Protein AF-0000000083441856 (afdb_homodimer)

Sequence (880 aa):
MVSPTSVTPGITALEYHHRRCALAKEIPPNSAAIFAANDLKYASGAVFYKFHQDPDFLYLTGFKEQDALAIIEKHEGEDFTFHLYVRPKDARVEAWEGPRSGVDAATDVFNADVSGSIDDLPRLLPDIVNRVQAIYTDLPQSRVSKNLLSRYLSGAEPSRTGGIYTVFRDAPASIRPLRPLVNELRLIKSEAEIKNMRHAGQHSGRAITDAMRQSFTREKDLDSFLDYWFKQDDCDGPAYVPVVAGGINANTIHYVSNDMRLNPNELVLVDAGAQYGGYVTDITRTWPVSGKFSPAQRDLYSLLLAVQRSCISLCRTDSHFTLDKLHHTASNSLASGLKDLGFDMTSTTDAIQTLFPHHVGHYVGLDVHDSPGLSRSRKFEKGMCVTVEPGIYVPDDERWPKWARGMGMRIEDSVCVDEESPFVLTTEAVKEVVDIEALKMVSPTSVTPGITALEYHHRRCALAKEIPPNSAAIFAANDLKYASGAVFYKFHQDPDFLYLTGFKEQDALAIIEKHEGEDFTFHLYVRPKDARVEAWEGPRSGVDAATDVFNADVSGSIDDLPRLLPDIVNRVQAIYTDLPQSRVSKNLLSRYLSGAEPSRTGGIYTVFRDAPASIRPLRPLVNELRLIKSEAEIKNMRHAGQHSGRAITDAMRQSFTREKDLDSFLDYWFKQDDCDGPAYVPVVAGGINANTIHYVSNDMRLNPNELVLVDAGAQYGGYVTDITRTWPVSGKFSPAQRDLYSLLLAVQRSCISLCRTDSHFTLDKLHHTASNSLASGLKDLGFDMTSTTDAIQTLFPHHVGHYVGLDVHDSPGLSRSRKFEKGMCVTVEPGIYVPDDERWPKWARGMGMRIEDSVCVDEESPFVLTTEAVKEVVDIEALK

pLDDT: mean 94.96, std 6.79, range [33.97, 98.94]

InterPro domains:
  IPR000994 Peptidase M24 [PF00557] (196-419)
  IPR007865 Aminopeptidase P, N-terminal [PF05195] (16-136)
  IPR007865 Aminopeptidase P, N-terminal [SM01011] (11-146)
  IPR029149 Creatinase/Aminopeptidase P/Spt16, N-terminal [G3DSA:3.40.350.10] (10-186)
  IPR029149 Creatinase/Aminopeptidase P/Spt16, N-terminal [SSF53092] (9-189)
  IPR036005 Creatinase/aminopeptidase-like [G3DSA:3.90.230.10] (188-440)
  IPR036005 Creatinase/aminopeptidase-like [SSF55920] (190-438)
  IPR052433 Xaa-Pro dipeptidase-like [PTHR43226] (10-439)

Secondary structure (DSSP, 8-state):
---TTEEETTEEHHHHHHHHHHHHHHS-SSEEEEEEPPPPPEEETTEEPPP---HHHHHHH----SS-EEEEEE-STT-EEEEEEEPPP-HHHHHHH----HHHHHHHTT--SEEEEGGGHHHHHHHHHTT-SEEEE-TTGGGS-S-HHHHHHHT----SSSTHHHHHHHSSSEEE-SHHHHHHHHHB--HHHHHHHHHHHHHHHHHHHHHHHS--SBHHHHHHHHHHHTTSTT--EESSPPEEEEGGGGGSTT-----SB--TTSEEEEEE-EEETTEE--EEEEEETTSS--HHHHHHHHHHHHHHHHHHHT-BGGGT-BHHHHHHHHHHHHHHHHHHTT---TTHHHHHHHHS-S-S--B-SSSSS-STT--TTSBP-TTBEEEE--EEE--S-TTS-GGGTT-EEE-BEEEE-BSSS-EETTTTS---HHHHHH--/---TTEEETTEEHHHHHHHHHHHHHHS-SSEEEEEEPPPPPEEETTEEPPP---HHHHHHH----SS-EEEEEE-STT-EEEEEEEPPP-HHHHHHH----HHHHHHHTT--SEEEEGGGHHHHHHHHHTT-SEEEE-TTGGGS-S-HHHHHHHT----SSSTHHHHHHHSSSEEE-SHHHHHHHHHB--HHHHHHHHHHHHHHHHHHHHHHHS--SBHHHHHHHHHHHTTSTT--EESS--EEEEGGGGGSTT-----SB--TTSEEEEEE-EEETTEE--EEEEEETTSS--HHHHHHHHHHHHHHHHHHHT-BGGGT-BHHHHHHHHHHHHHHHHHHTT---TTHHHHHHHHS-S-S--B-SSSSS-STT--TTSBP-TTBEEEE--EEE--S-TTS-GGGTT-EEE-BEEEE-BSSS-EETTTTS---HHHHHH--

Foldseek 3Di:
DAPPQCLFRLHGLVNLVVLLLLLLVVDDAQEKEKDFWAAWAAPDDPHTDDDDTDLLCCSNFVDRDHLKMWMWGHHPDSDTAIEIAEAAFDPVVCVPVNTDCHFVCSCVPRVGPHYYHSVCCVVVVLVSLQRGAAYAAPPPVVVDDPDPVVCVVVVDDVPCPDDVNVSNVPHNHYYHYSLLSSLVSQQFADPSQLVQLLQQQAQLQQQQLVLLLDADFFQVVSQVSSQVSLPPPVWPGKQDQKDWAAFLRLLPVPHRPRGGTHDQLIKIKIWITTGGRLFTWTWIAIARSVLADDPLRCLLLVLQVVLLVVLQFCLAQVSQDFLVNSQVSSLVSNLVSQVVVPAPCVVVVVVSCSFWVDRQKAWGTSHRRGSPPDDRRDTRDARGKMKGKTKTRADQDPNGDPVCHSHIGIGMFIWGYYHNGIRTSNPSNDRDNVSSSVSD/DAPPACLFRLHGLVNLVVLLLLLLVVDDAQEKEKEFWAAWAAPDDPHTDDDDTDLLVCSNFVDRDHLKMWMWGHHPDSDTAIEIAEAAFDPVVCVPVNTDCHFVCSCVPRVGPHYYHSVCCVVPVLVSLQRGAAYAAPPPVVVDDPDPVVCVVVVDDVDCPDDVNVSNVPHNHYYHYSLLSSLVSQQFADPSQLVQLLQQQAQLQQQQLVLLLDADFFQVVSQVSSQVSLPPPVWPGKQDQKDWAAFLRLLPVPHRPRGGTHDQLTKIKIWITTGGRLFTWTWIAIARSVLADDPLRCLLLVLQVVLLVVLQFCLAQVSQDFLVNSQVSSLVSNLVSQVVVPAPCVVVVVVSCSFWVDRQKAWGTSHRRGSPPDDRRDTRDARGKMKGKTKTRADQDPRGDPVCHSHIGIGMFIWGYYHNGIRTSNPSNDHDNVSSSVSD

Organism: NCBI:txid156630

Nearest PDB structures (foldseek):
  6a9t-assembly1_A  TM=9.506E-01  e=8.152E-51  Saccharomyces cerevisiae S288C
  6a9v-assembly1_A  TM=9.515E-01  e=4.794E-48  Saccharomyces cerevisiae S288C
  6a9u-assembly1_A  TM=9.262E-01  e=1.056E-47  Saccharomyces cerevisiae S288C
  5x49-assembly1_B  TM=8.982E-01  e=3.911E-46  Homo sapiens
  5wze-assembly1_A  TM=8.871E-01  e=1.876E-41  Pseudomonas aeruginosa PAO1

Structure (mmCIF, N/CA/C/O backbone):
data_AF-0000000083441856-model_v1
#
loop_
_entity.id
_entity.type
_entity.pdbx_description
1 polymer 'Xaa-Pro aminopeptidase'
#
loop_
_atom_site.group_PDB
_atom_site.id
_atom_site.type_symbol
_atom_site.label_atom_id
_atom_site.label_alt_id
_atom_site.label_comp_id
_atom_site.label_asym_id
_atom_site.label_entity_id
_atom_site.label_seq_id
_atom_site.pdbx_PDB_ins_code
_atom_site.Cartn_x
_atom_site.Cartn_y
_atom_site.Cartn_z
_atom_site.occupancy
_atom_site.B_iso_or_equiv
_atom_site.auth_seq_id
_atom_site.auth_comp_id
_atom_site.auth_asym_id
_atom_site.auth_atom_id
_atom_site.pdbx_PDB_model_num
ATOM 1 N N . MET A 1 1 ? 20.422 10.93 -9.18 1 33.97 1 MET A N 1
ATOM 2 C CA . MET A 1 1 ? 21.688 10.422 -8.656 1 33.97 1 MET A CA 1
ATOM 3 C C . MET A 1 1 ? 22.125 11.211 -7.43 1 33.97 1 MET A C 1
ATOM 5 O O . MET A 1 1 ? 22.141 12.445 -7.457 1 33.97 1 MET A O 1
ATOM 9 N N . VAL A 1 2 ? 21.984 10.586 -6.281 1 48.16 2 VAL A N 1
ATOM 10 C CA . VAL A 1 2 ? 22.375 11.211 -5.027 1 48.16 2 VAL A CA 1
ATOM 11 C C . VAL A 1 2 ? 23.844 11.617 -5.098 1 48.16 2 VAL A C 1
ATOM 13 O O . VAL A 1 2 ? 24.656 10.93 -5.719 1 48.16 2 VAL A O 1
ATOM 16 N N . SER A 1 3 ? 24.188 12.891 -5.004 1 56.53 3 SER A N 1
ATOM 17 C CA . SER A 1 3 ? 25.562 13.344 -4.871 1 56.53 3 SER A CA 1
ATOM 18 C C . SER A 1 3 ? 26.406 12.344 -4.082 1 56.53 3 SER A C 1
ATOM 20 O O . SER A 1 3 ? 25.875 11.602 -3.252 1 56.53 3 SER A O 1
ATOM 22 N N . PRO A 1 4 ? 27.641 12.07 -4.48 1 60.69 4 PRO A N 1
ATOM 23 C CA . PRO A 1 4 ? 28.547 11.078 -3.889 1 60.69 4 PRO A CA 1
ATOM 24 C C . PRO A 1 4 ? 28.531 11.102 -2.363 1 60.69 4 PRO A C 1
ATOM 26 O O . PRO A 1 4 ? 28.812 10.086 -1.723 1 60.69 4 PRO A O 1
ATOM 29 N N . THR A 1 5 ? 27.938 12.234 -1.854 1 73.88 5 THR A N 1
ATOM 30 C CA . THR A 1 5 ? 28.031 12.273 -0.397 1 73.88 5 THR A CA 1
ATOM 31 C C . THR A 1 5 ? 26.641 12.164 0.225 1 73.88 5 THR A C 1
ATOM 33 O O . THR A 1 5 ? 26.5 12.039 1.444 1 73.88 5 THR A O 1
ATOM 36 N N . SER A 1 6 ? 25.609 12.055 -0.64 1 85.25 6 SER A N 1
ATOM 37 C CA . SER A 1 6 ? 24.266 12.016 -0.07 1 85.25 6 SER A CA 1
ATOM 38 C C . SER A 1 6 ? 23.844 10.586 0.222 1 85.25 6 SER A C 1
ATOM 40 O O . SER A 1 6 ? 24.125 9.672 -0.559 1 85.25 6 SER A O 1
ATOM 42 N N . VAL A 1 7 ? 23.234 10.375 1.39 1 91 7 VAL A N 1
ATOM 43 C CA . VAL A 1 7 ? 22.688 9.086 1.793 1 91 7 VAL A CA 1
ATOM 44 C C . VAL A 1 7 ? 21.297 8.898 1.187 1 91 7 VAL A C 1
ATOM 46 O O . VAL A 1 7 ? 20.953 7.809 0.729 1 91 7 VAL A O 1
ATOM 49 N N . THR A 1 8 ? 20.5 9.992 1.138 1 94.06 8 THR A N 1
ATOM 50 C CA . THR A 1 8 ? 19.219 10.133 0.442 1 94.06 8 THR A CA 1
ATOM 51 C C . THR A 1 8 ? 19.203 11.398 -0.416 1 94.06 8 THR A C 1
ATOM 53 O O . THR A 1 8 ? 20.094 12.242 -0.303 1 94.06 8 THR A O 1
ATOM 56 N N . PRO A 1 9 ? 18.234 11.508 -1.274 1 93.06 9 PRO A N 1
ATOM 57 C CA . PRO A 1 9 ? 18.25 12.695 -2.143 1 93.06 9 PRO A CA 1
ATOM 58 C C . PRO A 1 9 ? 18.359 14 -1.359 1 93.06 9 PRO A C 1
ATOM 60 O O . PRO A 1 9 ? 17.453 14.336 -0.597 1 93.06 9 PRO A O 1
ATOM 63 N N . GLY A 1 10 ? 19.453 14.648 -1.511 1 94.19 10 GLY A N 1
ATOM 64 C CA . GLY A 1 10 ? 19.641 15.992 -0.986 1 94.19 10 GLY A CA 1
ATOM 65 C C . GLY A 1 10 ? 20.156 16.016 0.441 1 94.19 10 GLY A C 1
ATOM 66 O O . GLY A 1 10 ? 20.531 17.062 0.955 1 94.19 10 GLY A O 1
ATOM 67 N N . ILE A 1 11 ? 20.203 14.898 1.152 1 97.25 11 ILE A N 1
ATOM 68 C CA . ILE A 1 11 ? 20.594 14.883 2.559 1 97.25 11 ILE A CA 1
ATOM 69 C C . ILE A 1 11 ? 21.891 14.109 2.725 1 97.25 11 ILE A C 1
ATOM 71 O O . ILE A 1 11 ? 21.969 12.93 2.387 1 97.25 11 ILE A O 1
ATOM 75 N N . THR A 1 12 ? 22.891 14.711 3.287 1 96.06 12 THR A N 1
ATOM 76 C CA . THR A 1 12 ? 24.234 14.133 3.377 1 96.06 12 THR A CA 1
ATOM 77 C C . THR A 1 12 ? 24.375 13.281 4.637 1 96.06 12 THR A C 1
ATOM 79 O O . THR A 1 12 ? 23.578 13.414 5.57 1 96.06 12 THR A O 1
ATOM 82 N N . ALA A 1 13 ? 25.391 12.445 4.652 1 95.19 13 ALA A N 1
ATOM 83 C CA . ALA A 1 13 ? 25.734 11.68 5.848 1 95.19 13 ALA A CA 1
ATOM 84 C C . ALA A 1 13 ? 26.016 12.594 7.031 1 95.19 13 ALA A C 1
ATOM 86 O O . ALA A 1 13 ? 25.656 12.289 8.164 1 95.19 13 ALA A O 1
ATOM 87 N N . LEU A 1 14 ? 26.641 13.68 6.742 1 95.56 14 LEU A N 1
ATOM 88 C CA . LEU A 1 14 ? 26.984 14.648 7.777 1 95.56 14 LEU A CA 1
ATOM 89 C C . LEU A 1 14 ? 25.719 15.211 8.422 1 95.56 14 LEU A C 1
ATOM 91 O O . LEU A 1 14 ? 25.656 15.367 9.641 1 95.56 14 LEU A O 1
ATOM 95 N N . GLU A 1 15 ? 24.75 15.555 7.637 1 97.25 15 GLU A N 1
ATOM 96 C CA . GLU A 1 15 ? 23.5 16.078 8.188 1 97.25 15 GLU A CA 1
ATOM 97 C C . GLU A 1 15 ? 22.828 15.047 9.078 1 97.25 15 GLU A C 1
ATOM 99 O O . GLU A 1 15 ? 22.281 15.391 10.141 1 97.25 15 GLU A O 1
ATOM 104 N N . TYR A 1 16 ? 22.828 13.781 8.641 1 97.88 16 TYR A N 1
ATOM 105 C CA . TYR A 1 16 ? 22.25 12.75 9.492 1 97.88 16 TYR A CA 1
ATOM 106 C C . TYR A 1 16 ? 23 12.656 10.812 1 97.88 16 TYR A C 1
ATOM 108 O O . TYR A 1 16 ? 22.406 12.461 11.867 1 97.88 16 TYR A O 1
ATOM 116 N N . HIS A 1 17 ? 24.312 12.781 10.781 1 96.62 17 HIS A N 1
ATOM 117 C CA . HIS A 1 17 ? 25.109 12.797 12 1 96.62 17 HIS A CA 1
ATOM 118 C C . HIS A 1 17 ? 24.719 13.969 12.891 1 96.62 17 HIS A C 1
ATOM 120 O O . HIS A 1 17 ? 24.531 13.797 14.102 1 96.62 17 HIS A O 1
ATOM 126 N N . HIS A 1 18 ? 24.531 15.133 12.289 1 97.56 18 HIS A N 1
ATOM 127 C CA . HIS A 1 18 ? 24.141 16.312 13.047 1 97.56 18 HIS A CA 1
ATOM 128 C C . HIS A 1 18 ? 22.781 16.125 13.711 1 97.56 18 HIS A C 1
ATOM 130 O O . HIS A 1 18 ? 22.547 16.594 14.82 1 97.56 18 HIS A O 1
ATOM 136 N N . ARG A 1 19 ? 21.875 15.453 13.023 1 98.5 19 ARG A N 1
ATOM 137 C CA . ARG A 1 19 ? 20.562 15.164 13.586 1 98.5 19 ARG A CA 1
ATOM 138 C C . ARG A 1 19 ? 20.672 14.273 14.82 1 98.5 19 ARG A C 1
ATOM 140 O O . ARG A 1 19 ? 20.016 14.516 15.836 1 98.5 19 ARG A O 1
ATOM 147 N N . ARG A 1 20 ? 21.531 13.273 14.742 1 98.44 20 ARG A N 1
ATOM 148 C CA . ARG A 1 20 ? 21.75 12.391 15.883 1 98.44 20 ARG A CA 1
ATOM 149 C C . ARG A 1 20 ? 22.422 13.133 17.031 1 98.44 20 ARG A C 1
ATOM 151 O O . ARG A 1 20 ? 22.094 12.914 18.203 1 98.44 20 ARG A O 1
ATOM 158 N N . CYS A 1 21 ? 23.344 14.047 16.703 1 97.81 21 CYS A N 1
ATOM 159 C CA . CYS A 1 21 ? 23.969 14.883 17.719 1 97.81 21 CYS A CA 1
ATOM 160 C C . CYS A 1 21 ? 22.938 15.75 18.422 1 97.81 21 CYS A C 1
ATOM 162 O O . CYS A 1 21 ? 22.953 15.859 19.656 1 97.81 21 CYS A O 1
ATOM 164 N N . ALA A 1 22 ? 22.094 16.281 17.672 1 98.25 22 ALA A N 1
ATOM 165 C CA . ALA A 1 22 ? 21.062 17.156 18.234 1 98.25 22 ALA A CA 1
ATOM 166 C C . ALA A 1 22 ? 20.156 16.375 19.188 1 98.25 22 ALA A C 1
ATOM 168 O O . ALA A 1 22 ? 19.797 16.875 20.25 1 98.25 22 ALA A O 1
ATOM 169 N N . LEU A 1 23 ? 19.781 15.133 18.781 1 98.44 23 LEU A N 1
ATOM 170 C CA . LEU A 1 23 ? 18.969 14.305 19.672 1 98.44 23 LEU A CA 1
ATOM 171 C C . LEU A 1 23 ? 19.734 13.953 20.938 1 98.44 23 LEU A C 1
ATOM 173 O O . LEU A 1 23 ? 19.172 14.031 22.047 1 98.44 23 LEU A O 1
ATOM 177 N N . ALA A 1 24 ? 20.953 13.609 20.781 1 98.12 24 ALA A N 1
ATOM 178 C CA . ALA A 1 24 ? 21.797 13.242 21.922 1 98.12 24 ALA A CA 1
ATOM 179 C C . ALA A 1 24 ? 21.875 14.391 22.922 1 98.12 24 ALA A C 1
ATOM 181 O O . ALA A 1 24 ? 21.938 14.156 24.141 1 98.12 24 ALA A O 1
ATOM 182 N N . LYS A 1 25 ? 21.859 15.578 22.422 1 97.25 25 LYS A N 1
ATOM 183 C CA . LYS A 1 25 ? 21.953 16.75 23.297 1 97.25 25 LYS A CA 1
ATOM 184 C C . LYS A 1 25 ? 20.672 16.922 24.125 1 97.25 25 LYS A C 1
ATOM 186 O O . LYS A 1 25 ? 20.703 17.531 25.188 1 97.25 25 LYS A O 1
ATOM 191 N N . GLU A 1 26 ? 19.578 16.375 23.656 1 96.75 26 GLU A N 1
ATOM 192 C CA . GLU A 1 26 ? 18.281 16.562 24.297 1 96.75 26 GLU A CA 1
ATOM 193 C C . GLU A 1 26 ? 18.047 15.531 25.391 1 96.75 26 GLU A C 1
ATOM 195 O O . GLU A 1 26 ? 17.125 15.656 26.188 1 96.75 26 GLU A O 1
ATOM 200 N N . ILE A 1 27 ? 18.859 14.453 25.422 1 97.38 27 ILE A N 1
ATOM 201 C CA . ILE A 1 27 ? 18.656 13.438 26.453 1 97.38 27 ILE A CA 1
ATOM 202 C C . ILE A 1 27 ? 19.797 13.484 27.469 1 97.38 27 ILE A C 1
ATOM 204 O O . ILE A 1 27 ? 20.922 13.867 27.125 1 97.38 27 ILE A O 1
ATOM 208 N N . PRO A 1 28 ? 19.562 13.125 28.688 1 96.38 28 PRO A N 1
ATOM 209 C CA . PRO A 1 28 ? 20.594 13.219 29.719 1 96.38 28 PRO A CA 1
ATOM 210 C C . PRO A 1 28 ? 21.703 12.188 29.547 1 96.38 28 PRO A C 1
ATOM 212 O O . PRO A 1 28 ? 21.516 11.211 28.812 1 96.38 28 PRO A O 1
ATOM 215 N N . PRO A 1 29 ? 22.812 12.414 30.219 1 96.44 29 PRO A N 1
ATOM 216 C CA . PRO A 1 29 ? 23.859 11.398 30.188 1 96.44 29 PRO A CA 1
ATOM 217 C C . PRO A 1 29 ? 23.391 10.039 30.688 1 96.44 29 PRO A C 1
ATOM 219 O O . PRO A 1 29 ? 22.5 9.969 31.547 1 96.44 29 PRO A O 1
ATOM 222 N N . ASN A 1 30 ? 23.984 9 30.156 1 96.19 30 ASN A N 1
ATOM 223 C CA . ASN A 1 30 ? 23.688 7.613 30.5 1 96.19 30 ASN A CA 1
ATOM 224 C C . ASN A 1 30 ? 22.25 7.238 30.156 1 96.19 30 ASN A C 1
ATOM 226 O O . ASN A 1 30 ? 21.531 6.688 31 1 96.19 30 ASN A O 1
ATOM 230 N N . SER A 1 31 ? 21.859 7.688 29.016 1 97.56 31 SER A N 1
ATOM 231 C CA . SER A 1 31 ? 20.547 7.359 28.469 1 97.56 31 SER A CA 1
ATOM 232 C C . SER A 1 31 ? 20.672 6.734 27.078 1 97.56 31 SER A C 1
ATOM 234 O O . SER A 1 31 ? 21.734 6.762 26.484 1 97.56 31 SER A O 1
ATOM 236 N N . ALA A 1 32 ? 19.562 6.141 26.625 1 98 32 ALA A N 1
ATOM 237 C CA . ALA A 1 32 ? 19.516 5.574 25.281 1 98 32 ALA A CA 1
ATOM 238 C C . ALA A 1 32 ? 18.219 5.934 24.578 1 98 32 ALA A C 1
ATOM 240 O O . ALA A 1 32 ? 17.141 5.906 25.188 1 98 32 ALA A O 1
ATOM 241 N N . ALA A 1 33 ? 18.312 6.414 23.391 1 98.69 33 ALA A N 1
ATOM 242 C CA . ALA A 1 33 ? 17.156 6.512 22.484 1 98.69 33 ALA A CA 1
ATOM 243 C C . ALA A 1 33 ? 17.094 5.301 21.562 1 98.69 33 ALA A C 1
ATOM 245 O O . ALA A 1 33 ? 18.047 4.988 20.859 1 98.69 33 ALA A O 1
ATOM 246 N N . ILE A 1 34 ? 15.938 4.598 21.562 1 98.56 34 ILE A N 1
ATOM 247 C CA . ILE A 1 34 ? 15.773 3.371 20.781 1 98.56 34 ILE A CA 1
ATOM 248 C C . ILE A 1 34 ? 14.609 3.533 19.812 1 98.56 34 ILE A C 1
ATOM 250 O O . ILE A 1 34 ? 13.5 3.883 20.203 1 98.56 34 ILE A O 1
ATOM 254 N N . PHE A 1 35 ? 14.828 3.363 18.578 1 98.06 35 PHE A N 1
ATOM 255 C CA . PHE A 1 35 ? 13.805 3.514 17.547 1 98.06 35 PHE A CA 1
ATOM 256 C C . PHE A 1 35 ? 14.016 2.51 16.422 1 98.06 35 PHE A C 1
ATOM 258 O O . PHE A 1 35 ? 15.148 2.119 16.125 1 98.06 35 PHE A O 1
ATOM 265 N N . ALA A 1 36 ? 12.93 2.07 15.773 1 98 36 ALA A N 1
ATOM 266 C CA . ALA A 1 36 ? 12.977 0.932 14.859 1 98 36 ALA A CA 1
ATOM 267 C C . ALA A 1 36 ? 12.484 1.328 13.469 1 98 36 ALA A C 1
ATOM 269 O O . ALA A 1 36 ? 11.656 2.229 13.328 1 98 36 ALA A O 1
ATOM 270 N N . ALA A 1 37 ? 13.023 0.603 12.461 1 98 37 ALA A N 1
ATOM 271 C CA . ALA A 1 37 ? 12.516 0.674 11.094 1 98 37 ALA A CA 1
ATOM 272 C C . ALA A 1 37 ? 11.141 0.016 10.992 1 98 37 ALA A C 1
ATOM 274 O O . ALA A 1 37 ? 10.773 -0.799 11.836 1 98 37 ALA A O 1
ATOM 275 N N . ASN A 1 38 ? 10.461 0.409 9.961 1 96.62 38 ASN A N 1
ATOM 276 C CA . ASN A 1 38 ? 9.195 -0.262 9.672 1 96.62 38 ASN A CA 1
ATOM 277 C C . ASN A 1 38 ? 9.422 -1.677 9.148 1 96.62 38 ASN A C 1
ATOM 279 O O . ASN A 1 38 ? 10.5 -1.995 8.656 1 96.62 38 ASN A O 1
ATOM 283 N N . ASP A 1 39 ? 8.406 -2.461 9.336 1 94.69 39 ASP A N 1
ATOM 284 C CA . ASP A 1 39 ? 8.367 -3.754 8.664 1 94.69 39 ASP A CA 1
ATOM 285 C C . ASP A 1 39 ? 7.621 -3.662 7.336 1 94.69 39 ASP A C 1
ATOM 287 O O . ASP A 1 39 ? 6.977 -2.652 7.051 1 94.69 39 ASP A O 1
ATOM 291 N N . LEU A 1 40 ? 7.848 -4.625 6.52 1 93.81 40 LEU A N 1
ATOM 292 C CA . LEU A 1 40 ? 7.105 -4.734 5.27 1 93.81 40 LEU A CA 1
ATOM 293 C C . LEU A 1 40 ? 5.645 -5.09 5.535 1 93.81 40 LEU A C 1
ATOM 295 O O . LEU A 1 40 ? 5.352 -5.969 6.348 1 93.81 40 LEU A O 1
ATOM 299 N N . LYS A 1 41 ? 4.711 -4.305 4.867 1 94.38 41 LYS A N 1
ATOM 300 C CA . LYS A 1 41 ? 3.285 -4.566 5.035 1 94.38 41 LYS A CA 1
ATOM 301 C C . LYS A 1 41 ? 2.746 -5.422 3.895 1 94.38 41 LYS A C 1
ATOM 303 O O . LYS A 1 41 ? 3.121 -5.23 2.736 1 94.38 41 LYS A O 1
ATOM 308 N N . TYR A 1 42 ? 1.828 -6.297 4.23 1 93.25 42 TYR A N 1
ATOM 309 C CA . TYR A 1 42 ? 1.304 -7.238 3.246 1 93.25 42 TYR A CA 1
ATOM 310 C C . TYR A 1 42 ? -0.188 -7.02 3.025 1 93.25 42 TYR A C 1
ATOM 312 O O . TYR A 1 42 ? -0.936 -6.785 3.979 1 93.25 42 TYR A O 1
ATOM 320 N N . ALA A 1 43 ? -0.553 -7.09 1.776 1 92 43 ALA A N 1
ATOM 321 C CA . ALA A 1 43 ? -1.962 -7.008 1.397 1 92 43 ALA A CA 1
ATOM 322 C C . ALA A 1 43 ? -2.643 -8.367 1.521 1 92 43 ALA A C 1
ATOM 324 O O . ALA A 1 43 ? -3.766 -8.461 2.021 1 92 43 ALA A O 1
ATOM 325 N N . SER A 1 44 ? -1.999 -9.375 1.014 1 88.69 44 SER A N 1
ATOM 326 C CA . SER A 1 44 ? -2.469 -10.758 1.08 1 88.69 44 SER A CA 1
ATOM 327 C C . SER A 1 44 ? -1.338 -11.742 0.803 1 88.69 44 SER A C 1
ATOM 329 O O . SER A 1 44 ? -0.588 -11.578 -0.162 1 88.69 44 SER A O 1
ATOM 331 N N . GLY A 1 45 ? -1.273 -12.688 1.687 1 82.12 45 GLY A N 1
ATOM 332 C CA . GLY A 1 45 ? -0.267 -13.711 1.455 1 82.12 45 GLY A CA 1
ATOM 333 C C . GLY A 1 45 ? 1.114 -13.141 1.193 1 82.12 45 GLY A C 1
ATOM 334 O O . GLY A 1 45 ? 1.662 -12.414 2.029 1 82.12 45 GLY A O 1
ATOM 335 N N . ALA A 1 46 ? 1.509 -13.359 -0.109 1 81.88 46 ALA A N 1
ATOM 336 C CA . ALA A 1 46 ? 2.857 -12.953 -0.497 1 81.88 46 ALA A CA 1
ATOM 337 C C . ALA A 1 46 ? 2.844 -11.594 -1.197 1 81.88 46 ALA A C 1
ATOM 339 O O . ALA A 1 46 ? 3.896 -11.062 -1.556 1 81.88 46 ALA A O 1
ATOM 340 N N . VAL A 1 47 ? 1.687 -11.023 -1.293 1 89 47 VAL A N 1
ATOM 341 C CA . VAL A 1 47 ? 1.578 -9.719 -1.951 1 89 47 VAL A CA 1
ATOM 342 C C . VAL A 1 47 ? 1.809 -8.609 -0.934 1 89 47 VAL A C 1
ATOM 344 O O . VAL A 1 47 ? 1.03 -8.445 0.01 1 89 47 VAL A O 1
ATOM 347 N N . PHE A 1 48 ? 2.875 -7.891 -1.099 1 92.88 48 PHE A N 1
ATOM 348 C CA . PHE A 1 48 ? 3.215 -6.816 -0.173 1 92.88 48 PHE A CA 1
ATOM 349 C C . PHE A 1 48 ? 2.98 -5.453 -0.814 1 92.88 48 PHE A C 1
ATOM 351 O O . PHE A 1 48 ? 2.898 -5.348 -2.039 1 92.88 48 PHE A O 1
ATOM 358 N N . TYR A 1 49 ? 2.785 -4.414 0.017 1 94.12 49 TYR A N 1
ATOM 359 C CA . TYR A 1 49 ? 2.742 -3.02 -0.401 1 94.12 49 TYR A CA 1
ATOM 360 C C . TYR A 1 49 ? 4.148 -2.473 -0.622 1 94.12 49 TYR A C 1
ATOM 362 O O . TYR A 1 49 ? 5.125 -3.031 -0.114 1 94.12 49 TYR A O 1
ATOM 370 N N . LYS A 1 50 ? 4.191 -1.408 -1.435 1 92.62 50 LYS A N 1
ATOM 371 C CA . LYS A 1 50 ? 5.469 -0.71 -1.526 1 92.62 50 LYS A CA 1
ATOM 372 C C . LYS A 1 50 ? 5.969 -0.294 -0.146 1 92.62 50 LYS A C 1
ATOM 374 O O . LYS A 1 50 ? 5.207 0.248 0.658 1 92.62 50 LYS A O 1
ATOM 379 N N . PHE A 1 51 ? 7.23 -0.596 0.169 1 93.81 51 PHE A N 1
ATOM 380 C CA . PHE A 1 51 ? 7.801 -0.339 1.486 1 93.81 51 PHE A CA 1
ATOM 381 C C . PHE A 1 51 ? 7.805 1.154 1.793 1 93.81 51 PHE A C 1
ATOM 383 O O . PHE A 1 51 ? 8.133 1.97 0.928 1 93.81 51 PHE A O 1
ATOM 390 N N . HIS A 1 52 ? 7.395 1.482 2.986 1 95.5 52 HIS A N 1
ATOM 391 C CA . HIS A 1 52 ? 7.445 2.84 3.514 1 95.5 52 HIS A CA 1
ATOM 392 C C . HIS A 1 52 ? 8.172 2.883 4.855 1 95.5 52 HIS A C 1
ATOM 394 O O . HIS A 1 52 ? 7.742 2.238 5.816 1 95.5 52 HIS A O 1
ATOM 400 N N . GLN A 1 53 ? 9.227 3.555 4.961 1 96.56 53 GLN A N 1
ATOM 401 C CA . GLN A 1 53 ? 10.039 3.592 6.168 1 96.56 53 GLN A CA 1
ATOM 402 C C . GLN A 1 53 ? 9.383 4.445 7.25 1 96.56 53 GLN A C 1
ATOM 404 O O . GLN A 1 53 ? 8.562 5.316 6.949 1 96.56 53 GLN A O 1
ATOM 409 N N . ASP A 1 54 ? 9.695 4.145 8.492 1 96.88 54 ASP A N 1
ATOM 410 C CA . ASP A 1 54 ? 9.305 4.992 9.609 1 96.88 54 ASP A CA 1
ATOM 411 C C . ASP A 1 54 ? 9.945 6.375 9.5 1 96.88 54 ASP A C 1
ATOM 413 O O . ASP A 1 54 ? 11.164 6.5 9.391 1 96.88 54 ASP A O 1
ATOM 417 N N . PRO A 1 55 ? 9.125 7.395 9.562 1 96.5 55 PRO A N 1
ATOM 418 C CA . PRO A 1 55 ? 9.672 8.727 9.32 1 96.5 55 PRO A CA 1
ATOM 419 C C . PRO A 1 55 ? 10.734 9.125 10.336 1 96.5 55 PRO A C 1
ATOM 421 O O . PRO A 1 55 ? 11.719 9.789 9.984 1 96.5 55 PRO A O 1
ATOM 424 N N . ASP A 1 56 ? 10.57 8.766 11.609 1 97.5 56 ASP A N 1
ATOM 425 C CA . ASP A 1 56 ? 11.57 9.086 12.617 1 97.5 56 ASP A CA 1
ATOM 426 C C . ASP A 1 56 ? 12.867 8.32 12.367 1 97.5 56 ASP A C 1
ATOM 428 O O . ASP A 1 56 ? 13.961 8.891 12.469 1 97.5 56 ASP A O 1
ATOM 432 N N . PHE A 1 57 ? 12.711 7.066 12.07 1 98.25 57 PHE A N 1
ATOM 433 C CA . PHE A 1 57 ? 13.867 6.242 11.758 1 98.25 57 PHE A CA 1
ATOM 434 C C . PHE A 1 57 ? 14.617 6.789 10.547 1 98.25 57 PHE A C 1
ATOM 436 O O . PHE A 1 57 ? 15.844 6.922 10.57 1 98.25 57 PHE A O 1
ATOM 443 N N . LEU A 1 58 ? 13.883 7.145 9.516 1 98 58 LEU A N 1
ATOM 444 C CA . LEU A 1 58 ? 14.469 7.707 8.305 1 98 58 LEU A CA 1
ATOM 445 C C . LEU A 1 58 ? 15.172 9.031 8.609 1 98 58 LEU A C 1
ATOM 447 O O . LEU A 1 58 ? 16.281 9.273 8.125 1 98 58 LEU A O 1
ATOM 451 N N . TYR A 1 59 ? 14.578 9.852 9.391 1 98.31 59 TYR A N 1
ATOM 452 C CA . TYR A 1 59 ? 15.102 11.164 9.734 1 98.31 59 TYR A CA 1
ATOM 453 C C . TYR A 1 59 ? 16.469 11.047 10.406 1 98.31 59 TYR A C 1
ATOM 455 O O . TYR A 1 59 ? 17.375 11.836 10.133 1 98.31 59 TYR A O 1
ATOM 463 N N . LEU A 1 60 ? 16.625 10.055 11.211 1 98.5 60 LEU A N 1
ATOM 464 C CA . LEU A 1 60 ? 17.812 10 12.062 1 98.5 60 LEU A CA 1
ATOM 465 C C . LEU A 1 60 ? 18.906 9.156 11.406 1 98.5 60 LEU A C 1
ATOM 467 O O . LEU A 1 60 ? 20.078 9.273 11.773 1 98.5 60 LEU A O 1
ATOM 471 N N . THR A 1 61 ? 18.5 8.289 10.398 1 98.19 61 THR A N 1
ATOM 472 C CA . THR A 1 61 ? 19.5 7.324 9.961 1 98.19 61 THR A CA 1
ATOM 473 C C . THR A 1 61 ? 19.719 7.414 8.453 1 98.19 61 THR A C 1
ATOM 475 O O . THR A 1 61 ? 20.781 7.051 7.945 1 98.19 61 THR A O 1
ATOM 478 N N . GLY A 1 62 ? 18.672 7.777 7.688 1 97.5 62 GLY A N 1
ATOM 479 C CA . GLY A 1 62 ? 18.719 7.734 6.234 1 97.5 62 GLY A CA 1
ATOM 480 C C . GLY A 1 62 ? 18.641 6.324 5.68 1 97.5 62 GLY A C 1
ATOM 481 O O . GLY A 1 62 ? 18.703 6.125 4.465 1 97.5 62 GLY A O 1
ATOM 482 N N . PHE A 1 63 ? 18.547 5.32 6.586 1 97.62 63 PHE A N 1
ATOM 483 C CA . PHE A 1 63 ? 18.5 3.914 6.195 1 97.62 63 PHE A CA 1
ATOM 484 C C . PHE A 1 63 ? 17.109 3.547 5.688 1 97.62 63 PHE A C 1
ATOM 486 O O . PHE A 1 63 ? 16.109 3.744 6.391 1 97.62 63 PHE A O 1
ATOM 493 N N . LYS A 1 64 ? 17 2.922 4.496 1 95.25 64 LYS A N 1
ATOM 494 C CA . LYS A 1 64 ? 15.711 2.779 3.828 1 95.25 64 LYS A CA 1
ATOM 495 C C . LYS A 1 64 ? 15.273 1.319 3.791 1 95.25 64 LYS A C 1
ATOM 497 O O . LYS A 1 64 ? 14.258 0.988 3.172 1 95.25 64 LYS A O 1
ATOM 502 N N . GLU A 1 65 ? 15.969 0.441 4.445 1 96.44 65 GLU A N 1
ATOM 503 C CA . GLU A 1 65 ? 15.578 -0.965 4.445 1 96.44 65 GLU A CA 1
ATOM 504 C C . GLU A 1 65 ? 14.727 -1.304 5.668 1 96.44 65 GLU A C 1
ATOM 506 O O . GLU A 1 65 ? 14.805 -0.617 6.688 1 96.44 65 GLU A O 1
ATOM 511 N N . GLN A 1 66 ? 13.953 -2.355 5.59 1 96.56 66 GLN A N 1
ATOM 512 C CA . GLN A 1 66 ? 13.055 -2.816 6.648 1 96.56 66 GLN A CA 1
ATOM 513 C C . GLN A 1 66 ? 13.836 -3.52 7.758 1 96.56 66 GLN A C 1
ATOM 515 O O . GLN A 1 66 ? 15.016 -3.836 7.59 1 96.56 66 GLN A O 1
ATOM 520 N N . ASP A 1 67 ? 13.172 -3.76 8.883 1 97.25 67 ASP A N 1
ATOM 521 C CA . ASP A 1 67 ? 13.617 -4.656 9.945 1 97.25 67 ASP A CA 1
ATOM 522 C C . ASP A 1 67 ? 15.008 -4.273 10.438 1 97.25 67 ASP A C 1
ATOM 524 O O . ASP A 1 67 ? 15.93 -5.098 10.43 1 97.25 67 ASP A O 1
ATOM 528 N N . ALA A 1 68 ? 15.133 -3.117 10.898 1 98.38 68 ALA A N 1
ATOM 529 C CA . ALA A 1 68 ? 16.344 -2.582 11.5 1 98.38 68 ALA A CA 1
ATOM 530 C C . ALA A 1 68 ? 16.047 -1.869 12.82 1 98.38 68 ALA A C 1
ATOM 532 O O . ALA A 1 68 ? 14.891 -1.521 13.086 1 98.38 68 ALA A O 1
ATOM 533 N N . LEU A 1 69 ? 17 -1.73 13.664 1 98.56 69 LEU A N 1
ATOM 534 C CA . LEU A 1 69 ? 16.891 -1.009 14.93 1 98.56 69 LEU A CA 1
ATOM 535 C C . LEU A 1 69 ? 18.094 -0.104 15.141 1 98.56 69 LEU A C 1
ATOM 537 O O . LEU A 1 69 ? 19.234 -0.51 14.898 1 98.56 69 LEU A O 1
ATOM 541 N N . ALA A 1 70 ? 17.844 1.088 15.531 1 98.75 70 ALA A N 1
ATOM 542 C CA . ALA A 1 70 ? 18.891 2.049 15.836 1 98.75 70 ALA A CA 1
ATOM 543 C C . ALA A 1 70 ? 18.859 2.469 17.297 1 98.75 70 ALA A C 1
ATOM 545 O O . ALA A 1 70 ? 17.781 2.539 17.906 1 98.75 70 AL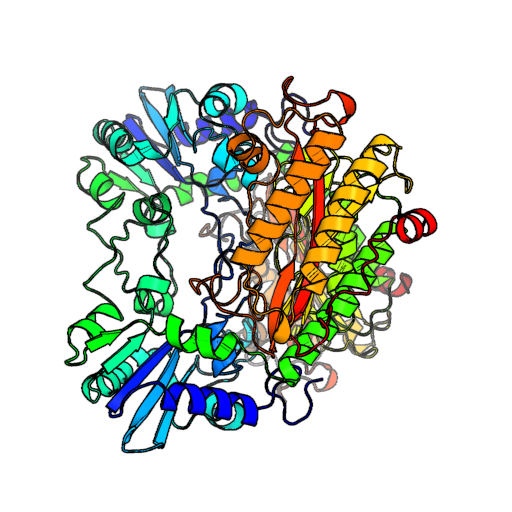A A O 1
ATOM 546 N N . ILE A 1 71 ? 20 2.705 17.891 1 98.62 71 ILE A N 1
ATOM 547 C CA . ILE A 1 71 ? 20.141 3.172 19.266 1 98.62 71 ILE A CA 1
ATOM 548 C C . ILE A 1 71 ? 21.156 4.32 19.312 1 98.62 71 ILE A C 1
ATOM 550 O O . ILE A 1 71 ? 22.25 4.219 18.766 1 98.62 71 ILE A O 1
ATOM 554 N N . ILE A 1 72 ? 20.766 5.395 19.859 1 98.56 72 ILE A N 1
ATOM 555 C CA . ILE A 1 72 ? 21.703 6.445 20.266 1 98.56 72 ILE A CA 1
ATOM 556 C C . ILE A 1 72 ? 21.969 6.344 21.766 1 98.56 72 ILE A C 1
ATOM 558 O O . ILE A 1 72 ? 21.094 6.645 22.578 1 98.56 72 ILE A O 1
ATOM 562 N N . GLU A 1 73 ? 23.125 5.887 22.109 1 98.19 73 GLU A N 1
ATOM 563 C CA . GLU A 1 73 ? 23.531 5.738 23.5 1 98.19 73 GLU A CA 1
ATOM 564 C C . GLU A 1 73 ? 24.359 6.938 23.969 1 98.19 73 GLU A C 1
ATOM 566 O O . GLU A 1 73 ? 25.5 7.105 23.562 1 98.19 73 GLU A O 1
ATOM 571 N N . LYS A 1 74 ? 23.75 7.672 24.797 1 97.88 74 LYS A N 1
ATOM 572 C CA . LYS A 1 74 ? 24.391 8.891 25.297 1 97.88 74 LYS A CA 1
ATOM 573 C C . LYS A 1 74 ? 25.297 8.594 26.5 1 97.88 74 LYS A C 1
ATOM 575 O O . LYS A 1 74 ? 24.844 7.98 27.469 1 97.88 74 LYS A O 1
ATOM 580 N N . HIS A 1 75 ? 26.531 8.977 26.359 1 95.56 75 HIS A N 1
ATOM 581 C CA . HIS A 1 75 ? 27.5 8.836 27.453 1 95.56 75 HIS A CA 1
ATOM 582 C C . HIS A 1 75 ? 27.641 10.148 28.219 1 95.56 75 HIS A C 1
ATOM 584 O O . HIS A 1 75 ? 26.719 10.961 28.25 1 95.56 75 HIS A O 1
ATOM 590 N N . GLU A 1 76 ? 28.766 10.234 28.953 1 92.06 76 GLU A N 1
ATOM 591 C CA . GLU A 1 76 ? 29.031 11.484 29.656 1 92.06 76 GLU A CA 1
ATOM 592 C C . GLU A 1 76 ? 29.453 12.586 28.688 1 92.06 76 GLU A C 1
ATOM 594 O O . GLU A 1 76 ? 30.062 12.305 27.656 1 92.06 76 GLU A O 1
ATOM 599 N N . GLY A 1 77 ? 29.078 13.828 28.922 1 87.94 77 GLY A N 1
ATOM 600 C CA . GLY A 1 77 ? 29.422 14.93 28.047 1 87.94 77 GLY A CA 1
ATOM 601 C C . GLY A 1 77 ? 28.609 14.945 26.766 1 87.94 77 GLY A C 1
ATOM 602 O O . GLY A 1 77 ? 27.391 14.812 26.797 1 87.94 77 GLY A O 1
ATOM 603 N N . GLU A 1 78 ? 29.281 15.148 25.641 1 86.75 78 GLU A N 1
ATOM 604 C CA . GLU A 1 78 ? 28.625 15.242 24.344 1 86.75 78 GLU A CA 1
ATOM 605 C C . GLU A 1 78 ? 28.812 13.961 23.531 1 86.75 78 GLU A C 1
ATOM 607 O O . GLU A 1 78 ? 28.281 13.844 22.422 1 86.75 78 GLU A O 1
ATOM 612 N N . ASP A 1 79 ? 29.359 13.008 24.172 1 93.69 79 ASP A N 1
ATOM 613 C CA . ASP A 1 79 ? 29.703 11.789 23.438 1 93.69 79 ASP A CA 1
ATOM 614 C C . ASP A 1 79 ? 28.531 10.812 23.422 1 93.69 79 ASP A C 1
ATOM 616 O O . ASP A 1 79 ? 27.812 10.672 24.406 1 93.69 79 ASP A O 1
ATOM 620 N N . PHE A 1 80 ? 28.344 10.258 22.266 1 97.5 80 PHE A N 1
ATOM 621 C CA . PHE A 1 80 ? 27.359 9.203 22.156 1 97.5 80 PHE A CA 1
ATOM 622 C C . PHE A 1 80 ? 27.812 8.133 21.172 1 97.5 80 PHE A C 1
ATOM 624 O O . PHE A 1 80 ? 28.719 8.359 20.359 1 97.5 80 PHE A O 1
ATOM 631 N N . THR A 1 81 ? 27.312 6.895 21.328 1 98.12 81 THR A N 1
ATOM 632 C CA . THR A 1 81 ? 27.516 5.785 20.391 1 98.12 81 THR A CA 1
ATOM 633 C C . THR A 1 81 ? 26.266 5.52 19.562 1 98.12 81 THR A C 1
ATOM 635 O O . THR A 1 81 ? 25.172 5.383 20.125 1 98.12 81 THR A O 1
ATOM 638 N N . PHE A 1 82 ? 26.438 5.57 18.297 1 98.56 82 PHE A N 1
ATOM 639 C CA . PHE A 1 82 ? 25.344 5.254 17.375 1 98.56 82 PHE A CA 1
ATOM 640 C C . PHE A 1 82 ? 25.391 3.785 16.969 1 98.56 82 PHE A C 1
ATOM 642 O O . PHE A 1 82 ? 26.312 3.354 16.281 1 98.56 82 PHE A O 1
ATOM 649 N N . HIS A 1 83 ? 24.359 2.998 17.453 1 98.56 83 HIS A N 1
ATOM 650 C CA . HIS A 1 83 ? 24.188 1.603 17.062 1 98.56 83 HIS A CA 1
ATOM 651 C C . HIS A 1 83 ? 23.188 1.465 15.922 1 98.56 83 HIS A C 1
ATOM 653 O O . HIS A 1 83 ? 22.141 2.109 15.922 1 98.56 83 HIS A O 1
ATOM 659 N N . LEU A 1 84 ? 23.484 0.665 14.914 1 98.69 84 LEU A N 1
ATOM 660 C CA . LEU A 1 84 ? 22.562 0.316 13.844 1 98.69 84 LEU A CA 1
ATOM 661 C C . LEU A 1 84 ? 22.594 -1.181 13.555 1 98.69 84 LEU A C 1
ATOM 663 O O . LEU A 1 84 ? 23.594 -1.689 13.039 1 98.69 84 LEU A O 1
ATOM 667 N N . TYR A 1 85 ? 21.562 -1.866 13.953 1 98.62 85 TYR A N 1
ATOM 668 C CA . TYR A 1 85 ? 21.422 -3.295 13.703 1 98.62 85 TYR A CA 1
ATOM 669 C C . TYR A 1 85 ? 20.516 -3.553 12.5 1 98.62 85 TYR A C 1
ATOM 671 O O . TYR A 1 85 ? 19.391 -3.068 12.453 1 98.62 85 TYR A O 1
ATOM 679 N N . VAL A 1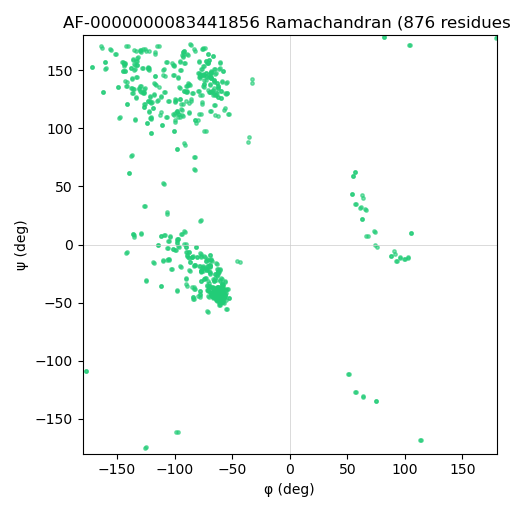 86 ? 21 -4.277 11.508 1 98.38 86 VAL A N 1
ATOM 680 C CA . VAL A 1 86 ? 20.328 -4.426 10.227 1 98.38 86 VAL A CA 1
ATOM 681 C C . VAL A 1 86 ? 20.312 -5.895 9.812 1 98.38 86 VAL A C 1
ATOM 683 O O . VAL A 1 86 ? 20.969 -6.727 10.445 1 98.38 86 VAL A O 1
ATOM 686 N N . ARG A 1 87 ? 19.5 -6.246 8.805 1 97.12 87 ARG A N 1
ATOM 687 C CA . ARG A 1 87 ? 19.531 -7.59 8.242 1 97.12 87 ARG A CA 1
ATOM 688 C C . ARG A 1 87 ? 20.859 -7.883 7.582 1 97.12 87 ARG A C 1
ATOM 690 O O . ARG A 1 87 ? 21.344 -7.102 6.754 1 97.12 87 ARG A O 1
ATOM 697 N N . PRO A 1 88 ? 21.5 -8.984 7.918 1 97.31 88 PRO A N 1
ATOM 698 C CA . PRO A 1 88 ? 22.766 -9.312 7.266 1 97.31 88 PRO A CA 1
ATOM 699 C C . PRO A 1 88 ? 22.594 -9.742 5.809 1 97.31 88 PRO A C 1
ATOM 701 O O . PRO A 1 88 ? 21.484 -10.125 5.406 1 97.31 88 PRO A O 1
ATOM 704 N N . LYS A 1 89 ? 23.625 -9.594 5.051 1 95.38 89 LYS A N 1
ATOM 705 C CA . LYS A 1 89 ? 23.594 -10.102 3.68 1 95.38 89 LYS A CA 1
ATOM 706 C C . LYS A 1 89 ? 23.328 -11.602 3.65 1 95.38 89 LYS A C 1
ATOM 708 O O . LYS A 1 89 ? 23.75 -12.328 4.551 1 95.38 89 LYS A O 1
ATOM 713 N N . ASP A 1 90 ? 22.547 -11.977 2.717 1 93.88 90 ASP A N 1
ATOM 714 C CA . ASP A 1 90 ? 22.188 -13.367 2.463 1 93.88 90 ASP A CA 1
ATOM 715 C C . ASP A 1 90 ? 21.953 -13.609 0.973 1 93.88 90 ASP A C 1
ATOM 717 O O . ASP A 1 90 ? 20.938 -13.203 0.42 1 93.88 90 ASP A O 1
ATOM 721 N N . ALA A 1 91 ? 22.859 -14.344 0.342 1 88.88 91 ALA A N 1
ATOM 722 C CA . ALA A 1 91 ? 22.859 -14.492 -1.111 1 88.88 91 ALA A CA 1
ATOM 723 C C . ALA A 1 91 ? 21.562 -15.141 -1.587 1 88.88 91 ALA A C 1
ATOM 725 O O . ALA A 1 91 ? 21.016 -14.766 -2.623 1 88.88 91 ALA A O 1
ATOM 726 N N . ARG A 1 92 ? 21.109 -16.094 -0.907 1 88.81 92 ARG A N 1
ATOM 727 C CA . ARG A 1 92 ? 19.906 -16.812 -1.299 1 88.81 92 ARG A CA 1
ATOM 728 C C . ARG A 1 92 ? 18.688 -15.883 -1.254 1 88.81 92 ARG A C 1
ATOM 730 O O . ARG A 1 92 ? 17.891 -15.859 -2.193 1 88.81 92 ARG A O 1
ATOM 737 N N . VAL A 1 93 ? 18.578 -15.125 -0.208 1 91.25 93 VAL A N 1
ATOM 738 C CA . VAL A 1 93 ? 17.453 -14.219 -0.048 1 91.25 93 VAL A CA 1
ATOM 739 C C . VAL A 1 93 ? 17.562 -13.07 -1.044 1 91.25 93 VAL A C 1
ATOM 741 O O . VAL A 1 93 ? 16.562 -12.625 -1.608 1 91.25 93 VAL A O 1
ATOM 744 N N . GLU A 1 94 ? 18.781 -12.664 -1.26 1 91.06 94 GLU A N 1
ATOM 745 C CA . GLU A 1 94 ? 19.016 -11.516 -2.125 1 91.06 94 GLU A CA 1
ATOM 746 C C . GLU A 1 94 ? 18.703 -11.844 -3.582 1 91.06 94 GLU A C 1
ATOM 748 O O . GLU A 1 94 ? 18.391 -10.953 -4.371 1 91.06 94 GLU A O 1
ATOM 753 N N . ALA A 1 95 ? 18.766 -13.102 -3.934 1 88.69 95 ALA A N 1
ATOM 754 C CA . ALA A 1 95 ? 18.391 -13.523 -5.277 1 88.69 95 ALA A CA 1
ATOM 755 C C . ALA A 1 95 ? 16.891 -13.281 -5.52 1 88.69 95 ALA A C 1
ATOM 757 O O . ALA A 1 95 ? 16.484 -13.016 -6.648 1 88.69 95 ALA A O 1
ATOM 758 N N . TRP A 1 96 ? 16.156 -13.266 -4.457 1 88.69 96 TRP A N 1
ATOM 759 C CA . TRP A 1 96 ? 14.703 -13.102 -4.566 1 88.69 96 TRP A CA 1
ATOM 760 C C . TRP A 1 96 ? 14.305 -11.656 -4.316 1 88.69 96 TRP A C 1
ATOM 762 O O . TRP A 1 96 ? 13.5 -11.086 -5.066 1 88.69 96 TRP A O 1
ATOM 772 N N . GLU A 1 97 ? 14.953 -11.039 -3.354 1 89.94 97 GLU A N 1
ATOM 773 C CA . GLU A 1 97 ? 14.43 -9.766 -2.873 1 89.94 97 GLU A CA 1
ATOM 774 C C . GLU A 1 97 ? 15.344 -8.609 -3.275 1 89.94 97 GLU A C 1
ATOM 776 O O . GLU A 1 97 ? 14.969 -7.441 -3.145 1 89.94 97 GLU A O 1
ATOM 781 N N . GLY A 1 98 ? 16.547 -8.914 -3.715 1 89.69 98 GLY A N 1
ATOM 782 C CA . GLY A 1 98 ? 17.516 -7.875 -4.051 1 89.69 98 GLY A CA 1
ATOM 783 C C . GLY A 1 98 ? 18.594 -7.691 -2.996 1 89.69 98 GLY A C 1
ATOM 784 O O . GLY A 1 98 ? 18.5 -8.25 -1.902 1 89.69 98 GLY A O 1
ATOM 785 N N . PRO A 1 99 ? 19.531 -6.93 -3.318 1 89.44 99 PRO A N 1
ATOM 786 C CA . PRO A 1 99 ? 20.688 -6.77 -2.426 1 89.44 99 PRO A CA 1
ATOM 787 C C . PRO A 1 99 ? 20.328 -6.043 -1.13 1 89.44 99 PRO A C 1
ATOM 789 O O . PRO A 1 99 ? 19.484 -5.141 -1.136 1 89.44 99 PRO A O 1
ATOM 792 N N . ARG A 1 100 ? 20.969 -6.48 -0.043 1 93.75 100 ARG A N 1
ATOM 793 C CA . ARG A 1 100 ? 20.906 -5.828 1.261 1 93.75 100 ARG A CA 1
ATOM 794 C C . ARG A 1 100 ? 22.141 -4.992 1.521 1 93.75 100 ARG A C 1
ATOM 796 O O . ARG A 1 100 ? 23.234 -5.332 1.059 1 93.75 100 ARG A O 1
ATOM 803 N N . SER A 1 101 ? 21.938 -3.865 2.227 1 94 101 SER A N 1
ATOM 804 C CA . SER A 1 101 ? 23.094 -3.08 2.621 1 94 101 SER A CA 1
ATOM 805 C C . SER A 1 101 ? 24.031 -3.895 3.5 1 94 101 SER A C 1
ATOM 807 O O . SER A 1 101 ? 25.25 -3.92 3.264 1 94 101 SER A O 1
ATOM 809 N N . GLY A 1 102 ? 23.469 -4.621 4.484 1 95.69 102 GLY A N 1
ATOM 810 C CA . GLY A 1 102 ? 24.25 -5.492 5.348 1 95.69 102 GLY A CA 1
ATOM 811 C C . GLY A 1 102 ? 24.922 -4.75 6.488 1 95.69 102 GLY A C 1
ATOM 812 O O . GLY A 1 102 ? 24.875 -3.52 6.547 1 95.69 102 GLY A O 1
ATOM 813 N N . VAL A 1 103 ? 25.594 -5.469 7.285 1 96.75 103 VAL A N 1
ATOM 814 C CA . VAL A 1 103 ? 26.156 -4.988 8.539 1 96.75 103 VAL A CA 1
ATOM 815 C C . VAL A 1 103 ? 27.344 -4.062 8.242 1 96.75 103 VAL A C 1
ATOM 817 O O . VAL A 1 103 ? 27.5 -3.029 8.898 1 96.75 103 VAL A O 1
ATOM 820 N N . ASP A 1 104 ? 28.109 -4.309 7.25 1 95.62 104 ASP A N 1
ATOM 821 C CA . ASP A 1 104 ? 29.281 -3.506 6.926 1 95.62 104 ASP A CA 1
ATOM 822 C C . ASP A 1 104 ? 28.891 -2.117 6.434 1 95.62 104 ASP A C 1
ATOM 824 O O . ASP A 1 104 ? 29.484 -1.116 6.82 1 95.62 104 ASP A O 1
ATOM 828 N N . ALA A 1 105 ? 27.891 -2.082 5.648 1 94 105 ALA A N 1
ATOM 829 C CA . ALA A 1 105 ? 27.438 -0.8 5.117 1 94 105 ALA A CA 1
ATOM 830 C C . ALA A 1 105 ? 26.891 0.086 6.227 1 94 105 ALA A C 1
ATOM 832 O O . ALA A 1 105 ? 26.938 1.314 6.137 1 94 105 ALA A O 1
ATOM 833 N N . ALA A 1 106 ? 26.328 -0.525 7.246 1 95.88 106 ALA A N 1
ATOM 834 C CA . ALA A 1 106 ? 25.828 0.251 8.375 1 95.88 106 ALA A CA 1
ATOM 835 C C . ALA A 1 106 ? 26.906 1.166 8.945 1 95.88 106 ALA A C 1
ATOM 837 O O . ALA A 1 106 ? 26.641 2.314 9.305 1 95.88 106 ALA A O 1
ATOM 838 N N . THR A 1 107 ? 28.125 0.681 8.984 1 94.81 107 THR A N 1
ATOM 839 C CA . THR A 1 107 ? 29.25 1.469 9.484 1 94.81 107 THR A CA 1
ATOM 840 C C . THR A 1 107 ? 29.797 2.365 8.383 1 94.81 107 THR A C 1
ATOM 842 O O . THR A 1 107 ? 29.922 3.578 8.57 1 94.81 107 THR A O 1
ATOM 845 N N . ASP A 1 108 ? 29.984 1.832 7.184 1 93.31 108 ASP A N 1
ATOM 846 C CA . ASP A 1 108 ? 30.75 2.49 6.129 1 93.31 108 ASP A CA 1
ATOM 847 C C . ASP A 1 108 ? 29.938 3.596 5.465 1 93.31 108 ASP A C 1
ATOM 849 O O . ASP A 1 108 ? 30.484 4.598 5.012 1 93.31 108 ASP A O 1
ATOM 853 N N . VAL A 1 109 ? 28.656 3.383 5.426 1 91.62 109 VAL A N 1
ATOM 854 C CA . VAL A 1 109 ? 27.812 4.285 4.652 1 91.62 109 VAL A CA 1
ATOM 855 C C . VAL A 1 109 ? 26.922 5.098 5.598 1 91.62 109 VAL A C 1
ATOM 857 O O . VAL A 1 109 ? 26.766 6.305 5.414 1 91.62 109 VAL A O 1
ATOM 860 N N . PHE A 1 110 ? 26.469 4.473 6.688 1 95.5 110 PHE A N 1
ATOM 861 C CA . PHE A 1 110 ? 25.469 5.121 7.512 1 95.5 110 PHE A CA 1
ATOM 862 C C . PHE A 1 110 ? 26.062 5.586 8.836 1 95.5 110 PHE A C 1
ATOM 864 O O . PHE A 1 110 ? 25.328 5.941 9.766 1 95.5 110 PHE A O 1
ATOM 871 N N . ASN A 1 111 ? 27.328 5.512 8.992 1 94.88 111 ASN A N 1
ATOM 872 C CA . ASN A 1 111 ? 28.125 6.109 10.062 1 94.88 111 ASN A CA 1
ATOM 873 C C . ASN A 1 111 ? 27.797 5.492 11.414 1 94.88 111 ASN A C 1
ATOM 875 O O . ASN A 1 111 ? 27.812 6.18 12.438 1 94.88 111 ASN A O 1
ATOM 879 N N . ALA A 1 112 ? 27.406 4.234 11.453 1 97.88 112 ALA A N 1
ATOM 880 C CA . ALA A 1 112 ? 27.234 3.557 12.734 1 97.88 112 ALA A CA 1
ATOM 881 C C . ALA A 1 112 ? 28.562 3.334 13.422 1 97.88 112 ALA A C 1
ATOM 883 O O . ALA A 1 112 ? 29.562 2.977 12.773 1 97.88 112 ALA A O 1
ATOM 884 N N . ASP A 1 113 ? 28.594 3.566 14.688 1 98 113 ASP A N 1
ATOM 885 C CA . ASP A 1 113 ? 29.781 3.234 15.477 1 98 113 ASP A CA 1
ATOM 886 C C . ASP A 1 113 ? 29.844 1.738 15.773 1 98 113 ASP A C 1
ATOM 888 O O . ASP A 1 113 ? 30.922 1.148 15.805 1 98 113 ASP A O 1
ATOM 892 N N . VAL A 1 114 ? 28.703 1.202 16.062 1 97.88 114 VAL A N 1
ATOM 893 C CA . VAL A 1 114 ? 28.547 -0.226 16.312 1 97.88 114 VAL A CA 1
ATOM 894 C C . VAL A 1 114 ? 27.453 -0.789 15.422 1 97.88 114 VAL A C 1
ATOM 896 O O . VAL A 1 114 ? 26.359 -0.206 15.32 1 97.88 114 VAL A O 1
ATOM 899 N N . SER A 1 115 ? 27.719 -1.847 14.75 1 97.88 115 SER A N 1
ATOM 900 C CA . SER A 1 115 ? 26.734 -2.502 13.906 1 97.88 115 SER A CA 1
ATOM 901 C C . SER A 1 115 ? 26.656 -3.994 14.203 1 97.88 115 SER A C 1
ATOM 903 O O . SER A 1 115 ? 27.484 -4.535 14.93 1 97.88 115 SER A O 1
ATOM 905 N N . GLY A 1 116 ? 25.641 -4.625 13.742 1 97.62 116 GLY A N 1
ATOM 906 C CA . GLY A 1 116 ? 25.422 -6.055 13.891 1 97.62 116 GLY A CA 1
ATOM 907 C C . GLY A 1 116 ? 24.141 -6.531 13.25 1 97.62 116 GLY A C 1
ATOM 908 O O . GLY A 1 116 ? 23.391 -5.734 12.68 1 97.62 116 GLY A O 1
ATOM 909 N N . SER A 1 117 ? 23.984 -7.848 13.367 1 97.94 117 SER A N 1
ATOM 910 C CA . SER A 1 117 ? 22.781 -8.453 12.812 1 97.94 117 SER A CA 1
ATOM 911 C C . SER A 1 117 ? 21.562 -8.164 13.68 1 97.94 117 SER A C 1
ATOM 913 O O . SER A 1 117 ? 21.609 -8.312 14.898 1 97.94 117 SER A O 1
ATOM 915 N N . ILE A 1 118 ? 20.453 -7.805 13.016 1 97.81 118 ILE A N 1
ATOM 916 C CA . ILE A 1 118 ? 19.188 -7.562 13.703 1 97.81 118 ILE A CA 1
ATOM 917 C C . ILE A 1 118 ? 18.719 -8.836 14.398 1 97.81 118 ILE A C 1
ATOM 919 O O . ILE A 1 118 ? 18.016 -8.781 15.406 1 97.81 118 ILE A O 1
ATOM 923 N N . ASP A 1 119 ? 19.156 -9.984 13.977 1 95.75 119 ASP A N 1
ATOM 924 C CA . ASP A 1 119 ? 18.75 -11.281 14.531 1 95.75 119 ASP A CA 1
ATOM 925 C C . ASP A 1 119 ? 19.312 -11.469 15.938 1 95.75 119 ASP A C 1
ATOM 927 O O . ASP A 1 119 ? 18.812 -12.289 16.703 1 95.75 119 ASP A O 1
ATOM 931 N N . ASP A 1 120 ? 20.297 -10.703 16.281 1 96.19 120 ASP A N 1
ATOM 932 C CA . ASP A 1 120 ? 20.969 -10.836 17.578 1 96.19 120 ASP A CA 1
ATOM 933 C C . ASP A 1 120 ? 20.422 -9.828 18.578 1 96.19 120 ASP A C 1
ATOM 935 O O . ASP A 1 120 ? 20.891 -9.75 19.719 1 96.19 120 ASP A O 1
ATOM 939 N N . LEU A 1 121 ? 19.453 -9.102 18.219 1 95.25 121 LEU A N 1
ATOM 940 C CA . LEU A 1 121 ? 18.922 -7.988 19 1 95.25 121 LEU A CA 1
ATOM 941 C C . LEU A 1 121 ? 18.5 -8.461 20.391 1 95.25 121 LEU A C 1
ATOM 943 O O . LEU A 1 121 ? 18.797 -7.809 21.391 1 95.25 121 LEU A O 1
ATOM 947 N N . PRO A 1 122 ? 17.844 -9.625 20.547 1 93.06 122 PRO A N 1
ATOM 948 C CA . PRO A 1 122 ? 17.406 -10.055 21.875 1 93.06 122 PRO A CA 1
ATOM 949 C C . PRO A 1 122 ? 18.578 -10.258 22.828 1 93.06 122 PRO A C 1
ATOM 951 O O . PRO A 1 122 ? 18.422 -10.133 24.047 1 93.06 122 PRO A O 1
ATOM 954 N N . ARG A 1 123 ? 19.719 -10.5 22.297 1 93.69 123 ARG A N 1
ATOM 955 C CA . ARG A 1 123 ? 20.906 -10.672 23.125 1 93.69 123 ARG A CA 1
ATOM 956 C C . ARG A 1 123 ? 21.609 -9.344 23.344 1 93.69 123 ARG A C 1
ATOM 958 O O . ARG A 1 123 ? 22.125 -9.078 24.438 1 93.69 123 ARG A O 1
ATOM 965 N N . LEU A 1 124 ? 21.578 -8.492 22.375 1 95.31 124 LEU A N 1
ATOM 966 C CA . LEU A 1 124 ? 22.391 -7.273 22.375 1 95.31 124 LEU A CA 1
ATOM 967 C C . LEU A 1 124 ? 21.672 -6.164 23.141 1 95.31 124 LEU A C 1
ATOM 969 O O . LEU A 1 124 ? 22.312 -5.395 23.859 1 95.31 124 LEU A O 1
ATOM 973 N N . LEU A 1 125 ? 20.406 -6.078 23.047 1 96.19 125 LEU A N 1
ATOM 974 C CA . LEU A 1 125 ? 19.641 -4.961 23.578 1 96.19 125 LEU A CA 1
ATOM 975 C C . LEU A 1 125 ? 19.719 -4.918 25.094 1 96.19 125 LEU A C 1
ATOM 977 O O . LEU A 1 125 ? 19.922 -3.854 25.688 1 96.19 125 LEU A O 1
ATOM 981 N N . PRO A 1 126 ? 19.594 -6.074 25.797 1 95.19 126 PRO A N 1
ATOM 982 C CA . PRO A 1 126 ? 19.688 -6.055 27.25 1 95.19 126 PRO A CA 1
ATOM 983 C C . PRO A 1 126 ? 21.016 -5.484 27.75 1 95.19 126 PRO A C 1
ATOM 985 O O . PRO A 1 126 ? 21.047 -4.77 28.75 1 95.19 126 PRO A O 1
ATOM 988 N N . ASP A 1 127 ? 22.016 -5.746 27.047 1 95.25 127 ASP A N 1
ATOM 989 C CA . ASP A 1 127 ? 23.328 -5.238 27.438 1 95.25 127 ASP A CA 1
ATOM 990 C C . ASP A 1 127 ? 23.359 -3.713 27.422 1 95.25 127 ASP A C 1
ATOM 992 O O . ASP A 1 127 ? 23.953 -3.09 28.297 1 95.25 127 ASP A O 1
ATOM 996 N N . ILE A 1 128 ? 22.719 -3.154 26.516 1 94.81 128 ILE A N 1
ATOM 997 C CA . ILE A 1 128 ? 22.734 -1.705 26.344 1 94.81 128 ILE A CA 1
ATOM 998 C C . ILE A 1 128 ? 21.781 -1.067 27.359 1 94.81 128 ILE A C 1
ATOM 1000 O O . ILE A 1 128 ? 22.141 -0.107 28.047 1 94.81 128 ILE A O 1
ATOM 1004 N N . VAL A 1 129 ? 20.594 -1.624 27.531 1 95.25 129 VAL A N 1
ATOM 1005 C CA . VAL A 1 129 ? 19.562 -0.998 28.344 1 95.25 129 VAL A CA 1
ATOM 1006 C C . VAL A 1 129 ? 19.938 -1.117 29.828 1 95.25 129 VAL A C 1
ATOM 1008 O O . VAL A 1 129 ? 19.516 -0.297 30.641 1 95.25 129 VAL A O 1
ATOM 1011 N N . ASN A 1 130 ? 20.781 -2.084 30.141 1 94.62 130 ASN A N 1
ATOM 1012 C CA . ASN A 1 130 ? 21.172 -2.287 31.531 1 94.62 130 ASN A CA 1
ATOM 1013 C C . ASN A 1 130 ? 22.266 -1.308 31.969 1 94.62 130 ASN A C 1
ATOM 1015 O O . ASN A 1 130 ? 22.531 -1.157 33.156 1 94.62 130 ASN A O 1
ATOM 1019 N N . ARG A 1 131 ? 22.812 -0.634 31.047 1 92.25 131 ARG A N 1
ATOM 1020 C CA . ARG A 1 131 ? 23.922 0.254 31.406 1 92.25 131 ARG A CA 1
ATOM 1021 C C . ARG A 1 131 ? 23.469 1.712 31.406 1 92.25 131 ARG A C 1
ATOM 1023 O O . ARG A 1 131 ? 24.266 2.613 31.672 1 92.25 131 ARG A O 1
ATOM 1030 N N . VAL A 1 132 ? 22.188 1.94 31.156 1 96.19 132 VAL A N 1
ATOM 1031 C CA . VAL A 1 132 ? 21.719 3.322 31.094 1 96.19 132 VAL A CA 1
ATOM 1032 C C . VAL A 1 132 ? 20.703 3.58 32.188 1 96.19 132 VAL A C 1
ATOM 1034 O O . VAL A 1 132 ? 20.172 2.641 32.812 1 96.19 132 VAL A O 1
ATOM 1037 N N . GLN A 1 133 ? 20.453 4.855 32.438 1 95.94 133 GLN A N 1
ATOM 1038 C CA . GLN A 1 133 ? 19.547 5.266 33.5 1 95.94 133 GLN A CA 1
ATOM 1039 C C . GLN A 1 133 ? 18.188 5.672 32.938 1 95.94 133 GLN A C 1
ATOM 1041 O O . GLN A 1 133 ? 17.203 5.73 33.688 1 95.94 133 GLN A O 1
ATOM 1046 N N . ALA A 1 134 ? 18.141 5.996 31.688 1 97.44 134 ALA A N 1
ATOM 1047 C CA . ALA A 1 134 ? 16.891 6.371 31.047 1 97.44 134 ALA A CA 1
ATOM 1048 C C . ALA A 1 134 ? 16.844 5.836 29.609 1 97.44 134 ALA A C 1
ATOM 1050 O O . ALA A 1 134 ? 17.859 5.809 28.922 1 97.44 134 ALA A O 1
ATOM 1051 N N . ILE A 1 135 ? 15.656 5.391 29.25 1 98.06 135 ILE A N 1
ATOM 1052 C CA . ILE A 1 135 ? 15.414 4.902 27.906 1 98.06 135 ILE A CA 1
ATOM 1053 C C . ILE A 1 135 ? 14.312 5.73 27.25 1 98.06 135 ILE A C 1
ATOM 1055 O O . ILE A 1 135 ? 13.219 5.871 27.797 1 98.06 135 ILE A O 1
ATOM 1059 N N . TYR A 1 136 ? 14.602 6.332 26.141 1 98.44 136 TYR A N 1
ATOM 1060 C CA . TYR A 1 136 ? 13.625 7.043 25.328 1 98.44 136 TYR A CA 1
ATOM 1061 C C . TYR A 1 136 ? 13.195 6.195 24.141 1 98.44 136 TYR A C 1
ATOM 1063 O O . TYR A 1 136 ? 13.992 5.898 23.25 1 98.44 136 TYR A O 1
ATOM 1071 N N . THR A 1 137 ? 11.922 5.746 24.125 1 98.12 137 THR A N 1
ATOM 1072 C CA . THR A 1 137 ? 11.438 4.879 23.062 1 98.12 137 THR A CA 1
ATOM 1073 C C . THR A 1 137 ? 9.914 4.902 23 1 98.12 137 THR A C 1
ATOM 1075 O O . THR A 1 137 ? 9.25 5.219 23.984 1 98.12 137 THR A O 1
ATOM 1078 N N . ASP A 1 138 ? 9.422 4.684 21.828 1 96.62 138 ASP A N 1
ATOM 1079 C CA . ASP A 1 138 ? 7.977 4.547 21.672 1 96.62 138 ASP A CA 1
ATOM 1080 C C . ASP A 1 138 ? 7.57 3.08 21.547 1 96.62 138 ASP A C 1
ATOM 1082 O O . ASP A 1 138 ? 6.387 2.768 21.422 1 96.62 138 ASP A O 1
ATOM 1086 N N . LEU A 1 139 ? 8.562 2.184 21.516 1 94.44 139 LEU A N 1
ATOM 1087 C CA . LEU A 1 139 ? 8.312 0.746 21.516 1 94.44 139 LEU A CA 1
ATOM 1088 C C . LEU A 1 139 ? 7.961 0.251 22.906 1 94.44 139 LEU A C 1
ATOM 1090 O O . LEU A 1 139 ? 8.422 0.813 23.906 1 94.44 139 LEU A O 1
ATOM 1094 N N . PRO A 1 140 ? 7.145 -0.655 22.969 1 92.25 140 PRO A N 1
ATOM 1095 C CA . PRO A 1 140 ? 6.48 -1.404 21.906 1 92.25 140 PRO A CA 1
ATOM 1096 C C . PRO A 1 140 ? 5.168 -0.762 21.469 1 92.25 140 PRO A C 1
ATOM 1098 O O . PRO A 1 140 ? 4.562 -1.195 20.484 1 92.25 140 PRO A O 1
ATOM 1101 N N . GLN A 1 141 ? 4.691 0.274 22.125 1 88.62 141 GLN A N 1
ATOM 1102 C CA . GLN A 1 141 ? 3.346 0.807 21.938 1 88.62 141 GLN A CA 1
ATOM 1103 C C . GLN A 1 141 ? 3.139 1.283 20.5 1 88.62 141 GLN A C 1
ATOM 1105 O O . GLN A 1 141 ? 2.033 1.193 19.969 1 88.62 141 GLN A O 1
ATOM 1110 N N . SER A 1 142 ? 4.172 1.729 19.891 1 90.31 142 SER A N 1
ATOM 1111 C CA . SER A 1 142 ? 4.09 2.254 18.531 1 90.31 142 SER A CA 1
ATOM 1112 C C . SER A 1 142 ? 3.797 1.146 17.531 1 90.31 142 SER A C 1
ATOM 1114 O O . SER A 1 142 ? 3.42 1.419 16.391 1 90.31 142 SER A O 1
ATOM 1116 N N . ARG A 1 143 ? 3.928 -0.116 17.953 1 89.44 143 ARG A N 1
ATOM 1117 C CA . ARG A 1 143 ? 3.736 -1.25 17.062 1 89.44 143 ARG A CA 1
ATOM 1118 C C . ARG A 1 143 ? 2.416 -1.956 17.344 1 89.44 143 ARG A C 1
ATOM 1120 O O . ARG A 1 143 ? 2.053 -2.908 16.641 1 89.44 143 ARG A O 1
ATOM 1127 N N . VAL A 1 144 ? 1.771 -1.507 18.297 1 84.44 144 VAL A N 1
ATOM 1128 C CA . VAL A 1 144 ? 0.499 -2.117 18.672 1 84.44 144 VAL A CA 1
ATOM 1129 C C . VAL A 1 144 ? -0.641 -1.441 17.906 1 84.44 144 VAL A C 1
ATOM 1131 O O . VAL A 1 144 ? -0.73 -0.212 17.875 1 84.44 144 VAL A O 1
ATOM 1134 N N . SER A 1 145 ? -1.487 -2.25 17.344 1 86.06 145 SER A N 1
ATOM 1135 C CA . SER A 1 145 ? -2.609 -1.715 16.578 1 86.06 145 SER A CA 1
ATOM 1136 C C . SER A 1 145 ? -3.551 -0.911 17.469 1 86.06 145 SER A C 1
ATOM 1138 O O . SER A 1 145 ? -3.881 -1.337 18.578 1 86.06 145 SER A O 1
ATOM 1140 N N . LYS A 1 146 ? -4.02 0.188 16.969 1 84.69 146 LYS A N 1
ATOM 1141 C CA . LYS A 1 146 ? -5 0.995 17.688 1 84.69 146 LYS A CA 1
ATOM 1142 C C . LYS A 1 146 ? -6.422 0.533 17.391 1 84.69 146 LYS A C 1
ATOM 1144 O O . LYS A 1 146 ? -7.371 0.958 18.062 1 84.69 146 LYS A O 1
ATOM 1149 N N . ASN A 1 147 ? -6.508 -0.33 16.375 1 89.38 147 ASN A N 1
ATOM 1150 C CA . ASN A 1 147 ? -7.797 -0.911 16.016 1 89.38 147 ASN A CA 1
ATOM 1151 C C . ASN A 1 147 ? -8.195 -2.029 16.984 1 89.38 147 ASN A C 1
ATOM 1153 O O . ASN A 1 147 ? -7.586 -3.1 16.984 1 89.38 147 ASN A O 1
ATOM 1157 N N . LEU A 1 148 ? -9.25 -1.784 17.766 1 87.19 148 LEU A N 1
ATOM 1158 C CA . LEU A 1 148 ? -9.68 -2.711 18.812 1 87.19 148 LEU A CA 1
ATOM 1159 C C . LEU A 1 148 ? -10.086 -4.051 18.219 1 87.19 148 LEU A C 1
ATOM 1161 O O . LEU A 1 148 ? -9.805 -5.105 18.797 1 87.19 148 LEU A O 1
ATOM 1165 N N . LEU A 1 149 ? -10.734 -3.982 17.094 1 92 149 LEU A N 1
ATOM 1166 C CA . LEU A 1 149 ? -11.156 -5.227 16.453 1 92 149 LEU A CA 1
ATOM 1167 C C . LEU A 1 149 ? -9.953 -6.043 16 1 92 149 LEU A C 1
ATOM 1169 O O . LEU A 1 149 ? -9.922 -7.262 16.172 1 92 149 LEU A O 1
ATOM 1173 N N . SER A 1 150 ? -9 -5.355 15.406 1 90.69 150 SER A N 1
ATOM 1174 C CA . SER A 1 150 ? -7.785 -6.043 14.969 1 90.69 150 SER A CA 1
ATOM 1175 C C . SER A 1 150 ? -7.086 -6.73 16.141 1 90.69 150 SER A C 1
ATOM 1177 O O . SER A 1 150 ? -6.648 -7.879 16.016 1 90.69 150 SER A O 1
ATOM 1179 N N . ARG A 1 151 ? -7.027 -6.117 17.266 1 88.56 151 ARG A N 1
ATOM 1180 C CA . ARG A 1 151 ? -6.422 -6.707 18.453 1 88.56 151 ARG A CA 1
ATOM 1181 C C . ARG A 1 151 ? -7.23 -7.906 18.938 1 88.56 151 ARG A C 1
ATOM 1183 O O . ARG A 1 151 ? -6.664 -8.938 19.297 1 88.56 151 ARG A O 1
ATOM 1190 N N . TYR A 1 152 ? -8.516 -7.723 18.891 1 90.75 152 TYR A N 1
ATOM 1191 C CA . TYR A 1 152 ? -9.406 -8.797 19.328 1 90.75 152 TYR A CA 1
ATOM 1192 C C . TYR A 1 152 ? -9.234 -10.031 18.438 1 90.75 152 TYR A C 1
ATOM 1194 O O . TYR A 1 152 ? -9.102 -11.148 18.938 1 90.75 152 TYR A O 1
ATOM 1202 N N . LEU A 1 153 ? -9.133 -9.828 17.141 1 92.5 153 LEU A N 1
ATOM 1203 C CA . LEU A 1 153 ? -9.102 -10.93 16.172 1 92.5 153 LEU A CA 1
ATOM 1204 C C . LEU A 1 153 ? -7.727 -11.586 16.156 1 92.5 153 LEU A C 1
ATOM 1206 O O . LEU A 1 153 ? -7.586 -12.727 15.711 1 92.5 153 LEU A O 1
ATOM 1210 N N . SER A 1 154 ? -6.73 -10.805 16.578 1 87.5 154 SER A N 1
ATOM 1211 C CA . SER A 1 154 ? -5.383 -11.367 16.625 1 87.5 154 SER A CA 1
ATOM 1212 C C . SER A 1 154 ? -5.133 -12.07 17.953 1 87.5 154 SER A C 1
ATOM 1214 O O . SER A 1 154 ? -4.125 -12.766 18.109 1 87.5 154 SER A O 1
ATOM 1216 N N . GLY A 1 155 ? -6.043 -11.938 18.797 1 79.44 155 GLY A N 1
ATOM 1217 C CA . GLY A 1 155 ? -5.859 -12.516 20.109 1 79.44 155 GLY A CA 1
ATOM 1218 C C . GLY A 1 155 ? -4.742 -11.852 20.906 1 79.44 155 GLY A C 1
ATOM 1219 O O . GLY A 1 155 ? -4.184 -12.453 21.828 1 79.44 155 GLY A O 1
ATOM 1220 N N . ALA A 1 156 ? -4.258 -10.766 20.297 1 68.88 156 ALA A N 1
ATOM 1221 C CA . ALA A 1 156 ? -3.084 -10.109 20.859 1 68.88 156 ALA A CA 1
ATOM 1222 C C . ALA A 1 156 ? -3.477 -9.195 22.016 1 68.88 156 ALA A C 1
ATOM 1224 O O . ALA A 1 156 ? -4.441 -8.43 21.906 1 68.88 156 ALA A O 1
ATOM 1225 N N . GLU A 1 157 ? -3.221 -9.625 23.172 1 66 157 GLU A N 1
ATOM 1226 C CA . GLU A 1 157 ? -3.211 -8.602 24.219 1 66 157 GLU A CA 1
ATOM 1227 C C . GLU A 1 157 ? -1.832 -7.961 24.344 1 66 157 GLU A C 1
ATOM 1229 O O . GLU A 1 157 ? -0.812 -8.625 24.156 1 66 157 GLU A O 1
ATOM 1234 N N . PRO A 1 158 ? -1.877 -6.688 24.156 1 60.5 158 PRO A N 1
ATOM 1235 C CA . PRO A 1 158 ? -0.539 -6.145 24.391 1 60.5 158 PRO A CA 1
ATOM 1236 C C . PRO A 1 158 ? 0.2 -6.863 25.516 1 60.5 158 PRO A C 1
ATOM 1238 O O . PRO A 1 158 ? -0.334 -7.004 26.625 1 60.5 158 PRO A O 1
ATOM 1241 N N . SER A 1 159 ? 0.941 -7.871 24.969 1 60.16 159 SER A N 1
ATOM 1242 C CA . SER A 1 159 ? 1.604 -8.633 26.016 1 60.16 159 SER A CA 1
ATOM 1243 C C . SER A 1 159 ? 2.572 -7.762 26.797 1 60.16 159 SER A C 1
ATOM 1245 O O . SER A 1 159 ? 3.361 -7.012 26.219 1 60.16 159 SER A O 1
ATOM 1247 N N . ARG A 1 160 ? 2.271 -7.531 27.891 1 65.06 160 ARG A N 1
ATOM 1248 C CA . ARG A 1 160 ? 3.184 -6.891 28.844 1 65.06 160 ARG A CA 1
ATOM 1249 C C . ARG A 1 160 ? 4.207 -7.891 29.375 1 65.06 160 ARG A C 1
ATOM 1251 O O . ARG A 1 160 ? 4.801 -7.668 30.422 1 65.06 160 ARG A O 1
ATOM 1258 N N . THR A 1 161 ? 4.301 -8.984 28.5 1 66.69 161 THR A N 1
ATOM 1259 C CA . THR A 1 161 ? 5.164 -9.969 29.141 1 66.69 161 THR A CA 1
ATOM 1260 C C . THR A 1 161 ? 6.168 -10.539 28.156 1 66.69 161 THR A C 1
ATOM 1262 O O . THR A 1 161 ? 6.914 -11.461 28.469 1 66.69 161 THR A O 1
ATOM 1265 N N . GLY A 1 162 ? 6.168 -9.93 26.891 1 77.81 162 GLY A N 1
ATOM 1266 C CA . GLY A 1 162 ? 7.102 -10.586 25.984 1 77.81 162 GLY A CA 1
ATOM 1267 C C . GLY A 1 162 ? 7.859 -9.617 25.094 1 77.81 162 GLY A C 1
ATOM 1268 O O . GLY A 1 162 ? 7.66 -8.398 25.188 1 77.81 162 GLY A O 1
ATOM 1269 N N . GLY A 1 163 ? 8.828 -10.195 24.422 1 86.12 163 GLY A N 1
ATOM 1270 C CA . GLY A 1 163 ? 9.602 -9.438 23.453 1 86.12 163 GLY A CA 1
ATOM 1271 C C . GLY A 1 163 ? 10.391 -8.297 24.062 1 86.12 163 GLY A C 1
ATOM 1272 O O . GLY A 1 163 ? 11.086 -8.492 25.078 1 86.12 163 GLY A O 1
ATOM 1273 N N . ILE A 1 164 ? 10.266 -7.164 23.453 1 90.88 164 ILE A N 1
ATOM 1274 C CA . ILE A 1 164 ? 11.078 -6.02 23.859 1 90.88 164 ILE A CA 1
ATOM 1275 C C . ILE A 1 164 ? 10.555 -5.438 25.156 1 90.88 164 ILE A C 1
ATOM 1277 O O . ILE A 1 164 ? 11.281 -4.754 25.891 1 90.88 164 ILE A O 1
ATOM 1281 N N . TYR A 1 165 ? 9.344 -5.742 25.5 1 88.19 165 TYR A N 1
ATOM 1282 C CA . TYR A 1 165 ? 8.75 -5.258 26.734 1 88.19 165 TYR A CA 1
ATOM 1283 C C . TYR A 1 165 ? 9.484 -5.828 27.953 1 88.19 165 TYR A C 1
ATOM 1285 O O . TYR A 1 165 ? 9.719 -5.121 28.922 1 88.19 165 TYR A O 1
ATOM 1293 N N . THR A 1 166 ? 9.797 -7.098 27.875 1 89.06 166 THR A N 1
ATOM 1294 C CA . THR A 1 166 ? 10.492 -7.746 28.984 1 89.06 166 THR A CA 1
ATOM 1295 C C . THR A 1 166 ? 11.859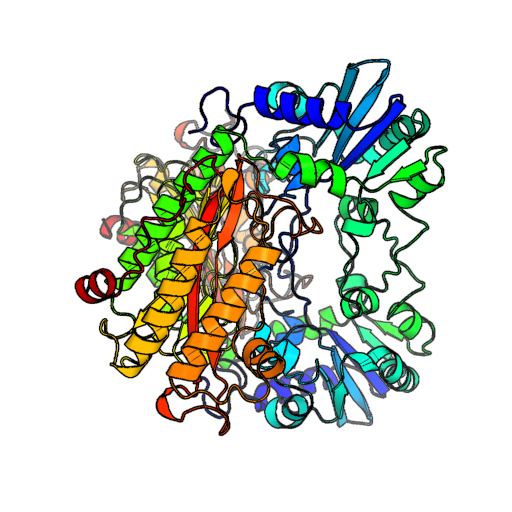 -7.102 29.203 1 89.06 166 THR A C 1
ATOM 1297 O O . THR A 1 166 ? 12.289 -6.93 30.344 1 89.06 166 THR A O 1
ATOM 1300 N N . VAL A 1 167 ? 12.438 -6.746 28.141 1 91.94 167 VAL A N 1
ATOM 1301 C CA . VAL A 1 167 ? 13.758 -6.125 28.219 1 91.94 167 VAL A CA 1
ATOM 1302 C C . VAL A 1 167 ? 13.656 -4.781 28.938 1 91.94 167 VAL A C 1
ATOM 1304 O O . VAL A 1 167 ? 14.453 -4.484 29.828 1 91.94 167 VAL A O 1
ATOM 1307 N N . PHE A 1 168 ? 12.672 -3.994 28.594 1 92.31 168 PHE A N 1
ATOM 1308 C CA . PHE A 1 168 ? 12.492 -2.674 29.188 1 92.31 168 PHE A CA 1
ATOM 1309 C C . PHE A 1 168 ? 12.031 -2.789 30.625 1 92.31 168 PHE A C 1
ATOM 1311 O O . PHE A 1 168 ? 12.469 -2.023 31.484 1 92.31 168 PHE A O 1
ATOM 1318 N N . ARG A 1 169 ? 11.164 -3.742 30.875 1 88.38 169 ARG A N 1
ATOM 1319 C CA . ARG A 1 169 ? 10.641 -3.947 32.219 1 88.38 169 ARG A CA 1
ATOM 1320 C C . ARG A 1 169 ? 11.75 -4.32 33.188 1 88.38 169 ARG A C 1
ATOM 1322 O O . ARG A 1 169 ? 11.773 -3.846 34.344 1 88.38 169 ARG A O 1
ATOM 1329 N N . ASP A 1 170 ? 12.617 -5.086 32.781 1 90.5 170 ASP A N 1
ATOM 1330 C CA . ASP A 1 170 ? 13.664 -5.625 33.656 1 90.5 170 ASP A CA 1
ATOM 1331 C C . ASP A 1 170 ? 14.828 -4.645 33.781 1 90.5 170 ASP A C 1
ATOM 1333 O O . ASP A 1 170 ? 15.711 -4.828 34.625 1 90.5 170 ASP A O 1
ATOM 1337 N N . ALA A 1 171 ? 14.797 -3.67 33 1 92.12 171 ALA A N 1
ATOM 1338 C CA . ALA A 1 171 ? 15.867 -2.67 33.031 1 92.12 171 ALA A CA 1
ATOM 1339 C C . ALA A 1 171 ? 15.656 -1.716 34.219 1 92.12 171 ALA A C 1
ATOM 1341 O O . ALA A 1 171 ? 14.523 -1.408 34.594 1 92.12 171 ALA A O 1
ATOM 1342 N N . PRO A 1 172 ? 16.797 -1.279 34.781 1 92.5 172 PRO A N 1
ATOM 1343 C CA . PRO A 1 172 ? 16.688 -0.306 35.875 1 92.5 172 PRO A CA 1
ATOM 1344 C C . PRO A 1 172 ? 16.312 1.09 35.375 1 92.5 172 PRO A C 1
ATOM 1346 O O . PRO A 1 172 ? 15.914 1.942 36.188 1 92.5 172 PRO A O 1
ATOM 1349 N N . ALA A 1 173 ? 16.328 1.291 34.188 1 94.19 173 ALA A N 1
ATOM 1350 C CA . ALA A 1 173 ? 16.172 2.615 33.594 1 94.19 173 ALA A CA 1
ATOM 1351 C C . ALA A 1 173 ? 14.711 3.031 33.562 1 94.19 173 ALA A C 1
ATOM 1353 O O . ALA A 1 173 ? 13.82 2.184 33.438 1 94.19 173 ALA A O 1
ATOM 1354 N N . SER A 1 174 ? 14.453 4.301 33.688 1 95.81 174 SER A N 1
ATOM 1355 C CA . SER A 1 174 ? 13.133 4.855 33.406 1 95.81 174 SER A CA 1
ATOM 1356 C C . SER A 1 174 ? 12.859 4.934 31.906 1 95.81 174 SER A C 1
ATOM 1358 O O . SER A 1 174 ? 13.766 5.203 31.125 1 95.81 174 SER A O 1
ATOM 1360 N N . ILE A 1 175 ? 11.602 4.727 31.562 1 96.25 175 ILE A N 1
ATOM 1361 C CA . ILE A 1 175 ? 11.234 4.746 30.156 1 96.25 175 ILE A CA 1
ATOM 1362 C C . ILE A 1 175 ? 10.422 6 29.844 1 96.25 175 ILE A C 1
ATOM 1364 O O . ILE A 1 175 ? 9.484 6.328 30.562 1 96.25 175 ILE A O 1
ATOM 1368 N N . ARG A 1 176 ? 10.758 6.707 28.828 1 97.06 176 ARG A N 1
ATOM 1369 C CA . ARG A 1 176 ? 10.078 7.922 28.375 1 97.06 176 ARG A CA 1
ATOM 1370 C C . ARG A 1 176 ? 9.836 7.883 26.875 1 97.06 176 ARG A C 1
ATOM 1372 O O . ARG A 1 176 ? 10.562 7.219 26.141 1 97.06 176 ARG A O 1
ATOM 1379 N N . PRO A 1 177 ? 8.828 8.594 26.391 1 97.44 177 PRO A N 1
ATOM 1380 C CA . PRO A 1 177 ? 8.578 8.617 24.953 1 97.44 177 PRO A CA 1
ATOM 1381 C C . PRO A 1 177 ? 9.672 9.352 24.172 1 97.44 177 PRO A C 1
ATOM 1383 O O . PRO A 1 177 ? 10.211 10.352 24.656 1 97.44 177 PRO A O 1
ATOM 1386 N N . LEU A 1 178 ? 9.969 8.883 23.078 1 98.31 178 LEU A N 1
ATOM 1387 C CA . LEU A 1 178 ? 10.984 9.477 22.203 1 98.31 178 LEU A CA 1
ATOM 1388 C C . LEU A 1 178 ? 10.359 10.5 21.266 1 98.31 178 LEU A C 1
ATOM 1390 O O . LEU A 1 178 ? 11 11.5 20.922 1 98.31 178 LEU A O 1
ATOM 1394 N N . ARG A 1 179 ? 9.133 10.383 20.891 1 96.38 179 ARG A N 1
ATOM 1395 C CA . ARG A 1 179 ? 8.477 11.086 19.797 1 96.38 179 ARG A CA 1
ATOM 1396 C C . ARG A 1 179 ? 8.477 12.594 20.031 1 96.38 179 ARG A C 1
ATOM 1398 O O . ARG A 1 179 ? 8.781 13.375 19.125 1 96.38 179 ARG A O 1
ATOM 1405 N N . PRO A 1 180 ? 8.164 13.039 21.25 1 97.44 180 PRO A N 1
ATOM 1406 C CA . PRO A 1 180 ? 8.156 14.484 21.453 1 97.44 180 PRO A CA 1
ATOM 1407 C C . PRO A 1 180 ? 9.508 15.133 21.156 1 97.44 180 PRO A C 1
ATOM 1409 O O . PRO A 1 180 ? 9.562 16.25 20.625 1 97.44 180 PRO A O 1
ATOM 1412 N N . LEU A 1 181 ? 10.594 14.438 21.438 1 98.19 181 LEU A N 1
ATOM 1413 C CA . LEU A 1 181 ? 11.93 14.969 21.172 1 98.19 181 LEU A CA 1
ATOM 1414 C C . LEU A 1 181 ? 12.211 15.031 19.688 1 98.19 181 LEU A C 1
ATOM 1416 O O . LEU A 1 181 ? 12.68 16.047 19.172 1 98.19 181 LEU A O 1
ATOM 1420 N N . VAL A 1 182 ? 11.875 13.961 19 1 98.25 182 VAL A N 1
ATOM 1421 C CA . VAL A 1 182 ? 12.141 13.906 17.562 1 98.25 182 VAL A CA 1
ATOM 1422 C C . VAL A 1 182 ? 11.234 14.883 16.828 1 98.25 182 VAL A C 1
ATOM 1424 O O . VAL A 1 182 ? 11.648 15.492 15.836 1 98.25 182 VAL A O 1
ATOM 1427 N N . ASN A 1 183 ? 9.992 15.047 17.297 1 97.81 183 ASN A N 1
ATOM 1428 C CA . ASN A 1 183 ? 9.078 16.031 16.703 1 97.81 183 ASN A CA 1
ATOM 1429 C C . ASN A 1 183 ? 9.68 17.422 16.703 1 97.81 183 ASN A C 1
ATOM 1431 O O . ASN A 1 183 ? 9.602 18.141 15.711 1 97.81 183 ASN A O 1
ATOM 1435 N N . GLU A 1 184 ? 10.289 17.766 17.812 1 97.56 184 GLU A N 1
ATOM 1436 C CA . GLU A 1 184 ? 10.883 19.094 17.922 1 97.56 184 GLU A CA 1
ATOM 1437 C C . GLU A 1 184 ? 12.016 19.281 16.906 1 97.56 184 GLU A C 1
ATOM 1439 O O . GLU A 1 184 ? 12.172 20.359 16.344 1 97.56 184 GLU A O 1
ATOM 1444 N N . LEU A 1 185 ? 12.75 18.234 16.719 1 98 185 LEU A N 1
ATOM 1445 C CA . LEU A 1 185 ? 13.867 18.297 15.781 1 98 185 LEU A CA 1
ATOM 1446 C C . LEU A 1 185 ? 13.375 18.359 14.344 1 98 185 LEU A C 1
ATOM 1448 O O . LEU A 1 185 ? 13.898 19.125 13.531 1 98 185 LEU A O 1
ATOM 1452 N N . ARG A 1 186 ? 12.305 17.594 14.039 1 97.75 186 ARG A N 1
ATOM 1453 C CA . ARG A 1 186 ? 11.789 17.5 12.68 1 97.75 186 ARG A CA 1
ATOM 1454 C C . ARG A 1 186 ? 10.953 18.719 12.32 1 97.75 186 ARG A C 1
ATOM 1456 O O . ARG A 1 186 ? 10.695 18.984 11.141 1 97.75 186 ARG A O 1
ATOM 1463 N N . LEU A 1 187 ? 10.516 19.438 13.32 1 98 187 LEU A N 1
ATOM 1464 C CA . LEU A 1 187 ? 9.602 20.562 13.117 1 98 187 LEU A CA 1
ATOM 1465 C C . LEU A 1 187 ? 10.266 21.656 12.297 1 98 187 LEU A C 1
ATOM 1467 O O . LEU A 1 187 ? 9.617 22.281 11.453 1 98 187 LEU A O 1
ATOM 1471 N N . ILE A 1 188 ? 11.547 21.906 12.594 1 98.25 188 ILE A N 1
ATOM 1472 C CA . ILE A 1 188 ? 12.297 22.922 11.867 1 98.25 188 ILE A CA 1
ATOM 1473 C C . ILE A 1 188 ? 13.109 22.266 10.758 1 98.25 188 ILE A C 1
ATOM 1475 O O . ILE A 1 188 ? 14.102 21.578 11.023 1 98.25 188 ILE A O 1
ATOM 1479 N N . LYS A 1 189 ? 12.734 22.547 9.562 1 98.5 189 LYS A N 1
ATOM 1480 C CA . LYS A 1 189 ? 13.375 21.922 8.414 1 98.5 189 LYS A CA 1
ATOM 1481 C C . LYS A 1 189 ? 14.719 22.578 8.109 1 98.5 189 LYS A C 1
ATOM 1483 O O . LYS A 1 189 ? 14.859 23.797 8.234 1 98.5 189 LYS A O 1
ATOM 1488 N N . SER A 1 190 ? 15.688 21.766 7.691 1 98.19 190 SER A N 1
ATOM 1489 C CA . SER A 1 190 ? 16.938 22.281 7.148 1 98.19 190 SER A CA 1
ATOM 1490 C C . SER A 1 190 ? 16.75 22.844 5.742 1 98.19 190 SER A C 1
ATOM 1492 O O . SER A 1 190 ? 15.703 22.625 5.125 1 98.19 190 SER A O 1
ATOM 1494 N N . GLU A 1 191 ? 17.766 23.531 5.262 1 97.94 191 GLU A N 1
ATOM 1495 C CA . GLU A 1 191 ? 17.734 24.047 3.895 1 97.94 191 GLU A CA 1
ATOM 1496 C C . GLU A 1 191 ? 17.594 22.922 2.883 1 97.94 191 GLU A C 1
ATOM 1498 O O . GLU A 1 191 ? 16.891 23.047 1.882 1 97.94 191 GLU A O 1
ATOM 1503 N N . ALA A 1 192 ? 18.297 21.844 3.182 1 97.75 192 ALA A N 1
ATOM 1504 C CA . ALA A 1 192 ? 18.234 20.688 2.283 1 97.75 192 ALA A CA 1
ATOM 1505 C C . ALA A 1 192 ? 16.828 20.094 2.248 1 97.75 192 ALA A C 1
ATOM 1507 O O . ALA A 1 192 ? 16.344 19.703 1.185 1 97.75 192 ALA A O 1
ATOM 1508 N N . GLU A 1 193 ? 16.203 20.016 3.385 1 98.25 193 GLU A N 1
ATOM 1509 C CA . GLU A 1 193 ? 14.828 19.516 3.443 1 98.25 193 GLU A CA 1
ATOM 1510 C C . GLU A 1 193 ? 13.883 20.406 2.66 1 98.25 193 GLU A C 1
ATOM 1512 O O . GLU A 1 193 ? 13.031 19.922 1.909 1 98.25 193 GLU A O 1
ATOM 1517 N N . ILE A 1 194 ? 14.031 21.672 2.834 1 98.44 194 ILE A N 1
ATOM 1518 C CA . ILE A 1 194 ? 13.172 22.641 2.156 1 98.44 194 ILE A CA 1
ATOM 1519 C C . ILE A 1 194 ? 13.352 22.516 0.645 1 98.44 194 ILE A C 1
ATOM 1521 O O . ILE A 1 194 ? 12.375 22.594 -0.109 1 98.44 194 ILE A O 1
ATOM 1525 N N . LYS A 1 195 ? 14.562 22.344 0.247 1 98.19 195 LYS A N 1
ATOM 1526 C CA . LYS A 1 195 ? 14.836 22.156 -1.177 1 98.19 195 LYS A CA 1
ATOM 1527 C C . LYS A 1 195 ? 14.117 20.938 -1.723 1 98.19 195 LYS A C 1
ATOM 1529 O O . LYS A 1 195 ? 13.547 20.969 -2.812 1 98.19 195 LYS A O 1
ATOM 1534 N N . ASN A 1 196 ? 14.195 19.812 -0.985 1 98 196 ASN A N 1
ATOM 1535 C CA . ASN A 1 196 ? 13.469 18.609 -1.386 1 98 196 ASN A CA 1
ATOM 1536 C C . ASN A 1 196 ? 11.969 18.859 -1.46 1 98 196 ASN A C 1
ATOM 1538 O O . ASN A 1 196 ? 11.312 18.438 -2.416 1 98 196 ASN A O 1
ATOM 1542 N N . MET A 1 197 ? 11.43 19.547 -0.462 1 98.5 197 MET A N 1
ATOM 1543 C CA . MET A 1 197 ? 10 19.812 -0.406 1 98.5 197 MET A CA 1
ATOM 1544 C C . MET A 1 197 ? 9.578 20.75 -1.541 1 98.5 197 MET A C 1
ATOM 1546 O O . MET A 1 197 ? 8.508 20.562 -2.127 1 98.5 197 MET A O 1
ATOM 1550 N N . ARG A 1 198 ? 10.445 21.703 -1.849 1 98.62 198 ARG A N 1
ATOM 1551 C CA . ARG A 1 198 ? 10.156 22.594 -2.957 1 98.62 198 ARG A CA 1
ATOM 1552 C C . ARG A 1 198 ? 10.156 21.859 -4.289 1 98.62 198 ARG A C 1
ATOM 1554 O O . ARG A 1 198 ? 9.297 22.078 -5.137 1 98.62 198 ARG A O 1
ATOM 1561 N N . HIS A 1 199 ? 11.094 20.984 -4.434 1 98.19 199 HIS A N 1
ATOM 1562 C CA . HIS A 1 199 ? 11.148 20.172 -5.645 1 98.19 199 HIS A CA 1
ATOM 1563 C C . HIS A 1 199 ? 9.875 19.359 -5.82 1 98.19 199 HIS A C 1
ATOM 1565 O O . HIS A 1 199 ? 9.266 19.375 -6.891 1 98.19 199 HIS A O 1
ATOM 1571 N N . ALA A 1 200 ? 9.453 18.672 -4.777 1 97.88 200 ALA A N 1
ATOM 1572 C CA . ALA A 1 200 ? 8.227 17.859 -4.809 1 97.88 200 ALA A CA 1
ATOM 1573 C C . ALA A 1 200 ? 7.004 18.75 -5.055 1 97.88 200 ALA A C 1
ATOM 1575 O O . ALA A 1 200 ? 6.121 18.391 -5.836 1 97.88 200 ALA A O 1
ATOM 1576 N N . GLY A 1 201 ? 6.984 19.891 -4.383 1 98.56 201 GLY A N 1
ATOM 1577 C CA . GLY A 1 201 ? 5.871 20.812 -4.531 1 98.56 201 GLY A CA 1
ATOM 1578 C C . GLY A 1 201 ? 5.754 21.375 -5.93 1 98.56 201 GLY A C 1
ATOM 1579 O O . GLY A 1 201 ? 4.656 21.469 -6.477 1 98.56 201 GLY A O 1
ATOM 1580 N N . GLN A 1 202 ? 6.887 21.781 -6.465 1 98.31 202 GLN A N 1
ATOM 1581 C CA . GLN A 1 202 ? 6.922 22.328 -7.816 1 98.31 202 GLN A CA 1
ATOM 1582 C C . GLN A 1 202 ? 6.41 21.312 -8.836 1 98.31 202 GLN A C 1
ATOM 1584 O O . GLN A 1 202 ? 5.555 21.625 -9.664 1 98.31 202 GLN A O 1
ATOM 1589 N N . HIS A 1 203 ? 6.91 20.172 -8.719 1 97.38 203 HIS A N 1
ATOM 1590 C CA . HIS A 1 203 ? 6.527 19.125 -9.656 1 97.38 203 HIS A CA 1
ATOM 1591 C C . HIS A 1 203 ? 5.055 18.75 -9.5 1 97.38 203 HIS A C 1
ATOM 1593 O O . HIS A 1 203 ? 4.328 18.641 -10.484 1 97.38 203 HIS A O 1
ATOM 1599 N N . SER A 1 204 ? 4.609 18.578 -8.297 1 98.44 204 SER A N 1
ATOM 1600 C CA . SER A 1 204 ? 3.213 18.25 -8.023 1 98.44 204 SER A CA 1
ATOM 1601 C C . SER A 1 204 ? 2.279 19.344 -8.555 1 98.44 204 SER A C 1
ATOM 1603 O O . SER A 1 204 ? 1.24 19.031 -9.141 1 98.44 204 SER A O 1
ATOM 1605 N N . GLY A 1 205 ? 2.676 20.547 -8.273 1 98.75 205 GLY A N 1
ATOM 1606 C CA . GLY A 1 205 ? 1.871 21.672 -8.75 1 98.75 205 GLY A CA 1
ATOM 1607 C C . GLY A 1 205 ? 1.706 21.672 -10.258 1 98.75 205 GLY A C 1
ATOM 1608 O O . GLY A 1 205 ? 0.6 21.875 -10.766 1 98.75 205 GLY A O 1
ATOM 1609 N N . ARG A 1 206 ? 2.764 21.453 -10.953 1 98.38 206 ARG A N 1
ATOM 1610 C CA . ARG A 1 206 ? 2.711 21.406 -12.414 1 98.38 206 ARG A CA 1
ATOM 1611 C C . ARG A 1 206 ? 1.801 20.281 -12.891 1 98.38 206 ARG A C 1
ATOM 1613 O O . ARG A 1 206 ? 1.034 20.453 -13.844 1 98.38 206 ARG A O 1
ATOM 1620 N N . ALA A 1 207 ? 1.906 19.141 -12.242 1 97.88 207 ALA A N 1
ATOM 1621 C CA . ALA A 1 207 ? 1.081 18 -12.617 1 97.88 207 ALA A CA 1
ATOM 1622 C C . ALA A 1 207 ? -0.402 18.312 -12.445 1 97.88 207 ALA A C 1
ATOM 1624 O O . ALA A 1 207 ? -1.218 17.984 -13.305 1 97.88 207 ALA A O 1
ATOM 1625 N N . ILE A 1 208 ? -0.756 18.922 -11.367 1 98.69 208 ILE A N 1
ATOM 1626 C CA . ILE A 1 208 ? -2.148 19.266 -11.094 1 98.69 208 ILE A CA 1
ATOM 1627 C C . ILE A 1 208 ? -2.637 20.297 -12.094 1 98.69 208 ILE A C 1
ATOM 1629 O O . ILE A 1 208 ? -3.744 20.188 -12.625 1 98.69 208 ILE A O 1
ATOM 1633 N N . THR A 1 209 ? -1.824 21.281 -12.328 1 98.81 209 THR A N 1
ATOM 1634 C CA . THR A 1 209 ? -2.176 22.297 -13.328 1 98.81 209 THR A CA 1
ATOM 1635 C C . THR A 1 209 ? -2.363 21.656 -14.695 1 98.81 209 THR A C 1
ATOM 1637 O O . THR A 1 209 ? -3.312 21.984 -15.414 1 98.81 209 THR A O 1
ATOM 1640 N N . ASP A 1 210 ? -1.498 20.766 -15.07 1 98.06 210 ASP A N 1
ATOM 1641 C CA . ASP A 1 210 ? -1.627 20.062 -16.344 1 98.06 210 ASP A CA 1
ATOM 1642 C C . ASP A 1 210 ? -2.91 19.234 -16.391 1 98.06 210 ASP A C 1
ATOM 1644 O O . ASP A 1 210 ? -3.521 19.094 -17.453 1 98.06 210 ASP A O 1
ATOM 1648 N N . ALA A 1 211 ? -3.25 18.656 -15.266 1 97.94 211 ALA A N 1
ATOM 1649 C CA . ALA A 1 211 ? -4.508 17.922 -15.195 1 97.94 211 ALA A CA 1
ATOM 1650 C C . ALA A 1 211 ? -5.695 18.828 -15.508 1 97.94 211 ALA A C 1
ATOM 1652 O O . ALA A 1 211 ? -6.645 18.406 -16.172 1 97.94 211 ALA A O 1
ATOM 1653 N N . MET A 1 212 ? -5.664 20.047 -15.062 1 98.25 212 MET A N 1
ATOM 1654 C CA . MET A 1 212 ? -6.746 20.984 -15.305 1 98.25 212 MET A CA 1
ATOM 1655 C C . MET A 1 212 ? -6.918 21.25 -16.797 1 98.25 212 MET A C 1
ATOM 1657 O O . MET A 1 212 ? -8.008 21.609 -17.25 1 98.25 212 MET A O 1
ATOM 1661 N N . ARG A 1 213 ? -5.836 21.062 -17.547 1 97.12 213 ARG A N 1
ATOM 1662 C CA . ARG A 1 213 ? -5.852 21.312 -18.984 1 97.12 213 ARG A CA 1
ATOM 1663 C C . ARG A 1 213 ? -6.578 20.203 -19.719 1 97.12 213 ARG A C 1
ATOM 1665 O O . ARG A 1 213 ? -7.023 20.391 -20.859 1 97.12 213 ARG A O 1
ATOM 1672 N N . GLN A 1 214 ? -6.664 19.125 -19.047 1 95.5 214 GLN A N 1
ATOM 1673 C CA . GLN A 1 214 ? -7.219 17.953 -19.703 1 95.5 214 GLN A CA 1
ATOM 1674 C C . GLN A 1 214 ? -8.719 17.844 -19.453 1 95.5 214 GLN A C 1
ATOM 1676 O O . GLN A 1 214 ? -9.273 18.562 -18.625 1 95.5 214 GLN A O 1
ATOM 1681 N N . SER A 1 215 ? -9.367 16.969 -20.266 1 94.69 215 SER A N 1
ATOM 1682 C CA . SER A 1 215 ? -10.766 16.609 -20.062 1 94.69 215 SER A CA 1
ATOM 1683 C C . SER A 1 215 ? -10.898 15.148 -19.625 1 94.69 215 SER A C 1
ATOM 1685 O O . SER A 1 215 ? -10.492 14.242 -20.359 1 94.69 215 SER A O 1
ATOM 1687 N N . PHE A 1 216 ? -11.336 15.031 -18.438 1 95.12 216 PHE A N 1
ATOM 1688 C CA . PHE A 1 216 ? -11.562 13.688 -17.938 1 95.12 216 PHE A CA 1
ATOM 1689 C C . PHE A 1 216 ? -13.047 13.398 -17.781 1 95.12 216 PHE A C 1
ATOM 1691 O O . PHE A 1 216 ? -13.82 14.289 -17.406 1 95.12 216 PHE A O 1
ATOM 1698 N N . THR A 1 217 ? -13.477 12.172 -18.016 1 94.62 217 THR A N 1
ATOM 1699 C CA . THR A 1 217 ? -14.883 11.812 -17.859 1 94.62 217 THR A CA 1
ATOM 1700 C C . THR A 1 217 ? -15.102 11 -16.594 1 94.62 217 THR A C 1
ATOM 1702 O O . THR A 1 217 ? -16.25 10.812 -16.156 1 94.62 217 THR A O 1
ATOM 1705 N N . ARG A 1 218 ? -13.992 10.531 -16 1 94.25 218 ARG A N 1
ATOM 1706 C CA . ARG A 1 218 ? -14.094 9.758 -14.773 1 94.25 218 ARG A CA 1
ATOM 1707 C C . ARG A 1 218 ? -13.016 10.164 -13.773 1 94.25 218 ARG A C 1
ATOM 1709 O O . ARG A 1 218 ? -11.93 10.594 -14.172 1 94.25 218 ARG A O 1
ATOM 1716 N N . GLU A 1 219 ? -13.336 9.992 -12.492 1 96.25 219 GLU A N 1
ATOM 1717 C CA . GLU A 1 219 ? -12.375 10.242 -11.43 1 96.25 219 GLU A CA 1
ATOM 1718 C C . GLU A 1 219 ? -11.125 9.375 -11.594 1 96.25 219 GLU A C 1
ATOM 1720 O O . GLU A 1 219 ? -10.008 9.844 -11.391 1 96.25 219 GLU A O 1
ATOM 1725 N N . LYS A 1 220 ? -11.328 8.195 -12.008 1 91.62 220 LYS A N 1
ATOM 1726 C CA . LYS A 1 220 ? -10.25 7.211 -12.133 1 91.62 220 LYS A CA 1
ATOM 1727 C C . LYS A 1 220 ? -9.219 7.656 -13.164 1 91.62 220 LYS A C 1
ATOM 1729 O O . LYS A 1 220 ? -8.016 7.441 -12.977 1 91.62 220 LYS A O 1
ATOM 1734 N N . ASP A 1 221 ? -9.688 8.203 -14.234 1 91.12 221 ASP A N 1
ATOM 1735 C CA . ASP A 1 221 ? -8.781 8.672 -15.281 1 91.12 221 ASP A CA 1
ATOM 1736 C C . ASP A 1 221 ? -7.918 9.828 -14.781 1 91.12 221 ASP A C 1
ATOM 1738 O O . ASP A 1 221 ? -6.723 9.891 -15.086 1 91.12 221 ASP A O 1
ATOM 1742 N N . LEU A 1 222 ? -8.539 10.68 -14.086 1 95.81 222 LEU A N 1
ATOM 1743 C CA . LEU A 1 222 ? -7.805 11.789 -13.492 1 95.81 222 LEU A CA 1
ATOM 1744 C C . LEU A 1 222 ? -6.789 11.289 -12.469 1 95.81 222 LEU A C 1
ATOM 1746 O O . LEU A 1 222 ? -5.645 11.742 -12.445 1 95.81 222 LEU A O 1
ATOM 1750 N N . ASP A 1 223 ? -7.184 10.359 -11.68 1 94.81 223 ASP A N 1
ATOM 1751 C CA . ASP A 1 223 ? -6.297 9.727 -10.711 1 94.81 223 ASP A CA 1
ATOM 1752 C C . ASP A 1 223 ? -5.09 9.102 -11.406 1 94.81 223 ASP A C 1
ATOM 1754 O O . ASP A 1 223 ? -3.951 9.281 -10.969 1 94.81 223 ASP A O 1
ATOM 1758 N N . SER A 1 224 ? -5.324 8.391 -12.469 1 90 224 SER A N 1
ATOM 1759 C CA . SER A 1 224 ? -4.27 7.723 -13.227 1 90 224 SER A CA 1
ATOM 1760 C C . SER A 1 224 ? -3.297 8.734 -13.828 1 90 224 SER A C 1
ATOM 1762 O O . SER A 1 224 ? -2.086 8.5 -13.844 1 90 224 SER A O 1
ATOM 1764 N N . PHE A 1 225 ? -3.844 9.758 -14.305 1 91.81 225 PHE A N 1
ATOM 1765 C CA . PHE A 1 225 ? -3.02 10.82 -14.867 1 91.81 225 PHE A CA 1
ATOM 1766 C C . PHE A 1 225 ? -2.049 11.359 -13.828 1 91.81 225 PHE A C 1
ATOM 1768 O O . PHE A 1 225 ? -0.85 11.477 -14.086 1 91.81 225 PHE A O 1
ATOM 1775 N N . LEU A 1 226 ? -2.527 11.664 -12.719 1 95.38 226 LEU A N 1
ATOM 1776 C CA . LEU A 1 226 ? -1.702 12.234 -11.656 1 95.38 226 LEU A CA 1
ATOM 1777 C C . LEU A 1 226 ? -0.675 11.219 -11.172 1 95.38 226 LEU A C 1
ATOM 1779 O O . LEU A 1 226 ? 0.471 11.57 -10.891 1 95.38 226 LEU A O 1
ATOM 1783 N N . ASP A 1 227 ? -1.099 10.016 -11.008 1 92.06 227 ASP A N 1
ATOM 1784 C CA . ASP A 1 227 ? -0.182 8.953 -10.602 1 92.06 227 ASP A CA 1
ATOM 1785 C C . ASP A 1 227 ? 1.034 8.898 -11.516 1 92.06 227 ASP A C 1
ATOM 1787 O O . ASP A 1 227 ? 2.168 8.781 -11.047 1 92.06 227 ASP A O 1
ATOM 1791 N N . TYR A 1 228 ? 0.809 8.953 -12.766 1 86.19 228 TYR A N 1
ATOM 1792 C CA . TYR A 1 228 ? 1.883 8.922 -13.75 1 86.19 228 TYR A CA 1
ATOM 1793 C C . TYR A 1 228 ? 2.828 10.102 -13.562 1 86.19 228 TYR A C 1
ATOM 1795 O O . TYR A 1 228 ? 4.043 9.922 -13.461 1 86.19 228 TYR A O 1
ATOM 1803 N N . TRP A 1 229 ? 2.297 11.227 -13.469 1 91.12 229 TRP A N 1
ATOM 1804 C CA . TRP A 1 229 ? 3.115 12.438 -13.461 1 91.12 229 TRP A CA 1
ATOM 1805 C C . TRP A 1 229 ? 3.828 12.602 -12.117 1 91.12 229 TRP A C 1
ATOM 1807 O O . TRP A 1 229 ? 4.941 13.125 -12.062 1 91.12 229 TRP A O 1
ATOM 1817 N N . PHE A 1 230 ? 3.275 12.133 -11.055 1 94.62 230 PHE A N 1
ATOM 1818 C CA . PHE A 1 230 ? 3.879 12.25 -9.734 1 94.62 230 PHE A CA 1
ATOM 1819 C C . PHE A 1 230 ? 5.125 11.383 -9.625 1 94.62 230 PHE A C 1
ATOM 1821 O O . PHE A 1 230 ? 5.906 11.516 -8.68 1 94.62 230 PHE A O 1
ATOM 1828 N N . LYS A 1 231 ? 5.402 10.523 -10.594 1 89.88 231 LYS A N 1
ATOM 1829 C CA . LYS A 1 231 ? 6.582 9.664 -10.594 1 89.88 231 LYS A CA 1
ATOM 1830 C C . LYS A 1 231 ? 7.684 10.25 -11.477 1 89.88 231 LYS A C 1
ATOM 1832 O O . LYS A 1 231 ? 8.797 9.711 -11.523 1 89.88 231 LYS A O 1
ATOM 1837 N N . GLN A 1 232 ? 7.324 11.32 -12.125 1 87.19 232 GLN A N 1
ATOM 1838 C CA . GLN A 1 232 ? 8.305 11.945 -13 1 87.19 232 GLN A CA 1
ATOM 1839 C C . GLN A 1 232 ? 9.242 12.859 -12.211 1 87.19 232 GLN A C 1
ATOM 1841 O O . GLN A 1 232 ? 9.023 13.094 -11.016 1 87.19 232 GLN A O 1
ATOM 1846 N N . ASP A 1 233 ? 10.344 13.297 -12.852 1 89.31 233 ASP A N 1
ATOM 1847 C CA . ASP A 1 233 ? 11.336 14.195 -12.273 1 89.31 233 ASP A CA 1
ATOM 1848 C C . ASP A 1 233 ? 11.914 13.617 -10.977 1 89.31 233 ASP A C 1
ATOM 1850 O O . ASP A 1 233 ? 12.07 14.336 -9.992 1 89.31 233 ASP A O 1
ATOM 1854 N N . ASP A 1 234 ? 12.062 12.383 -10.891 1 87.25 234 ASP A N 1
ATOM 1855 C CA . ASP A 1 234 ? 12.727 11.617 -9.844 1 87.25 234 ASP A CA 1
ATOM 1856 C C . ASP A 1 234 ? 11.875 11.562 -8.57 1 87.25 234 ASP A C 1
ATOM 1858 O O . ASP A 1 234 ? 12.375 11.211 -7.5 1 87.25 234 ASP A O 1
ATOM 1862 N N . CYS A 1 235 ? 10.625 12.016 -8.719 1 92.75 235 CYS A N 1
ATOM 1863 C CA . CYS A 1 235 ? 9.727 11.852 -7.586 1 92.75 235 CYS A CA 1
ATOM 1864 C C . CYS A 1 235 ? 9.32 10.391 -7.418 1 92.75 235 CYS A C 1
ATOM 1866 O O . CYS A 1 235 ? 9.398 9.609 -8.367 1 92.75 235 CYS A O 1
ATOM 1868 N N . ASP A 1 236 ? 8.906 10.047 -6.23 1 89.5 236 ASP A N 1
ATOM 1869 C CA . ASP A 1 236 ? 8.68 8.656 -5.871 1 89.5 236 ASP A CA 1
ATOM 1870 C C . ASP A 1 236 ? 7.25 8.227 -6.199 1 89.5 236 ASP A C 1
ATOM 1872 O O . ASP A 1 236 ? 6.93 7.039 -6.168 1 89.5 236 ASP A O 1
ATOM 1876 N N . GLY A 1 237 ? 6.398 9.164 -6.566 1 91.88 237 GLY A N 1
ATOM 1877 C CA . GLY A 1 237 ? 4.98 8.906 -6.754 1 91.88 237 GLY A CA 1
ATOM 1878 C C . GLY A 1 237 ? 4.105 9.617 -5.742 1 91.88 237 GLY A C 1
ATOM 1879 O O . GLY A 1 237 ? 4.57 10.508 -5.027 1 91.88 237 GLY A O 1
ATOM 1880 N N . PRO A 1 238 ? 2.82 9.242 -5.684 1 94.62 238 PRO A N 1
ATOM 1881 C CA . PRO A 1 238 ? 1.932 9.883 -4.711 1 94.62 238 PRO A CA 1
ATOM 1882 C C . PRO A 1 238 ? 2.363 9.633 -3.266 1 94.62 238 PRO A C 1
ATOM 1884 O O . PRO A 1 238 ? 2.705 8.5 -2.906 1 94.62 238 PRO A O 1
ATOM 1887 N N . ALA A 1 239 ? 2.311 10.664 -2.5 1 95.75 239 ALA A N 1
ATOM 1888 C CA . ALA A 1 239 ? 2.723 10.586 -1.102 1 95.75 239 ALA A CA 1
ATOM 1889 C C . ALA A 1 239 ? 1.653 9.906 -0.251 1 95.75 239 ALA A C 1
ATOM 1891 O O . ALA A 1 239 ? 1.934 9.445 0.857 1 95.75 239 ALA A O 1
ATOM 1892 N N . TYR A 1 240 ? 0.48 9.891 -0.649 1 95.62 240 TYR A N 1
ATOM 1893 C CA . TYR A 1 240 ? -0.702 9.32 -0.015 1 95.62 240 TYR A CA 1
ATOM 1894 C C . TYR A 1 240 ? -1.773 9 -1.049 1 95.62 240 TYR A C 1
ATOM 1896 O O . TYR A 1 240 ? -1.661 9.391 -2.213 1 95.62 240 TYR A O 1
ATOM 1904 N N . VAL A 1 241 ? -2.785 8.258 -0.643 1 94 241 VAL A N 1
ATOM 1905 C CA . VAL A 1 241 ? -3.873 7.953 -1.568 1 94 241 VAL A CA 1
ATOM 1906 C C . VAL A 1 241 ? -4.613 9.242 -1.931 1 94 241 VAL A C 1
ATOM 1908 O O . VAL A 1 241 ? -5.156 9.922 -1.056 1 94 241 VAL A O 1
ATOM 1911 N N . PRO A 1 242 ? -4.645 9.586 -3.209 1 96.5 242 PRO A N 1
ATOM 1912 C CA . PRO A 1 242 ? -5.258 10.852 -3.607 1 96.5 242 PRO A CA 1
ATOM 1913 C C . PRO A 1 242 ? -6.77 10.867 -3.395 1 96.5 242 PRO A C 1
ATOM 1915 O O . PRO A 1 242 ? -7.41 9.805 -3.408 1 96.5 242 PRO A O 1
ATOM 1918 N N . VAL A 1 243 ? -7.266 11.984 -3.125 1 97.81 243 VAL A N 1
ATOM 1919 C CA . VAL A 1 243 ? -8.695 12.258 -3.232 1 97.81 243 VAL A CA 1
ATOM 1920 C C . VAL A 1 243 ? -9 12.859 -4.602 1 97.81 243 VAL A C 1
ATOM 1922 O O . VAL A 1 243 ? -8.453 13.906 -4.961 1 97.81 243 VAL A O 1
ATOM 1925 N N . VAL A 1 244 ? -9.742 12.211 -5.387 1 98.25 244 VAL A N 1
ATOM 1926 C CA . VAL A 1 244 ? -10.297 12.727 -6.633 1 98.25 244 VAL A CA 1
ATOM 1927 C C . VAL A 1 244 ? -11.82 12.664 -6.586 1 98.25 244 VAL A C 1
ATOM 1929 O O . VAL A 1 244 ? -12.422 11.656 -6.965 1 98.25 244 VAL A O 1
ATOM 1932 N N . ALA A 1 245 ? -12.422 13.773 -6.219 1 98.5 245 ALA A N 1
ATOM 1933 C CA . ALA A 1 245 ? -13.836 13.758 -5.824 1 98.5 245 ALA A CA 1
ATOM 1934 C C . ALA A 1 245 ? -14.664 14.672 -6.719 1 98.5 245 ALA A C 1
ATOM 1936 O O . ALA A 1 245 ? -14.617 15.898 -6.582 1 98.5 245 ALA A O 1
ATOM 1937 N N . GLY A 1 246 ? -15.477 14.094 -7.551 1 98.38 246 GLY A N 1
ATOM 1938 C CA . GLY A 1 246 ? -16.391 14.852 -8.383 1 98.38 246 GLY A CA 1
ATOM 1939 C C . GLY A 1 246 ? -17.719 15.125 -7.703 1 98.38 246 GLY A C 1
ATOM 1940 O O . GLY A 1 246 ? -18.297 14.242 -7.051 1 98.38 246 GLY A O 1
ATOM 1941 N N . GLY A 1 247 ? -18.188 16.297 -7.879 1 97.5 247 GLY A N 1
ATOM 1942 C CA . GLY A 1 247 ? -19.516 16.656 -7.398 1 97.5 247 GLY A CA 1
ATOM 1943 C C . GLY A 1 247 ? -19.688 16.438 -5.906 1 97.5 247 GLY A C 1
ATOM 1944 O O . GLY A 1 247 ? -18.875 16.906 -5.109 1 97.5 247 GLY A O 1
ATOM 1945 N N . ILE A 1 248 ? -20.688 15.727 -5.539 1 96.69 248 ILE A N 1
ATOM 1946 C CA . ILE A 1 248 ? -21.094 15.586 -4.145 1 96.69 248 ILE A CA 1
ATOM 1947 C C . ILE A 1 248 ? -20.047 14.773 -3.377 1 96.69 248 ILE A C 1
ATOM 1949 O O . ILE A 1 248 ? -20 14.82 -2.146 1 96.69 248 ILE A O 1
ATOM 1953 N N . ASN A 1 249 ? -19.219 14.023 -4.113 1 97 249 ASN A N 1
ATOM 1954 C CA . ASN A 1 249 ? -18.188 13.227 -3.459 1 97 249 ASN A CA 1
ATOM 1955 C C . ASN A 1 249 ? -17.188 14.109 -2.709 1 97 249 ASN A C 1
ATOM 1957 O O . ASN A 1 249 ? -16.516 13.641 -1.792 1 97 249 ASN A O 1
ATOM 1961 N N . ALA A 1 250 ? -17.141 15.359 -3.107 1 98.06 250 ALA A N 1
ATOM 1962 C CA . ALA A 1 250 ? -16.219 16.297 -2.477 1 98.06 250 ALA A CA 1
ATOM 1963 C C . ALA A 1 250 ? -16.625 16.578 -1.032 1 98.06 250 ALA A C 1
ATOM 1965 O O . ALA A 1 250 ? -15.836 17.141 -0.259 1 98.06 250 ALA A O 1
ATOM 1966 N N . ASN A 1 251 ? -17.812 16.188 -0.678 1 97.12 251 ASN A N 1
ATOM 1967 C CA . ASN A 1 251 ? -18.266 16.375 0.697 1 97.12 251 ASN A CA 1
ATOM 1968 C C . ASN A 1 251 ? -17.75 15.273 1.615 1 97.12 251 ASN A C 1
ATOM 1970 O O . ASN A 1 251 ? -17.969 15.312 2.826 1 97.12 251 ASN A O 1
ATOM 1974 N N . THR A 1 252 ? -17.047 14.352 1.072 1 96.31 252 THR A N 1
ATOM 1975 C CA . THR A 1 252 ? -16.281 13.375 1.834 1 96.31 252 THR A CA 1
ATOM 1976 C C . THR A 1 252 ? -14.805 13.781 1.893 1 96.31 252 THR A C 1
ATOM 1978 O O . THR A 1 252 ? -14.102 13.742 0.879 1 96.31 252 THR A O 1
ATOM 1981 N N . ILE A 1 253 ? -14.344 14.102 3.008 1 94.69 253 ILE A N 1
ATOM 1982 C CA . ILE A 1 253 ? -13.047 14.758 3.176 1 94.69 253 ILE A CA 1
ATOM 1983 C C . ILE A 1 253 ? -11.938 13.844 2.662 1 94.69 253 ILE A C 1
ATOM 1985 O O . ILE A 1 253 ? -11.047 14.289 1.93 1 94.69 253 ILE A O 1
ATOM 1989 N N . HIS A 1 254 ? -11.984 12.539 3.018 1 94.25 254 HIS A N 1
ATOM 1990 C CA . HIS A 1 254 ? -11.016 11.547 2.555 1 94.25 254 HIS A CA 1
ATOM 1991 C C . HIS A 1 254 ? -11.648 10.578 1.566 1 94.25 254 HIS A C 1
ATOM 1993 O O . HIS A 1 254 ? -11.531 9.359 1.725 1 94.25 254 HIS A O 1
ATOM 1999 N N . TYR A 1 255 ? -12.273 11.141 0.57 1 95.69 255 TYR A N 1
ATOM 2000 C CA . TYR A 1 255 ? -12.844 10.344 -0.507 1 95.69 255 TYR A CA 1
ATOM 2001 C C . TYR A 1 255 ? -11.742 9.695 -1.345 1 95.69 255 TYR A C 1
ATOM 2003 O O . TYR A 1 255 ? -11.023 10.391 -2.07 1 95.69 255 TYR A O 1
ATOM 2011 N N . VAL A 1 256 ? -11.68 8.242 -1.312 1 91.44 256 VAL A N 1
ATOM 2012 C CA . VAL A 1 256 ? -10.539 7.645 -1.999 1 91.44 256 VAL A CA 1
ATOM 2013 C C . VAL A 1 256 ? -11.023 6.559 -2.957 1 91.44 256 VAL A C 1
ATOM 2015 O O . VAL A 1 256 ? -10.211 5.793 -3.494 1 91.44 256 VAL A O 1
ATOM 2018 N N . SER A 1 257 ? -12.359 6.438 -3.182 1 89.06 257 SER A N 1
ATOM 2019 C CA . SER A 1 257 ? -12.844 5.488 -4.18 1 89.06 257 SER A CA 1
ATOM 2020 C C . SER A 1 257 ? -12.406 5.891 -5.582 1 89.06 257 SER A C 1
ATOM 2022 O O . SER A 1 257 ? -11.953 5.051 -6.363 1 89.06 257 SER A O 1
ATOM 2024 N N . ASN A 1 258 ? -12.547 7.172 -5.891 1 93.56 258 ASN A N 1
ATOM 2025 C CA . ASN A 1 258 ? -12.031 7.773 -7.113 1 93.56 258 ASN A CA 1
ATOM 2026 C C . ASN A 1 258 ? -12.516 7.031 -8.352 1 93.56 258 ASN A C 1
ATOM 2028 O O . ASN A 1 258 ? -11.75 6.797 -9.289 1 93.56 258 ASN A O 1
ATOM 2032 N N . ASP A 1 259 ? -13.758 6.672 -8.414 1 89.06 259 ASP A N 1
ATOM 2033 C CA . ASP A 1 259 ? -14.148 5.816 -9.531 1 89.06 259 ASP A CA 1
ATOM 2034 C C . ASP A 1 259 ? -15.469 6.281 -10.148 1 89.06 259 ASP A C 1
ATOM 2036 O O . ASP A 1 259 ? -16 5.625 -11.039 1 89.06 259 ASP A O 1
ATOM 2040 N N . MET A 1 260 ? -15.953 7.418 -9.758 1 93.31 260 MET A N 1
ATOM 2041 C CA . MET A 1 260 ? -17.234 7.887 -10.266 1 93.31 260 MET A CA 1
ATOM 2042 C C . MET A 1 260 ? -17.047 8.75 -11.508 1 93.31 260 MET A C 1
ATOM 2044 O O . MET A 1 260 ? -15.93 9.172 -11.812 1 93.31 260 MET A O 1
ATOM 2048 N N . ARG A 1 261 ? -18.125 8.992 -12.18 1 95.31 261 ARG A N 1
ATOM 2049 C CA . ARG A 1 261 ? -18.094 9.859 -13.352 1 95.31 261 ARG A CA 1
ATOM 2050 C C . ARG A 1 261 ? -17.922 11.32 -12.945 1 95.31 261 ARG A C 1
ATOM 2052 O O . ARG A 1 261 ? -18.375 11.734 -11.883 1 95.31 261 ARG A O 1
ATOM 2059 N N . LEU A 1 262 ? -17.25 12 -13.805 1 97.81 262 LEU A N 1
ATOM 2060 C CA . LEU A 1 262 ? -17.125 13.445 -13.664 1 97.81 262 LEU A CA 1
ATOM 2061 C C . LEU A 1 262 ? -18.141 14.164 -14.539 1 97.81 262 LEU A C 1
ATOM 2063 O O . LEU A 1 262 ? -18.062 14.086 -15.766 1 97.81 262 LEU A O 1
ATOM 2067 N N . ASN A 1 263 ? -19.047 14.844 -13.891 1 97.5 263 ASN A N 1
ATOM 2068 C CA . ASN A 1 263 ? -20.078 15.602 -14.594 1 97.5 263 ASN A CA 1
ATOM 2069 C C . ASN A 1 263 ? -19.578 16.984 -15 1 97.5 263 ASN A C 1
ATOM 2071 O O . ASN A 1 263 ? -19.094 17.75 -14.156 1 97.5 263 ASN A O 1
ATOM 2075 N N . PRO A 1 264 ? -19.781 17.359 -16.281 1 96.44 264 PRO A N 1
ATOM 2076 C CA . PRO A 1 264 ? -19.266 18.641 -16.766 1 96.44 264 PRO A CA 1
ATOM 2077 C C . PRO A 1 264 ? -19.844 19.828 -16.016 1 96.44 264 PRO A C 1
ATOM 2079 O O . PRO A 1 264 ? -19.219 20.891 -15.969 1 96.44 264 PRO A O 1
ATOM 2082 N N . ASN A 1 265 ? -20.938 19.688 -15.383 1 95.94 265 ASN A N 1
ATOM 2083 C CA . ASN A 1 265 ? -21.578 20.812 -14.703 1 95.94 265 ASN A CA 1
ATOM 2084 C C . ASN A 1 265 ? -21.125 20.906 -13.25 1 95.94 265 ASN A C 1
ATOM 2086 O O . ASN A 1 265 ? -21.516 21.828 -12.531 1 95.94 265 ASN A O 1
ATOM 2090 N N . GLU A 1 266 ? -20.266 20 -12.875 1 97.94 266 GLU A N 1
ATOM 2091 C CA . GLU A 1 266 ? -19.859 19.938 -11.469 1 97.94 266 GLU A CA 1
ATOM 2092 C C . GLU A 1 266 ? -18.375 20.297 -11.305 1 97.94 266 GLU A C 1
ATOM 2094 O O . GLU A 1 266 ? -17.688 20.547 -12.289 1 97.94 266 GLU A O 1
ATOM 2099 N N . LEU A 1 267 ? -18 20.453 -10.016 1 98.56 267 LEU A N 1
ATOM 2100 C CA . LEU A 1 267 ? -16.594 20.641 -9.656 1 98.56 267 LEU A CA 1
ATOM 2101 C C . LEU A 1 267 ? -15.922 19.312 -9.367 1 98.56 267 LEU A C 1
ATOM 2103 O O . LEU A 1 267 ? -16.594 18.312 -9.094 1 98.56 267 LEU A O 1
ATOM 2107 N N . VAL A 1 268 ? -14.625 19.281 -9.508 1 98.81 268 VAL A N 1
ATOM 2108 C CA . VAL A 1 268 ? -13.812 18.172 -9.016 1 98.81 268 VAL A CA 1
ATOM 2109 C C . VAL A 1 268 ? -12.781 18.688 -8.016 1 98.81 268 VAL A C 1
ATOM 2111 O O . VAL A 1 268 ? -12.125 19.703 -8.258 1 98.81 268 VAL A O 1
ATOM 2114 N N . LEU A 1 269 ? -12.75 18.078 -6.852 1 98.88 269 LEU A N 1
ATOM 2115 C CA . LEU A 1 269 ? -11.766 18.359 -5.809 1 98.88 269 LEU A CA 1
ATOM 2116 C C . LEU A 1 269 ? -10.664 17.312 -5.816 1 98.88 269 LEU A C 1
ATOM 2118 O O . LEU A 1 269 ? -10.938 16.109 -5.75 1 98.88 269 LEU A O 1
ATOM 2122 N N . VAL A 1 270 ? -9.445 17.766 -5.961 1 98.81 270 VAL A N 1
ATOM 2123 C CA . VAL A 1 270 ? -8.289 16.875 -5.969 1 98.81 270 VAL A CA 1
ATOM 2124 C C . VAL A 1 270 ? -7.352 17.219 -4.816 1 98.81 270 VAL A C 1
ATOM 2126 O O . VAL A 1 270 ? -6.898 18.359 -4.703 1 98.81 270 VAL A O 1
ATOM 2129 N N . ASP A 1 271 ? -7.152 16.328 -3.91 1 98.62 271 ASP A N 1
ATOM 2130 C CA . ASP A 1 271 ? -6.145 16.375 -2.854 1 98.62 271 ASP A CA 1
ATOM 2131 C C . ASP A 1 271 ? -5.059 15.328 -3.078 1 98.62 271 ASP A C 1
ATOM 2133 O O . ASP A 1 271 ? -5.273 14.141 -2.83 1 98.62 271 ASP A O 1
ATOM 2137 N N . ALA A 1 272 ? -3.92 15.805 -3.553 1 98.38 272 ALA A N 1
ATOM 2138 C CA . ALA A 1 272 ? -2.865 14.891 -3.988 1 98.38 272 ALA A CA 1
ATOM 2139 C C . ALA A 1 272 ? -1.515 15.602 -4.039 1 98.38 272 ALA A C 1
ATOM 2141 O O . ALA A 1 272 ? -1.455 16.828 -4.164 1 98.38 272 ALA A O 1
ATOM 2142 N N . GLY A 1 273 ? -0.508 14.836 -3.955 1 98.06 273 GLY A N 1
ATOM 2143 C CA . GLY A 1 273 ? 0.852 15.344 -4.059 1 98.06 273 GLY A CA 1
ATOM 2144 C C . GLY A 1 273 ? 1.894 14.242 -4.137 1 98.06 273 GLY A C 1
ATOM 2145 O O . GLY A 1 273 ? 1.712 13.164 -3.561 1 98.06 273 GLY A O 1
ATOM 2146 N N . ALA A 1 274 ? 3.018 14.547 -4.773 1 97.12 274 ALA A N 1
ATOM 2147 C CA . ALA A 1 274 ? 4.137 13.617 -4.902 1 97.12 274 ALA A CA 1
ATOM 2148 C C . ALA A 1 274 ? 5.059 13.695 -3.688 1 97.12 274 ALA A C 1
ATOM 2150 O O . ALA A 1 274 ? 4.863 14.539 -2.805 1 97.12 274 ALA A O 1
ATOM 2151 N N . GLN A 1 275 ? 5.938 12.836 -3.652 1 96.25 275 GLN A N 1
ATOM 2152 C CA . GLN A 1 275 ? 7.016 12.875 -2.668 1 96.25 275 GLN A CA 1
ATOM 2153 C C . GLN A 1 275 ? 8.383 12.773 -3.346 1 96.25 275 GLN A C 1
ATOM 2155 O O . GLN A 1 275 ? 8.5 12.203 -4.43 1 96.25 275 GLN A O 1
ATOM 2160 N N . TYR A 1 276 ? 9.344 13.344 -2.701 1 96.44 276 TYR A N 1
ATOM 2161 C CA . TYR A 1 276 ? 10.719 13.305 -3.164 1 96.44 276 TYR A CA 1
ATOM 2162 C C . TYR A 1 276 ? 11.688 13.148 -1.995 1 96.44 276 TYR A C 1
ATOM 2164 O O . TYR A 1 276 ? 11.695 13.969 -1.072 1 96.44 276 TYR A O 1
ATOM 2172 N N . GLY A 1 277 ? 12.461 12.086 -2.045 1 93.56 277 GLY A N 1
ATOM 2173 C CA . GLY A 1 277 ? 13.391 11.82 -0.96 1 93.56 277 GLY A CA 1
ATOM 2174 C C . GLY A 1 277 ? 12.703 11.586 0.372 1 93.56 277 GLY A C 1
ATOM 2175 O O . GLY A 1 277 ? 13.242 11.938 1.424 1 93.56 277 GLY A O 1
ATOM 2176 N N . GLY A 1 278 ? 11.523 11.227 0.327 1 94.38 278 GLY A N 1
ATOM 2177 C CA . GLY A 1 278 ? 10.758 10.984 1.542 1 94.38 278 GLY A CA 1
ATOM 2178 C C . GLY A 1 278 ? 9.93 12.18 1.974 1 94.38 278 GLY A C 1
ATOM 2179 O O . GLY A 1 278 ? 9.062 12.062 2.838 1 94.38 278 GLY A O 1
ATOM 2180 N N . TYR A 1 279 ? 10.141 13.297 1.399 1 97.75 279 TYR A N 1
ATOM 2181 C CA . TYR A 1 279 ? 9.414 14.508 1.766 1 97.75 279 TYR A CA 1
ATOM 2182 C C . TYR A 1 279 ? 8.164 14.672 0.908 1 97.75 279 TYR A C 1
ATOM 2184 O O . TYR A 1 279 ? 8.234 14.602 -0.321 1 97.75 279 TYR A O 1
ATOM 2192 N N . VAL A 1 280 ? 7.039 14.961 1.585 1 96.38 280 VAL A N 1
ATOM 2193 C CA . VAL A 1 280 ? 5.727 14.906 0.948 1 96.38 280 VAL A CA 1
ATOM 2194 C C . VAL A 1 280 ? 5.266 16.312 0.578 1 96.38 280 VAL A C 1
ATOM 2196 O O . VAL A 1 280 ? 5.738 17.297 1.151 1 96.38 280 VAL A O 1
ATOM 2199 N N . THR A 1 281 ? 4.453 16.328 -0.402 1 96.44 281 THR A N 1
ATOM 2200 C CA . THR A 1 281 ? 3.711 17.531 -0.758 1 96.44 281 THR A CA 1
ATOM 2201 C C . THR A 1 281 ? 2.215 17.328 -0.529 1 96.44 281 THR A C 1
ATOM 2203 O O . THR A 1 281 ? 1.676 16.25 -0.815 1 96.44 281 THR A O 1
ATOM 2206 N N . ASP A 1 282 ? 1.579 18.281 0.041 1 98 282 ASP A N 1
ATOM 2207 C CA . ASP A 1 282 ? 0.136 18.266 0.258 1 98 282 ASP A CA 1
ATOM 2208 C C . ASP A 1 282 ? -0.532 19.453 -0.44 1 98 282 ASP A C 1
ATOM 2210 O O . ASP A 1 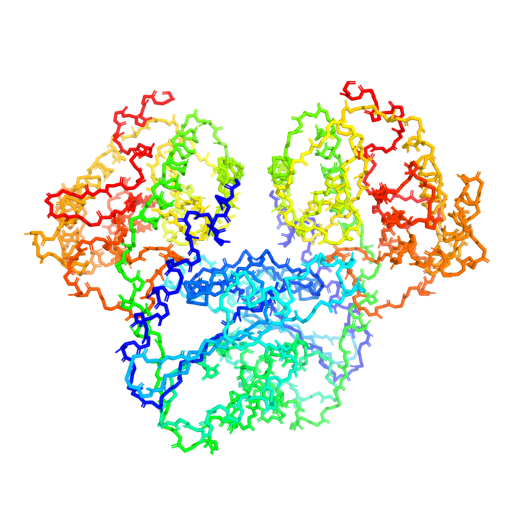282 ? -0.291 20.609 -0.083 1 98 282 ASP A O 1
ATOM 2214 N N . ILE A 1 283 ? -1.282 19.172 -1.5 1 98.69 283 ILE A N 1
ATOM 2215 C CA . ILE A 1 283 ? -1.97 20.172 -2.311 1 98.69 283 ILE A CA 1
ATOM 2216 C C . ILE A 1 283 ? -3.434 19.766 -2.484 1 98.69 283 ILE A C 1
ATOM 2218 O O . ILE A 1 283 ? -3.746 18.594 -2.682 1 98.69 283 ILE A O 1
ATOM 2222 N N . THR A 1 284 ? -4.301 20.719 -2.354 1 98.88 284 THR A N 1
ATOM 2223 C CA . THR A 1 284 ? -5.676 20.516 -2.795 1 98.88 284 THR A CA 1
ATOM 2224 C C . THR A 1 284 ? -6.105 21.625 -3.752 1 98.88 284 THR A C 1
ATOM 2226 O O . THR A 1 284 ? -5.812 22.797 -3.521 1 98.88 284 THR A O 1
ATOM 2229 N N . ARG A 1 285 ? -6.719 21.219 -4.824 1 98.94 285 ARG A N 1
ATOM 2230 C CA . ARG A 1 285 ? -7.355 22.156 -5.75 1 98.94 285 ARG A CA 1
ATOM 2231 C C . ARG A 1 285 ? -8.766 21.703 -6.113 1 98.94 285 ARG A C 1
ATOM 2233 O O . ARG A 1 285 ? -9.031 20.5 -6.168 1 98.94 285 ARG A O 1
ATOM 2240 N N . THR A 1 286 ? -9.602 22.609 -6.262 1 98.88 286 THR A N 1
ATOM 2241 C CA . THR A 1 286 ? -10.938 22.406 -6.805 1 98.88 286 THR A CA 1
ATOM 2242 C C . THR A 1 286 ? -11.133 23.203 -8.094 1 98.88 286 THR A C 1
ATOM 2244 O O . THR A 1 286 ? -10.797 24.391 -8.156 1 98.88 286 THR A O 1
ATOM 2247 N N . TRP A 1 287 ? -11.594 22.531 -9.164 1 98.88 287 TRP A N 1
ATOM 2248 C CA . TRP A 1 287 ? -11.836 23.25 -10.414 1 98.88 287 TRP A CA 1
ATOM 2249 C C . TRP A 1 287 ? -13.062 22.688 -11.133 1 98.88 287 TRP A C 1
ATOM 2251 O O . TRP A 1 287 ? -13.523 21.594 -10.828 1 98.88 287 TRP A O 1
ATOM 2261 N N . PRO A 1 288 ? -13.688 23.562 -12 1 98.62 288 PRO A N 1
ATOM 2262 C CA . PRO A 1 288 ? -14.836 23.062 -12.766 1 98.62 288 PRO A CA 1
ATOM 2263 C C . PRO A 1 288 ? -14.445 22 -13.797 1 98.62 288 PRO A C 1
ATOM 2265 O O . PRO A 1 288 ? -13.5 22.203 -14.57 1 98.62 288 PRO A O 1
ATOM 2268 N N . VAL A 1 289 ? -15.156 20.922 -13.82 1 97.94 289 VAL A N 1
ATOM 2269 C CA . VAL A 1 289 ? -14.875 19.828 -14.758 1 97.94 289 VAL A CA 1
ATOM 2270 C C . VAL A 1 289 ? -14.898 20.359 -16.188 1 97.94 289 VAL A C 1
ATOM 2272 O O . VAL A 1 289 ? -14.078 19.969 -17.016 1 97.94 289 VAL A O 1
ATOM 2275 N N . SER A 1 290 ? -15.719 21.375 -16.469 1 96.69 290 SER A N 1
ATOM 2276 C CA . SER A 1 290 ? -15.883 21.938 -17.797 1 96.69 290 SER A CA 1
ATOM 2277 C C . SER A 1 290 ? -14.789 22.969 -18.109 1 96.69 290 SER A C 1
ATOM 2279 O O . SER A 1 290 ? -14.609 23.375 -19.25 1 96.69 290 SER A O 1
ATOM 2281 N N . GLY A 1 291 ? -14.156 23.453 -17.094 1 97.31 291 GLY A N 1
ATOM 2282 C CA . GLY A 1 291 ? -13.141 24.469 -17.281 1 97.31 291 GLY A CA 1
ATOM 2283 C C . GLY A 1 291 ? -13.633 25.859 -16.922 1 97.31 291 GLY A C 1
ATOM 2284 O O . GLY A 1 291 ? -12.828 26.781 -16.781 1 97.31 291 GLY A O 1
ATOM 2285 N N . LYS A 1 292 ? -14.945 26 -16.703 1 97.81 292 LYS A N 1
ATOM 2286 C CA . LYS A 1 292 ? -15.492 27.297 -16.344 1 97.81 292 LYS A CA 1
ATOM 2287 C C . LYS A 1 292 ? -16.406 27.188 -15.133 1 97.81 292 LYS A C 1
ATOM 2289 O O . LYS A 1 292 ? -17.297 26.328 -15.094 1 97.81 292 LYS A O 1
ATOM 2294 N N . PHE A 1 293 ? -16.203 28.094 -14.242 1 98.44 293 PHE A N 1
ATOM 2295 C CA . PHE A 1 293 ? -17.062 28.141 -13.062 1 98.44 293 PHE A CA 1
ATOM 2296 C C . PHE A 1 293 ? -18.438 28.703 -13.406 1 98.44 293 PHE A C 1
ATOM 2298 O O . PHE A 1 293 ? -18.547 29.656 -14.188 1 98.44 293 PHE A O 1
ATOM 2305 N N . SER A 1 294 ? -19.516 28.109 -12.859 1 97.94 294 SER A N 1
ATOM 2306 C CA . SER A 1 294 ? -20.781 28.828 -12.828 1 97.94 294 SER A CA 1
ATOM 2307 C C . SER A 1 294 ? -20.703 30.047 -11.898 1 97.94 294 SER A C 1
ATOM 2309 O O . SER A 1 294 ? -19.797 30.125 -11.062 1 97.94 294 SER A O 1
ATOM 2311 N N . PRO A 1 295 ? -21.594 30.953 -12.039 1 97.81 295 PRO A N 1
ATOM 2312 C CA . PRO A 1 295 ? -21.547 32.125 -11.164 1 97.81 295 PRO A CA 1
ATOM 2313 C C . PRO A 1 295 ? -21.578 31.75 -9.68 1 97.81 295 PRO A C 1
ATOM 2315 O O . PRO A 1 295 ? -20.781 32.281 -8.891 1 97.81 295 PRO A O 1
ATOM 2318 N N . ALA A 1 296 ? -22.438 30.828 -9.297 1 97.62 296 ALA A N 1
ATOM 2319 C CA . ALA A 1 296 ? -22.547 30.406 -7.906 1 97.62 296 ALA A CA 1
ATOM 2320 C C . ALA A 1 296 ? -21.266 29.734 -7.438 1 97.62 296 ALA A C 1
ATOM 2322 O O . ALA A 1 296 ? -20.797 29.984 -6.324 1 97.62 296 ALA A O 1
ATOM 2323 N N . GLN A 1 297 ? -20.734 28.844 -8.258 1 98.38 297 GLN A N 1
ATOM 2324 C CA . GLN A 1 297 ? -19.469 28.203 -7.949 1 98.38 297 GLN A CA 1
ATOM 2325 C C . GLN A 1 297 ? -18.359 29.234 -7.754 1 98.38 297 GLN A C 1
ATOM 2327 O O . GLN A 1 297 ? -17.562 29.125 -6.812 1 98.38 297 GLN A O 1
ATOM 2332 N N . ARG A 1 298 ? -18.328 30.172 -8.641 1 98.56 298 ARG A N 1
ATOM 2333 C CA . ARG A 1 298 ? -17.297 31.203 -8.625 1 98.56 298 ARG A CA 1
ATOM 2334 C C . ARG A 1 298 ? -17.359 32.031 -7.34 1 98.56 298 ARG A C 1
ATOM 2336 O O . ARG A 1 298 ? -16.328 32.312 -6.746 1 98.56 298 ARG A O 1
ATOM 2343 N N . ASP A 1 299 ? -18.5 32.375 -6.961 1 98.25 299 ASP A N 1
ATOM 2344 C CA . ASP A 1 299 ? -18.672 33.156 -5.75 1 98.25 299 ASP A CA 1
ATOM 2345 C C . ASP A 1 299 ? -18.141 32.406 -4.527 1 98.25 299 ASP A C 1
ATOM 2347 O O . ASP A 1 299 ? -17.391 32.969 -3.732 1 98.25 299 ASP A O 1
ATOM 2351 N N . LEU A 1 300 ? -18.578 31.188 -4.395 1 98.69 300 LEU A N 1
ATOM 2352 C CA . LEU A 1 300 ? -18.141 30.375 -3.26 1 98.69 300 LEU A CA 1
ATOM 2353 C C . LEU A 1 300 ? -16.641 30.141 -3.311 1 98.69 300 LEU A C 1
ATOM 2355 O O . LEU A 1 300 ? -15.953 30.234 -2.287 1 98.69 300 LEU A O 1
ATOM 2359 N N . TYR A 1 301 ? -16.125 29.812 -4.488 1 98.88 301 TYR A N 1
ATOM 2360 C CA . TYR A 1 301 ? -14.703 29.578 -4.68 1 98.88 301 TYR A CA 1
ATOM 2361 C C . TYR A 1 301 ? -13.898 30.828 -4.348 1 98.88 301 TYR A C 1
ATOM 2363 O O . TYR A 1 301 ? -12.852 30.75 -3.695 1 98.88 301 TYR A O 1
ATOM 2371 N N . SER A 1 302 ? -14.359 31.938 -4.789 1 98.81 302 SER A N 1
ATOM 2372 C CA . SER A 1 302 ? -13.648 33.188 -4.555 1 98.81 302 SER A CA 1
ATOM 2373 C C . SER A 1 302 ? -13.578 33.531 -3.066 1 98.81 302 SER A C 1
ATOM 2375 O O . SER A 1 302 ? -12.57 34.031 -2.586 1 98.81 302 SER A O 1
ATOM 2377 N N . LEU A 1 303 ? -14.688 33.281 -2.381 1 98.81 303 LEU A N 1
ATOM 2378 C CA . LEU A 1 303 ? -14.664 33.438 -0.931 1 98.81 303 LEU A CA 1
ATOM 2379 C C . LEU A 1 303 ? -13.586 32.562 -0.305 1 98.81 303 LEU A C 1
ATOM 2381 O O . LEU A 1 303 ? -12.766 33.031 0.478 1 98.81 303 LEU A O 1
ATOM 2385 N N . LEU A 1 304 ? -13.586 31.281 -0.663 1 98.94 304 LEU A N 1
ATOM 2386 C CA . LEU A 1 304 ? -12.625 30.312 -0.122 1 98.94 304 LEU A CA 1
ATOM 2387 C C . LEU A 1 304 ? -11.195 30.719 -0.446 1 98.94 304 LEU A C 1
ATOM 2389 O O . LEU A 1 304 ? -10.32 30.656 0.416 1 98.94 304 LEU A O 1
ATOM 2393 N N . LEU A 1 305 ? -10.977 31.141 -1.697 1 98.94 305 LEU A N 1
ATOM 2394 C CA . LEU A 1 305 ? -9.656 31.547 -2.152 1 98.94 305 LEU A CA 1
ATOM 2395 C C . LEU A 1 305 ? -9.156 32.75 -1.359 1 98.94 305 LEU A C 1
ATOM 2397 O O . LEU A 1 305 ? -7.984 32.812 -0.98 1 98.94 305 LEU A O 1
ATOM 2401 N N . ALA A 1 306 ? -10.008 33.719 -1.141 1 98.88 306 ALA A N 1
ATOM 2402 C CA . ALA A 1 306 ? -9.633 34.875 -0.367 1 98.88 306 ALA A CA 1
ATOM 2403 C C . ALA A 1 306 ? -9.203 34.5 1.046 1 98.88 306 ALA A C 1
ATOM 2405 O O . ALA A 1 306 ? -8.219 35.031 1.565 1 98.88 306 ALA A O 1
ATOM 2406 N N . VAL A 1 307 ? -9.953 33.625 1.643 1 98.88 307 VAL A N 1
ATOM 2407 C CA . VAL A 1 307 ? -9.625 33.156 2.984 1 98.88 307 VAL A CA 1
ATOM 2408 C C . VAL A 1 307 ? -8.273 32.438 2.969 1 98.88 307 VAL A C 1
ATOM 2410 O O . VAL A 1 307 ? -7.434 32.656 3.84 1 98.88 307 VAL A O 1
ATOM 2413 N N . GLN A 1 308 ? -8.062 31.547 2.014 1 98.88 308 GLN A N 1
ATOM 2414 C CA . GLN A 1 308 ? -6.816 30.797 1.892 1 98.88 308 GLN A CA 1
ATOM 2415 C C . GLN A 1 308 ? -5.621 31.734 1.737 1 98.88 308 GLN A C 1
ATOM 2417 O O . GLN A 1 308 ? -4.598 31.562 2.404 1 98.88 308 GLN A O 1
ATOM 2422 N N . ARG A 1 309 ? -5.766 32.781 0.917 1 98.5 309 ARG A N 1
ATOM 2423 C CA . ARG A 1 309 ? -4.711 33.781 0.692 1 98.5 309 ARG A CA 1
ATOM 2424 C C . ARG A 1 309 ? -4.379 34.531 1.978 1 98.5 309 ARG A C 1
ATOM 2426 O O . ARG A 1 309 ? -3.209 34.75 2.281 1 98.5 309 ARG A O 1
ATOM 2433 N N . SER A 1 310 ? -5.395 34.875 2.619 1 98.5 310 SER A N 1
ATOM 2434 C CA . SER A 1 310 ? -5.199 35.594 3.879 1 98.5 310 SER A CA 1
ATOM 2435 C C . SER A 1 310 ? -4.43 34.719 4.879 1 98.5 310 SER A C 1
ATOM 2437 O O . SER A 1 310 ? -3.498 35.219 5.527 1 98.5 310 SER A O 1
ATOM 2439 N N . CYS A 1 311 ? -4.816 33.5 4.988 1 98.81 311 CYS A N 1
ATOM 2440 C CA . CYS A 1 311 ? -4.148 32.594 5.91 1 98.81 311 CYS A CA 1
ATOM 2441 C C . CYS A 1 311 ? -2.691 32.406 5.512 1 98.81 311 CYS A C 1
ATOM 2443 O O . CYS A 1 311 ? -1.804 32.406 6.367 1 98.81 311 CYS A O 1
ATOM 2445 N N . ILE A 1 312 ? -2.424 32.25 4.23 1 98.75 312 ILE A N 1
ATOM 2446 C CA . ILE A 1 312 ? -1.058 32.062 3.758 1 98.75 312 ILE A CA 1
ATOM 2447 C C . ILE A 1 312 ? -0.21 33.281 4.129 1 98.75 312 ILE A C 1
ATOM 2449 O O . ILE A 1 312 ? 0.922 33.125 4.594 1 98.75 312 ILE A O 1
ATOM 2453 N N . SER A 1 313 ? -0.778 34.438 3.98 1 98.5 313 SER A N 1
ATOM 2454 C CA . SER A 1 313 ? -0.035 35.656 4.211 1 98.5 313 SER A CA 1
ATOM 2455 C C . SER A 1 313 ? 0.401 35.781 5.668 1 98.5 313 SER A C 1
ATOM 2457 O O . SER A 1 313 ? 1.303 36.562 5.988 1 98.5 313 SER A O 1
ATOM 2459 N N . LEU A 1 314 ? -0.208 35 6.539 1 98.38 314 LEU A N 1
ATOM 2460 C CA . LEU A 1 314 ? 0.076 35.094 7.969 1 98.38 314 LEU A CA 1
ATOM 2461 C C . LEU A 1 314 ? 1.102 34.031 8.383 1 98.38 314 LEU A C 1
ATOM 2463 O O . LEU A 1 314 ? 1.535 34 9.531 1 98.38 314 LEU A O 1
ATOM 2467 N N . CYS A 1 315 ? 1.572 33.188 7.48 1 98.44 315 CYS A N 1
ATOM 2468 C CA . CYS A 1 315 ? 2.541 32.156 7.777 1 98.44 315 CYS A CA 1
ATOM 2469 C C . CYS A 1 315 ? 3.961 32.688 7.785 1 98.44 315 CYS A C 1
ATOM 2471 O O . CYS A 1 315 ? 4.793 32.281 6.973 1 98.44 315 CYS A O 1
ATOM 2473 N N . ARG A 1 316 ? 4.188 33.531 8.688 1 97.94 316 ARG A N 1
ATOM 2474 C CA . ARG A 1 316 ? 5.469 34.188 8.906 1 97.94 316 ARG A CA 1
ATOM 2475 C C . ARG A 1 316 ? 5.734 34.406 10.398 1 97.94 316 ARG A C 1
ATOM 2477 O O . ARG A 1 316 ? 4.797 34.531 11.188 1 97.94 316 ARG A O 1
ATOM 2484 N N . THR A 1 317 ? 6.992 34.469 10.695 1 97.62 317 THR A N 1
ATOM 2485 C CA . THR A 1 317 ? 7.367 34.531 12.102 1 97.62 317 THR A CA 1
ATOM 2486 C C . THR A 1 317 ? 6.867 35.844 12.727 1 97.62 317 THR A C 1
ATOM 2488 O O . THR A 1 317 ? 6.414 35.844 13.875 1 97.62 317 THR A O 1
ATOM 2491 N N . ASP A 1 318 ? 6.926 36.906 11.977 1 97.62 318 ASP A N 1
ATOM 2492 C CA . ASP A 1 318 ? 6.629 38.219 12.555 1 97.62 318 ASP A CA 1
ATOM 2493 C C . ASP A 1 318 ? 5.125 38.406 12.711 1 97.62 318 ASP A C 1
ATOM 2495 O O . ASP A 1 318 ? 4.684 39.375 13.344 1 97.62 318 ASP A O 1
ATOM 2499 N N . SER A 1 319 ? 4.324 37.531 12.211 1 97.25 319 SER A N 1
ATOM 2500 C CA . SER A 1 319 ? 2.885 37.625 12.43 1 97.25 319 SER A CA 1
ATOM 2501 C C . SER A 1 319 ? 2.518 37.156 13.844 1 97.25 319 SER A C 1
ATOM 2503 O O . SER A 1 319 ? 1.411 37.438 14.312 1 97.25 319 SER A O 1
ATOM 2505 N N . HIS A 1 320 ? 3.398 36.344 14.461 1 97.69 320 HIS A N 1
ATOM 2506 C CA . HIS A 1 320 ? 3.195 35.75 15.781 1 97.69 320 HIS A CA 1
ATOM 2507 C C . HIS A 1 320 ? 1.975 34.844 15.797 1 97.69 320 HIS A C 1
ATOM 2509 O O . HIS A 1 320 ? 1.288 34.719 16.812 1 97.69 320 HIS A O 1
ATOM 2515 N N . PHE A 1 321 ? 1.717 34.219 14.695 1 98.31 321 PHE A N 1
ATOM 2516 C CA . PHE A 1 321 ? 0.565 33.344 14.562 1 98.31 321 PHE A CA 1
ATOM 2517 C C . PHE A 1 321 ? 0.952 31.891 14.875 1 98.31 321 PHE A C 1
ATOM 2519 O O . PHE A 1 321 ? 2.137 31.578 14.984 1 98.31 321 PHE A O 1
ATOM 2526 N N . THR A 1 322 ? -0.103 31.141 15.117 1 98.62 322 THR A N 1
ATOM 2527 C CA . THR A 1 322 ? -0.07 29.688 15.242 1 98.62 322 THR A CA 1
ATOM 2528 C C . THR A 1 322 ? -1.064 29.047 14.289 1 98.62 322 THR A C 1
ATOM 2530 O O . THR A 1 322 ? -1.879 29.734 13.672 1 98.62 322 THR A O 1
ATOM 2533 N N . LEU A 1 323 ? -0.967 27.75 14.133 1 98.69 323 LEU A N 1
ATOM 2534 C CA . LEU A 1 323 ? -1.962 27.047 13.328 1 98.69 323 LEU A CA 1
ATOM 2535 C C . LEU A 1 323 ? -3.359 27.234 13.906 1 98.69 323 LEU A C 1
ATOM 2537 O O . LEU A 1 323 ? -4.328 27.391 13.164 1 98.69 323 LEU A O 1
ATOM 2541 N N . ASP A 1 324 ? -3.471 27.219 15.219 1 98.75 324 ASP A N 1
ATOM 2542 C CA . ASP A 1 324 ? -4.766 27.406 15.867 1 98.75 324 ASP A CA 1
ATOM 2543 C C . ASP A 1 324 ? -5.328 28.797 15.578 1 98.75 324 ASP A C 1
ATOM 2545 O O . ASP A 1 324 ? -6.52 28.953 15.305 1 98.75 324 ASP A O 1
ATOM 2549 N N . LYS A 1 325 ? -4.473 29.766 15.68 1 98.62 325 LYS A N 1
ATOM 2550 C CA . LYS A 1 325 ? -4.906 31.125 15.352 1 98.62 325 LYS A CA 1
ATOM 2551 C C . LYS A 1 325 ? -5.324 31.234 13.891 1 98.62 325 LYS A C 1
ATOM 2553 O O . LYS A 1 325 ? -6.289 31.922 13.562 1 98.62 325 LYS A O 1
ATOM 2558 N N . LEU A 1 326 ? -4.57 30.609 13.055 1 98.62 326 LEU A N 1
ATOM 2559 C CA . LEU A 1 326 ? -4.938 30.578 11.641 1 98.62 326 LEU A CA 1
ATOM 2560 C C . LEU A 1 326 ? -6.324 29.969 11.461 1 98.62 326 LEU A C 1
ATOM 2562 O O . LEU A 1 326 ? -7.125 30.469 10.664 1 98.62 326 LEU A O 1
ATOM 2566 N N . HIS A 1 327 ? -6.574 28.859 12.164 1 98.69 327 HIS A N 1
ATOM 2567 C CA . HIS A 1 327 ? -7.871 28.203 12.062 1 98.69 327 HIS A CA 1
ATOM 2568 C C . HIS A 1 327 ? -9 29.125 12.508 1 98.69 327 HIS A C 1
ATOM 2570 O O . HIS A 1 327 ? -10.055 29.156 11.867 1 98.69 327 HIS A O 1
ATOM 2576 N N . HIS A 1 328 ? -8.766 29.797 13.516 1 98.25 328 HIS A N 1
ATOM 2577 C CA . HIS A 1 328 ? -9.758 30.75 14 1 98.25 328 HIS A CA 1
ATOM 2578 C C . HIS A 1 328 ? -10.008 31.844 12.969 1 98.25 328 HIS A C 1
ATOM 2580 O O . HIS A 1 328 ? -11.156 32.219 12.711 1 98.25 328 HIS A O 1
ATOM 2586 N N . THR A 1 329 ? -8.961 32.344 12.43 1 98.38 329 THR A N 1
ATOM 2587 C CA . THR A 1 329 ? -9.07 33.375 11.398 1 98.38 329 THR A CA 1
ATOM 2588 C C . THR A 1 329 ? -9.852 32.844 10.195 1 98.38 329 THR A C 1
ATOM 2590 O O . THR A 1 329 ? -10.758 33.531 9.703 1 98.38 329 THR A O 1
ATOM 2593 N N . ALA A 1 330 ? -9.539 31.703 9.758 1 98.75 330 ALA A N 1
ATOM 2594 C CA . ALA A 1 330 ? -10.219 31.094 8.625 1 98.75 330 ALA A CA 1
ATOM 2595 C C . ALA A 1 330 ? -11.695 30.875 8.922 1 98.75 330 ALA A C 1
ATOM 2597 O O . ALA A 1 330 ? -12.555 31.219 8.102 1 98.75 330 ALA A O 1
ATOM 2598 N N . SER A 1 331 ? -11.961 30.328 10.086 1 98.56 331 SER A N 1
ATOM 2599 C CA . SER A 1 331 ? -13.328 30.031 10.484 1 98.56 331 SER A CA 1
ATOM 2600 C C . SER A 1 331 ? -14.18 31.281 10.539 1 98.56 331 SER A C 1
ATOM 2602 O O . SER A 1 331 ? -15.305 31.312 10.031 1 98.56 331 SER A O 1
ATOM 2604 N N . ASN A 1 332 ? -13.617 32.281 11.109 1 98.12 332 ASN A N 1
ATOM 2605 C CA . ASN A 1 332 ? -14.352 33.531 11.219 1 98.12 332 ASN A CA 1
ATOM 2606 C C . ASN A 1 332 ? -14.586 34.188 9.852 1 98.12 332 ASN A C 1
ATOM 2608 O O . ASN A 1 332 ? -15.672 34.688 9.57 1 98.12 332 ASN A O 1
ATOM 2612 N N . SER A 1 333 ? -13.578 34.219 9.047 1 98.44 333 SER A N 1
ATOM 2613 C CA . SER A 1 333 ? -13.695 34.781 7.719 1 98.44 333 SER A CA 1
ATOM 2614 C C . SER A 1 333 ? -14.695 34.031 6.859 1 98.44 333 SER A C 1
ATOM 2616 O O . SER A 1 333 ? -15.492 34.625 6.137 1 98.44 333 SER A O 1
ATOM 2618 N N . LEU A 1 334 ? -14.672 32.719 6.938 1 98.69 334 LEU A N 1
ATOM 2619 C CA . LEU A 1 334 ? -15.625 31.891 6.195 1 98.69 334 LEU A CA 1
ATOM 2620 C C . LEU A 1 334 ? -17.047 32.125 6.691 1 98.69 334 LEU A C 1
ATOM 2622 O O . LEU A 1 334 ? -17.984 32.25 5.891 1 98.69 334 LEU A O 1
ATOM 2626 N N . ALA A 1 335 ? -17.172 32.156 7.992 1 98.25 335 ALA A N 1
ATOM 2627 C CA . ALA A 1 335 ? -18.5 32.406 8.562 1 98.25 335 ALA A CA 1
ATOM 2628 C C . ALA A 1 335 ? -19.109 33.688 8.055 1 98.25 335 ALA A C 1
ATOM 2630 O O . ALA A 1 335 ? -20.266 33.719 7.641 1 98.25 335 ALA A O 1
ATOM 2631 N N . SER A 1 336 ? -18.328 34.719 8.094 1 98 336 SER A N 1
ATOM 2632 C CA . SER A 1 336 ? -18.797 36.031 7.629 1 98 336 SER A CA 1
ATOM 2633 C C . SER A 1 336 ? -19.141 36 6.145 1 98 336 SER A C 1
ATOM 2635 O O . SER A 1 336 ? -20.188 36.5 5.734 1 98 336 SER A O 1
ATOM 2637 N N . GLY A 1 337 ? -18.266 35.469 5.367 1 98.25 337 GLY A N 1
ATOM 2638 C CA . GLY A 1 337 ? -18.5 35.406 3.934 1 98.25 337 GLY A CA 1
ATOM 2639 C C . GLY A 1 337 ? -19.703 34.562 3.559 1 98.25 337 GLY A C 1
ATOM 2640 O O . GLY A 1 337 ? -20.453 34.906 2.641 1 98.25 337 GLY A O 1
ATOM 2641 N N . LEU A 1 338 ? -19.859 33.438 4.223 1 98.62 338 LEU A N 1
ATOM 2642 C CA . LEU A 1 338 ? -20.984 32.531 3.949 1 98.62 338 LEU A CA 1
ATOM 2643 C C . LEU A 1 338 ? -22.297 33.219 4.328 1 98.62 338 LEU A C 1
ATOM 2645 O O . LEU A 1 338 ? -23.312 33.031 3.637 1 98.62 338 LEU A O 1
ATOM 2649 N N . LYS A 1 339 ? -22.266 33.906 5.379 1 97.88 339 LYS A N 1
ATOM 2650 C CA . LYS A 1 339 ? -23.453 34.688 5.738 1 97.88 339 LYS A CA 1
ATOM 2651 C C . LYS A 1 339 ? -23.828 35.656 4.617 1 97.88 339 LYS A C 1
ATOM 2653 O O . LYS A 1 339 ? -25 35.75 4.246 1 97.88 339 LYS A O 1
ATOM 2658 N N . ASP A 1 340 ? -22.875 36.312 4.094 1 97.81 340 ASP A N 1
ATOM 2659 C CA . ASP A 1 340 ? -23.109 37.281 3.016 1 97.81 340 ASP A CA 1
ATOM 2660 C C . ASP A 1 340 ? -23.656 36.594 1.771 1 97.81 340 ASP A C 1
ATOM 2662 O O . ASP A 1 340 ? -24.391 37.188 0.993 1 97.81 340 ASP A O 1
ATOM 2666 N N . LEU A 1 341 ? -23.328 35.312 1.653 1 97.94 341 LEU A N 1
ATOM 2667 C CA . LEU A 1 341 ? -23.75 34.562 0.475 1 97.94 341 LEU A CA 1
ATOM 2668 C C . LEU A 1 341 ? -25.109 33.906 0.707 1 97.94 341 LEU A C 1
ATOM 2670 O O . LEU A 1 341 ? -25.594 33.156 -0.138 1 97.94 341 LEU A O 1
ATOM 2674 N N . GLY A 1 342 ? -25.672 34.062 1.88 1 97.31 342 GLY A N 1
ATOM 2675 C CA . GLY A 1 342 ? -27.047 33.656 2.098 1 97.31 342 GLY A CA 1
ATOM 2676 C C . GLY A 1 342 ? -27.156 32.375 2.906 1 97.31 342 GLY A C 1
ATOM 2677 O O . GLY A 1 342 ? -28.234 31.781 3.029 1 97.31 342 GLY A O 1
ATOM 2678 N N . PHE A 1 343 ? -26.062 31.906 3.48 1 98 343 PHE A N 1
ATOM 2679 C CA . PHE A 1 343 ? -26.109 30.703 4.32 1 98 343 PHE A CA 1
ATOM 2680 C C . PHE A 1 343 ? -26.734 31.016 5.676 1 98 343 PHE A C 1
ATOM 2682 O O . PHE A 1 343 ? -26.547 32.125 6.207 1 98 343 PHE A O 1
ATOM 2689 N N . ASP A 1 344 ? -27.453 30.094 6.262 1 96.62 344 ASP A N 1
ATOM 2690 C CA . ASP A 1 344 ? -27.984 30.203 7.613 1 96.62 344 ASP A CA 1
ATOM 2691 C C . ASP A 1 344 ? -26.891 30.047 8.664 1 96.62 344 ASP A C 1
ATOM 2693 O O . ASP A 1 344 ? -26.594 28.922 9.078 1 96.62 344 ASP A O 1
ATOM 2697 N N . MET A 1 345 ? -26.438 31.234 9.125 1 94.94 345 MET A N 1
ATOM 2698 C CA . MET A 1 345 ? -25.359 31.219 10.109 1 94.94 345 MET A CA 1
ATOM 2699 C C . MET A 1 345 ? -25.875 31.578 11.492 1 94.94 345 MET A C 1
ATOM 2701 O O . MET A 1 345 ? -25.141 32.156 12.305 1 94.94 345 MET A O 1
ATOM 2705 N N . THR A 1 346 ? -27.203 31.312 11.773 1 88.62 346 THR A N 1
ATOM 2706 C CA . THR A 1 346 ? -27.828 31.688 13.047 1 88.62 346 THR A CA 1
ATOM 2707 C C . THR A 1 346 ? -27.047 31.094 14.219 1 88.62 346 THR A C 1
ATOM 2709 O O . THR A 1 346 ? -26.688 31.797 15.156 1 88.62 346 THR A O 1
ATOM 2712 N N . SER A 1 347 ? -26.844 29.797 14.242 1 91.56 347 SER A N 1
ATOM 2713 C CA . SER A 1 347 ? -25.875 29.188 15.125 1 91.56 347 SER A CA 1
ATOM 2714 C C . SER A 1 347 ? -24.516 29.062 14.445 1 91.56 347 SER A C 1
ATOM 2716 O O . SER A 1 347 ? -24.172 28 13.898 1 91.56 347 SER A O 1
ATOM 2718 N N . THR A 1 348 ? -23.75 30.109 14.555 1 88.62 348 THR A N 1
ATOM 2719 C CA . THR A 1 348 ? -22.531 30.25 13.766 1 88.62 348 THR A CA 1
ATOM 2720 C C . THR A 1 348 ? -21.562 29.109 14.07 1 88.62 348 THR A C 1
ATOM 2722 O O . THR A 1 348 ? -20.984 28.531 13.156 1 88.62 348 THR A O 1
ATOM 2725 N N . THR A 1 349 ? -21.453 28.781 15.328 1 89.94 349 THR A N 1
ATOM 2726 C CA . THR A 1 349 ? -20.531 27.734 15.727 1 89.94 349 THR A CA 1
ATOM 2727 C C . THR A 1 349 ? -20.938 26.391 15.125 1 89.94 349 THR A C 1
ATOM 2729 O O . THR A 1 349 ? -20.109 25.688 14.539 1 89.94 349 THR A O 1
ATOM 2732 N N . ASP A 1 350 ? -22.125 26.172 15.227 1 92.31 350 ASP A N 1
ATOM 2733 C CA . ASP A 1 350 ? -22.641 24.922 14.68 1 92.31 350 ASP A CA 1
ATOM 2734 C C . ASP A 1 350 ? -22.547 24.891 13.156 1 92.31 350 ASP A C 1
ATOM 2736 O O . ASP A 1 350 ? -22.172 23.875 12.57 1 92.31 350 ASP A O 1
ATOM 2740 N N . ALA A 1 351 ? -22.875 26.047 12.555 1 96.12 351 ALA A N 1
ATOM 2741 C CA . ALA A 1 351 ? -22.859 26.141 11.102 1 96.12 351 ALA A CA 1
ATOM 2742 C C . ALA A 1 351 ? -21.438 25.953 10.555 1 96.12 351 ALA A C 1
ATOM 2744 O O . ALA A 1 351 ? -21.219 25.141 9.641 1 96.12 351 ALA A O 1
ATOM 2745 N N . ILE A 1 352 ? -20.516 26.641 11.148 1 97.06 352 ILE A N 1
ATOM 2746 C CA . ILE A 1 352 ? -19.141 26.594 10.633 1 97.06 352 ILE A CA 1
ATOM 2747 C C . ILE A 1 352 ? -18.531 25.219 10.922 1 97.06 352 ILE A C 1
ATOM 2749 O O . ILE A 1 352 ? -17.75 24.703 10.125 1 97.06 352 ILE A O 1
ATOM 2753 N N . GLN A 1 353 ? -18.906 24.578 12 1 94.94 353 GLN A N 1
ATOM 2754 C CA . GLN A 1 353 ? -18.422 23.234 12.305 1 94.94 353 GLN A CA 1
ATOM 2755 C C . GLN A 1 353 ? -18.938 22.219 11.273 1 94.94 353 GLN A C 1
ATOM 2757 O O . GLN A 1 353 ? -18.234 21.25 10.945 1 94.94 353 GLN A O 1
ATOM 2762 N N . THR A 1 354 ? -20.094 22.484 10.773 1 95.44 354 THR A N 1
ATOM 2763 C CA . THR A 1 354 ? -20.688 21.609 9.758 1 95.44 354 THR A CA 1
ATOM 2764 C C . THR A 1 354 ? -20.047 21.875 8.398 1 95.44 354 THR A C 1
ATOM 2766 O O . THR A 1 354 ? -19.688 20.922 7.688 1 95.44 354 THR A O 1
ATOM 2769 N N . LEU A 1 355 ? -19.844 23.141 8.055 1 97.81 355 LEU A N 1
ATOM 2770 C CA . LEU A 1 355 ? -19.453 23.531 6.703 1 97.81 355 LEU A CA 1
ATOM 2771 C C . LEU A 1 355 ? -17.938 23.484 6.547 1 97.81 355 LEU A C 1
ATOM 2773 O O . LEU A 1 355 ? -17.422 23.422 5.43 1 97.81 355 LEU A O 1
ATOM 2777 N N . PHE A 1 356 ? -17.203 23.562 7.629 1 98.06 356 PHE A N 1
ATOM 2778 C CA . PHE A 1 356 ? -15.75 23.516 7.68 1 98.06 356 PHE A CA 1
ATOM 2779 C C . PHE A 1 356 ? -15.273 22.656 8.844 1 98.06 356 PHE A C 1
ATOM 2781 O O . PHE A 1 356 ? -14.703 23.156 9.805 1 98.06 356 PHE A O 1
ATOM 2788 N N . PRO A 1 357 ? -15.359 21.297 8.672 1 96.25 357 PRO A N 1
ATOM 2789 C CA . PRO A 1 357 ? -15.266 20.375 9.805 1 96.25 357 PRO A CA 1
ATOM 2790 C C . PRO A 1 357 ? -13.836 19.906 10.07 1 96.25 357 PRO A C 1
ATOM 2792 O O . PRO A 1 357 ? -13.625 18.922 10.773 1 96.25 357 PRO A O 1
ATOM 2795 N N . HIS A 1 358 ? -12.859 20.453 9.523 1 96.62 358 HIS A N 1
ATOM 2796 C CA . HIS A 1 358 ? -11.484 20.047 9.781 1 96.62 358 HIS A CA 1
ATOM 2797 C C . HIS A 1 358 ? -10.586 21.25 10.055 1 96.62 358 HIS A C 1
ATOM 2799 O O . HIS A 1 358 ? -10.969 22.391 9.766 1 96.62 358 HIS A O 1
ATOM 2805 N N . HIS A 1 359 ? -9.469 21.031 10.664 1 97.94 359 HIS A N 1
ATOM 2806 C CA . HIS A 1 359 ? -8.508 22.109 10.938 1 97.94 359 HIS A CA 1
ATOM 2807 C C . HIS A 1 359 ? -7.945 22.672 9.641 1 97.94 359 HIS A C 1
ATOM 2809 O O . HIS A 1 359 ? -7.785 21.953 8.656 1 97.94 359 HIS A O 1
ATOM 2815 N N . VAL A 1 360 ? -7.578 23.922 9.633 1 98.56 360 VAL A N 1
ATOM 2816 C CA . VAL A 1 360 ? -7.156 24.641 8.438 1 98.56 360 VAL A CA 1
ATOM 2817 C C . VAL A 1 360 ? -5.773 24.156 8 1 98.56 360 VAL A C 1
ATOM 2819 O O . VAL A 1 360 ? -5.371 24.359 6.855 1 98.56 360 VAL A O 1
ATOM 2822 N N . GLY A 1 361 ? -5.082 23.562 9.016 1 98.19 361 GLY A N 1
ATOM 2823 C CA . GLY A 1 361 ? -3.736 23.172 8.625 1 98.19 361 GLY A CA 1
ATOM 2824 C C . GLY A 1 361 ? -3.107 22.172 9.578 1 98.19 361 GLY A C 1
ATOM 2825 O O . GLY A 1 361 ? -3.67 21.859 10.633 1 98.19 361 GLY A O 1
ATOM 2826 N N . HIS A 1 362 ? -1.992 21.609 9.188 1 98.12 362 HIS A N 1
ATOM 2827 C CA . HIS A 1 362 ? -1.149 20.688 9.945 1 98.12 362 HIS A CA 1
ATOM 2828 C C . HIS A 1 362 ? 0.31 20.797 9.516 1 98.12 362 HIS A C 1
ATOM 2830 O O . HIS A 1 362 ? 0.62 21.438 8.516 1 98.12 362 HIS A O 1
ATOM 2836 N N . TYR A 1 363 ? 1.192 20.281 10.328 1 98.38 363 TYR A N 1
ATOM 2837 C CA . TYR A 1 363 ? 2.602 20.219 9.961 1 98.38 363 TYR A CA 1
ATOM 2838 C C . TYR A 1 363 ? 2.826 19.203 8.844 1 98.38 363 TYR A C 1
ATOM 2840 O O . TYR A 1 363 ? 2.145 18.172 8.781 1 98.38 363 TYR A O 1
ATOM 2848 N N . VAL A 1 364 ? 3.762 19.516 7.949 1 98.19 364 VAL A N 1
ATOM 2849 C CA . VAL A 1 364 ? 4.043 18.641 6.812 1 98.19 364 VAL A CA 1
ATOM 2850 C C . VAL A 1 364 ? 5.551 18.516 6.617 1 98.19 364 VAL A C 1
ATOM 2852 O O . VAL A 1 364 ? 6.301 19.453 6.91 1 98.19 364 VAL A O 1
ATOM 2855 N N . GLY A 1 365 ? 6.062 17.391 6.258 1 97.88 365 GLY A N 1
ATOM 2856 C CA . GLY A 1 365 ? 7.461 17.078 6.027 1 97.88 365 GLY A CA 1
ATOM 2857 C C . GLY A 1 365 ? 7.68 15.656 5.539 1 97.88 365 GLY A C 1
ATOM 2858 O O . GLY A 1 365 ? 7.199 15.281 4.469 1 97.88 365 GLY A O 1
ATOM 2859 N N . LEU A 1 366 ? 8.234 14.797 6.383 1 97 366 LEU A N 1
ATOM 2860 C CA . LEU A 1 366 ? 8.484 13.398 6.031 1 97 366 LEU A CA 1
ATOM 2861 C C . LEU A 1 366 ? 7.195 12.586 6.09 1 97 366 LEU A C 1
ATOM 2863 O O . LEU A 1 366 ? 7.145 11.461 5.586 1 97 366 LEU A O 1
ATOM 2867 N N . ASP A 1 367 ? 6.207 13.25 6.637 1 95.06 367 ASP A N 1
ATOM 2868 C CA . ASP A 1 367 ? 4.855 12.703 6.676 1 95.06 367 ASP A CA 1
ATOM 2869 C C . ASP A 1 367 ? 3.822 13.758 6.277 1 95.06 367 ASP A C 1
ATOM 2871 O O . ASP A 1 367 ? 4.066 14.953 6.422 1 95.06 367 ASP A O 1
ATOM 2875 N N . VAL A 1 368 ? 2.705 13.25 5.797 1 95.44 368 VAL A N 1
ATOM 2876 C CA . VAL A 1 368 ? 1.632 14.18 5.453 1 95.44 368 VAL A CA 1
ATOM 2877 C C . VAL A 1 368 ? 1.186 14.945 6.699 1 95.44 368 VAL A C 1
ATOM 2879 O O . VAL A 1 368 ? 1.104 16.172 6.688 1 95.44 368 VAL A O 1
ATOM 2882 N N . HIS A 1 369 ? 0.891 14.211 7.711 1 95.31 369 HIS A N 1
ATOM 2883 C CA . HIS A 1 369 ? 0.713 14.789 9.039 1 95.31 369 HIS A CA 1
ATOM 2884 C C . HIS A 1 369 ? 1.977 14.641 9.875 1 95.31 369 HIS A C 1
ATOM 2886 O O . HIS A 1 369 ? 2.082 13.711 10.688 1 95.31 369 HIS A O 1
ATOM 2892 N N . ASP A 1 370 ? 2.828 15.5 9.656 1 96.5 370 ASP A N 1
ATOM 2893 C CA . ASP A 1 370 ? 4.164 15.43 10.234 1 96.5 370 ASP A CA 1
ATOM 2894 C C . ASP A 1 370 ? 4.148 15.836 11.703 1 96.5 370 ASP A C 1
ATOM 2896 O O . ASP A 1 370 ? 3.26 16.578 12.141 1 96.5 370 ASP A O 1
ATOM 2900 N N . SER A 1 371 ? 5.066 15.289 12.492 1 94.44 371 SER A N 1
ATOM 2901 C CA . SER A 1 371 ? 5.203 15.57 13.914 1 94.44 371 SER A CA 1
ATOM 2902 C C . SER A 1 371 ? 3.91 15.273 14.664 1 94.44 371 SER A C 1
ATOM 2904 O O . SER A 1 371 ? 3.352 16.156 15.328 1 94.44 371 SER A O 1
ATOM 2906 N N . PRO A 1 372 ? 3.594 14.016 14.594 1 92.31 372 PRO A N 1
ATOM 2907 C CA . PRO A 1 372 ? 2.316 13.656 15.211 1 92.31 372 PRO A CA 1
ATOM 2908 C C . PRO A 1 372 ? 2.266 13.984 16.703 1 92.31 372 PRO A C 1
ATOM 2910 O O . PRO A 1 372 ? 3.215 13.703 17.438 1 92.31 372 PRO A O 1
ATOM 2913 N N . GLY A 1 373 ? 1.195 14.609 17.094 1 91.38 373 GLY A N 1
ATOM 2914 C CA . GLY A 1 373 ? 0.98 14.922 18.5 1 91.38 373 GLY A CA 1
ATOM 2915 C C . GLY A 1 373 ? 1.486 16.297 18.891 1 91.38 373 GLY A C 1
ATOM 2916 O O . GLY A 1 373 ? 1.161 16.797 19.969 1 91.38 373 GLY A O 1
ATOM 2917 N N . LEU A 1 374 ? 2.271 16.859 18.047 1 95.31 374 LEU A N 1
ATOM 2918 C CA . LEU A 1 374 ? 2.748 18.203 18.344 1 95.31 374 LEU A CA 1
ATOM 2919 C C . LEU A 1 374 ? 1.598 19.203 18.344 1 95.31 374 LEU A C 1
ATOM 2921 O O . LEU A 1 374 ? 0.752 19.188 17.438 1 95.31 374 LEU A O 1
ATOM 2925 N N . SER A 1 375 ? 1.678 20.078 19.266 1 96.44 375 SER A N 1
ATOM 2926 C CA . SER A 1 375 ? 0.604 21.062 19.453 1 96.44 375 SER A CA 1
ATOM 2927 C C . SER A 1 375 ? 0.542 22.047 18.281 1 96.44 375 SER A C 1
ATOM 2929 O O . SER A 1 375 ? 1.577 22.469 17.781 1 96.44 375 SER A O 1
ATOM 2931 N N . ARG A 1 376 ? -0.637 22.516 17.953 1 97.62 376 ARG A N 1
ATOM 2932 C CA . ARG A 1 376 ? -0.857 23.516 16.906 1 97.62 376 ARG A CA 1
ATOM 2933 C C . ARG A 1 376 ? -0.877 24.922 17.5 1 97.62 376 ARG A C 1
ATOM 2935 O O . ARG A 1 376 ? -1.164 25.891 16.781 1 97.62 376 ARG A O 1
ATOM 2942 N N . SER A 1 377 ? -0.522 24.984 18.75 1 97.69 377 SER A N 1
ATOM 2943 C CA . SER A 1 377 ? -0.458 26.281 19.406 1 97.69 377 SER A CA 1
ATOM 2944 C C . SER A 1 377 ? 0.966 26.828 19.422 1 97.69 377 SER A C 1
ATOM 2946 O O . SER A 1 377 ? 1.218 27.922 19.953 1 97.69 377 SER A O 1
ATOM 2948 N N . ARG A 1 378 ? 1.816 26.094 18.766 1 96.62 378 ARG A N 1
ATOM 2949 C CA . ARG A 1 378 ? 3.193 26.562 18.641 1 96.62 378 ARG A CA 1
ATOM 2950 C C . ARG A 1 378 ? 3.277 27.766 17.703 1 96.62 378 ARG A C 1
ATOM 2952 O O . ARG A 1 378 ? 2.686 27.75 16.609 1 96.62 378 ARG A O 1
ATOM 2959 N N . LYS A 1 379 ? 3.994 28.797 18.156 1 97.94 379 LYS A N 1
ATOM 2960 C CA . LYS A 1 379 ? 4.195 29.953 17.281 1 97.94 379 LYS A CA 1
ATOM 2961 C C . LYS A 1 379 ? 5.016 29.562 16.047 1 97.94 379 LYS A C 1
ATOM 2963 O O . LYS A 1 379 ? 5.941 28.75 16.141 1 97.94 379 LYS A O 1
ATOM 2968 N N . PHE A 1 380 ? 4.68 30.234 14.977 1 98.38 380 PHE A N 1
ATOM 2969 C CA . PHE A 1 380 ? 5.414 29.969 13.742 1 98.38 380 PHE A CA 1
ATOM 2970 C C . PHE A 1 380 ? 6.879 30.359 13.898 1 98.38 380 PHE A C 1
ATOM 2972 O O . PHE A 1 380 ? 7.195 31.438 14.398 1 98.38 380 PHE A O 1
ATOM 2979 N N . GLU A 1 381 ? 7.715 29.469 13.523 1 98 381 GLU A N 1
ATOM 2980 C CA . GLU A 1 381 ? 9.156 29.688 13.469 1 98 381 GLU A CA 1
ATOM 2981 C C . GLU A 1 381 ? 9.703 29.422 12.062 1 98 381 GLU A C 1
ATOM 2983 O O . GLU A 1 381 ? 9.133 28.641 11.305 1 98 381 GLU A O 1
ATOM 2988 N N . LYS A 1 382 ? 10.797 30.172 11.797 1 98.19 382 LYS A N 1
ATOM 2989 C CA . LYS A 1 382 ? 11.414 29.969 10.484 1 98.19 382 LYS A CA 1
ATOM 2990 C C . LYS A 1 382 ? 11.789 28.516 10.266 1 98.19 382 LYS A C 1
ATOM 2992 O O . LYS A 1 382 ? 12.367 27.875 11.141 1 98.19 382 LYS A O 1
ATOM 2997 N N . GLY A 1 383 ? 11.375 27.969 9.102 1 98.25 383 GLY A N 1
ATOM 2998 C CA . GLY A 1 383 ? 11.711 26.609 8.75 1 98.25 383 GLY A CA 1
ATOM 2999 C C . GLY A 1 383 ? 10.586 25.625 9.016 1 98.25 383 GLY A C 1
ATOM 3000 O O . GLY A 1 383 ? 10.625 24.484 8.555 1 98.25 383 GLY A O 1
ATOM 3001 N N . MET A 1 384 ? 9.562 26.094 9.773 1 98.5 384 MET A N 1
ATOM 3002 C CA . MET A 1 384 ? 8.359 25.281 9.898 1 98.5 384 MET A CA 1
ATOM 3003 C C . MET A 1 384 ? 7.633 25.156 8.562 1 98.5 384 MET A C 1
ATOM 3005 O O . MET A 1 384 ? 7.543 26.141 7.816 1 98.5 384 MET A O 1
ATOM 3009 N N . CYS A 1 385 ? 7.234 23.984 8.227 1 98.75 385 CYS A N 1
ATOM 3010 C CA . CYS A 1 385 ? 6.395 23.781 7.051 1 98.75 385 CYS A CA 1
ATOM 3011 C C . CYS A 1 385 ? 4.992 23.344 7.449 1 98.75 385 CYS A C 1
ATOM 3013 O O . CYS A 1 385 ? 4.836 22.375 8.203 1 98.75 385 CYS A O 1
ATOM 3015 N N . VAL A 1 386 ? 3.977 24.031 6.961 1 98.75 386 VAL A N 1
ATOM 3016 C CA . VAL A 1 386 ? 2.588 23.766 7.332 1 98.75 386 VAL A CA 1
ATOM 3017 C C . VAL A 1 386 ? 1.71 23.781 6.082 1 98.75 386 VAL A C 1
ATOM 3019 O O . VAL A 1 386 ? 2.115 24.297 5.035 1 98.75 386 VAL A O 1
ATOM 3022 N N . THR A 1 387 ? 0.566 23.172 6.195 1 98.75 387 THR A N 1
ATOM 3023 C CA . THR A 1 387 ? -0.452 23.297 5.16 1 98.75 387 THR A CA 1
ATOM 3024 C C . THR A 1 387 ? -1.446 24.406 5.508 1 98.75 387 THR A C 1
ATOM 3026 O O . THR A 1 387 ? -1.645 24.719 6.684 1 98.75 387 THR A O 1
ATOM 3029 N N . VAL A 1 388 ? -1.979 25.016 4.535 1 98.88 388 VAL A N 1
ATOM 3030 C CA . VAL A 1 388 ? -3.113 25.922 4.641 1 98.88 388 VAL A CA 1
ATOM 3031 C C . VAL A 1 388 ? -4.242 25.453 3.73 1 98.88 388 VAL A C 1
ATOM 3033 O O . VAL A 1 388 ? -4.188 25.641 2.512 1 98.88 388 VAL A O 1
ATOM 3036 N N . GLU A 1 389 ? -5.285 24.859 4.363 1 98.81 389 GLU A N 1
ATOM 3037 C CA . GLU A 1 389 ? -6.238 24.125 3.545 1 98.81 389 GLU A CA 1
ATOM 3038 C C . GLU A 1 389 ? -7.672 24.359 4.012 1 98.81 389 GLU A C 1
ATOM 3040 O O . GLU A 1 389 ? -8.414 23.422 4.277 1 98.81 389 GLU A O 1
ATOM 3045 N N . PRO A 1 390 ? -8.109 25.625 3.953 1 98.88 390 PRO A N 1
ATOM 3046 C CA . PRO A 1 390 ? -9.539 25.812 4.23 1 98.88 390 PRO A CA 1
ATOM 3047 C C . PRO A 1 390 ? -10.43 25.078 3.23 1 98.88 390 PRO A C 1
ATOM 3049 O O . PRO A 1 390 ? -10.023 24.828 2.094 1 98.88 390 PRO A O 1
ATOM 3052 N N . GLY A 1 391 ? -11.609 24.688 3.701 1 98.75 391 GLY A N 1
ATOM 3053 C CA . GLY A 1 391 ? -12.602 24.016 2.875 1 98.75 391 GLY A CA 1
ATOM 3054 C C . GLY A 1 391 ? -14.023 24.391 3.221 1 98.75 391 GLY A C 1
ATOM 3055 O O . GLY A 1 391 ? -14.281 24.969 4.277 1 98.75 391 GLY A O 1
ATOM 3056 N N . ILE A 1 392 ? -14.898 24.219 2.283 1 98.75 392 ILE A N 1
ATOM 3057 C CA . ILE A 1 392 ? -16.344 24.359 2.449 1 98.75 392 ILE A CA 1
ATOM 3058 C C . ILE A 1 392 ? -17.047 23.094 1.965 1 98.75 392 ILE A C 1
ATOM 3060 O O . ILE A 1 392 ? -16.922 22.703 0.801 1 98.75 392 ILE A O 1
ATOM 3064 N N . TYR A 1 393 ? -17.75 22.5 2.848 1 98.12 393 TYR A N 1
ATOM 3065 C CA . TYR A 1 393 ? -18.516 21.281 2.545 1 98.12 393 TYR A CA 1
ATOM 3066 C C . TYR A 1 393 ? -19.984 21.484 2.857 1 98.12 393 TYR A C 1
ATOM 3068 O O . TYR A 1 393 ? -20.375 21.609 4.023 1 98.12 393 TYR A O 1
ATOM 3076 N N . VAL A 1 394 ? -20.812 21.453 1.822 1 98 394 VAL A N 1
ATOM 3077 C CA . VAL A 1 394 ? -22.219 21.797 2.016 1 98 394 VAL A CA 1
ATOM 3078 C C . VAL A 1 394 ? -23.062 20.531 1.921 1 98 394 VAL A C 1
ATOM 3080 O O . VAL A 1 394 ? -23.266 19.984 0.832 1 98 394 VAL A O 1
ATOM 3083 N N . PRO A 1 395 ? -23.594 20.125 3.037 1 94.94 395 PRO A N 1
ATOM 3084 C CA . PRO A 1 395 ? -24.5 18.969 2.961 1 94.94 395 PRO A CA 1
ATOM 3085 C C . PRO A 1 395 ? -25.719 19.234 2.074 1 94.94 395 PRO A C 1
ATOM 3087 O O . PRO A 1 395 ? -26.094 20.391 1.863 1 94.94 395 PRO A O 1
ATOM 3090 N N . ASP A 1 396 ? -26.25 18.156 1.613 1 94.38 396 ASP A N 1
ATOM 3091 C CA . ASP A 1 396 ? -27.516 18.266 0.883 1 94.38 396 ASP A CA 1
ATOM 3092 C C . ASP A 1 396 ? -28.703 18.312 1.841 1 94.38 396 ASP A C 1
ATOM 3094 O O . ASP A 1 396 ? -29.438 17.328 1.985 1 94.38 396 ASP A O 1
ATOM 3098 N N . ASP A 1 397 ? -28.812 19.422 2.395 1 93.38 397 ASP A N 1
ATOM 3099 C CA . ASP A 1 397 ? -29.812 19.688 3.432 1 93.38 397 ASP A CA 1
ATOM 3100 C C . ASP A 1 397 ? -30.516 21.016 3.193 1 93.38 397 ASP A C 1
ATOM 3102 O O . ASP A 1 397 ? -29.906 21.969 2.699 1 93.38 397 ASP A O 1
ATOM 3106 N N . GLU A 1 398 ? -31.797 21.125 3.637 1 95.19 398 GLU A N 1
ATOM 3107 C CA . GLU A 1 398 ? -32.625 22.281 3.357 1 95.19 398 GLU A CA 1
ATOM 3108 C C . GLU A 1 398 ? -32.188 23.5 4.148 1 95.19 398 GLU A C 1
ATOM 3110 O O . GLU A 1 398 ? -32.562 24.625 3.842 1 95.19 398 GLU A O 1
ATOM 3115 N N . ARG A 1 399 ? -31.391 23.281 5.047 1 95.25 399 ARG A N 1
ATOM 3116 C CA . ARG A 1 399 ? -30.859 24.391 5.824 1 95.25 399 ARG A CA 1
ATOM 3117 C C . ARG A 1 399 ? -30.031 25.328 4.949 1 95.25 399 ARG A C 1
ATOM 3119 O O . ARG A 1 399 ? -29.953 26.531 5.203 1 95.25 399 ARG A O 1
ATOM 3126 N N . TRP A 1 400 ? -29.422 24.797 3.959 1 97.56 400 TRP A N 1
ATOM 3127 C CA . TRP A 1 400 ? -28.469 25.531 3.152 1 97.56 400 TRP A CA 1
ATOM 3128 C C . TRP A 1 400 ? -29.094 26 1.846 1 97.56 400 TRP A C 1
ATOM 3130 O O . TRP A 1 400 ? -30.078 25.422 1.38 1 97.56 400 TRP A O 1
ATOM 3140 N N . PRO A 1 401 ? -28.578 27.078 1.255 1 97.62 401 PRO A N 1
ATOM 3141 C CA . PRO A 1 401 ? -29.141 27.547 -0.017 1 97.62 401 PRO A CA 1
ATOM 3142 C C . PRO A 1 401 ? -29.156 26.453 -1.087 1 97.62 401 PRO A C 1
ATOM 3144 O O . PRO A 1 401 ? -28.172 25.719 -1.241 1 97.62 401 PRO A O 1
ATOM 3147 N N . LYS A 1 402 ? -30.203 26.391 -1.831 1 97.06 402 LYS A N 1
ATOM 3148 C CA . LYS A 1 402 ? -30.406 25.344 -2.832 1 97.06 402 LYS A CA 1
ATOM 3149 C C . LYS A 1 402 ? -29.234 25.312 -3.82 1 97.06 402 LYS A C 1
ATOM 3151 O O . LYS A 1 402 ? -28.781 24.234 -4.195 1 97.06 402 LYS A O 1
ATOM 3156 N N . TRP A 1 403 ? -28.703 26.453 -4.207 1 96.5 403 TRP A N 1
ATOM 3157 C CA . TRP A 1 403 ? -27.672 26.547 -5.23 1 96.5 403 TRP A CA 1
ATOM 3158 C C . TRP A 1 403 ? -26.359 25.969 -4.73 1 96.5 403 TRP A C 1
ATOM 3160 O O . TRP A 1 403 ? -25.469 25.641 -5.523 1 96.5 403 TRP A O 1
ATOM 3170 N N . ALA A 1 404 ? -26.172 25.797 -3.4 1 97.81 404 ALA A N 1
ATOM 3171 C CA . ALA A 1 404 ? -24.875 25.406 -2.83 1 97.81 404 ALA A CA 1
ATOM 3172 C C . ALA A 1 404 ? -24.922 23.938 -2.379 1 97.81 404 ALA A C 1
ATOM 3174 O O . ALA A 1 404 ? -23.875 23.344 -2.1 1 97.81 404 ALA A O 1
ATOM 3175 N N . ARG A 1 405 ? -26.125 23.375 -2.307 1 97.5 405 ARG A N 1
ATOM 3176 C CA . ARG A 1 405 ? -26.297 22.047 -1.736 1 97.5 405 ARG A CA 1
ATOM 3177 C C . ARG A 1 405 ? -25.484 21.016 -2.512 1 97.5 405 ARG A C 1
ATOM 3179 O O . ARG A 1 405 ? -25.547 20.953 -3.742 1 97.5 405 ARG A O 1
ATOM 3186 N N . GLY A 1 406 ? -24.641 20.266 -1.747 1 96.5 406 GLY A N 1
ATOM 3187 C CA . GLY A 1 406 ? -23.844 19.203 -2.34 1 96.5 406 GLY A CA 1
ATOM 3188 C C . GLY A 1 406 ? -22.469 19.688 -2.793 1 96.5 406 GLY A C 1
ATOM 3189 O O . GLY A 1 406 ? -21.609 18.875 -3.146 1 96.5 406 GLY A O 1
ATOM 3190 N N . MET A 1 407 ? -22.234 20.969 -2.752 1 97.81 407 MET A N 1
ATOM 3191 C CA . MET A 1 407 ? -20.938 21.484 -3.203 1 97.81 407 MET A CA 1
ATOM 3192 C C . MET A 1 407 ? -19.859 21.281 -2.137 1 97.81 407 MET A C 1
ATOM 3194 O O . MET A 1 407 ? -20.125 21.438 -0.944 1 97.81 407 MET A O 1
ATOM 3198 N N . GLY A 1 408 ? -18.734 20.781 -2.512 1 98.19 408 GLY A N 1
ATOM 3199 C CA . GLY A 1 408 ? -17.531 20.672 -1.69 1 98.19 408 GLY A CA 1
ATOM 3200 C C . GLY A 1 408 ? -16.312 21.266 -2.357 1 98.19 408 GLY A C 1
ATOM 3201 O O . GLY A 1 408 ? -16.062 21.031 -3.543 1 98.19 408 GLY A O 1
ATOM 3202 N N . MET A 1 409 ? -15.57 22.109 -1.644 1 98.69 409 MET A N 1
ATOM 3203 C CA . MET A 1 409 ? -14.352 22.688 -2.18 1 98.69 409 MET A CA 1
ATOM 3204 C C . MET A 1 409 ? -13.281 22.812 -1.096 1 98.69 409 MET A C 1
ATOM 3206 O O . MET A 1 409 ? -13.609 22.969 0.083 1 98.69 409 MET A O 1
ATOM 3210 N N . ARG A 1 410 ? -12.102 22.719 -1.461 1 98.88 410 ARG A N 1
ATOM 3211 C CA . ARG A 1 410 ? -10.906 22.906 -0.645 1 98.88 410 ARG A CA 1
ATOM 3212 C C . ARG A 1 410 ? -9.75 23.453 -1.48 1 98.88 410 ARG A C 1
ATOM 3214 O O . ARG A 1 410 ? -9.609 23.109 -2.652 1 98.88 410 ARG A O 1
ATOM 3221 N N . ILE A 1 411 ? -9.047 24.391 -1.01 1 98.94 411 ILE A N 1
ATOM 3222 C CA . ILE A 1 411 ? -7.82 24.906 -1.609 1 98.94 411 ILE A CA 1
ATOM 3223 C C . ILE A 1 411 ? -6.672 24.812 -0.607 1 98.94 411 ILE A C 1
ATOM 3225 O O . ILE A 1 411 ? -6.773 25.312 0.513 1 98.94 411 ILE A O 1
ATOM 3229 N N . GLU A 1 412 ? -5.633 24.125 -1.016 1 98.88 412 GLU A N 1
ATOM 3230 C CA . GLU A 1 412 ? -4.566 23.844 -0.06 1 98.88 412 GLU A CA 1
ATOM 3231 C C . GLU A 1 412 ? -3.191 24.047 -0.691 1 98.88 412 GLU A C 1
ATOM 3233 O O . GLU A 1 412 ? -2.957 23.641 -1.827 1 98.88 412 GLU A O 1
ATOM 3238 N N . ASP A 1 413 ? -2.299 24.734 0.04 1 98.88 413 ASP A N 1
ATOM 3239 C CA . ASP A 1 413 ? -0.873 24.812 -0.265 1 98.88 413 ASP A CA 1
ATOM 3240 C C . ASP A 1 413 ? -0.035 24.328 0.916 1 98.88 413 ASP A C 1
ATOM 3242 O O . ASP A 1 413 ? -0.497 24.344 2.059 1 98.88 413 ASP A O 1
ATOM 3246 N N . SER A 1 414 ? 1.108 23.828 0.59 1 98.81 414 SER A N 1
ATOM 3247 C CA . SER A 1 414 ? 2.18 23.672 1.566 1 98.81 414 SER A CA 1
ATOM 3248 C C . SER A 1 414 ? 3.057 24.906 1.639 1 98.81 414 SER A C 1
ATOM 3250 O O . SER A 1 414 ? 3.486 25.438 0.609 1 98.81 414 SER A O 1
ATOM 3252 N N . VAL A 1 415 ? 3.312 25.391 2.887 1 98.81 415 VAL A N 1
ATOM 3253 C CA . VAL A 1 415 ? 3.99 26.672 3.082 1 98.81 415 VAL A CA 1
ATOM 3254 C C . VAL A 1 415 ? 5.148 26.484 4.059 1 98.81 415 VAL A C 1
ATOM 3256 O O . VAL A 1 415 ? 5 25.859 5.105 1 98.81 415 VAL A O 1
ATOM 3259 N N . CYS A 1 416 ? 6.285 26.984 3.682 1 98.75 416 CYS A N 1
ATOM 3260 C CA . CYS A 1 416 ? 7.402 27.109 4.613 1 98.75 416 CYS A CA 1
ATOM 3261 C C . CYS A 1 416 ? 7.414 28.484 5.273 1 98.75 416 CYS A C 1
ATOM 3263 O O . CYS A 1 416 ? 7.492 29.5 4.586 1 98.75 416 CYS A O 1
ATOM 3265 N N . VAL A 1 417 ? 7.324 28.469 6.539 1 98.56 417 VAL A N 1
ATOM 3266 C CA . VAL A 1 417 ? 7.324 29.719 7.301 1 98.56 417 VAL A CA 1
ATOM 3267 C C . VAL A 1 417 ? 8.688 30.406 7.168 1 98.56 417 VAL A C 1
ATOM 3269 O O . VAL A 1 417 ? 9.727 29.75 7.281 1 98.56 417 VAL A O 1
ATOM 3272 N N . ASP A 1 418 ? 8.664 31.578 6.84 1 96.06 418 ASP A N 1
ATOM 3273 C CA . ASP A 1 418 ? 9.859 32.406 6.812 1 96.06 418 ASP A CA 1
ATOM 3274 C C . ASP A 1 418 ? 9.656 33.688 7.656 1 96.06 418 ASP A C 1
ATOM 3276 O O . ASP A 1 418 ? 8.664 33.812 8.375 1 96.06 418 ASP A O 1
ATOM 3280 N N . GLU A 1 419 ? 10.617 34.562 7.625 1 94.19 419 GLU A N 1
ATOM 3281 C CA . GLU A 1 419 ? 10.625 35.688 8.555 1 94.19 419 GLU A CA 1
ATOM 3282 C C . GLU A 1 419 ? 9.539 36.688 8.219 1 94.19 419 GLU A C 1
ATOM 3284 O O . GLU A 1 419 ? 8.633 36.938 9.023 1 94.19 419 GLU A O 1
ATOM 3289 N N . GLU A 1 420 ? 9.586 37.219 6.949 1 93.06 420 GLU A N 1
ATOM 3290 C CA . GLU A 1 420 ? 8.703 38.344 6.637 1 93.06 420 GLU A CA 1
ATOM 3291 C C . GLU A 1 420 ? 7.73 37.969 5.52 1 93.06 420 GLU A C 1
ATOM 3293 O O . GLU A 1 420 ? 6.719 38.656 5.328 1 93.06 420 GLU A O 1
ATOM 3298 N N . SER A 1 421 ? 8 36.938 4.832 1 94.94 421 SER A N 1
ATOM 3299 C CA . SER A 1 421 ? 7.105 36.469 3.768 1 94.94 421 SER A CA 1
ATOM 3300 C C . SER A 1 421 ? 7.016 34.969 3.729 1 94.94 421 SER A C 1
ATOM 3302 O O . SER A 1 421 ? 8.023 34.281 3.883 1 94.94 421 SER A O 1
ATOM 3304 N N . PRO A 1 422 ? 5.777 34.5 3.564 1 97.38 422 PRO A N 1
ATOM 3305 C CA . PRO A 1 422 ? 5.648 33.031 3.441 1 97.38 422 PRO A CA 1
ATOM 3306 C C . PRO A 1 422 ? 6.301 32.5 2.172 1 97.38 422 PRO A C 1
ATOM 3308 O O . PRO A 1 422 ? 6.254 33.156 1.122 1 97.38 422 PRO A O 1
ATOM 3311 N N . PHE A 1 423 ? 6.922 31.375 2.266 1 98.25 423 PHE A N 1
ATOM 3312 C CA . PHE A 1 423 ? 7.469 30.672 1.112 1 98.25 423 PHE A CA 1
ATOM 3313 C C . PHE A 1 423 ? 6.547 29.531 0.687 1 98.25 423 PHE A C 1
ATOM 3315 O O . PHE A 1 423 ? 6.59 28.438 1.262 1 98.25 423 PHE A O 1
ATOM 3322 N N . VAL A 1 424 ? 5.715 29.797 -0.322 1 98.75 424 VAL A N 1
ATOM 3323 C CA . VAL A 1 424 ? 4.77 28.797 -0.798 1 98.75 424 VAL A CA 1
ATOM 3324 C C . VAL A 1 424 ? 5.504 27.75 -1.638 1 98.75 424 VAL A C 1
ATOM 3326 O O . VAL A 1 424 ? 6.078 28.078 -2.68 1 98.75 424 VAL A O 1
ATOM 3329 N N . LEU A 1 425 ? 5.453 26.484 -1.255 1 98.75 425 LEU A N 1
ATOM 3330 C CA . LEU A 1 425 ? 6.227 25.422 -1.868 1 98.75 425 LEU A CA 1
ATOM 3331 C C . LEU A 1 425 ? 5.516 24.875 -3.104 1 98.75 425 LEU A C 1
ATOM 3333 O O . LEU A 1 425 ? 6.109 24.141 -3.898 1 98.75 425 LEU A O 1
ATOM 3337 N N . THR A 1 426 ? 4.211 25.266 -3.328 1 98.69 426 THR A N 1
ATOM 3338 C CA . THR A 1 426 ? 3.379 24.609 -4.336 1 98.69 426 THR A CA 1
ATOM 3339 C C . THR A 1 426 ? 2.799 25.641 -5.301 1 98.69 426 THR A C 1
ATOM 3341 O O . THR A 1 426 ? 1.695 25.453 -5.82 1 98.69 426 THR A O 1
ATOM 3344 N N . THR A 1 427 ? 3.471 26.641 -5.578 1 98 427 THR A N 1
ATOM 3345 C CA . THR A 1 427 ? 3.023 27.797 -6.348 1 98 427 THR A CA 1
ATOM 3346 C C . THR A 1 427 ? 2.588 27.375 -7.75 1 98 427 THR A C 1
ATOM 3348 O O . THR A 1 427 ? 1.698 27.984 -8.344 1 98 427 THR A O 1
ATOM 3351 N N . GLU A 1 428 ? 3.123 26.375 -8.266 1 98.44 428 GLU A N 1
ATOM 3352 C CA . GLU A 1 428 ? 2.889 25.969 -9.648 1 98.44 428 GLU A CA 1
ATOM 3353 C C . GLU A 1 428 ? 1.492 25.375 -9.82 1 98.44 428 GLU A C 1
ATOM 3355 O O . GLU A 1 428 ? 1.018 25.203 -10.945 1 98.44 428 GLU A O 1
ATOM 3360 N N . ALA A 1 429 ? 0.809 25.031 -8.75 1 98.75 429 ALA A N 1
ATOM 3361 C CA . ALA A 1 429 ? -0.598 24.656 -8.828 1 98.75 429 ALA A CA 1
ATOM 3362 C C . ALA A 1 429 ? -1.5 25.875 -8.859 1 98.75 429 ALA A C 1
ATOM 3364 O O . ALA A 1 429 ? -1.729 26.516 -7.828 1 98.75 429 ALA A O 1
ATOM 3365 N N . VAL A 1 430 ? -2.035 26.141 -9.969 1 98.62 430 VAL A N 1
ATOM 3366 C CA . VAL A 1 430 ? -2.77 27.391 -10.125 1 98.62 430 VAL A CA 1
ATOM 3367 C C . VAL A 1 430 ? -4.051 27.344 -9.297 1 98.62 430 VAL A C 1
ATOM 3369 O O . VAL A 1 430 ? -4.656 26.281 -9.141 1 98.62 430 VAL A O 1
ATOM 3372 N N . LYS A 1 431 ? -4.461 28.484 -8.789 1 98.62 431 LYS A N 1
ATOM 3373 C CA . LYS A 1 431 ? -5.676 28.5 -7.977 1 98.62 431 LYS A CA 1
ATOM 3374 C C . LYS A 1 431 ? -6.5 29.75 -8.234 1 98.62 431 LYS A C 1
ATOM 3376 O O . LYS A 1 431 ? -7.625 29.875 -7.746 1 98.62 431 LYS A O 1
ATOM 3381 N N . GLU A 1 432 ? -5.969 30.703 -9 1 98.62 432 GLU A N 1
ATOM 3382 C CA . GLU A 1 432 ? -6.762 31.875 -9.375 1 98.62 432 GLU A CA 1
ATOM 3383 C C . GLU A 1 432 ? -7.82 31.516 -10.414 1 98.62 432 GLU A C 1
ATOM 3385 O O . GLU A 1 432 ? -7.547 30.766 -11.352 1 98.62 432 GLU A O 1
ATOM 3390 N N . VAL A 1 433 ? -8.992 32.125 -10.266 1 98.5 433 VAL A N 1
ATOM 3391 C CA . VAL A 1 433 ? -10.117 31.797 -11.141 1 98.5 433 VAL A CA 1
ATOM 3392 C C . VAL A 1 433 ? -9.727 32.031 -12.594 1 98.5 433 VAL A C 1
ATOM 3394 O O . VAL A 1 433 ? -9.922 31.172 -13.445 1 98.5 433 VAL A O 1
ATOM 3397 N N . VAL A 1 434 ? -9.094 33.156 -12.859 1 98.06 434 VAL A N 1
ATOM 3398 C CA . VAL A 1 434 ? -8.758 33.531 -14.219 1 98.06 434 VAL A CA 1
ATOM 3399 C C . VAL A 1 434 ? -7.742 32.531 -14.805 1 98.06 434 VAL A C 1
ATOM 3401 O O . VAL A 1 434 ? -7.801 32.219 -15.984 1 98.06 434 VAL A O 1
ATOM 3404 N N . ASP A 1 435 ? -6.832 32.125 -14.039 1 98.38 435 ASP A N 1
ATOM 3405 C CA . ASP A 1 435 ? -5.812 31.203 -14.492 1 98.38 435 ASP A CA 1
ATOM 3406 C C . ASP A 1 435 ? -6.418 29.828 -14.781 1 98.38 435 ASP A C 1
ATOM 3408 O O . ASP A 1 435 ? -6.078 29.188 -15.789 1 98.38 435 ASP A O 1
ATOM 3412 N N . ILE A 1 436 ? -7.297 29.359 -13.891 1 98.5 436 ILE A N 1
ATOM 3413 C CA . ILE A 1 436 ? -7.945 28.062 -14.07 1 98.5 436 ILE A CA 1
ATOM 3414 C C . ILE A 1 436 ? -8.773 28.078 -15.352 1 98.5 436 ILE A C 1
ATOM 3416 O O . ILE A 1 436 ? -8.672 27.172 -16.172 1 98.5 436 ILE A O 1
ATOM 3420 N N . GLU A 1 437 ? -9.547 29.141 -15.586 1 98.25 437 GLU A N 1
ATOM 3421 C CA . GLU A 1 437 ? -10.453 29.219 -16.734 1 98.25 437 GLU A CA 1
ATOM 3422 C C . GLU A 1 437 ? -9.68 29.391 -18.031 1 98.25 437 GLU A C 1
ATOM 3424 O O . GLU A 1 437 ? -10.203 29.094 -19.109 1 98.25 437 GLU A O 1
ATOM 3429 N N . ALA A 1 438 ? -8.438 29.812 -17.938 1 98 438 ALA A N 1
ATOM 3430 C CA . ALA A 1 438 ? -7.613 30.031 -19.125 1 98 438 ALA A CA 1
ATOM 3431 C C . ALA A 1 438 ? -7.004 28.719 -19.609 1 98 438 ALA A C 1
ATOM 3433 O O . ALA A 1 438 ? -6.488 28.641 -20.734 1 98 438 ALA A O 1
ATOM 3434 N N . LEU A 1 439 ? -6.969 27.75 -18.812 1 97.12 439 LEU A N 1
ATOM 3435 C CA . LEU A 1 439 ? -6.301 26.484 -19.141 1 97.12 439 LEU A CA 1
ATOM 3436 C C . LEU A 1 439 ? -7.109 25.688 -20.141 1 97.12 439 LEU A C 1
ATOM 3438 O O . LEU A 1 439 ? -6.559 24.844 -20.859 1 97.12 439 LEU A O 1
ATOM 3442 N N . LYS A 1 440 ? -8.367 25.812 -20.172 1 89 440 LYS A N 1
ATOM 3443 C CA . LYS A 1 440 ? -9.219 25.125 -21.141 1 89 440 LYS A CA 1
ATOM 3444 C C . LYS A 1 440 ? -9.977 26.125 -22.016 1 89 440 LYS A C 1
ATOM 3446 O O . LYS A 1 440 ? -10.461 27.141 -21.516 1 89 440 LYS A O 1
ATOM 3451 N N . MET B 1 1 ? -20.141 -0.684 -14.375 1 34.44 1 MET B N 1
ATOM 3452 C CA . MET B 1 1 ? -21.406 -0.738 -13.656 1 34.44 1 MET B CA 1
ATOM 3453 C C . MET B 1 1 ? -21.859 -2.182 -13.445 1 34.44 1 MET B C 1
ATOM 3455 O O . MET B 1 1 ? -21.844 -2.982 -14.375 1 34.44 1 MET B O 1
ATOM 3459 N N . VAL B 1 2 ? -21.734 -2.633 -12.211 1 48.16 2 VAL B N 1
ATOM 3460 C CA . VAL B 1 2 ? -22.141 -3.986 -11.852 1 48.16 2 VAL B CA 1
ATOM 3461 C C . VAL B 1 2 ? -23.625 -4.195 -12.203 1 48.16 2 VAL B C 1
ATOM 3463 O O . VAL B 1 2 ? -24.422 -3.273 -12.086 1 48.16 2 VAL B O 1
ATOM 3466 N N . SER B 1 3 ? -23.938 -5.094 -13.125 1 56.97 3 SER B N 1
ATOM 3467 C CA . SER B 1 3 ? -25.328 -5.48 -13.383 1 56.97 3 SER B CA 1
ATOM 3468 C C . SER B 1 3 ? -26.172 -5.422 -12.109 1 56.97 3 SER B C 1
ATOM 3470 O O . SER B 1 3 ? -25.641 -5.555 -11.008 1 56.97 3 SER B O 1
ATOM 3472 N N . PRO B 1 4 ? -27.422 -5 -12.164 1 60.97 4 PRO B N 1
ATOM 3473 C CA . PRO B 1 4 ? -28.328 -4.797 -11.031 1 60.97 4 PRO B CA 1
ATOM 3474 C C . PRO B 1 4 ? -28.312 -5.957 -10.039 1 60.97 4 PRO B C 1
ATOM 3476 O O . PRO B 1 4 ? -28.594 -5.766 -8.859 1 60.97 4 PRO B O 1
ATOM 3479 N N . THR B 1 5 ? -27.719 -7.051 -10.547 1 74.62 5 THR B N 1
ATOM 3480 C CA . THR B 1 5 ? -27.797 -8.164 -9.609 1 74.62 5 THR B CA 1
ATOM 3481 C C . THR B 1 5 ? -26.406 -8.562 -9.117 1 74.62 5 THR B C 1
ATOM 3483 O O . THR B 1 5 ? -26.281 -9.391 -8.211 1 74.62 5 THR B O 1
ATOM 3486 N N . SER B 1 6 ? -25.375 -7.859 -9.617 1 85.44 6 SER B N 1
ATOM 3487 C CA . SER B 1 6 ? -24.031 -8.25 -9.203 1 85.44 6 SER B CA 1
ATOM 3488 C C . SER B 1 6 ? -23.609 -7.516 -7.934 1 85.44 6 SER B C 1
ATOM 3490 O O . SER B 1 6 ? -23.891 -6.328 -7.773 1 85.44 6 SER B O 1
ATOM 3492 N N . VAL B 1 7 ? -23 -8.25 -7.008 1 91.19 7 VAL B N 1
ATOM 3493 C CA . VAL B 1 7 ? -22.469 -7.691 -5.777 1 91.19 7 VAL B CA 1
ATOM 3494 C C . VAL B 1 7 ? -21.078 -7.113 -6.039 1 91.19 7 VAL B C 1
ATOM 3496 O O . VAL B 1 7 ? -20.734 -6.051 -5.523 1 91.19 7 VAL B O 1
ATOM 3499 N N . THR B 1 8 ? -20.281 -7.805 -6.879 1 94.12 8 THR B N 1
ATOM 3500 C CA . THR B 1 8 ? -19 -7.375 -7.445 1 94.12 8 THR B CA 1
ATOM 3501 C C . THR B 1 8 ? -18.984 -7.566 -8.961 1 94.12 8 THR B C 1
ATOM 3503 O O . THR B 1 8 ? -19.875 -8.211 -9.516 1 94.12 8 THR B O 1
ATOM 3506 N N . PRO B 1 9 ? -18.016 -6.992 -9.617 1 93.19 9 PRO B N 1
ATOM 3507 C CA . PRO B 1 9 ? -18.031 -7.121 -11.078 1 93.19 9 PRO B CA 1
ATOM 3508 C C . PRO B 1 9 ? -18.125 -8.578 -11.539 1 93.19 9 PRO B C 1
ATOM 3510 O O . PRO B 1 9 ? -17.219 -9.367 -11.289 1 93.19 9 PRO B O 1
ATOM 3513 N N . GLY B 1 10 ? -19.219 -8.898 -12.125 1 94.25 10 GLY B N 1
ATOM 3514 C CA . GLY B 1 10 ? -19.406 -10.18 -12.781 1 94.25 10 GLY B CA 1
ATOM 3515 C C . GLY B 1 10 ? -19.922 -11.266 -11.852 1 94.25 10 GLY B C 1
ATOM 3516 O O . GLY B 1 10 ? -20.297 -12.344 -12.305 1 94.25 10 GLY B O 1
ATOM 3517 N N . ILE B 1 11 ? -19.969 -11.055 -10.547 1 97.25 11 ILE B N 1
ATOM 3518 C CA . ILE B 1 11 ? -20.359 -12.102 -9.602 1 97.25 11 ILE B CA 1
ATOM 3519 C C . ILE B 1 11 ? -21.672 -11.711 -8.914 1 97.25 11 ILE B C 1
ATOM 3521 O O . ILE B 1 11 ? -21.75 -10.672 -8.25 1 97.25 11 ILE B O 1
ATOM 3525 N N . THR B 1 12 ? -22.672 -12.523 -8.977 1 96.12 12 THR B N 1
ATOM 3526 C CA . THR B 1 12 ? -24 -12.211 -8.492 1 96.12 12 THR B CA 1
ATOM 3527 C C . THR B 1 12 ? -24.141 -12.594 -7.02 1 96.12 12 THR B C 1
ATOM 3529 O O . THR B 1 12 ? -23.344 -13.375 -6.492 1 96.12 12 THR B O 1
ATOM 3532 N N . ALA B 1 13 ? -25.172 -12.055 -6.391 1 95.19 13 ALA B N 1
ATOM 3533 C CA . ALA B 1 13 ? -25.516 -12.438 -5.02 1 95.19 13 ALA B CA 1
ATOM 3534 C C . ALA B 1 13 ? -25.797 -13.938 -4.922 1 95.19 13 ALA B C 1
ATOM 3536 O O . ALA B 1 13 ? -25.438 -14.578 -3.938 1 95.19 13 ALA B O 1
ATOM 3537 N N . LEU B 1 14 ? -26.422 -14.43 -5.914 1 95.62 14 LEU B N 1
ATOM 3538 C CA . LEU B 1 14 ? -26.766 -15.852 -5.945 1 95.62 14 LEU B CA 1
ATOM 3539 C C . LEU B 1 14 ? -25.5 -16.703 -5.945 1 95.62 14 LEU B C 1
ATOM 3541 O O . LEU B 1 14 ? -25.438 -17.719 -5.25 1 95.62 14 LEU B O 1
ATOM 3545 N N . GLU B 1 15 ? -24.531 -16.344 -6.719 1 97.31 15 GLU B N 1
ATOM 3546 C CA . GLU B 1 15 ? -23.281 -17.109 -6.742 1 97.31 15 GLU B CA 1
ATOM 3547 C C . GLU B 1 15 ? -22.609 -17.094 -5.379 1 97.31 15 GLU B C 1
ATOM 3549 O O . GLU B 1 15 ? -22.062 -18.109 -4.934 1 97.31 15 GLU B O 1
ATOM 3554 N N . TYR B 1 16 ? -22.609 -15.922 -4.727 1 97.88 16 TYR B N 1
ATOM 3555 C CA . TYR B 1 16 ? -22.031 -15.875 -3.387 1 97.88 16 TYR B CA 1
ATOM 3556 C C . TYR B 1 16 ? -22.797 -16.797 -2.438 1 97.88 16 TYR B C 1
ATOM 3558 O O . TYR B 1 16 ? -22.188 -17.469 -1.592 1 97.88 16 TYR B O 1
ATOM 3566 N N . HIS B 1 17 ? -24.094 -16.859 -2.557 1 96.69 17 HIS B N 1
ATOM 3567 C CA . HIS B 1 17 ? -24.891 -17.781 -1.764 1 96.69 17 HIS B CA 1
ATOM 3568 C C . HIS B 1 17 ? -24.5 -19.234 -2.047 1 96.69 17 HIS B C 1
ATOM 3570 O O . HIS B 1 17 ? -24.312 -20.016 -1.12 1 96.69 17 HIS B O 1
ATOM 3576 N N . HIS B 1 18 ? -24.312 -19.547 -3.314 1 97.62 18 HIS B N 1
ATOM 3577 C CA . HIS B 1 18 ? -23.922 -20.906 -3.695 1 97.62 18 HIS B CA 1
ATOM 3578 C C . HIS B 1 18 ? -22.547 -21.266 -3.113 1 97.62 18 HIS B C 1
ATOM 3580 O O . HIS B 1 18 ? -22.328 -22.422 -2.734 1 97.62 18 HIS B O 1
ATOM 3586 N N . ARG B 1 19 ? -21.656 -20.312 -3.074 1 98.5 19 ARG B N 1
ATOM 3587 C CA . ARG B 1 19 ? -20.344 -20.547 -2.482 1 98.5 19 ARG B CA 1
ATOM 3588 C C . ARG B 1 19 ? -20.453 -20.875 -1 1 98.5 19 ARG B C 1
ATOM 3590 O O . ARG B 1 19 ? -19.797 -21.781 -0.508 1 98.5 19 ARG B O 1
ATOM 3597 N N . ARG B 1 20 ? -21.312 -20.156 -0.295 1 98.5 20 ARG B N 1
ATOM 3598 C CA . ARG B 1 20 ? -21.531 -20.422 1.124 1 98.5 20 ARG B CA 1
ATOM 3599 C C . ARG B 1 20 ? -22.219 -21.781 1.332 1 98.5 20 ARG B C 1
ATOM 3601 O O . ARG B 1 20 ? -21.875 -22.5 2.27 1 98.5 20 ARG B O 1
ATOM 3608 N N . CYS B 1 21 ? -23.125 -22.125 0.428 1 97.88 21 CYS B N 1
ATOM 3609 C CA . CYS B 1 21 ? -23.75 -23.438 0.472 1 97.88 21 CYS B CA 1
ATOM 3610 C C . CYS B 1 21 ? -22.719 -24.547 0.302 1 97.88 21 CYS B C 1
ATOM 3612 O O . CYS B 1 21 ? -22.75 -25.531 1.031 1 97.88 21 CYS B O 1
ATOM 3614 N N . ALA B 1 22 ? -21.891 -24.328 -0.61 1 98.25 22 ALA B N 1
ATOM 3615 C CA . ALA B 1 22 ? -20.859 -25.328 -0.882 1 98.25 22 ALA B CA 1
ATOM 3616 C C . ALA B 1 22 ? -19.953 -25.531 0.332 1 98.25 22 ALA B C 1
ATOM 3618 O O . ALA B 1 22 ? -19.594 -26.656 0.669 1 98.25 22 ALA B O 1
ATOM 3619 N N . LEU B 1 23 ? -19.578 -24.406 0.992 1 98.5 23 LEU B N 1
ATOM 3620 C CA . LEU B 1 23 ? -18.75 -24.531 2.195 1 98.5 23 LEU B CA 1
ATOM 3621 C C . LEU B 1 23 ? -19.516 -25.234 3.303 1 98.5 23 LEU B C 1
ATOM 3623 O O . LEU B 1 23 ? -18.969 -26.109 3.979 1 98.5 23 LEU B O 1
ATOM 3627 N N . ALA B 1 24 ? -20.75 -24.891 3.451 1 98.19 24 ALA B N 1
ATOM 3628 C CA . ALA B 1 24 ? -21.594 -25.5 4.477 1 98.19 24 ALA B CA 1
ATOM 3629 C C . ALA B 1 24 ? -21.672 -27.016 4.285 1 98.19 24 ALA B C 1
ATOM 3631 O O . ALA B 1 24 ? -21.734 -27.766 5.262 1 98.19 24 ALA B O 1
ATOM 3632 N N . LYS B 1 25 ? -21.656 -27.438 3.066 1 97.31 25 LYS B N 1
ATOM 3633 C CA . LYS B 1 25 ? -21.734 -28.859 2.764 1 97.31 25 LYS B CA 1
ATOM 3634 C C . LYS B 1 25 ? -20.469 -29.578 3.191 1 97.31 25 LYS B C 1
ATOM 3636 O O . LYS B 1 25 ? -20.484 -30.797 3.439 1 97.31 25 LYS B O 1
ATOM 3641 N N . GLU B 1 26 ? -19.359 -28.875 3.301 1 96.75 26 GLU B N 1
ATOM 3642 C CA . GLU B 1 26 ? -18.062 -29.469 3.584 1 96.75 26 GLU B CA 1
ATOM 3643 C C . GLU B 1 26 ? -17.844 -29.609 5.086 1 96.75 26 GLU B C 1
ATOM 3645 O O . GLU B 1 26 ? -16.891 -30.281 5.52 1 96.75 26 GLU B O 1
ATOM 3650 N N . ILE B 1 27 ? -18.656 -28.922 5.918 1 97.44 27 ILE B N 1
ATOM 3651 C CA . ILE B 1 27 ? -18.453 -29.016 7.359 1 97.44 27 ILE B CA 1
ATOM 3652 C C . ILE B 1 27 ? -19.594 -29.797 8 1 97.44 27 ILE B C 1
ATOM 3654 O O . ILE B 1 27 ? -20.719 -29.797 7.488 1 97.44 27 ILE B O 1
ATOM 3658 N N . PRO B 1 28 ? -19.359 -30.484 9.07 1 96.38 28 PRO B N 1
ATOM 3659 C CA . PRO B 1 28 ? -20.406 -31.312 9.68 1 96.38 28 PRO B CA 1
ATOM 3660 C C . PRO B 1 28 ? -21.5 -30.484 10.336 1 96.38 28 PRO B C 1
ATOM 3662 O O . PRO B 1 28 ? -21.328 -29.297 10.586 1 96.38 28 PRO B O 1
ATOM 3665 N N . PRO B 1 29 ? -22.625 -31.141 10.617 1 96.44 29 PRO B N 1
ATOM 3666 C CA . PRO B 1 29 ? -23.672 -30.438 11.359 1 96.44 29 PRO B CA 1
ATOM 3667 C C . PRO B 1 29 ? -23.203 -29.922 12.711 1 96.44 29 PRO B C 1
ATOM 3669 O O . PRO B 1 29 ? -22.312 -30.516 13.328 1 96.44 29 PRO B O 1
ATOM 3672 N N . ASN B 1 30 ? -23.797 -28.828 13.125 1 96.25 30 ASN B N 1
ATOM 3673 C CA . ASN B 1 30 ? -23.516 -28.172 14.398 1 96.25 30 ASN B CA 1
ATOM 3674 C C . ASN B 1 30 ? -22.078 -27.656 14.453 1 96.25 30 ASN B C 1
ATOM 3676 O O . ASN B 1 30 ? -21.359 -27.922 15.422 1 96.25 30 ASN B O 1
ATOM 3680 N N . SER B 1 31 ? -21.656 -27.125 13.352 1 97.56 31 SER B N 1
ATOM 3681 C CA . SER B 1 31 ? -20.344 -26.484 13.234 1 97.56 31 SER B CA 1
ATOM 3682 C C . SER B 1 31 ? -20.469 -25.031 12.781 1 97.56 31 SER B C 1
ATOM 3684 O O . SER B 1 31 ? -21.547 -24.609 12.359 1 97.56 31 SER B O 1
ATOM 3686 N N . ALA B 1 32 ? -19.375 -24.312 12.914 1 98.06 32 ALA B N 1
ATOM 3687 C CA . ALA B 1 32 ? -19.328 -22.922 12.453 1 98.06 32 ALA B CA 1
ATOM 3688 C C . ALA B 1 32 ? -18.016 -22.641 11.719 1 98.06 32 ALA B C 1
ATOM 3690 O O . ALA B 1 32 ? -16.953 -23.078 12.148 1 98.06 32 ALA B O 1
ATOM 3691 N N . ALA B 1 33 ? -18.109 -22.062 10.562 1 98.69 33 ALA B N 1
ATOM 3692 C CA . ALA B 1 33 ? -16.969 -21.469 9.898 1 98.69 33 ALA B CA 1
ATOM 3693 C C . ALA B 1 33 ? -16.891 -19.969 10.18 1 98.69 33 ALA B C 1
ATOM 3695 O O . ALA B 1 33 ? -17.844 -19.234 9.945 1 98.69 33 ALA B O 1
ATOM 3696 N N . ILE B 1 34 ? -15.734 -19.5 10.703 1 98.56 34 ILE B N 1
ATOM 3697 C CA . ILE B 1 34 ? -15.562 -18.109 11.109 1 98.56 34 ILE B CA 1
ATOM 3698 C C . ILE B 1 34 ? -14.398 -17.484 10.336 1 98.56 34 ILE B C 1
ATOM 3700 O O . ILE B 1 34 ? -13.289 -18.016 10.336 1 98.56 34 ILE B O 1
ATOM 3704 N N . PHE B 1 35 ? -14.625 -16.438 9.641 1 98.12 35 PHE B N 1
ATOM 3705 C CA . PHE B 1 35 ? -13.594 -15.781 8.844 1 98.12 35 PHE B CA 1
ATOM 3706 C C . PHE B 1 35 ? -13.805 -14.266 8.844 1 98.12 35 PHE B C 1
ATOM 3708 O O . PHE B 1 35 ? -14.938 -13.797 8.938 1 98.12 35 PHE B O 1
ATOM 3715 N N . ALA B 1 36 ? -12.719 -13.492 8.75 1 98 36 ALA B N 1
ATOM 3716 C CA . ALA B 1 36 ? -12.766 -12.055 8.992 1 98 36 ALA B CA 1
ATOM 3717 C C . ALA B 1 36 ? -12.273 -11.281 7.777 1 98 36 ALA B C 1
ATOM 3719 O O . ALA B 1 36 ? -11.445 -11.773 7.008 1 98 36 ALA B O 1
ATOM 3720 N N . ALA B 1 37 ? -12.805 -10.047 7.652 1 98 37 ALA B N 1
ATOM 3721 C CA . ALA B 1 37 ? -12.297 -9.07 6.695 1 98 37 ALA B CA 1
ATOM 3722 C C . ALA B 1 37 ? -10.922 -8.555 7.117 1 98 37 ALA B C 1
ATOM 3724 O O . ALA B 1 37 ? -10.547 -8.656 8.289 1 98 37 ALA B O 1
ATOM 3725 N N . ASN B 1 38 ? -10.234 -8.047 6.145 1 96.62 38 ASN B N 1
ATOM 3726 C CA . ASN B 1 38 ? -8.977 -7.391 6.4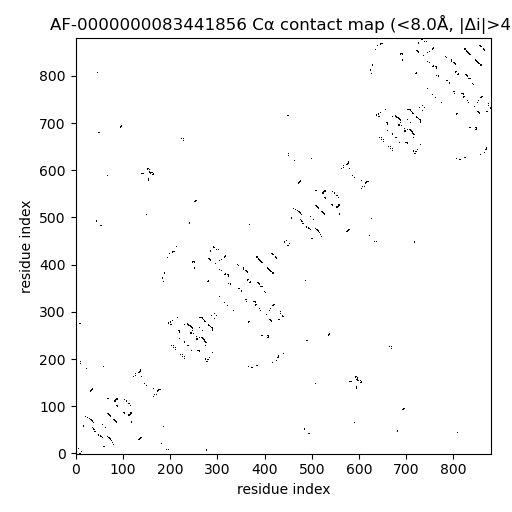57 1 96.62 38 ASN B CA 1
ATOM 3727 C C . ASN B 1 38 ? -9.195 -6.059 7.168 1 96.62 38 ASN B C 1
ATOM 3729 O O . ASN B 1 38 ? -10.273 -5.465 7.062 1 96.62 38 ASN B O 1
ATOM 3733 N N . ASP B 1 39 ? -8.18 -5.68 7.883 1 94.75 39 ASP B N 1
ATOM 3734 C CA . ASP B 1 39 ? -8.141 -4.316 8.398 1 94.75 39 ASP B CA 1
ATOM 3735 C C . ASP B 1 39 ? -7.395 -3.383 7.449 1 94.75 39 ASP B C 1
ATOM 3737 O O . ASP B 1 39 ? -6.75 -3.842 6.504 1 94.75 39 ASP B O 1
ATOM 3741 N N . LEU B 1 40 ? -7.617 -2.141 7.625 1 93.81 40 LEU B N 1
ATOM 3742 C CA . LEU B 1 40 ? -6.875 -1.132 6.879 1 93.81 40 LEU B CA 1
ATOM 3743 C C . LEU B 1 40 ? -5.414 -1.094 7.32 1 93.81 40 LEU B C 1
ATOM 3745 O O . LEU B 1 40 ? -5.125 -1.118 8.516 1 93.81 40 LEU B O 1
ATOM 3749 N N . LYS B 1 41 ? -4.484 -1.114 6.297 1 94.44 41 LYS B N 1
ATOM 3750 C CA . LYS B 1 41 ? -3.059 -1.067 6.605 1 94.44 41 LYS B CA 1
ATOM 3751 C C . LYS B 1 41 ? -2.518 0.355 6.492 1 94.44 41 LYS B C 1
ATOM 3753 O O . LYS B 1 41 ? -2.893 1.097 5.582 1 94.44 41 LYS B O 1
ATOM 3758 N N . TYR B 1 42 ? -1.593 0.688 7.363 1 93.25 42 TYR B N 1
ATOM 3759 C CA . TYR B 1 42 ? -1.069 2.049 7.41 1 93.25 42 TYR B CA 1
ATOM 3760 C C . TYR B 1 42 ? 0.422 2.07 7.098 1 93.25 42 TYR B C 1
ATOM 3762 O O . TYR B 1 42 ? 1.171 1.202 7.555 1 93.25 42 TYR B O 1
ATOM 3770 N N . ALA B 1 43 ? 0.788 3.053 6.328 1 92.06 43 ALA B N 1
ATOM 3771 C CA . ALA B 1 43 ? 2.195 3.283 6.016 1 92.06 43 ALA B CA 1
ATOM 3772 C C . ALA B 1 43 ? 2.877 4.094 7.117 1 92.06 43 ALA B C 1
ATOM 3774 O O . ALA B 1 43 ? 4.004 3.787 7.516 1 92.06 43 ALA B O 1
ATOM 3775 N N . SER B 1 44 ? 2.225 5.145 7.527 1 88.75 44 SER B N 1
ATOM 3776 C CA . SER B 1 44 ? 2.695 6.008 8.609 1 88.75 44 SER B CA 1
ATOM 3777 C C . SER B 1 44 ? 1.563 6.871 9.156 1 88.75 44 SER B C 1
ATOM 3779 O O . SER B 1 44 ? 0.812 7.48 8.398 1 88.75 44 SER B O 1
ATOM 3781 N N . GLY B 1 45 ? 1.493 6.832 10.461 1 82.19 45 GLY B N 1
ATOM 3782 C CA . GLY B 1 45 ? 0.483 7.68 11.07 1 82.19 45 GLY B CA 1
ATOM 3783 C C . GLY B 1 45 ? -0.896 7.5 10.461 1 82.19 45 GLY B C 1
ATOM 3784 O O . GLY B 1 45 ? -1.439 6.391 10.469 1 82.19 45 GLY B O 1
ATOM 3785 N N . ALA B 1 46 ? -1.291 8.617 9.766 1 81.75 46 ALA B N 1
ATOM 3786 C CA . ALA B 1 46 ? -2.637 8.641 9.195 1 81.75 46 ALA B CA 1
ATOM 3787 C C . ALA B 1 46 ? -2.617 8.258 7.719 1 81.75 46 ALA B C 1
ATOM 3789 O O . ALA B 1 46 ? -3.67 8.164 7.082 1 81.75 46 ALA B O 1
ATOM 3790 N N . VAL B 1 47 ? -1.459 7.953 7.223 1 89 47 VAL B N 1
ATOM 3791 C CA . VAL B 1 47 ? -1.349 7.582 5.816 1 89 47 VAL B CA 1
ATOM 3792 C C . VAL B 1 47 ? -1.576 6.082 5.656 1 89 47 VAL B C 1
ATOM 3794 O O . VAL B 1 47 ? -0.795 5.273 6.164 1 89 47 VAL B O 1
ATOM 3797 N N . PHE B 1 48 ? -2.639 5.738 5.016 1 92.94 48 PHE B N 1
ATOM 3798 C CA . PHE B 1 48 ? -2.977 4.332 4.824 1 92.94 48 PHE B CA 1
ATOM 3799 C C . PHE B 1 48 ? -2.738 3.91 3.381 1 92.94 48 PHE B C 1
ATOM 3801 O O . PHE B 1 48 ? -2.65 4.754 2.488 1 92.94 48 PHE B O 1
ATOM 3808 N N . TYR B 1 49 ? -2.545 2.584 3.164 1 94.06 49 TYR B N 1
ATOM 3809 C CA . TYR B 1 49 ? -2.5 1.972 1.841 1 94.06 49 TYR B CA 1
ATOM 3810 C C . TYR B 1 49 ? -3.906 1.773 1.284 1 94.06 49 TYR B C 1
ATOM 3812 O O . TYR B 1 49 ? -4.883 1.771 2.037 1 94.06 49 TYR B O 1
ATOM 3820 N N . LYS B 1 50 ? -3.943 1.679 -0.057 1 92.56 50 LYS B N 1
ATOM 3821 C CA . LYS B 1 50 ? -5.219 1.283 -0.645 1 92.56 50 LYS B CA 1
ATOM 3822 C C . LYS B 1 50 ? -5.723 -0.025 -0.041 1 92.56 50 LYS B C 1
ATOM 3824 O O . LYS B 1 50 ? -4.961 -0.986 0.091 1 92.56 50 LYS B O 1
ATOM 3829 N N . PHE B 1 51 ? -6.988 -0.06 0.396 1 93.81 51 PHE B N 1
ATOM 3830 C CA . PHE B 1 51 ? -7.559 -1.216 1.079 1 93.81 51 PHE B CA 1
ATOM 3831 C C . PHE B 1 51 ? -7.562 -2.436 0.167 1 93.81 51 PHE B C 1
ATOM 3833 O O . PHE B 1 51 ? -7.891 -2.332 -1.017 1 93.81 51 PHE B O 1
ATOM 3840 N N . HIS B 1 52 ? -7.156 -3.547 0.718 1 95.5 52 HIS B N 1
ATOM 3841 C CA . HIS B 1 52 ? -7.207 -4.844 0.056 1 95.5 52 HIS B CA 1
ATOM 3842 C C . HIS B 1 52 ? -7.934 -5.875 0.917 1 95.5 52 HIS B C 1
ATOM 3844 O O . HIS B 1 52 ? -7.512 -6.16 2.039 1 95.5 52 HIS B O 1
ATOM 3850 N N . GLN B 1 53 ? -8.984 -6.398 0.481 1 96.62 53 GLN B N 1
ATOM 3851 C CA . GLN B 1 53 ? -9.805 -7.328 1.253 1 96.62 53 GLN B CA 1
ATOM 3852 C C . GLN B 1 53 ? -9.148 -8.703 1.333 1 96.62 53 GLN B C 1
ATOM 3854 O O . GLN B 1 53 ? -8.336 -9.062 0.478 1 96.62 53 GLN B O 1
ATOM 3859 N N . ASP B 1 54 ? -9.469 -9.438 2.385 1 96.94 54 ASP B N 1
ATOM 3860 C CA . ASP B 1 54 ? -9.086 -10.836 2.494 1 96.94 54 ASP B CA 1
ATOM 3861 C C . ASP B 1 54 ? -9.719 -11.672 1.385 1 96.94 54 ASP B C 1
ATOM 3863 O O . ASP B 1 54 ? -10.938 -11.664 1.218 1 96.94 54 ASP B O 1
ATOM 3867 N N . PRO B 1 55 ? -8.891 -12.398 0.675 1 96.5 55 PRO B N 1
ATOM 3868 C CA . PRO B 1 55 ? -9.445 -13.094 -0.488 1 96.5 55 PRO B CA 1
ATOM 3869 C C . PRO B 1 55 ? -10.508 -14.125 -0.109 1 96.5 55 PRO B C 1
ATOM 3871 O O . PRO B 1 55 ? -11.484 -14.297 -0.837 1 96.5 55 PRO B O 1
ATOM 3874 N N . ASP B 1 56 ? -10.352 -14.828 1.002 1 97.56 56 ASP B N 1
ATOM 3875 C CA . ASP B 1 56 ? -11.359 -15.797 1.426 1 97.56 56 ASP B CA 1
ATOM 3876 C C . ASP B 1 56 ? -12.656 -15.102 1.834 1 97.56 56 ASP B C 1
ATOM 3878 O O . ASP B 1 56 ? -13.742 -15.555 1.475 1 97.56 56 ASP B O 1
ATOM 3882 N N . PHE B 1 57 ? -12.492 -14.047 2.582 1 98.25 57 PHE B N 1
ATOM 3883 C CA . PHE B 1 57 ? -13.656 -13.273 2.992 1 98.25 57 PHE B CA 1
ATOM 3884 C C . PHE B 1 57 ? -14.398 -12.727 1.776 1 98.25 57 PHE B C 1
ATOM 3886 O O . PHE B 1 57 ? -15.617 -12.836 1.691 1 98.25 57 PHE B O 1
ATOM 3893 N N . LEU B 1 58 ? -13.656 -12.188 0.824 1 98.06 58 LEU B N 1
ATOM 3894 C CA . LEU B 1 58 ? -14.25 -11.656 -0.399 1 98.06 58 LEU B CA 1
ATOM 3895 C C . LEU B 1 58 ? -14.945 -12.75 -1.193 1 98.06 58 LEU B C 1
ATOM 3897 O O . LEU B 1 58 ? -16.062 -12.547 -1.693 1 98.06 58 LEU B O 1
ATOM 3901 N N . TYR B 1 59 ? -14.359 -13.891 -1.281 1 98.31 59 TYR B N 1
ATOM 3902 C CA . TYR B 1 59 ? -14.891 -15.016 -2.043 1 98.31 59 TYR B CA 1
ATOM 3903 C C . TYR B 1 59 ? -16.25 -15.438 -1.508 1 98.31 59 TYR B C 1
ATOM 3905 O O . TYR B 1 59 ? -17.156 -15.742 -2.281 1 98.31 59 TYR B O 1
ATOM 3913 N N . LEU B 1 60 ? -16.406 -15.391 -0.245 1 98.56 60 LEU B N 1
ATOM 3914 C CA . LEU B 1 60 ? -17.594 -15.984 0.362 1 98.56 60 LEU B CA 1
ATOM 3915 C C . LEU B 1 60 ? -18.688 -14.938 0.553 1 98.56 60 LEU B C 1
ATOM 3917 O O . LEU B 1 60 ? -19.859 -15.281 0.709 1 98.56 60 LEU B O 1
ATOM 3921 N N . THR B 1 61 ? -18.281 -13.602 0.543 1 98.19 61 THR B N 1
ATOM 3922 C CA . THR B 1 61 ? -19.297 -12.633 0.97 1 98.19 61 THR B CA 1
ATOM 3923 C C . THR B 1 61 ? -19.5 -11.57 -0.1 1 98.19 61 THR B C 1
ATOM 3925 O O . THR B 1 61 ? -20.578 -10.953 -0.167 1 98.19 61 THR B O 1
ATOM 3928 N N . GLY B 1 62 ? -18.453 -11.234 -0.876 1 97.5 62 GLY B N 1
ATOM 3929 C CA . GLY B 1 62 ? -18.516 -10.117 -1.805 1 97.5 62 GLY B CA 1
ATOM 3930 C C . GLY B 1 62 ? -18.422 -8.766 -1.12 1 97.5 62 GLY B C 1
ATOM 3931 O O . GLY B 1 62 ? -18.484 -7.727 -1.778 1 97.5 62 GLY B O 1
ATOM 3932 N N . PHE B 1 63 ? -18.344 -8.773 0.232 1 97.62 63 PHE B N 1
ATOM 3933 C CA . PHE B 1 63 ? -18.281 -7.547 1.025 1 97.62 63 PHE B CA 1
ATOM 3934 C C . PHE B 1 63 ? -16.891 -6.926 0.965 1 97.62 63 PHE B C 1
ATOM 3936 O O . PHE B 1 63 ? -15.898 -7.586 1.278 1 97.62 63 PHE B O 1
ATOM 3943 N N . LYS B 1 64 ? -16.797 -5.617 0.645 1 95.31 64 LYS B N 1
ATOM 3944 C CA . LYS B 1 64 ? -15.5 -5.023 0.307 1 95.31 64 LYS B CA 1
ATOM 3945 C C . LYS B 1 64 ? -15.055 -4.027 1.375 1 95.31 64 LYS B C 1
ATOM 3947 O O . LYS B 1 64 ? -14.039 -3.346 1.212 1 95.31 64 LYS B O 1
ATOM 3952 N N . GLU B 1 65 ? -15.75 -3.934 2.469 1 96.44 65 GLU B N 1
ATOM 3953 C CA . GLU B 1 65 ? -15.359 -3 3.52 1 96.44 65 GLU B CA 1
ATOM 3954 C C . GLU B 1 65 ? -14.516 -3.693 4.586 1 96.44 65 GLU B C 1
ATOM 3956 O O . GLU B 1 65 ? -14.594 -4.914 4.75 1 96.44 65 GLU B O 1
ATOM 3961 N N . GLN B 1 66 ? -13.734 -2.936 5.312 1 96.5 66 GLN B N 1
ATOM 3962 C CA . GLN B 1 66 ? -12.844 -3.422 6.355 1 96.5 66 GLN B CA 1
ATOM 3963 C C . GLN B 1 66 ? -13.617 -3.791 7.617 1 96.5 66 GLN B C 1
ATOM 3965 O O . GLN B 1 66 ? -14.797 -3.459 7.746 1 96.5 66 GLN B O 1
ATOM 3970 N N . ASP B 1 67 ? -12.953 -4.469 8.547 1 97.19 67 ASP B N 1
ATOM 3971 C CA . ASP B 1 67 ? -13.391 -4.672 9.922 1 97.19 67 ASP B CA 1
ATOM 3972 C C . ASP B 1 67 ? -14.781 -5.301 9.969 1 97.19 67 ASP B C 1
ATOM 3974 O O . ASP B 1 67 ? -15.695 -4.75 10.586 1 97.19 67 ASP B O 1
ATOM 3978 N N . ALA B 1 68 ? -14.906 -6.406 9.414 1 98.38 68 ALA B N 1
ATOM 3979 C CA . ALA B 1 68 ? -16.125 -7.211 9.414 1 98.38 68 ALA B CA 1
ATOM 3980 C C . ALA B 1 68 ? -15.82 -8.672 9.75 1 98.38 68 ALA B C 1
ATOM 3982 O O . ALA B 1 68 ? -14.672 -9.102 9.664 1 98.38 68 ALA B O 1
ATOM 3983 N N . LEU B 1 69 ? -16.781 -9.398 10.203 1 98.56 69 LEU B N 1
ATOM 3984 C CA . LEU B 1 69 ? -16.672 -10.82 10.5 1 98.56 69 LEU B CA 1
ATOM 3985 C C . LEU B 1 69 ? -17.891 -11.578 9.969 1 98.56 69 LEU B C 1
ATOM 3987 O O . LEU B 1 69 ? -19.016 -11.125 10.109 1 98.56 69 LEU B O 1
ATOM 3991 N N . ALA B 1 70 ? -17.625 -12.664 9.336 1 98.75 70 ALA B N 1
ATOM 3992 C CA . ALA B 1 70 ? -18.672 -13.523 8.82 1 98.75 70 ALA B CA 1
ATOM 3993 C C . ALA B 1 70 ? -18.641 -14.898 9.477 1 98.75 70 ALA B C 1
ATOM 3995 O O . ALA B 1 70 ? -17.562 -15.398 9.828 1 98.75 70 ALA B O 1
ATOM 3996 N N . ILE B 1 71 ? -19.797 -15.492 9.688 1 98.62 71 ILE B N 1
ATOM 3997 C CA . ILE B 1 71 ? -19.938 -16.828 10.25 1 98.62 71 ILE B CA 1
ATOM 3998 C C . ILE B 1 71 ? -20.938 -17.625 9.422 1 98.62 71 ILE B C 1
ATOM 4000 O O . ILE B 1 71 ? -22.047 -17.156 9.133 1 98.62 71 ILE B O 1
ATOM 4004 N N . ILE B 1 72 ? -20.562 -18.75 8.984 1 98.56 72 ILE B N 1
ATOM 4005 C CA . ILE B 1 72 ? -21.484 -19.75 8.469 1 98.56 72 ILE B CA 1
ATOM 4006 C C . ILE B 1 72 ? -21.766 -20.812 9.539 1 98.56 72 ILE B C 1
ATOM 4008 O O . ILE B 1 72 ? -20.891 -21.609 9.859 1 98.56 72 ILE B O 1
ATOM 4012 N N . GLU B 1 73 ? -22.906 -20.75 10.109 1 98.19 73 GLU B N 1
ATOM 4013 C CA . GLU B 1 73 ? -23.328 -21.688 11.148 1 98.19 73 GLU B CA 1
ATOM 4014 C C . GLU B 1 73 ? -24.141 -22.828 10.555 1 98.19 73 GLU B C 1
ATOM 4016 O O . GLU B 1 73 ? -25.297 -22.641 10.164 1 98.19 73 GLU B O 1
ATOM 4021 N N . LYS B 1 74 ? -23.547 -23.938 10.562 1 97.88 74 LYS B N 1
ATOM 4022 C CA . LYS B 1 74 ? -24.188 -25.125 9.977 1 97.88 74 LYS B CA 1
ATOM 4023 C C . LYS B 1 74 ? -25.094 -25.812 10.992 1 97.88 74 LYS B C 1
ATOM 4025 O O . LYS B 1 74 ? -24.656 -26.141 12.102 1 97.88 74 LYS B O 1
ATOM 4030 N N . HIS B 1 75 ? -26.328 -25.984 10.602 1 95.56 75 HIS B N 1
ATOM 4031 C CA . HIS B 1 75 ? -27.297 -26.703 11.43 1 95.56 75 HIS B CA 1
ATOM 4032 C C . HIS B 1 75 ? -27.453 -28.156 10.961 1 95.56 75 HIS B C 1
ATOM 4034 O O . HIS B 1 75 ? -26.531 -28.719 10.359 1 95.56 75 HIS B O 1
ATOM 4040 N N . GLU B 1 76 ? -28.562 -28.766 11.383 1 92.12 76 GLU B N 1
ATOM 4041 C CA . GLU B 1 76 ? -28.844 -30.109 10.906 1 92.12 76 GLU B CA 1
ATOM 4042 C C . GLU B 1 76 ? -29.266 -30.109 9.438 1 92.12 76 GLU B C 1
ATOM 4044 O O . GLU B 1 76 ? -29.875 -29.156 8.969 1 92.12 76 GLU B O 1
ATOM 4049 N N . GLY B 1 77 ? -28.875 -31.109 8.68 1 87.88 77 GLY B N 1
ATOM 4050 C CA . GLY B 1 77 ? -29.219 -31.188 7.266 1 87.88 77 GLY B CA 1
ATOM 4051 C C . GLY B 1 77 ? -28.422 -30.234 6.406 1 87.88 77 GLY B C 1
ATOM 4052 O O . GLY B 1 77 ? -27.188 -30.156 6.531 1 87.88 77 GLY B O 1
ATOM 4053 N N . GLU B 1 78 ? -29.078 -29.531 5.508 1 86.81 78 GLU B N 1
ATOM 4054 C CA . GLU B 1 78 ? -28.422 -28.625 4.574 1 86.81 78 GLU B CA 1
ATOM 4055 C C . GLU B 1 78 ? -28.609 -27.172 5 1 86.81 78 GLU B C 1
ATOM 4057 O O . GLU B 1 78 ? -28.078 -26.25 4.352 1 86.81 78 GLU B O 1
ATOM 4062 N N . ASP B 1 79 ? -29.172 -27 6.141 1 93.75 79 ASP B N 1
ATOM 4063 C CA . ASP B 1 79 ? -29.5 -25.641 6.574 1 93.75 79 ASP B CA 1
ATOM 4064 C C . ASP B 1 79 ? -28.328 -24.984 7.285 1 93.75 79 ASP B C 1
ATOM 4066 O O . ASP B 1 79 ? -27.609 -25.641 8.055 1 93.75 79 ASP B O 1
ATOM 4070 N N . PHE B 1 80 ? -28.141 -23.766 6.934 1 97.56 80 PHE B N 1
ATOM 4071 C CA . PHE B 1 80 ? -27.141 -22.984 7.648 1 97.56 80 PHE B CA 1
ATOM 4072 C C . PHE B 1 80 ? -27.609 -21.531 7.805 1 97.56 80 PHE B C 1
ATOM 4074 O O . PHE B 1 80 ? -28.5 -21.078 7.098 1 97.56 80 PHE B O 1
ATOM 4081 N N . THR B 1 81 ? -27.094 -20.828 8.828 1 98.12 81 THR B N 1
ATOM 4082 C CA . THR B 1 81 ? -27.312 -19.406 9.047 1 98.12 81 THR B CA 1
ATOM 4083 C C . THR B 1 81 ? -26.062 -18.609 8.695 1 98.12 81 THR B C 1
ATOM 4085 O O . THR B 1 81 ? -24.969 -18.922 9.164 1 98.12 81 THR B O 1
ATOM 4088 N N . PHE B 1 82 ? -26.219 -17.688 7.812 1 98.56 82 PHE B N 1
ATOM 4089 C CA . PHE B 1 82 ? -25.141 -16.797 7.445 1 98.56 82 PHE B CA 1
ATOM 4090 C C . PHE B 1 82 ? -25.172 -15.516 8.273 1 98.56 82 PHE B C 1
ATOM 4092 O O . PHE B 1 82 ? -26.094 -14.711 8.141 1 98.56 82 PHE B O 1
ATOM 4099 N N . HIS B 1 83 ? -24.156 -15.352 9.188 1 98.56 83 HIS B N 1
ATOM 4100 C CA . HIS B 1 83 ? -23.984 -14.141 9.977 1 98.56 83 HIS B CA 1
ATOM 4101 C C . HIS B 1 83 ? -22.984 -13.195 9.328 1 98.56 83 HIS B C 1
ATOM 4103 O O . HIS B 1 83 ? -21.922 -13.633 8.852 1 98.56 83 HIS B O 1
ATOM 4109 N N . LEU B 1 84 ? -23.281 -11.914 9.242 1 98.69 84 LEU B N 1
ATOM 4110 C CA . LEU B 1 84 ? -22.344 -10.883 8.797 1 98.69 84 LEU B CA 1
ATOM 4111 C C . LEU B 1 84 ? -22.391 -9.672 9.719 1 98.69 84 LEU B C 1
ATOM 4113 O O . LEU B 1 84 ? -23.375 -8.945 9.758 1 98.69 84 LEU B O 1
ATOM 4117 N N . TYR B 1 85 ? -21.359 -9.516 10.492 1 98.62 85 TYR B N 1
ATOM 4118 C CA . TYR B 1 85 ? -21.219 -8.383 11.398 1 98.62 85 TYR B CA 1
ATOM 4119 C C . TYR B 1 85 ? -20.312 -7.312 10.789 1 98.62 85 TYR B C 1
ATOM 4121 O O . TYR B 1 85 ? -19.172 -7.602 10.391 1 98.62 85 TYR B O 1
ATOM 4129 N N . VAL B 1 86 ? -20.781 -6.086 10.688 1 98.44 86 VAL B N 1
ATOM 4130 C CA . VAL B 1 86 ? -20.094 -5.031 9.945 1 98.44 86 VAL B CA 1
ATOM 4131 C C . VAL B 1 86 ? -20.094 -3.746 10.773 1 98.44 86 VAL B C 1
ATOM 4133 O O . VAL B 1 86 ? -20.75 -3.662 11.812 1 98.44 86 VAL B O 1
ATOM 4136 N N . ARG B 1 87 ? -19.281 -2.762 10.359 1 97.12 87 ARG B N 1
ATOM 4137 C CA . ARG B 1 87 ? -19.297 -1.446 10.992 1 97.12 87 ARG B CA 1
ATOM 4138 C C . ARG B 1 87 ? -20.641 -0.755 10.766 1 97.12 87 ARG B C 1
ATOM 4140 O O . ARG B 1 87 ? -21.109 -0.654 9.633 1 97.12 87 ARG B O 1
ATOM 4147 N N . PRO B 1 88 ? -21.266 -0.275 11.812 1 97.31 88 PRO B N 1
ATOM 4148 C CA . PRO B 1 88 ? -22.531 0.435 11.625 1 97.31 88 PRO B CA 1
ATOM 4149 C C . PRO B 1 88 ? -22.359 1.807 10.977 1 97.31 88 PRO B C 1
ATOM 4151 O O . PRO B 1 88 ? -21.25 2.361 11 1 97.31 88 PRO B O 1
ATOM 4154 N N . LYS B 1 89 ? -23.391 2.277 10.367 1 95.31 89 LYS B N 1
ATOM 4155 C CA . LYS B 1 89 ? -23.359 3.637 9.836 1 95.31 89 LYS B CA 1
ATOM 4156 C C . LYS B 1 89 ? -23.094 4.652 10.945 1 95.31 89 LYS B C 1
ATOM 4158 O O . LYS B 1 89 ? -23.516 4.461 12.086 1 95.31 89 LYS B O 1
ATOM 4163 N N . ASP B 1 90 ? -22.312 5.613 10.609 1 93.81 90 ASP B N 1
ATOM 4164 C CA . ASP B 1 90 ? -21.953 6.723 11.484 1 93.81 90 ASP B CA 1
ATOM 4165 C C . ASP B 1 90 ? -21.719 8 10.68 1 93.81 90 ASP B C 1
ATOM 4167 O O . ASP B 1 90 ? -20.703 8.141 10.008 1 93.81 90 ASP B O 1
ATOM 4171 N N . ALA B 1 91 ? -22.625 8.945 10.805 1 88.69 91 ALA B N 1
ATOM 4172 C CA . ALA B 1 91 ? -22.625 10.133 9.953 1 88.69 91 ALA B CA 1
ATOM 4173 C C . ALA B 1 91 ? -21.328 10.922 10.125 1 88.69 91 ALA B C 1
ATOM 4175 O O . ALA B 1 91 ? -20.781 11.445 9.156 1 88.69 91 ALA B O 1
ATOM 4176 N N . ARG B 1 92 ? -20.891 11.047 11.281 1 88.5 92 ARG B N 1
ATOM 4177 C CA . ARG B 1 92 ? -19.672 11.805 11.555 1 88.5 92 ARG B CA 1
ATOM 4178 C C . ARG B 1 92 ? -18.453 11.164 10.898 1 88.5 92 ARG B C 1
ATOM 4180 O O . ARG B 1 92 ? -17.656 11.844 10.258 1 88.5 92 ARG B O 1
ATOM 4187 N N . VAL B 1 93 ? -18.344 9.875 11.023 1 91.06 93 VAL B N 1
ATOM 4188 C CA . VAL B 1 93 ? -17.219 9.148 10.453 1 91.06 93 VAL B CA 1
ATOM 4189 C C . VAL B 1 93 ? -17.328 9.133 8.93 1 91.06 93 VAL B C 1
ATOM 4191 O O . VAL B 1 93 ? -16.328 9.266 8.227 1 91.06 93 VAL B O 1
ATOM 4194 N N . GLU B 1 94 ? -18.547 9.031 8.484 1 91 94 GLU B N 1
ATOM 4195 C CA . GLU B 1 94 ? -18.797 8.922 7.051 1 91 94 GLU B CA 1
ATOM 4196 C C . GLU B 1 94 ? -18.484 10.227 6.336 1 91 94 GLU B C 1
ATOM 4198 O O . GLU B 1 94 ? -18.156 10.234 5.145 1 91 94 GLU B O 1
ATOM 4203 N N . ALA B 1 95 ? -18.547 11.328 7.031 1 88.5 95 ALA B N 1
ATOM 4204 C CA . ALA B 1 95 ? -18.172 12.609 6.461 1 88.5 95 ALA B CA 1
ATOM 4205 C C . ALA B 1 95 ? -16.688 12.641 6.117 1 88.5 95 ALA B C 1
ATOM 4207 O O . ALA B 1 95 ? -16.266 13.305 5.168 1 88.5 95 ALA B O 1
ATOM 4208 N N . TRP B 1 96 ? -15.938 11.828 6.816 1 88.69 96 TRP B N 1
ATOM 4209 C CA . TRP B 1 96 ? -14.492 11.805 6.613 1 88.69 96 TRP B CA 1
ATOM 4210 C C . TRP B 1 96 ? -14.086 10.664 5.691 1 88.69 96 TRP B C 1
ATOM 4212 O O . TRP B 1 96 ? -13.289 10.852 4.77 1 88.69 96 TRP B O 1
ATOM 4222 N N . GLU B 1 97 ? -14.742 9.523 5.867 1 89.69 97 GLU B N 1
ATOM 4223 C CA . GLU B 1 97 ? -14.219 8.32 5.227 1 89.69 97 GLU B CA 1
ATOM 4224 C C . GLU B 1 97 ? -15.133 7.859 4.098 1 89.69 97 GLU B C 1
ATOM 4226 O O . GLU B 1 97 ? -14.758 6.992 3.307 1 89.69 97 GLU B O 1
ATOM 4231 N N . GLY B 1 98 ? -16.344 8.391 4.051 1 89.62 98 GLY B N 1
ATOM 4232 C CA . GLY B 1 98 ? -17.297 7.957 3.051 1 89.62 98 GLY B CA 1
ATOM 4233 C C . GLY B 1 98 ? -18.375 7.039 3.611 1 89.62 98 GLY B C 1
ATOM 4234 O O . GLY B 1 98 ? -18.281 6.602 4.762 1 89.62 98 GLY B O 1
ATOM 4235 N N . PRO B 1 99 ? -19.312 6.773 2.814 1 89.38 99 PRO B N 1
ATOM 4236 C CA . PRO B 1 99 ? -20.453 5.996 3.285 1 89.38 99 PRO B CA 1
ATOM 4237 C C . PRO B 1 99 ? -20.094 4.547 3.605 1 89.38 99 PRO B C 1
ATOM 4239 O O . PRO B 1 99 ? -19.266 3.951 2.928 1 89.38 99 PRO B O 1
ATOM 4242 N N . ARG B 1 100 ? -20.734 4.02 4.648 1 93.81 100 ARG B N 1
ATOM 4243 C CA . ARG B 1 100 ? -20.672 2.613 5.027 1 93.81 100 ARG B CA 1
ATOM 4244 C C . ARG B 1 100 ? -21.922 1.863 4.574 1 93.81 100 ARG B C 1
ATOM 4246 O O . ARG B 1 100 ? -23.016 2.436 4.523 1 93.81 100 ARG B O 1
ATOM 4253 N N . SER B 1 101 ? -21.703 0.586 4.207 1 94 101 SER B N 1
ATOM 4254 C CA . SER B 1 101 ? -22.875 -0.231 3.887 1 94 101 SER B CA 1
ATOM 4255 C C . SER B 1 101 ? -23.812 -0.344 5.082 1 94 101 SER B C 1
ATOM 4257 O O . SER B 1 101 ? -25.016 -0.146 4.945 1 94 101 SER B O 1
ATOM 4259 N N . GLY B 1 102 ? -23.234 -0.6 6.266 1 95.69 102 GLY B N 1
ATOM 4260 C CA . GLY B 1 102 ? -24.016 -0.666 7.492 1 95.69 102 GLY B CA 1
ATOM 4261 C C . GLY B 1 102 ? -24.688 -2.008 7.699 1 95.69 102 GLY B C 1
ATOM 4262 O O . GLY B 1 102 ? -24.656 -2.869 6.816 1 95.69 102 GLY B O 1
ATOM 4263 N N . VAL B 1 103 ? -25.359 -2.131 8.773 1 96.81 103 VAL B N 1
ATOM 4264 C CA . VAL B 1 103 ? -25.922 -3.387 9.242 1 96.81 103 VAL B CA 1
ATOM 4265 C C . VAL B 1 103 ? -27.109 -3.777 8.359 1 96.81 103 VAL B C 1
ATOM 4267 O O . VAL B 1 103 ? -27.266 -4.949 8.008 1 96.81 103 VAL B O 1
ATOM 4270 N N . ASP B 1 104 ? -27.875 -2.859 7.879 1 95.56 104 ASP B N 1
ATOM 4271 C CA . ASP B 1 104 ? -29.047 -3.15 7.062 1 95.56 104 ASP B CA 1
ATOM 4272 C C . ASP B 1 104 ? -28.656 -3.707 5.699 1 95.56 104 ASP B C 1
ATOM 4274 O O . ASP B 1 104 ? -29.266 -4.656 5.207 1 95.56 104 ASP B O 1
ATOM 4278 N N . ALA B 1 105 ? -27.656 -3.137 5.152 1 94 105 ALA B N 1
ATOM 4279 C CA . ALA B 1 105 ? -27.219 -3.592 3.842 1 94 105 ALA B CA 1
ATOM 4280 C C . ALA B 1 105 ? -26.656 -5.012 3.914 1 94 105 ALA B C 1
ATOM 4282 O O . ALA B 1 105 ? -26.719 -5.758 2.936 1 94 105 ALA B O 1
ATOM 4283 N N . ALA B 1 106 ? -26.094 -5.375 5.047 1 95.88 106 ALA B N 1
ATOM 4284 C CA . ALA B 1 106 ? -25.594 -6.738 5.215 1 95.88 106 ALA B CA 1
ATOM 4285 C C . ALA B 1 106 ? -26.688 -7.766 4.906 1 95.88 106 ALA B C 1
ATOM 4287 O O . ALA B 1 106 ? -26.406 -8.797 4.285 1 95.88 106 ALA B O 1
ATOM 4288 N N . THR B 1 107 ? -27.891 -7.469 5.305 1 94.81 107 THR B N 1
ATOM 4289 C CA . THR B 1 107 ? -29.016 -8.367 5.043 1 94.81 107 THR B CA 1
ATOM 4290 C C . THR B 1 107 ? -29.578 -8.133 3.643 1 94.81 107 THR B C 1
ATOM 4292 O O . THR B 1 107 ? -29.688 -9.078 2.855 1 94.81 107 THR B O 1
ATOM 4295 N N . ASP B 1 108 ? -29.766 -6.883 3.244 1 93.31 108 ASP B N 1
ATOM 4296 C CA . ASP B 1 108 ? -30.531 -6.531 2.053 1 93.31 108 ASP B CA 1
ATOM 4297 C C . ASP B 1 108 ? -29.719 -6.77 0.785 1 93.31 108 ASP B C 1
ATOM 4299 O O . ASP B 1 108 ? -30.266 -7.086 -0.269 1 93.31 108 ASP B O 1
ATOM 4303 N N . VAL B 1 109 ? -28.438 -6.602 0.91 1 91.62 109 VAL B N 1
ATOM 4304 C CA . VAL B 1 109 ? -27.594 -6.625 -0.28 1 91.62 109 VAL B CA 1
ATOM 4305 C C . VAL B 1 109 ? -26.703 -7.867 -0.263 1 91.62 109 VAL B C 1
ATOM 4307 O O . VAL B 1 109 ? -26.531 -8.531 -1.288 1 91.62 109 VAL B O 1
ATOM 4310 N N . PHE B 1 110 ? -26.25 -8.281 0.934 1 95.5 110 PHE B N 1
ATOM 4311 C CA . PHE B 1 110 ? -25.25 -9.328 0.994 1 95.5 110 PHE B CA 1
ATOM 4312 C C . PHE B 1 110 ? -25.844 -10.625 1.525 1 95.5 110 PHE B C 1
ATOM 4314 O O . PHE B 1 110 ? -25.109 -11.555 1.874 1 95.5 110 PHE B O 1
ATOM 4321 N N . ASN B 1 111 ? -27.125 -10.688 1.686 1 94.94 111 ASN B N 1
ATOM 4322 C CA . ASN B 1 111 ? -27.906 -11.883 1.944 1 94.94 111 ASN B CA 1
ATOM 4323 C C . ASN B 1 111 ? -27.578 -12.492 3.307 1 94.94 111 ASN B C 1
ATOM 4325 O O . ASN B 1 111 ? -27.609 -13.711 3.467 1 94.94 111 ASN B O 1
ATOM 4329 N N . ALA B 1 112 ? -27.188 -11.68 4.266 1 97.94 112 ALA B N 1
ATOM 4330 C CA . ALA B 1 112 ? -27.016 -12.188 5.625 1 97.94 112 ALA B CA 1
ATOM 4331 C C . ALA B 1 112 ? -28.359 -12.555 6.246 1 97.94 112 ALA B C 1
ATOM 4333 O O . ALA B 1 112 ? -29.344 -11.828 6.078 1 97.94 112 ALA B O 1
ATOM 4334 N N . ASP B 1 113 ? -28.391 -13.648 6.914 1 98.06 113 ASP B N 1
ATOM 4335 C CA . ASP B 1 113 ? -29.578 -14.023 7.684 1 98.06 113 ASP B CA 1
ATOM 4336 C C . ASP B 1 113 ? -29.641 -13.25 9 1 98.06 113 ASP B C 1
ATOM 4338 O O . ASP B 1 113 ? -30.719 -12.883 9.461 1 98.06 113 ASP B O 1
ATOM 4342 N N . VAL B 1 114 ? -28.5 -13.109 9.602 1 97.88 114 VAL B N 1
ATOM 4343 C CA . VAL B 1 114 ? -28.344 -12.352 10.836 1 97.88 114 VAL B CA 1
ATOM 4344 C C . VAL B 1 114 ? -27.234 -11.32 10.664 1 97.88 114 VAL B C 1
ATOM 4346 O O . VAL B 1 114 ? -26.156 -11.633 10.164 1 97.88 114 VAL B O 1
ATOM 4349 N N . SER B 1 115 ? -27.516 -10.109 11.016 1 97.88 115 SER B N 1
ATOM 4350 C CA . SER B 1 115 ? -26.516 -9.047 10.945 1 97.88 115 SER B CA 1
ATOM 4351 C C . SER B 1 115 ? -26.438 -8.281 12.258 1 97.88 115 SER B C 1
ATOM 4353 O O . SER B 1 115 ? -27.281 -8.461 13.141 1 97.88 115 SER B O 1
ATOM 4355 N N . GLY B 1 116 ? -25.438 -7.516 12.422 1 97.56 116 GLY B N 1
ATOM 4356 C CA . GLY B 1 116 ? -25.203 -6.68 13.586 1 97.56 116 GLY B CA 1
ATOM 4357 C C . GLY B 1 116 ? -23.922 -5.883 13.523 1 97.56 116 GLY B C 1
ATOM 4358 O O . GLY B 1 116 ? -23.172 -5.988 12.547 1 97.56 116 GLY B O 1
ATOM 4359 N N . SER B 1 117 ? -23.766 -5.102 14.586 1 97.94 117 SER B N 1
ATOM 4360 C CA . SER B 1 117 ? -22.547 -4.285 14.664 1 97.94 117 SER B CA 1
ATOM 4361 C C . SER B 1 117 ? -21.344 -5.129 15.031 1 97.94 117 SER B C 1
ATOM 4363 O O . SER B 1 117 ? -21.391 -5.945 15.945 1 97.94 117 SER B O 1
ATOM 4365 N N . ILE B 1 118 ? -20.234 -4.871 14.32 1 97.81 118 ILE B N 1
ATOM 4366 C CA . ILE B 1 118 ? -18.984 -5.547 14.594 1 97.81 118 ILE B CA 1
ATOM 4367 C C . ILE B 1 118 ? -18.516 -5.223 16.016 1 97.81 118 ILE B C 1
ATOM 4369 O O . ILE B 1 118 ? -17.812 -6.02 16.641 1 97.81 118 ILE B O 1
ATOM 4373 N N . ASP B 1 119 ? -18.938 -4.145 16.578 1 95.75 119 ASP B N 1
ATOM 4374 C CA . ASP B 1 119 ? -18.531 -3.699 17.906 1 95.75 119 ASP B CA 1
ATOM 4375 C C . ASP B 1 119 ? -19.094 -4.625 18.984 1 95.75 119 ASP B C 1
ATOM 4377 O O . ASP B 1 119 ? -18.594 -4.652 20.109 1 95.75 119 ASP B O 1
ATOM 4381 N N . ASP B 1 120 ? -20.078 -5.387 18.656 1 96.19 120 ASP B N 1
ATOM 4382 C CA . ASP B 1 120 ? -20.75 -6.266 19.625 1 96.19 120 ASP B CA 1
ATOM 4383 C C . ASP B 1 120 ? -20.203 -7.691 19.531 1 96.19 120 ASP B C 1
ATOM 4385 O O . ASP B 1 120 ? -20.688 -8.586 20.219 1 96.19 120 ASP B O 1
ATOM 4389 N N . LEU B 1 121 ? -19.25 -7.895 18.734 1 95.25 121 LEU B N 1
ATOM 4390 C CA . LEU B 1 121 ? -18.719 -9.227 18.422 1 95.25 121 LEU B CA 1
ATOM 4391 C C . LEU B 1 121 ? -18.297 -9.953 19.703 1 95.25 121 LEU B C 1
ATOM 4393 O O . LEU B 1 121 ? -18.594 -11.133 19.875 1 95.25 121 LEU B O 1
ATOM 4397 N N . PRO B 1 122 ? -17.641 -9.289 20.672 1 93 122 PRO B N 1
ATOM 4398 C CA . PRO B 1 122 ? -17.203 -10.008 21.875 1 93 122 PRO B CA 1
ATOM 4399 C C . PRO B 1 122 ? -18.375 -10.586 22.656 1 93 122 PRO B C 1
ATOM 4401 O O . PRO B 1 122 ? -18.219 -11.586 23.375 1 93 122 PRO B O 1
ATOM 4404 N N . ARG B 1 123 ? -19.5 -10.016 22.484 1 93.69 123 ARG B N 1
ATOM 4405 C CA . ARG B 1 123 ? -20.703 -10.508 23.156 1 93.69 123 ARG B CA 1
ATOM 4406 C C . ARG B 1 123 ? -21.406 -11.562 22.312 1 93.69 123 ARG B C 1
ATOM 4408 O O . ARG B 1 123 ? -21.922 -12.555 22.844 1 93.69 123 ARG B O 1
ATOM 4415 N N . LEU B 1 124 ? -21.391 -11.406 21.031 1 95.31 124 LEU B N 1
ATOM 4416 C CA . LEU B 1 124 ? -22.188 -12.219 20.125 1 95.31 124 LEU B CA 1
ATOM 4417 C C . LEU B 1 124 ? -21.484 -13.531 19.812 1 95.31 124 LEU B C 1
ATOM 4419 O O . LEU B 1 124 ? -22.125 -14.578 19.703 1 95.31 124 LEU B O 1
ATOM 4423 N N . LEU B 1 125 ? -20.203 -13.516 19.688 1 96.19 125 LEU B N 1
ATOM 4424 C CA . LEU B 1 125 ? -19.438 -14.656 19.203 1 96.19 125 LEU B CA 1
ATOM 4425 C C . LEU B 1 125 ? -19.531 -15.82 20.172 1 96.19 125 LEU B C 1
ATOM 4427 O O . LEU B 1 125 ? -19.734 -16.969 19.766 1 96.19 125 LEU B O 1
ATOM 4431 N N . PRO B 1 126 ? -19.406 -15.57 21.5 1 95.12 126 PRO B N 1
ATOM 4432 C CA . PRO B 1 126 ? -19.5 -16.672 22.453 1 95.12 126 PRO B CA 1
ATOM 4433 C C . PRO B 1 126 ? -20.828 -17.422 22.359 1 95.12 126 PRO B C 1
ATOM 4435 O O . PRO B 1 126 ? -20.859 -18.656 22.484 1 95.12 126 PRO B O 1
ATOM 4438 N N . ASP B 1 127 ? -21.828 -16.719 22.078 1 95.25 127 ASP B N 1
ATOM 4439 C CA . ASP B 1 127 ? -23.141 -17.344 21.969 1 95.25 127 ASP B CA 1
ATOM 4440 C C . ASP B 1 127 ? -23.156 -18.359 20.812 1 95.25 127 ASP B C 1
ATOM 4442 O O . ASP B 1 127 ? -23.766 -19.422 20.938 1 95.25 127 ASP B O 1
ATOM 4446 N N . ILE B 1 128 ? -22.531 -18.047 19.797 1 94.88 128 ILE B N 1
ATOM 4447 C CA . ILE B 1 128 ? -22.531 -18.891 18.609 1 94.88 128 ILE B CA 1
ATOM 4448 C C . ILE B 1 128 ? -21.578 -20.078 18.812 1 94.88 128 ILE B C 1
ATOM 4450 O O . ILE B 1 128 ? -21.953 -21.219 18.547 1 94.88 128 ILE B O 1
ATOM 4454 N N . VAL B 1 129 ? -20.391 -19.812 19.328 1 95.25 129 VAL B N 1
ATOM 4455 C CA . VAL B 1 129 ? -19.359 -20.844 19.406 1 95.25 129 VAL B CA 1
ATOM 4456 C C . VAL B 1 129 ? -19.734 -21.875 20.484 1 95.25 129 VAL B C 1
ATOM 4458 O O . VAL B 1 129 ? -19.312 -23.031 20.422 1 95.25 129 VAL B O 1
ATOM 4461 N N . ASN B 1 130 ? -20.594 -21.469 21.422 1 94.56 130 ASN B N 1
ATOM 4462 C CA . ASN B 1 130 ? -20.984 -22.375 22.5 1 94.56 130 ASN B CA 1
ATOM 4463 C C . ASN B 1 130 ? -22.062 -23.344 22.047 1 94.56 130 ASN B C 1
ATOM 4465 O O . ASN B 1 130 ? -22.344 -24.328 22.734 1 94.56 130 ASN B O 1
ATOM 4469 N N . ARG B 1 131 ? -22.609 -23.109 20.922 1 92.38 131 ARG B N 1
ATOM 4470 C CA . ARG B 1 131 ? -23.719 -23.969 20.5 1 92.38 131 ARG B CA 1
ATOM 4471 C C . ARG B 1 131 ? -23.281 -24.938 19.406 1 92.38 131 ARG B C 1
ATOM 4473 O O . ARG B 1 131 ? -24.078 -25.734 18.922 1 92.38 131 ARG B O 1
ATOM 4480 N N . VAL B 1 132 ? -21.984 -24.891 19.078 1 96.19 132 VAL B N 1
ATOM 4481 C CA . VAL B 1 132 ? -21.531 -25.766 18 1 96.19 132 VAL B CA 1
ATOM 4482 C C . VAL B 1 132 ? -20.5 -26.766 18.547 1 96.19 132 VAL B C 1
ATOM 4484 O O . VAL B 1 132 ? -19.984 -26.594 19.641 1 96.19 132 VAL B O 1
ATOM 4487 N N . GLN B 1 133 ? -20.25 -27.781 17.734 1 95.94 133 GLN B N 1
ATOM 4488 C CA . GLN B 1 133 ? -19.344 -28.844 18.141 1 95.94 133 GLN B CA 1
ATOM 4489 C C . GLN B 1 133 ? -17.984 -28.703 17.469 1 95.94 133 GLN B C 1
ATOM 4491 O O . GLN B 1 133 ? -17 -29.297 17.922 1 95.94 133 GLN B O 1
ATOM 4496 N N . ALA B 1 134 ? -17.938 -28 16.391 1 97.38 134 ALA B N 1
ATOM 4497 C CA . ALA B 1 134 ? -16.688 -27.766 15.672 1 97.38 134 ALA B CA 1
ATOM 4498 C C . ALA B 1 134 ? -16.625 -26.344 15.125 1 97.38 134 ALA B C 1
ATOM 4500 O O . ALA B 1 134 ? -17.641 -25.797 14.672 1 97.38 134 ALA B O 1
ATOM 4501 N N . ILE B 1 135 ? -15.453 -25.766 15.219 1 98.06 135 ILE B N 1
ATOM 4502 C CA . ILE B 1 135 ? -15.211 -24.438 14.68 1 98.06 135 ILE B CA 1
ATOM 4503 C C . ILE B 1 135 ? -14.109 -24.5 13.625 1 98.06 135 ILE B C 1
ATOM 4505 O O . ILE B 1 135 ? -13.016 -25 13.891 1 98.06 135 ILE B O 1
ATOM 4509 N N . TYR B 1 136 ? -14.398 -24.078 12.453 1 98.44 136 TYR B N 1
ATOM 4510 C CA . TYR B 1 136 ? -13.422 -23.938 11.375 1 98.44 136 TYR B CA 1
ATOM 4511 C C . TYR B 1 136 ? -12.977 -22.484 11.219 1 98.44 136 TYR B C 1
ATOM 4513 O O . TYR B 1 136 ? -13.781 -21.625 10.852 1 98.44 136 TYR B O 1
ATOM 4521 N N . THR B 1 137 ? -11.711 -22.188 11.555 1 98.12 137 THR B N 1
ATOM 4522 C CA . THR B 1 137 ? -11.227 -20.812 11.492 1 98.12 137 THR B CA 1
ATOM 4523 C C . THR B 1 137 ? -9.703 -20.781 11.43 1 98.12 137 THR B C 1
ATOM 4525 O O . THR B 1 137 ? -9.039 -21.734 11.844 1 98.12 137 THR B O 1
ATOM 4528 N N . ASP B 1 138 ? -9.203 -19.75 10.812 1 96.62 138 ASP B N 1
ATOM 4529 C CA . ASP B 1 138 ? -7.762 -19.562 10.812 1 96.62 138 ASP B CA 1
ATOM 4530 C C . ASP B 1 138 ? -7.352 -18.5 11.828 1 96.62 138 ASP B C 1
ATOM 4532 O O . ASP B 1 138 ? -6.164 -18.203 11.984 1 96.62 138 ASP B O 1
ATOM 4536 N N . LEU B 1 139 ? -8.344 -17.875 12.477 1 94.31 139 LEU B N 1
ATOM 4537 C CA . LEU B 1 139 ? -8.094 -16.906 13.547 1 94.31 139 LEU B CA 1
ATOM 4538 C C . LEU B 1 139 ? -7.746 -17.625 14.844 1 94.31 139 LEU B C 1
ATOM 4540 O O . LEU B 1 139 ? -8.203 -18.75 15.086 1 94.31 139 LEU B O 1
ATOM 4544 N N . PRO B 1 140 ? -6.93 -17.078 15.562 1 92.12 140 PRO B N 1
ATOM 4545 C CA . PRO B 1 140 ? -6.258 -15.789 15.414 1 92.12 140 PRO B CA 1
ATOM 4546 C C . PRO B 1 140 ? -4.949 -15.883 14.641 1 92.12 140 PRO B C 1
ATOM 4548 O O . PRO B 1 140 ? -4.348 -14.859 14.305 1 92.12 140 PRO B O 1
ATOM 4551 N N . GLN B 1 141 ? -4.473 -17.062 14.305 1 88.5 141 GLN B N 1
ATOM 4552 C CA . GLN B 1 141 ? -3.127 -17.281 13.781 1 88.5 141 GLN B CA 1
ATOM 4553 C C . GLN B 1 141 ? -2.922 -16.516 12.477 1 88.5 141 GLN B C 1
ATOM 4555 O O . GLN B 1 141 ? -1.813 -16.062 12.18 1 88.5 141 GLN B O 1
ATOM 4560 N N . SER B 1 142 ? -3.957 -16.359 11.734 1 90.31 142 SER B N 1
ATOM 4561 C CA . SER B 1 142 ? -3.873 -15.688 10.438 1 90.31 142 SER B CA 1
ATOM 4562 C C . SER B 1 142 ? -3.58 -14.203 10.602 1 90.31 142 SER B C 1
ATOM 4564 O O . SER B 1 142 ? -3.207 -13.531 9.641 1 90.31 142 SER B O 1
ATOM 4566 N N . ARG B 1 143 ? -3.701 -13.688 11.828 1 89.38 143 ARG B N 1
ATOM 4567 C CA . ARG B 1 143 ? -3.51 -12.258 12.078 1 89.38 143 ARG B CA 1
ATOM 4568 C C . ARG B 1 143 ? -2.189 -12 12.797 1 89.38 143 ARG B C 1
ATOM 4570 O O . ARG B 1 143 ? -1.829 -10.852 13.055 1 89.38 143 ARG B O 1
ATOM 4577 N N . VAL B 1 144 ? -1.54 -13.016 13.094 1 84.12 144 VAL B N 1
ATOM 4578 C CA . VAL B 1 144 ? -0.27 -12.883 13.797 1 84.12 144 VAL B CA 1
ATOM 4579 C C . VAL B 1 144 ? 0.872 -12.766 12.789 1 84.12 144 VAL B C 1
ATOM 4581 O O . VAL B 1 144 ? 0.962 -13.555 11.852 1 84.12 144 VAL B O 1
ATOM 4584 N N . SER B 1 145 ? 1.715 -11.812 13.016 1 86 145 SER B N 1
ATOM 4585 C CA . SER B 1 145 ? 2.84 -11.594 12.117 1 86 145 SER B CA 1
ATOM 4586 C C . SER B 1 145 ? 3.781 -12.797 12.102 1 86 145 SER B C 1
ATOM 4588 O O . SER B 1 145 ? 4.102 -13.344 13.156 1 86 145 SER B O 1
ATOM 4590 N N . LYS B 1 146 ? 4.254 -13.141 10.953 1 84.94 146 LYS B N 1
ATOM 4591 C CA . LYS B 1 146 ? 5.23 -14.219 10.828 1 84.94 146 LYS B CA 1
ATOM 4592 C C . LYS B 1 146 ? 6.652 -13.695 10.984 1 84.94 146 LYS B C 1
ATOM 4594 O O . LYS B 1 146 ? 7.602 -14.469 11.102 1 84.94 146 LYS B O 1
ATOM 4599 N N . ASN B 1 147 ? 6.746 -12.367 10.969 1 89.44 147 ASN B N 1
ATOM 4600 C CA . ASN B 1 147 ? 8.039 -11.719 11.164 1 89.44 147 ASN B CA 1
ATOM 4601 C C . ASN B 1 147 ? 8.43 -11.695 12.633 1 89.44 147 ASN B C 1
ATOM 4603 O O . ASN B 1 147 ? 7.82 -10.984 13.438 1 89.44 147 ASN B O 1
ATOM 4607 N N . LEU B 1 148 ? 9.484 -12.453 12.984 1 87.38 148 LEU B N 1
ATOM 4608 C CA . LEU B 1 148 ? 9.914 -12.617 14.375 1 87.38 148 LEU B CA 1
ATOM 4609 C C . LEU B 1 148 ? 10.32 -11.281 14.984 1 87.38 148 LEU B C 1
ATOM 4611 O O . LEU B 1 148 ? 10.039 -11.016 16.156 1 87.38 148 LEU B O 1
ATOM 4615 N N . LEU B 1 149 ? 10.969 -10.477 14.188 1 92.19 149 LEU B N 1
ATOM 4616 C CA . LEU B 1 149 ? 11.391 -9.172 14.695 1 92.19 149 LEU B CA 1
ATOM 4617 C C . LEU B 1 149 ? 10.188 -8.297 15.008 1 92.19 149 LEU B C 1
ATOM 4619 O O . LEU B 1 149 ? 10.156 -7.617 16.031 1 92.19 149 LEU B O 1
ATOM 4623 N N . SER B 1 150 ? 9.227 -8.312 14.102 1 90.81 150 SER B N 1
ATOM 4624 C CA . SER B 1 150 ? 8.016 -7.527 14.32 1 90.81 150 SER B CA 1
ATOM 4625 C C . SER B 1 150 ? 7.316 -7.941 15.609 1 90.81 150 SER B C 1
ATOM 4627 O O . SER B 1 150 ? 6.875 -7.09 16.391 1 90.81 150 SER B O 1
ATOM 4629 N N . ARG B 1 151 ? 7.262 -9.195 15.891 1 88.69 151 ARG B N 1
ATOM 4630 C CA . ARG B 1 151 ? 6.652 -9.688 17.125 1 88.69 151 ARG B CA 1
ATOM 4631 C C . ARG B 1 151 ? 7.461 -9.266 18.344 1 88.69 151 ARG B C 1
ATOM 4633 O O . ARG B 1 151 ? 6.891 -8.852 19.359 1 88.69 151 ARG B O 1
ATOM 4640 N N . TYR B 1 152 ? 8.742 -9.352 18.188 1 90.88 152 TYR B N 1
ATOM 4641 C CA . TYR B 1 152 ? 9.625 -8.961 19.266 1 90.88 152 TYR B CA 1
ATOM 4642 C C . TYR B 1 152 ? 9.453 -7.48 19.609 1 90.88 152 TYR B C 1
ATOM 4644 O O . TYR B 1 152 ? 9.32 -7.113 20.781 1 90.88 152 TYR B O 1
ATOM 4652 N N . LEU B 1 153 ? 9.352 -6.637 18.578 1 92.62 153 LEU B N 1
ATOM 4653 C CA . LEU B 1 153 ? 9.32 -5.191 18.766 1 92.62 153 LEU B CA 1
ATOM 4654 C C . LEU B 1 153 ? 7.945 -4.734 19.25 1 92.62 153 LEU B C 1
ATOM 4656 O O . LEU B 1 153 ? 7.801 -3.641 19.797 1 92.62 153 LEU B O 1
ATOM 4660 N N . SER B 1 154 ? 6.953 -5.57 18.953 1 87.69 154 SER B N 1
ATOM 4661 C CA . SER B 1 154 ? 5.605 -5.242 19.406 1 87.69 154 SER B CA 1
ATOM 4662 C C . SER B 1 154 ? 5.352 -5.766 20.812 1 87.69 154 SER B C 1
ATOM 4664 O O . SER B 1 154 ? 4.336 -5.438 21.438 1 87.69 154 SER B O 1
ATOM 4666 N N . GLY B 1 155 ? 6.246 -6.469 21.281 1 79.94 155 GLY B N 1
ATOM 4667 C CA . GLY B 1 155 ? 6.062 -7.074 22.594 1 79.94 155 GLY B CA 1
ATOM 4668 C C . GLY B 1 155 ? 4.98 -8.133 22.609 1 79.94 155 GLY B C 1
ATOM 4669 O O . GLY B 1 155 ? 4.43 -8.453 23.672 1 79.94 155 GLY B O 1
ATOM 4670 N N . ALA B 1 156 ? 4.508 -8.43 21.406 1 69.81 156 ALA B N 1
ATOM 4671 C CA . ALA B 1 156 ? 3.365 -9.328 21.281 1 69.81 156 ALA B CA 1
ATOM 4672 C C . ALA B 1 156 ? 3.799 -10.789 21.422 1 69.81 156 ALA B C 1
ATOM 4674 O O . ALA B 1 156 ? 4.809 -11.203 20.844 1 69.81 156 ALA B O 1
ATOM 4675 N N . GLU B 1 157 ? 3.465 -11.336 22.516 1 66.06 157 GLU B N 1
ATOM 4676 C CA . GLU B 1 157 ? 3.504 -12.797 22.484 1 66.06 157 GLU B CA 1
ATOM 4677 C C . GLU B 1 157 ? 2.164 -13.375 22.047 1 66.06 157 GLU B C 1
ATOM 4679 O O . GLU B 1 157 ? 1.109 -12.797 22.328 1 66.06 157 GLU B O 1
ATOM 4684 N N . PRO B 1 158 ? 2.279 -14.133 21.016 1 60.56 158 PRO B N 1
ATOM 4685 C CA . PRO B 1 158 ? 0.975 -14.727 20.719 1 60.56 158 PRO B CA 1
ATOM 4686 C C . PRO B 1 158 ? 0.17 -15.055 21.969 1 60.56 158 PRO B C 1
ATOM 4688 O O . PRO B 1 158 ? 0.664 -15.75 22.859 1 60.56 158 PRO B O 1
ATOM 4691 N N . SER B 1 159 ? -0.573 -13.984 22.344 1 60.44 159 SER B N 1
ATOM 4692 C CA . SER B 1 159 ? -1.281 -14.219 23.594 1 60.44 159 SER B CA 1
ATOM 4693 C C . SER B 1 159 ? -2.322 -15.32 23.438 1 60.44 159 SER B C 1
ATOM 4695 O O . SER B 1 159 ? -3.129 -15.297 22.516 1 60.44 159 SER B O 1
ATOM 4697 N N . ARG B 1 160 ? -2.053 -16.344 24.047 1 63.88 160 ARG B N 1
ATOM 4698 C CA . ARG B 1 160 ? -3.031 -17.422 24.219 1 63.88 160 ARG B CA 1
ATOM 4699 C C . ARG B 1 160 ? -4.047 -17.062 25.297 1 63.88 160 ARG B C 1
ATOM 4701 O O . ARG B 1 160 ? -4.688 -17.953 25.859 1 63.88 160 ARG B O 1
ATOM 4708 N N . THR B 1 161 ? -4.066 -15.656 25.469 1 65.81 161 THR B N 1
ATOM 4709 C CA . THR B 1 161 ? -4.926 -15.469 26.625 1 65.81 161 THR B CA 1
ATOM 4710 C C . THR B 1 161 ? -5.922 -14.336 26.391 1 65.81 161 THR B C 1
ATOM 4712 O O . THR B 1 161 ? -6.656 -13.945 27.297 1 65.81 161 THR B O 1
ATOM 4715 N N . GLY B 1 162 ? -5.938 -13.836 25.047 1 77.94 162 GLY B N 1
ATOM 4716 C CA . GLY B 1 162 ? -6.875 -12.727 24.953 1 77.94 162 GLY B CA 1
ATOM 4717 C C . GLY B 1 162 ? -7.641 -12.711 23.641 1 77.94 162 GLY B C 1
ATOM 4718 O O . GLY B 1 162 ? -7.438 -13.578 22.781 1 77.94 162 GLY B O 1
ATOM 4719 N N . GLY B 1 163 ? -8.633 -11.82 23.641 1 85.94 163 GLY B N 1
ATOM 4720 C CA . GLY B 1 163 ? -9.414 -11.602 22.438 1 85.94 163 GLY B CA 1
ATOM 4721 C C . GLY B 1 163 ? -10.195 -12.82 22 1 85.94 163 GLY B C 1
ATOM 4722 O O . GLY B 1 163 ? -10.891 -13.445 22.812 1 85.94 163 GLY B O 1
ATOM 4723 N N . ILE B 1 164 ? -10.055 -13.117 20.75 1 90.81 164 ILE B N 1
ATOM 4724 C CA . ILE B 1 164 ? -10.867 -14.172 20.156 1 90.81 164 ILE B CA 1
ATOM 4725 C C . ILE B 1 164 ? -10.336 -15.539 20.594 1 90.81 164 ILE B C 1
ATOM 4727 O O . ILE B 1 164 ? -11.062 -16.531 20.562 1 90.81 164 ILE B O 1
ATOM 4731 N N . TYR B 1 165 ? -9.133 -15.57 21.031 1 88.19 165 TYR B N 1
ATOM 4732 C CA . TYR B 1 165 ? -8.547 -16.812 21.5 1 88.19 165 TYR B CA 1
ATOM 4733 C C . TYR B 1 165 ? -9.273 -17.344 22.734 1 88.19 165 TYR B C 1
ATOM 4735 O O . TYR B 1 165 ? -9.508 -18.547 22.859 1 88.19 165 TYR B O 1
ATOM 4743 N N . THR B 1 166 ? -9.586 -16.438 23.641 1 89 166 THR B N 1
ATOM 4744 C CA . THR B 1 166 ? -10.281 -16.828 24.859 1 89 166 THR B CA 1
ATOM 4745 C C . THR B 1 166 ? -11.648 -17.422 24.531 1 89 166 THR B C 1
ATOM 4747 O O . THR B 1 166 ? -12.078 -18.391 25.156 1 89 166 THR B O 1
ATOM 4750 N N . VAL B 1 167 ? -12.242 -16.875 23.562 1 91.88 167 VAL B N 1
ATOM 4751 C CA . VAL B 1 167 ? -13.555 -17.344 23.141 1 91.88 167 VAL B CA 1
ATOM 4752 C C . VAL B 1 167 ? -13.453 -18.781 22.609 1 91.88 167 VAL B C 1
ATOM 4754 O O . VAL B 1 167 ? -14.25 -19.641 22.984 1 91.88 167 VAL B O 1
ATOM 4757 N N . PHE B 1 168 ? -12.469 -19.047 21.812 1 92.25 168 PHE B N 1
ATOM 4758 C CA . PHE B 1 168 ? -12.281 -20.359 21.219 1 92.25 168 PHE B CA 1
ATOM 4759 C C . PHE B 1 168 ? -11.828 -21.359 22.266 1 92.25 168 PHE B C 1
ATOM 4761 O O . PHE B 1 168 ? -12.266 -22.516 22.266 1 92.25 168 PHE B O 1
ATOM 4768 N N . ARG B 1 169 ? -10.969 -20.906 23.141 1 88.25 169 ARG B N 1
ATOM 4769 C CA . ARG B 1 169 ? -10.445 -21.781 24.188 1 88.25 169 ARG B CA 1
ATOM 4770 C C . ARG B 1 169 ? -11.555 -22.25 25.109 1 88.25 169 ARG B C 1
ATOM 4772 O O . ARG B 1 169 ? -11.578 -23.422 25.516 1 88.25 169 ARG B O 1
ATOM 4779 N N . ASP B 1 170 ? -12.438 -21.438 25.406 1 90.25 170 ASP B N 1
ATOM 4780 C CA . ASP B 1 170 ? -13.484 -21.734 26.391 1 90.25 170 ASP B CA 1
ATOM 4781 C C . ASP B 1 170 ? -14.641 -22.484 25.75 1 90.25 170 ASP B C 1
ATOM 4783 O O . ASP B 1 170 ? -15.523 -22.984 26.438 1 90.25 170 ASP B O 1
ATOM 4787 N N . ALA B 1 171 ? -14.602 -22.531 24.484 1 92 171 ALA B N 1
ATOM 4788 C CA . ALA B 1 171 ? -15.664 -23.25 23.781 1 92 171 ALA B CA 1
ATOM 4789 C C . ALA B 1 171 ? -15.453 -24.75 23.844 1 92 171 ALA B C 1
ATOM 4791 O O . ALA B 1 171 ? -14.32 -25.234 23.859 1 92 171 ALA B O 1
ATOM 4792 N N . PRO B 1 172 ? -16.594 -25.484 23.891 1 92.38 172 PRO B N 1
ATOM 4793 C CA . PRO B 1 172 ? -16.484 -26.938 23.891 1 92.38 172 PRO B CA 1
ATOM 4794 C C . PRO B 1 172 ? -16.094 -27.5 22.516 1 92.38 172 PRO B C 1
ATOM 4796 O O . PRO B 1 172 ? -15.695 -28.656 22.406 1 92.38 172 PRO B O 1
ATOM 4799 N N . ALA B 1 173 ? -16.125 -26.719 21.562 1 94.19 173 ALA B N 1
ATOM 4800 C CA . ALA B 1 173 ? -15.961 -27.156 20.188 1 94.19 173 ALA B CA 1
ATOM 4801 C C . ALA B 1 173 ? -14.492 -27.406 19.844 1 94.19 173 ALA B C 1
ATOM 4803 O O . ALA B 1 173 ? -13.602 -26.766 20.406 1 94.19 173 ALA B O 1
ATOM 4804 N N . SER B 1 174 ? -14.25 -28.344 18.984 1 95.81 174 SER B N 1
ATOM 4805 C CA . SER B 1 174 ? -12.922 -28.516 18.391 1 95.81 174 SER B CA 1
ATOM 4806 C C . SER B 1 174 ? -12.648 -27.438 17.328 1 95.81 174 SER B C 1
ATOM 4808 O O . SER B 1 174 ? -13.562 -27.031 16.609 1 95.81 174 SER B O 1
ATOM 4810 N N . ILE B 1 175 ? -11.391 -27.062 17.266 1 96.19 175 ILE B N 1
ATOM 4811 C CA . ILE B 1 175 ? -11.031 -26.016 16.312 1 96.19 175 ILE B CA 1
ATOM 4812 C C . ILE B 1 175 ? -10.219 -26.609 15.172 1 96.19 175 ILE B C 1
ATOM 4814 O O . ILE B 1 175 ? -9.273 -27.375 15.406 1 96.19 175 ILE B O 1
ATOM 4818 N N . ARG B 1 176 ? -10.547 -26.328 13.969 1 97.06 176 ARG B N 1
ATOM 4819 C CA . ARG B 1 176 ? -9.875 -26.797 12.766 1 97.06 176 ARG B CA 1
ATOM 4820 C C . ARG B 1 176 ? -9.625 -25.656 11.789 1 97.06 176 ARG B C 1
ATOM 4822 O O . ARG B 1 176 ? -10.352 -24.656 11.797 1 97.06 176 ARG B O 1
ATOM 4829 N N . PRO B 1 177 ? -8.617 -25.766 10.93 1 97.5 177 PRO B N 1
ATOM 4830 C CA . PRO B 1 177 ? -8.367 -24.703 9.953 1 97.5 177 PRO B CA 1
ATOM 4831 C C . PRO B 1 177 ? -9.461 -24.609 8.891 1 97.5 177 PRO B C 1
ATOM 4833 O O . PRO B 1 177 ? -10 -25.641 8.461 1 97.5 177 PRO B O 1
ATOM 4836 N N . LEU B 1 178 ? -9.758 -23.484 8.516 1 98.31 178 LEU B N 1
ATOM 4837 C CA . LEU B 1 178 ? -10.773 -23.219 7.5 1 98.31 178 LEU B CA 1
ATOM 4838 C C . LEU B 1 178 ? -10.148 -23.203 6.109 1 98.31 178 LEU B C 1
ATOM 4840 O O . LEU B 1 178 ? -10.781 -23.609 5.133 1 98.31 178 LEU B O 1
ATOM 4844 N N . ARG B 1 179 ? -8.922 -22.844 5.938 1 96.44 179 ARG B N 1
ATOM 4845 C CA . ARG B 1 179 ? -8.266 -22.5 4.684 1 96.44 179 ARG B CA 1
ATOM 4846 C C . ARG B 1 179 ? -8.266 -23.672 3.719 1 96.44 179 ARG B C 1
ATOM 4848 O O . ARG B 1 179 ? -8.57 -23.516 2.535 1 96.44 179 ARG B O 1
ATOM 4855 N N . PRO B 1 180 ? -7.957 -24.875 4.199 1 97.44 180 PRO B N 1
ATOM 4856 C CA . PRO B 1 180 ? -7.949 -25.984 3.244 1 97.44 180 PRO B CA 1
ATOM 4857 C C . PRO B 1 180 ? -9.297 -26.188 2.562 1 97.44 180 PRO B C 1
ATOM 4859 O O . PRO B 1 180 ? -9.352 -26.547 1.381 1 97.44 180 PRO B O 1
ATOM 4862 N N . LEU B 1 181 ? -10.375 -25.938 3.277 1 98.25 181 LEU B N 1
ATOM 4863 C CA . LEU B 1 181 ? -11.711 -26.109 2.707 1 98.25 181 LEU B CA 1
ATOM 4864 C C . LEU B 1 181 ? -11.992 -25.016 1.672 1 98.25 181 LEU B C 1
ATOM 4866 O O . LEU B 1 181 ? -12.469 -25.312 0.572 1 98.25 181 LEU B O 1
ATOM 4870 N N . VAL B 1 182 ? -11.656 -23.812 2.006 1 98.25 182 VAL B N 1
ATOM 4871 C CA . VAL B 1 182 ? -11.93 -22.688 1.101 1 98.25 182 VAL B CA 1
ATOM 4872 C C . VAL B 1 182 ? -11.023 -22.781 -0.122 1 98.25 182 VAL B C 1
ATOM 4874 O O . VAL B 1 182 ? -11.43 -22.453 -1.236 1 98.25 182 VAL B O 1
ATOM 4877 N N . ASN B 1 183 ? -9.773 -23.25 0.068 1 97.81 183 ASN B N 1
ATOM 4878 C CA . ASN B 1 183 ? -8.867 -23.453 -1.053 1 97.81 183 ASN B CA 1
ATOM 4879 C C . ASN B 1 183 ? -9.469 -24.391 -2.1 1 97.81 183 ASN B C 1
ATOM 4881 O O . ASN B 1 183 ? -9.391 -24.109 -3.299 1 97.81 183 ASN B O 1
ATOM 4885 N N . GLU B 1 184 ? -10.078 -25.438 -1.631 1 97.62 184 GLU B N 1
ATOM 4886 C CA . GLU B 1 184 ? -10.68 -26.391 -2.551 1 97.62 184 GLU B CA 1
ATOM 4887 C C . GLU B 1 184 ? -11.805 -25.766 -3.357 1 97.62 184 GLU B C 1
ATOM 4889 O O . GLU B 1 184 ? -11.969 -26.047 -4.547 1 97.62 184 GLU B O 1
ATOM 4894 N N . LEU B 1 185 ? -12.539 -24.938 -2.705 1 98 185 LEU B N 1
ATOM 4895 C CA . LEU B 1 185 ? -13.656 -24.266 -3.369 1 98 185 LEU B CA 1
ATOM 4896 C C . LEU B 1 185 ? -13.156 -23.234 -4.371 1 98 185 LEU B C 1
ATOM 4898 O O . LEU B 1 185 ? -13.68 -23.141 -5.48 1 98 185 LEU B O 1
ATOM 4902 N N . ARG B 1 186 ? -12.094 -22.5 -4 1 97.81 186 ARG B N 1
ATOM 4903 C CA . ARG B 1 186 ? -11.578 -21.422 -4.824 1 97.81 186 ARG B CA 1
ATOM 4904 C C . ARG B 1 186 ? -10.742 -21.953 -5.98 1 97.81 186 ARG B C 1
ATOM 4906 O O . ARG B 1 186 ? -10.484 -21.25 -6.953 1 97.81 186 ARG B O 1
ATOM 4913 N N . LEU B 1 187 ? -10.305 -23.188 -5.855 1 98 187 LEU B N 1
ATOM 4914 C CA . LEU B 1 187 ? -9.391 -23.781 -6.828 1 98 187 LEU B CA 1
ATOM 4915 C C . LEU B 1 187 ? -10.047 -23.891 -8.195 1 98 187 LEU B C 1
ATOM 4917 O O . LEU B 1 187 ? -9.406 -23.672 -9.227 1 98 187 LEU B O 1
ATOM 4921 N N . ILE B 1 188 ? -11.328 -24.281 -8.18 1 98.25 188 ILE B N 1
ATOM 4922 C CA . ILE B 1 188 ? -12.078 -24.422 -9.422 1 98.25 188 ILE B CA 1
ATOM 4923 C C . ILE B 1 188 ? -12.891 -23.141 -9.672 1 98.25 188 ILE B C 1
ATOM 4925 O O . ILE B 1 188 ? -13.883 -22.891 -8.984 1 98.25 188 ILE B O 1
ATOM 4929 N N . LYS B 1 189 ? -12.516 -22.438 -10.672 1 98.5 189 LYS B N 1
ATOM 4930 C CA . LYS B 1 189 ? -13.156 -21.156 -10.961 1 98.5 189 LYS B CA 1
ATOM 4931 C C . LYS B 1 189 ? -14.5 -21.375 -11.656 1 98.5 189 LYS B C 1
ATOM 4933 O O . LYS B 1 189 ? -14.641 -22.266 -12.492 1 98.5 189 LYS B O 1
ATOM 4938 N N . SER B 1 190 ? -15.461 -20.516 -11.336 1 98.19 190 SER B N 1
ATOM 4939 C CA . SER B 1 190 ? -16.719 -20.453 -12.086 1 98.19 190 SER B CA 1
ATOM 4940 C C . SER B 1 190 ? -16.516 -19.766 -13.43 1 98.19 190 SER B C 1
ATOM 4942 O O . SER B 1 190 ? -15.477 -19.172 -13.68 1 98.19 190 SER B O 1
ATOM 4944 N N . GLU B 1 191 ? -17.547 -19.875 -14.273 1 97.88 191 GLU B N 1
ATOM 4945 C CA . GLU B 1 191 ? -17.5 -19.188 -15.562 1 97.88 191 GLU B CA 1
ATOM 4946 C C . GLU B 1 191 ? -17.359 -17.688 -15.383 1 97.88 191 GLU B C 1
ATOM 4948 O O . GLU B 1 191 ? -16.656 -17.031 -16.156 1 97.88 191 GLU B O 1
ATOM 4953 N N . ALA B 1 192 ? -18.062 -17.188 -14.391 1 97.75 192 ALA B N 1
ATOM 4954 C CA . ALA B 1 192 ? -18 -15.75 -14.125 1 97.75 192 ALA B CA 1
ATOM 4955 C C . ALA B 1 192 ? -16.594 -15.336 -13.703 1 97.75 192 ALA B C 1
ATOM 4957 O O . ALA B 1 192 ? -16.109 -14.281 -14.109 1 97.75 192 ALA B O 1
ATOM 4958 N N . GLU B 1 193 ? -15.969 -16.125 -12.883 1 98.31 193 GLU B N 1
ATOM 4959 C CA . GLU B 1 193 ? -14.602 -15.844 -12.469 1 98.31 193 GLU B CA 1
ATOM 4960 C C . GLU B 1 193 ? -13.648 -15.852 -13.656 1 98.31 193 GLU B C 1
ATOM 4962 O O . GLU B 1 193 ? -12.797 -14.969 -13.789 1 98.31 193 GLU B O 1
ATOM 4967 N N . ILE B 1 194 ? -13.797 -16.812 -14.484 1 98.44 194 ILE B N 1
ATOM 4968 C CA . ILE B 1 194 ? -12.938 -16.953 -15.656 1 98.44 194 ILE B CA 1
ATOM 4969 C C . ILE B 1 194 ? -13.117 -15.742 -16.578 1 98.44 194 ILE B C 1
ATOM 4971 O O . ILE B 1 194 ? -12.141 -15.227 -17.125 1 98.44 194 ILE B O 1
ATOM 4975 N N . LYS B 1 195 ? -14.328 -15.32 -16.703 1 98.19 195 LYS B N 1
ATOM 4976 C CA . LYS B 1 195 ? -14.594 -14.141 -17.516 1 98.19 195 LYS B CA 1
ATOM 4977 C C . LYS B 1 195 ? -13.875 -12.914 -16.953 1 98.19 195 LYS B C 1
ATOM 4979 O O . LYS B 1 195 ? -13.305 -12.125 -17.703 1 98.19 195 LYS B O 1
ATOM 4984 N N . ASN B 1 196 ? -13.953 -12.719 -15.625 1 98.06 196 ASN B N 1
ATOM 4985 C CA . ASN B 1 196 ? -13.234 -11.625 -14.984 1 98.06 196 ASN B CA 1
ATOM 4986 C C . ASN B 1 196 ? -11.727 -11.734 -15.219 1 98.06 196 ASN B C 1
ATOM 4988 O O . ASN B 1 196 ? -11.07 -10.742 -15.539 1 98.06 196 ASN B O 1
ATOM 4992 N N . MET B 1 197 ? -11.195 -12.938 -15.078 1 98.5 197 MET B N 1
ATOM 4993 C CA . MET B 1 197 ? -9.766 -13.164 -15.242 1 98.5 197 MET B CA 1
ATOM 4994 C C . MET B 1 197 ? -9.336 -12.93 -16.688 1 98.5 197 MET B C 1
ATOM 4996 O O . MET B 1 197 ? -8.266 -12.367 -16.953 1 98.5 197 MET B O 1
ATOM 5000 N N . ARG B 1 198 ? -10.203 -13.336 -17.609 1 98.56 198 ARG B N 1
ATOM 5001 C CA . ARG B 1 198 ? -9.914 -13.102 -19.016 1 98.56 198 ARG B CA 1
ATOM 5002 C C . ARG B 1 198 ? -9.922 -11.609 -19.344 1 98.56 198 ARG B C 1
ATOM 5004 O O . ARG B 1 198 ? -9.055 -11.125 -20.078 1 98.56 198 ARG B O 1
ATOM 5011 N N . HIS B 1 199 ? -10.859 -10.93 -18.797 1 98.12 199 HIS B N 1
ATOM 5012 C CA . HIS B 1 199 ? -10.914 -9.484 -18.984 1 98.12 199 HIS B CA 1
ATOM 5013 C C . HIS B 1 199 ? -9.641 -8.812 -18.484 1 98.12 199 HIS B C 1
ATOM 5015 O O . HIS B 1 199 ? -9.031 -8.016 -19.203 1 98.12 199 HIS B O 1
ATOM 5021 N N . ALA B 1 200 ? -9.211 -9.133 -17.281 1 97.88 200 ALA B N 1
ATOM 5022 C CA . ALA B 1 200 ? -7.992 -8.578 -16.703 1 97.88 200 ALA B CA 1
ATOM 5023 C C . ALA B 1 200 ? -6.77 -8.977 -17.516 1 97.88 200 ALA B C 1
ATOM 5025 O O . ALA B 1 200 ? -5.887 -8.148 -17.766 1 97.88 200 ALA B O 1
ATOM 5026 N N . GLY B 1 201 ? -6.746 -10.234 -17.922 1 98.56 201 GLY B N 1
ATOM 5027 C CA . GLY B 1 201 ? -5.629 -10.734 -18.719 1 98.56 201 GLY B CA 1
ATOM 5028 C C . GLY B 1 201 ? -5.516 -10.07 -20.062 1 98.56 201 GLY B C 1
ATOM 5029 O O . GLY B 1 201 ? -4.414 -9.719 -20.5 1 98.56 201 GLY B O 1
ATOM 5030 N N . GLN B 1 202 ? -6.648 -9.93 -20.719 1 98.31 202 GLN B N 1
ATOM 5031 C CA . GLN B 1 202 ? -6.68 -9.281 -22.031 1 98.31 202 GLN B CA 1
ATOM 5032 C C . GLN B 1 202 ? -6.172 -7.848 -21.938 1 98.31 202 GLN B C 1
ATOM 5034 O O . GLN B 1 202 ? -5.312 -7.441 -22.734 1 98.31 202 GLN B O 1
ATOM 5039 N N . HIS B 1 203 ? -6.656 -7.176 -21.016 1 97.31 203 HIS B N 1
ATOM 5040 C CA . HIS B 1 203 ? -6.273 -5.777 -20.859 1 97.31 203 HIS B CA 1
ATOM 5041 C C . HIS B 1 203 ? -4.805 -5.648 -20.469 1 97.31 203 HIS B C 1
ATOM 5043 O O . HIS B 1 203 ? -4.078 -4.828 -21.031 1 97.31 203 HIS B O 1
ATOM 5049 N N . SER B 1 204 ? -4.359 -6.438 -19.547 1 98.44 204 SER B N 1
ATOM 5050 C CA . SER B 1 204 ? -2.965 -6.426 -19.125 1 98.44 204 SER B CA 1
ATOM 5051 C C . SER B 1 204 ? -2.031 -6.754 -20.281 1 98.44 204 SER B C 1
ATOM 5053 O O . SER B 1 204 ? -0.989 -6.113 -20.438 1 98.44 204 SER B O 1
ATOM 5055 N N . GLY B 1 205 ? -2.432 -7.762 -21 1 98.75 205 GLY B N 1
ATOM 5056 C CA . GLY B 1 205 ? -1.628 -8.141 -22.156 1 98.75 205 GLY B CA 1
ATOM 5057 C C . GLY B 1 205 ? -1.461 -7.023 -23.156 1 98.75 205 GLY B C 1
ATOM 5058 O O . GLY B 1 205 ? -0.354 -6.777 -23.641 1 98.75 205 GLY B O 1
ATOM 5059 N N . ARG B 1 206 ? -2.514 -6.348 -23.453 1 98.31 206 ARG B N 1
ATOM 5060 C CA . ARG B 1 206 ? -2.461 -5.223 -24.391 1 98.31 206 ARG B CA 1
ATOM 5061 C C . ARG B 1 206 ? -1.549 -4.121 -23.859 1 98.31 206 ARG B C 1
ATOM 5063 O O . ARG B 1 206 ? -0.777 -3.531 -24.625 1 98.31 206 ARG B O 1
ATOM 5070 N N . ALA B 1 207 ? -1.659 -3.855 -22.578 1 97.88 207 ALA B N 1
ATOM 5071 C CA . ALA B 1 207 ? -0.833 -2.814 -21.969 1 97.88 207 ALA B CA 1
ATOM 5072 C C . ALA B 1 207 ? 0.65 -3.154 -22.094 1 97.88 207 ALA B C 1
ATOM 5074 O O . ALA B 1 207 ? 1.469 -2.291 -22.406 1 97.88 207 ALA B O 1
ATOM 5075 N N . ILE B 1 208 ? 1 -4.371 -21.828 1 98.69 208 ILE B N 1
ATOM 5076 C CA . ILE B 1 208 ? 2.393 -4.801 -21.906 1 98.69 208 ILE B CA 1
ATOM 5077 C C . ILE B 1 208 ? 2.881 -4.746 -23.344 1 98.69 208 ILE B C 1
ATOM 5079 O O . ILE B 1 208 ? 3.992 -4.281 -23.609 1 98.69 208 ILE B O 1
ATOM 5083 N N . THR B 1 209 ? 2.07 -5.215 -24.25 1 98.81 209 THR B N 1
ATOM 5084 C CA . THR B 1 209 ? 2.424 -5.137 -25.656 1 98.81 209 THR B CA 1
ATOM 5085 C C . THR B 1 209 ? 2.613 -3.688 -26.094 1 98.81 209 THR B C 1
ATOM 5087 O O . THR B 1 209 ? 3.562 -3.365 -26.812 1 98.81 209 THR B O 1
ATOM 5090 N N . ASP B 1 210 ? 1.742 -2.828 -25.672 1 98.06 210 ASP B N 1
ATOM 5091 C CA . ASP B 1 210 ? 1.871 -1.409 -26 1 98.06 210 ASP B CA 1
ATOM 5092 C C . ASP B 1 210 ? 3.152 -0.828 -25.406 1 98.06 210 ASP B C 1
ATOM 5094 O O . ASP B 1 210 ? 3.766 0.066 -25.984 1 98.06 210 ASP B O 1
ATOM 5098 N N . ALA B 1 211 ? 3.492 -1.288 -24.219 1 97.94 211 ALA B N 1
ATOM 5099 C CA . ALA B 1 211 ? 4.746 -0.846 -23.625 1 97.94 211 ALA B CA 1
ATOM 5100 C C . ALA B 1 211 ? 5.938 -1.214 -24.5 1 97.94 211 ALA B C 1
ATOM 5102 O O . ALA B 1 211 ? 6.887 -0.438 -24.625 1 97.94 211 ALA B O 1
ATOM 5103 N N . MET B 1 212 ? 5.91 -2.35 -25.125 1 98.25 212 MET B N 1
ATOM 5104 C CA . MET B 1 212 ? 6.992 -2.805 -25.984 1 98.25 212 MET B CA 1
ATOM 5105 C C . MET B 1 212 ? 7.168 -1.866 -27.188 1 98.25 212 MET B C 1
ATOM 5107 O O . MET B 1 212 ? 8.266 -1.759 -27.734 1 98.25 212 MET B O 1
ATOM 5111 N N . ARG B 1 213 ? 6.09 -1.178 -27.531 1 97.12 213 ARG B N 1
ATOM 5112 C CA . ARG B 1 213 ? 6.105 -0.267 -28.672 1 97.12 213 ARG B CA 1
ATOM 5113 C C . ARG B 1 213 ? 6.84 1.026 -28.328 1 97.12 213 ARG B C 1
ATOM 5115 O O . ARG B 1 213 ? 7.281 1.75 -29.234 1 97.12 213 ARG B O 1
ATOM 5122 N N . GLN B 1 214 ? 6.918 1.238 -27.094 1 95.5 214 GLN B N 1
ATOM 5123 C CA . GLN B 1 214 ? 7.473 2.508 -26.641 1 95.5 214 GLN B CA 1
ATOM 5124 C C . GLN B 1 214 ? 8.977 2.396 -26.391 1 95.5 214 GLN B C 1
ATOM 5126 O O . GLN B 1 214 ? 9.523 1.294 -26.375 1 95.5 214 GLN B O 1
ATOM 5131 N N . SER B 1 215 ? 9.625 3.578 -26.266 1 94.69 215 SER B N 1
ATOM 5132 C CA . SER B 1 215 ? 11.023 3.67 -25.875 1 94.69 215 SER B CA 1
ATOM 5133 C C . SER B 1 215 ? 11.164 4.32 -24.5 1 94.69 215 SER B C 1
ATOM 5135 O O . SER B 1 215 ? 10.773 5.477 -24.312 1 94.69 215 SER B O 1
ATOM 5137 N N . PHE B 1 216 ? 11.578 3.502 -23.609 1 95.12 216 PHE B N 1
ATOM 5138 C CA . PHE B 1 216 ? 11.797 4.012 -22.266 1 95.12 216 PHE B CA 1
ATOM 5139 C C . PHE B 1 216 ? 13.289 4.086 -21.953 1 95.12 216 PHE B C 1
ATOM 5141 O O . PHE B 1 216 ? 14.062 3.221 -22.375 1 95.12 216 PHE B O 1
ATOM 5148 N N . THR B 1 217 ? 13.719 5.082 -21.188 1 94.62 217 THR B N 1
ATOM 5149 C CA . THR B 1 217 ? 15.125 5.211 -20.828 1 94.62 217 THR B CA 1
ATOM 5150 C C . THR B 1 217 ? 15.344 4.805 -19.375 1 94.62 217 THR B C 1
ATOM 5152 O O . THR B 1 217 ? 16.484 4.605 -18.938 1 94.62 217 THR B O 1
ATOM 5155 N N . ARG B 1 218 ? 14.227 4.664 -18.625 1 94.31 218 ARG B N 1
ATOM 5156 C CA . ARG B 1 218 ? 14.32 4.262 -17.234 1 94.31 218 ARG B CA 1
ATOM 5157 C C . ARG B 1 218 ? 13.25 3.242 -16.875 1 94.31 218 ARG B C 1
ATOM 5159 O O . ARG B 1 218 ? 12.164 3.248 -17.469 1 94.31 218 ARG B O 1
ATOM 5166 N N . GLU B 1 219 ? 13.562 2.4 -15.898 1 96.25 219 GLU B N 1
ATOM 5167 C CA . GLU B 1 219 ? 12.602 1.438 -15.375 1 96.25 219 GLU B CA 1
ATOM 5168 C C . GLU B 1 219 ? 11.359 2.139 -14.836 1 96.25 219 GLU B C 1
ATOM 5170 O O . GLU B 1 219 ? 10.234 1.674 -15.047 1 96.25 219 GLU B O 1
ATOM 5175 N N . LYS B 1 220 ? 11.562 3.227 -14.227 1 91.75 220 LYS B N 1
ATOM 5176 C CA . LYS B 1 220 ? 10.484 3.967 -13.57 1 91.75 220 LYS B CA 1
ATOM 5177 C C . LYS B 1 220 ? 9.453 4.445 -14.586 1 91.75 220 LYS B C 1
ATOM 5179 O O . LYS B 1 220 ? 8.25 4.449 -14.305 1 91.75 220 LYS B O 1
ATOM 5184 N N . ASP B 1 221 ? 9.922 4.891 -15.711 1 91.19 221 ASP B N 1
ATOM 5185 C CA . ASP B 1 221 ? 9.016 5.363 -16.75 1 91.19 221 ASP B CA 1
ATOM 5186 C C . ASP B 1 221 ? 8.148 4.223 -17.281 1 91.19 221 ASP B C 1
ATOM 5188 O O . ASP B 1 221 ? 6.953 4.402 -17.531 1 91.19 221 ASP B O 1
ATOM 5192 N N . LEU B 1 222 ? 8.766 3.137 -17.469 1 95.88 222 LEU B N 1
ATOM 5193 C CA . LEU B 1 222 ? 8.039 1.953 -17.891 1 95.88 222 LEU B CA 1
ATOM 5194 C C . LEU B 1 222 ? 7.02 1.525 -16.844 1 95.88 222 LEU B C 1
ATOM 5196 O O . LEU B 1 222 ? 5.875 1.208 -17.172 1 95.88 222 LEU B O 1
ATOM 5200 N N . ASP B 1 223 ? 7.41 1.543 -15.633 1 94.88 223 ASP B N 1
ATOM 5201 C CA . ASP B 1 223 ? 6.52 1.244 -14.516 1 94.88 223 ASP B CA 1
ATOM 5202 C C . ASP B 1 223 ? 5.309 2.178 -14.516 1 94.88 223 ASP B C 1
ATOM 5204 O O . ASP B 1 223 ? 4.172 1.729 -14.359 1 94.88 223 ASP B O 1
ATOM 5208 N N . SER B 1 224 ? 5.551 3.441 -14.68 1 89.94 224 SER B N 1
ATOM 5209 C CA . SER B 1 224 ? 4.496 4.453 -14.688 1 89.94 224 SER B CA 1
ATOM 5210 C C . SER B 1 224 ? 3.525 4.23 -15.844 1 89.94 224 SER B C 1
ATOM 5212 O O . SER B 1 224 ? 2.314 4.395 -15.68 1 89.94 224 SER B O 1
ATOM 5214 N N . PHE B 1 225 ? 4.074 3.912 -16.922 1 91.81 225 PHE B N 1
ATOM 5215 C CA . PHE B 1 225 ? 3.254 3.629 -18.094 1 91.81 225 PHE B CA 1
ATOM 5216 C C . PHE B 1 225 ? 2.283 2.488 -17.812 1 91.81 225 PHE B C 1
ATOM 5218 O O . PHE B 1 225 ? 1.084 2.607 -18.078 1 91.81 225 PHE B O 1
ATOM 5225 N N . LEU B 1 226 ? 2.756 1.462 -17.297 1 95.44 226 LEU B N 1
ATOM 5226 C CA . LEU B 1 226 ? 1.931 0.291 -17.016 1 95.44 226 LEU B CA 1
ATOM 5227 C C . LEU B 1 226 ? 0.901 0.597 -15.938 1 95.44 226 LEU B C 1
ATOM 5229 O O . LEU B 1 226 ? -0.244 0.146 -16.016 1 95.44 226 LEU B O 1
ATOM 5233 N N . ASP B 1 227 ? 1.323 1.273 -14.938 1 92.06 227 ASP B N 1
ATOM 5234 C CA . ASP B 1 227 ? 0.404 1.669 -13.875 1 92.06 227 ASP B CA 1
ATOM 5235 C C . ASP B 1 227 ? -0.813 2.395 -14.445 1 92.06 227 ASP B C 1
ATOM 5237 O O . ASP B 1 227 ? -1.948 2.115 -14.055 1 92.06 227 ASP B O 1
ATOM 5241 N N . TYR B 1 228 ? -0.578 3.291 -15.312 1 86.12 228 TYR B N 1
ATOM 5242 C CA . TYR B 1 228 ? -1.654 4.043 -15.945 1 86.12 228 TYR B CA 1
ATOM 5243 C C . TYR B 1 228 ? -2.592 3.117 -16.719 1 86.12 228 TYR B C 1
ATOM 5245 O O . TYR B 1 228 ? -3.809 3.154 -16.516 1 86.12 228 TYR B O 1
ATOM 5253 N N . TRP B 1 229 ? -2.053 2.305 -17.484 1 91.25 229 TRP B N 1
ATOM 5254 C CA . TRP B 1 229 ? -2.867 1.498 -18.391 1 91.25 229 TRP B CA 1
ATOM 5255 C C . TRP B 1 229 ? -3.58 0.384 -17.625 1 91.25 229 TRP B C 1
ATOM 5257 O O . TRP B 1 229 ? -4.688 -0.015 -18 1 91.25 229 TRP B O 1
ATOM 5267 N N . PHE B 1 230 ? -3.037 -0.109 -16.562 1 94.62 230 PHE B N 1
ATOM 5268 C CA . PHE B 1 230 ? -3.645 -1.176 -15.781 1 94.62 230 PHE B CA 1
ATOM 5269 C C . PHE B 1 230 ? -4.895 -0.677 -15.062 1 94.62 230 PHE B C 1
ATOM 5271 O O . PHE B 1 230 ? -5.676 -1.475 -14.539 1 94.62 230 PHE B O 1
ATOM 5278 N N . LYS B 1 231 ? -5.164 0.62 -15.062 1 89.88 231 LYS B N 1
ATOM 5279 C CA . LYS B 1 231 ? -6.348 1.19 -14.422 1 89.88 231 LYS B CA 1
ATOM 5280 C C . LYS B 1 231 ? -7.449 1.461 -15.445 1 89.88 231 LYS B C 1
ATOM 5282 O O . LYS B 1 231 ? -8.555 1.855 -15.086 1 89.88 231 LYS B O 1
ATOM 5287 N N . GLN B 1 232 ? -7.09 1.237 -16.672 1 87.06 232 GLN B N 1
ATOM 5288 C CA . GLN B 1 232 ? -8.07 1.472 -17.734 1 87.06 232 GLN B CA 1
ATOM 5289 C C . GLN B 1 232 ? -9.008 0.276 -17.891 1 87.06 232 GLN B C 1
ATOM 5291 O O . GLN B 1 232 ? -8.789 -0.771 -17.266 1 87.06 232 GLN B O 1
ATOM 5296 N N . ASP B 1 233 ? -10.117 0.474 -18.625 1 89.06 233 ASP B N 1
ATOM 5297 C CA . ASP B 1 233 ? -11.117 -0.554 -18.906 1 89.06 233 ASP B CA 1
ATOM 5298 C C . ASP B 1 233 ? -11.688 -1.139 -17.609 1 89.06 233 ASP B C 1
ATOM 5300 O O . ASP B 1 233 ? -11.844 -2.355 -17.5 1 89.06 233 ASP B O 1
ATOM 5304 N N . ASP B 1 234 ? -11.828 -0.385 -16.641 1 87 234 ASP B N 1
ATOM 5305 C CA . ASP B 1 234 ? -12.484 -0.655 -15.359 1 87 234 ASP B CA 1
ATOM 5306 C C . ASP B 1 234 ? -11.641 -1.573 -14.484 1 87 234 ASP B C 1
ATOM 5308 O O . ASP B 1 234 ? -12.133 -2.137 -13.508 1 87 234 ASP B O 1
ATOM 5312 N N . CYS B 1 235 ? -10.383 -1.77 -14.922 1 92.69 235 CYS B N 1
ATOM 5313 C CA . CYS B 1 235 ? -9.484 -2.508 -14.047 1 92.69 235 CYS B CA 1
ATOM 5314 C C . CYS B 1 235 ? -9.078 -1.661 -12.852 1 92.69 235 CYS B C 1
ATOM 5316 O O . CYS B 1 235 ? -9.156 -0.432 -12.891 1 92.69 235 CYS B O 1
ATOM 5318 N N . ASP B 1 236 ? -8.664 -2.312 -11.812 1 89.44 236 ASP B N 1
ATOM 5319 C CA . ASP B 1 236 ? -8.43 -1.65 -10.531 1 89.44 236 ASP B CA 1
ATOM 5320 C C . ASP B 1 236 ? -7 -1.127 -10.438 1 89.44 236 ASP B C 1
ATOM 5322 O O . ASP B 1 236 ? -6.672 -0.356 -9.531 1 89.44 236 ASP B O 1
ATOM 5326 N N . GLY B 1 237 ? -6.152 -1.484 -11.367 1 91.94 237 GLY B N 1
ATOM 5327 C CA . GLY B 1 237 ? -4.73 -1.179 -11.297 1 91.94 237 GLY B CA 1
ATOM 5328 C C . GLY B 1 237 ? -3.861 -2.414 -11.156 1 91.94 237 GLY B C 1
ATOM 5329 O O . GLY B 1 237 ? -4.332 -3.537 -11.344 1 91.94 237 GLY B O 1
ATOM 5330 N N . PRO B 1 238 ? -2.578 -2.209 -10.836 1 94.75 238 PRO B N 1
ATOM 5331 C CA . PRO B 1 238 ? -1.695 -3.365 -10.664 1 94.75 238 PRO B CA 1
ATOM 5332 C C . PRO B 1 238 ? -2.129 -4.277 -9.516 1 94.75 238 PRO B C 1
ATOM 5334 O O . PRO B 1 238 ? -2.471 -3.791 -8.438 1 94.75 238 PRO B O 1
ATOM 5337 N N . ALA B 1 239 ? -2.08 -5.527 -9.766 1 95.81 239 ALA B N 1
ATOM 5338 C CA . ALA B 1 239 ? -2.494 -6.52 -8.773 1 95.81 239 ALA B CA 1
ATOM 5339 C C . ALA B 1 239 ? -1.425 -6.707 -7.703 1 95.81 239 ALA B C 1
ATOM 5341 O O . ALA B 1 239 ? -1.705 -7.23 -6.621 1 95.81 239 ALA B O 1
ATOM 5342 N N . TYR B 1 240 ? -0.249 -6.406 -7.965 1 95.69 240 TYR B N 1
ATOM 5343 C CA . TYR B 1 240 ? 0.933 -6.504 -7.117 1 95.69 240 TYR B CA 1
ATOM 5344 C C . TYR B 1 240 ? 2.006 -5.516 -7.562 1 95.69 240 TYR B C 1
ATOM 5346 O O . TYR B 1 240 ? 1.895 -4.91 -8.633 1 95.69 240 TYR B O 1
ATOM 5354 N N . VAL B 1 241 ? 3.01 -5.316 -6.738 1 94.06 241 VAL B N 1
ATOM 5355 C CA . VAL B 1 241 ? 4.094 -4.426 -7.129 1 94.06 241 VAL B CA 1
ATOM 5356 C C . VAL B 1 241 ? 4.84 -5.004 -8.328 1 94.06 241 VAL B C 1
ATOM 5358 O O . VAL B 1 241 ? 5.387 -6.109 -8.25 1 94.06 241 VAL B O 1
ATOM 5361 N N . PRO B 1 242 ? 4.871 -4.281 -9.438 1 96.56 242 PRO B N 1
ATOM 5362 C CA . PRO B 1 242 ? 5.488 -4.824 -10.648 1 96.56 242 PRO B CA 1
ATOM 5363 C C . PRO B 1 242 ? 7 -4.988 -10.516 1 96.56 242 PRO B C 1
ATOM 5365 O O . PRO B 1 242 ? 7.637 -4.277 -9.734 1 96.56 242 PRO B O 1
ATOM 5368 N N . VAL B 1 243 ? 7.496 -5.934 -11.164 1 97.88 243 VAL B N 1
ATOM 5369 C CA . VAL B 1 243 ? 8.93 -6.035 -11.445 1 97.88 243 VAL B CA 1
ATOM 5370 C C . VAL B 1 243 ? 9.234 -5.414 -12.805 1 97.88 243 VAL B C 1
ATOM 5372 O O . VAL B 1 243 ? 8.688 -5.836 -13.828 1 97.88 243 VAL B O 1
ATOM 5375 N N . VAL B 1 244 ? 9.977 -4.387 -12.836 1 98.25 244 VAL B N 1
ATOM 5376 C CA . VAL B 1 244 ? 10.531 -3.797 -14.055 1 98.25 244 VAL B CA 1
ATOM 5377 C C . VAL B 1 244 ? 12.055 -3.793 -13.977 1 98.25 244 VAL B C 1
ATOM 5379 O O . VAL B 1 244 ? 12.656 -2.84 -13.477 1 98.25 244 VAL B O 1
ATOM 5382 N N . ALA B 1 245 ? 12.664 -4.812 -14.562 1 98.5 245 ALA B N 1
ATOM 5383 C CA . ALA B 1 245 ? 14.07 -5.094 -14.281 1 98.5 245 ALA B CA 1
ATOM 5384 C C . ALA B 1 245 ? 14.906 -5.035 -15.562 1 98.5 245 ALA B C 1
ATOM 5386 O O . ALA B 1 245 ? 14.859 -5.953 -16.375 1 98.5 245 ALA B O 1
ATOM 5387 N N . GLY B 1 246 ? 15.703 -4.016 -15.68 1 98.38 246 GLY B N 1
ATOM 5388 C CA . GLY B 1 246 ? 16.625 -3.896 -16.797 1 98.38 246 GLY B CA 1
ATOM 5389 C C . GLY B 1 246 ? 17.953 -4.586 -16.547 1 98.38 246 GLY B C 1
ATOM 5390 O O . GLY B 1 246 ? 18.516 -4.488 -15.461 1 98.38 246 GLY B O 1
ATOM 5391 N N . GLY B 1 247 ? 18.422 -5.246 -17.547 1 97.5 247 GLY B N 1
ATOM 5392 C CA . GLY B 1 247 ? 19.75 -5.84 -17.5 1 97.5 247 GLY B CA 1
ATOM 5393 C C . GLY B 1 247 ? 19.922 -6.809 -16.344 1 97.5 247 GLY B C 1
ATOM 5394 O O . GLY B 1 247 ? 19.109 -7.719 -16.156 1 97.5 247 GLY B O 1
ATOM 5395 N N . ILE B 1 248 ? 20.922 -6.617 -15.562 1 96.75 248 ILE B N 1
ATOM 5396 C CA . ILE B 1 248 ? 21.328 -7.566 -14.539 1 96.75 248 ILE B CA 1
ATOM 5397 C C . ILE B 1 248 ? 20.281 -7.602 -13.422 1 96.75 248 ILE B C 1
ATOM 5399 O O . ILE B 1 248 ? 20.234 -8.555 -12.641 1 96.75 248 ILE B O 1
ATOM 5403 N N . ASN B 1 249 ? 19.438 -6.551 -13.352 1 97.12 249 ASN B N 1
ATOM 5404 C CA . ASN B 1 249 ? 18.406 -6.512 -12.32 1 97.12 249 ASN B CA 1
ATOM 5405 C C . ASN B 1 249 ? 17.406 -7.656 -12.484 1 97.12 249 ASN B C 1
ATOM 5407 O O . ASN B 1 249 ? 16.734 -8.039 -11.523 1 97.12 249 ASN B O 1
ATOM 5411 N N . ALA B 1 250 ? 17.359 -8.188 -13.68 1 98.06 250 ALA B N 1
ATOM 5412 C CA . ALA B 1 250 ? 16.438 -9.281 -13.969 1 98.06 250 ALA B CA 1
ATOM 5413 C C . ALA B 1 250 ? 16.844 -10.547 -13.219 1 98.06 250 ALA B C 1
ATOM 5415 O O . ALA B 1 250 ? 16.062 -11.5 -13.125 1 98.06 250 ALA B O 1
ATOM 5416 N N . ASN B 1 251 ? 18.047 -10.547 -12.703 1 97.25 251 ASN B N 1
ATOM 5417 C CA . ASN B 1 251 ? 18.484 -11.703 -11.93 1 97.25 251 ASN B CA 1
ATOM 5418 C C . ASN B 1 251 ? 17.969 -11.664 -10.5 1 97.25 251 ASN B C 1
ATOM 5420 O O . ASN B 1 251 ? 18.203 -12.594 -9.719 1 97.25 251 ASN B O 1
ATOM 5424 N N . THR B 1 252 ? 17.281 -10.648 -10.156 1 96.44 252 THR B N 1
ATOM 5425 C CA . THR B 1 252 ? 16.5 -10.57 -8.922 1 96.44 252 THR B CA 1
ATOM 5426 C C . THR B 1 252 ? 15.031 -10.883 -9.188 1 96.44 252 THR B C 1
ATOM 5428 O O . THR B 1 252 ? 14.336 -10.102 -9.828 1 96.44 252 THR B O 1
ATOM 5431 N N . ILE B 1 253 ? 14.57 -11.922 -8.68 1 94.81 253 ILE B N 1
ATOM 5432 C CA . ILE B 1 253 ? 13.273 -12.484 -9.062 1 94.81 253 ILE B CA 1
ATOM 5433 C C . ILE B 1 253 ? 12.164 -11.492 -8.719 1 94.81 253 ILE B C 1
ATOM 5435 O O . ILE B 1 253 ? 11.273 -11.242 -9.531 1 94.81 253 ILE B O 1
ATOM 5439 N N . HIS B 1 254 ? 12.219 -10.891 -7.504 1 94.38 254 HIS B N 1
ATOM 5440 C CA . HIS B 1 254 ? 11.25 -9.891 -7.078 1 94.38 254 HIS B CA 1
ATOM 5441 C C . HIS B 1 254 ? 11.883 -8.508 -7.004 1 94.38 254 HIS B C 1
ATOM 5443 O O . HIS B 1 254 ? 11.766 -7.816 -5.988 1 94.38 254 HIS B O 1
ATOM 5449 N N . TYR B 1 255 ? 12.508 -8.125 -8.094 1 95.81 255 TYR B N 1
ATOM 5450 C CA . TYR B 1 255 ? 13.07 -6.789 -8.203 1 95.81 255 TYR B CA 1
ATOM 5451 C C . TYR B 1 255 ? 11.977 -5.734 -8.281 1 95.81 255 TYR B C 1
ATOM 5453 O O . TYR B 1 255 ? 11.266 -5.641 -9.281 1 95.81 255 TYR B O 1
ATOM 5461 N N . VAL B 1 256 ? 11.906 -4.801 -7.168 1 91.5 256 VAL B N 1
ATOM 5462 C CA . VAL B 1 256 ? 10.766 -3.893 -7.184 1 91.5 256 VAL B CA 1
ATOM 5463 C C . VAL B 1 256 ? 11.25 -2.455 -6.996 1 91.5 256 VAL B C 1
ATOM 5465 O O . VAL B 1 256 ? 10.445 -1.548 -6.777 1 91.5 256 VAL B O 1
ATOM 5468 N N . SER B 1 257 ? 12.586 -2.211 -7.059 1 89.25 257 SER B N 1
ATOM 5469 C CA . SER B 1 257 ? 13.07 -0.835 -7.012 1 89.25 257 SER B CA 1
ATOM 5470 C C . SER B 1 257 ? 12.633 -0.053 -8.25 1 89.25 257 SER B C 1
ATOM 5472 O O . SER B 1 257 ? 12.18 1.087 -8.133 1 89.25 257 SER B O 1
ATOM 5474 N N . ASN B 1 258 ? 12.773 -0.669 -9.406 1 93.75 258 ASN B N 1
ATOM 5475 C CA . ASN B 1 258 ? 12.266 -0.154 -10.672 1 93.75 258 ASN B CA 1
ATOM 5476 C C . ASN B 1 258 ? 12.75 1.267 -10.938 1 93.75 258 ASN B C 1
ATOM 5478 O O . ASN B 1 258 ? 11.984 2.119 -11.383 1 93.75 258 ASN B O 1
ATOM 5482 N N . ASP B 1 259 ? 13.992 1.552 -10.703 1 89.06 259 ASP B N 1
ATOM 5483 C CA . ASP B 1 259 ? 14.383 2.955 -10.805 1 89.06 259 ASP B CA 1
ATOM 5484 C C . ASP B 1 259 ? 15.703 3.109 -11.555 1 89.06 259 ASP B C 1
ATOM 5486 O O . ASP B 1 259 ? 16.25 4.211 -11.648 1 89.06 259 ASP B O 1
ATOM 5490 N N . MET B 1 260 ? 16.188 2.057 -12.148 1 93.38 260 MET B N 1
ATOM 5491 C CA . MET B 1 260 ? 17.469 2.129 -12.836 1 93.38 260 MET B CA 1
ATOM 5492 C C . MET B 1 260 ? 17.281 2.484 -14.312 1 93.38 260 MET B C 1
ATOM 5494 O O . MET B 1 260 ? 16.156 2.438 -14.828 1 93.38 260 MET B O 1
ATOM 5498 N N . ARG B 1 261 ? 18.359 2.83 -14.93 1 95.38 261 ARG B N 1
ATOM 5499 C CA . ARG B 1 261 ? 18.328 3.131 -16.359 1 95.38 261 ARG B CA 1
ATOM 5500 C C . ARG B 1 261 ? 18.156 1.862 -17.188 1 95.38 261 ARG B C 1
ATOM 5502 O O . ARG B 1 261 ? 18.609 0.789 -16.797 1 95.38 261 ARG B O 1
ATOM 5509 N N . LEU B 1 262 ? 17.484 2.055 -18.266 1 97.88 262 LEU B N 1
ATOM 5510 C CA . LEU B 1 262 ? 17.359 0.989 -19.25 1 97.88 262 LEU B CA 1
ATOM 5511 C C . LEU B 1 262 ? 18.375 1.166 -20.375 1 97.88 262 LEU B C 1
ATOM 5513 O O . LEU B 1 262 ? 18.312 2.139 -21.125 1 97.88 262 LEU B O 1
ATOM 5517 N N . ASN B 1 263 ? 19.281 0.223 -20.453 1 97.5 263 ASN B N 1
ATOM 5518 C CA . ASN B 1 263 ? 20.312 0.249 -21.484 1 97.5 263 ASN B CA 1
ATOM 5519 C C . ASN B 1 263 ? 19.828 -0.369 -22.781 1 97.5 263 ASN B C 1
ATOM 5521 O O . ASN B 1 263 ? 19.328 -1.501 -22.797 1 97.5 263 ASN B O 1
ATOM 5525 N N . PRO B 1 264 ? 20.031 0.338 -23.906 1 96.44 264 PRO B N 1
ATOM 5526 C CA . PRO B 1 264 ? 19.516 -0.144 -25.188 1 96.44 264 PRO B CA 1
ATOM 5527 C C . PRO B 1 264 ? 20.078 -1.504 -25.594 1 96.44 264 PRO B C 1
ATOM 5529 O O . PRO B 1 264 ? 19.453 -2.242 -26.359 1 96.44 264 PRO B O 1
ATOM 5532 N N . ASN B 1 265 ? 21.188 -1.877 -25.062 1 95.94 265 ASN B N 1
ATOM 5533 C CA . ASN B 1 265 ? 21.828 -3.131 -25.438 1 95.94 265 ASN B CA 1
ATOM 5534 C C . ASN B 1 265 ? 21.359 -4.285 -24.547 1 95.94 265 ASN B C 1
ATOM 5536 O O . ASN B 1 265 ? 21.75 -5.434 -24.766 1 95.94 265 ASN B O 1
ATOM 5540 N N . GLU B 1 266 ? 20.484 -3.965 -23.641 1 97.88 266 GLU B N 1
ATOM 5541 C CA . GLU B 1 266 ? 20.094 -4.977 -22.656 1 97.88 266 GLU B CA 1
ATOM 5542 C C . GLU B 1 266 ? 18.609 -5.332 -22.812 1 97.88 266 GLU B C 1
ATOM 5544 O O . GLU B 1 266 ? 17.922 -4.766 -23.656 1 97.88 266 GLU B O 1
ATOM 5549 N N . LEU B 1 267 ? 18.234 -6.398 -22.078 1 98.56 267 LEU B N 1
ATOM 5550 C CA . LEU B 1 267 ? 16.844 -6.797 -21.984 1 98.56 267 LEU B CA 1
ATOM 5551 C C . LEU B 1 267 ? 16.172 -6.129 -20.781 1 98.56 267 LEU B C 1
ATOM 5553 O O . LEU B 1 267 ? 16.844 -5.672 -19.859 1 98.56 267 LEU B O 1
ATOM 5557 N N . VAL B 1 268 ? 14.859 -6.008 -20.859 1 98.81 268 VAL B N 1
ATOM 5558 C CA . VAL B 1 268 ? 14.047 -5.637 -19.703 1 98.81 268 VAL B CA 1
ATOM 5559 C C . VAL B 1 268 ? 13.016 -6.727 -19.422 1 98.81 268 VAL B C 1
ATOM 5561 O O . VAL B 1 268 ? 12.367 -7.223 -20.344 1 98.81 268 VAL B O 1
ATOM 5564 N N . LEU B 1 269 ? 12.992 -7.199 -18.203 1 98.88 269 LEU B N 1
ATOM 5565 C CA . LEU B 1 269 ? 12.008 -8.164 -17.719 1 98.88 269 LEU B CA 1
ATOM 5566 C C . LEU B 1 269 ? 10.898 -7.457 -16.938 1 98.88 269 LEU B C 1
ATOM 5568 O O . LEU B 1 269 ? 11.18 -6.711 -16 1 98.88 269 LEU B O 1
ATOM 5572 N N . VAL B 1 270 ? 9.68 -7.645 -17.375 1 98.81 270 VAL B N 1
ATOM 5573 C CA . VAL B 1 270 ? 8.523 -7.047 -16.703 1 98.81 270 VAL B CA 1
ATOM 5574 C C . VAL B 1 270 ? 7.59 -8.148 -16.203 1 98.81 270 VAL B C 1
ATOM 5576 O O . VAL B 1 270 ? 7.137 -8.992 -16.984 1 98.81 270 VAL B O 1
ATOM 5579 N N . ASP B 1 271 ? 7.391 -8.234 -14.93 1 98.62 271 ASP B N 1
ATOM 5580 C CA . ASP B 1 271 ? 6.383 -9.055 -14.266 1 98.62 271 ASP B CA 1
ATOM 5581 C C . ASP B 1 271 ? 5.293 -8.195 -13.633 1 98.62 271 ASP B C 1
ATOM 5583 O O . ASP B 1 271 ? 5.508 -7.582 -12.586 1 98.62 271 ASP B O 1
ATOM 5587 N N . ALA B 1 272 ? 4.156 -8.156 -14.312 1 98.44 272 ALA B N 1
ATOM 5588 C CA . ALA B 1 272 ? 3.098 -7.227 -13.914 1 98.44 272 ALA B CA 1
ATOM 5589 C C . ALA B 1 272 ? 1.749 -7.664 -14.484 1 98.44 272 ALA B C 1
ATOM 5591 O O . ALA B 1 272 ? 1.693 -8.391 -15.484 1 98.44 272 ALA B O 1
ATOM 5592 N N . GLY B 1 273 ? 0.743 -7.215 -13.852 1 98.06 273 GLY B N 1
ATOM 5593 C CA . GLY B 1 273 ? -0.616 -7.477 -14.297 1 98.06 273 GLY B CA 1
ATOM 5594 C C . GLY B 1 273 ? -1.658 -6.684 -13.523 1 98.06 273 GLY B C 1
ATOM 5595 O O . GLY B 1 273 ? -1.479 -6.402 -12.344 1 98.06 273 GLY B O 1
ATOM 5596 N N . ALA B 1 274 ? -2.785 -6.418 -14.188 1 97.19 274 ALA B N 1
ATOM 5597 C CA . ALA B 1 274 ? -3.904 -5.699 -13.578 1 97.19 274 ALA B CA 1
ATOM 5598 C C . ALA B 1 274 ? -4.828 -6.656 -12.828 1 97.19 274 ALA B C 1
ATOM 5600 O O . ALA B 1 274 ? -4.629 -7.875 -12.867 1 97.19 274 ALA B O 1
ATOM 5601 N N . GLN B 1 275 ? -5.707 -6.105 -12.172 1 96.31 275 GLN B N 1
ATOM 5602 C CA . GLN B 1 275 ? -6.785 -6.863 -11.539 1 96.31 275 GLN B CA 1
ATOM 5603 C C . GLN B 1 275 ? -8.148 -6.293 -11.914 1 96.31 275 GLN B C 1
ATOM 5605 O O . GLN B 1 275 ? -8.273 -5.102 -12.203 1 96.31 275 GLN B O 1
ATOM 5610 N N . TYR B 1 276 ? -9.109 -7.148 -11.914 1 96.5 276 TYR B N 1
ATOM 5611 C CA . TYR B 1 276 ? -10.492 -6.781 -12.195 1 96.5 276 TYR B CA 1
ATOM 5612 C C . TYR B 1 276 ? -11.461 -7.551 -11.305 1 96.5 276 TYR B C 1
ATOM 5614 O O . TYR B 1 276 ? -11.469 -8.781 -11.312 1 96.5 276 TYR B O 1
ATOM 5622 N N . GLY B 1 277 ? -12.234 -6.805 -10.539 1 93.69 277 GLY B N 1
ATOM 5623 C CA . GLY B 1 277 ? -13.172 -7.441 -9.625 1 93.69 277 GLY B CA 1
ATOM 5624 C C . GLY B 1 277 ? -12.484 -8.289 -8.562 1 93.69 277 GLY B C 1
ATOM 5625 O O . GLY B 1 277 ? -13.031 -9.305 -8.133 1 93.69 277 GLY B O 1
ATOM 5626 N N . GLY B 1 278 ? -11.305 -8.016 -8.328 1 94.56 278 GLY B N 1
ATOM 5627 C CA . GLY B 1 278 ? -10.539 -8.773 -7.34 1 94.56 278 GLY B CA 1
ATOM 5628 C C . GLY B 1 278 ? -9.711 -9.883 -7.949 1 94.56 278 GLY B C 1
ATOM 5629 O O . GLY B 1 278 ? -8.844 -10.453 -7.289 1 94.56 278 GLY B O 1
ATOM 5630 N N . TYR B 1 279 ? -9.922 -10.195 -9.164 1 97.81 279 TYR B N 1
ATOM 5631 C CA . TYR B 1 279 ? -9.195 -11.266 -9.828 1 97.81 279 TYR B CA 1
ATOM 5632 C C . TYR B 1 279 ? -7.949 -10.734 -10.523 1 97.81 279 TYR B C 1
ATOM 5634 O O . TYR B 1 279 ? -8.023 -9.766 -11.289 1 97.81 279 TYR B O 1
ATOM 5642 N N . VAL B 1 280 ? -6.816 -11.422 -10.305 1 96.5 280 VAL B N 1
ATOM 5643 C CA . VAL B 1 280 ? -5.516 -10.891 -10.695 1 96.5 280 VAL B CA 1
ATOM 5644 C C . VAL B 1 280 ? -5.047 -11.562 -11.992 1 96.5 280 VAL B C 1
ATOM 5646 O O . VAL B 1 280 ? -5.527 -12.633 -12.352 1 96.5 280 VAL B O 1
ATOM 5649 N N . THR B 1 281 ? -4.215 -10.852 -12.625 1 96.44 281 THR B N 1
ATOM 5650 C CA . THR B 1 281 ? -3.471 -11.391 -13.758 1 96.44 281 THR B CA 1
ATOM 5651 C C . THR B 1 281 ? -1.975 -11.422 -13.453 1 96.44 281 THR B C 1
ATOM 5653 O O . THR B 1 281 ? -1.439 -10.5 -12.836 1 96.44 281 THR B O 1
ATOM 5656 N N . ASP B 1 282 ? -1.34 -12.484 -13.805 1 98.06 282 ASP B N 1
ATOM 5657 C CA . ASP B 1 282 ? 0.104 -12.633 -13.648 1 98.06 282 ASP B CA 1
ATOM 5658 C C . ASP B 1 282 ? 0.778 -12.898 -14.992 1 98.06 282 ASP B C 1
ATOM 5660 O O . ASP B 1 282 ? 0.542 -13.93 -15.625 1 98.06 282 ASP B O 1
ATOM 5664 N N . ILE B 1 283 ? 1.513 -11.906 -15.477 1 98.69 283 ILE B N 1
ATOM 5665 C CA . ILE B 1 283 ? 2.203 -11.969 -16.766 1 98.69 283 ILE B CA 1
ATOM 5666 C C . ILE B 1 283 ? 3.668 -11.578 -16.578 1 98.69 283 ILE B C 1
ATOM 5668 O O . ILE B 1 283 ? 3.98 -10.648 -15.828 1 98.69 283 ILE B O 1
ATOM 5672 N N . THR B 1 284 ? 4.535 -12.305 -17.188 1 98.88 284 THR B N 1
ATOM 5673 C CA . THR B 1 284 ? 5.91 -11.844 -17.328 1 98.88 284 THR B CA 1
ATOM 5674 C C . THR B 1 284 ? 6.34 -11.867 -18.797 1 98.88 284 THR B C 1
ATOM 5676 O O . THR B 1 284 ? 6.047 -12.82 -19.516 1 98.88 284 THR B O 1
ATOM 5679 N N . ARG B 1 285 ? 6.965 -10.797 -19.203 1 98.94 285 ARG B N 1
ATOM 5680 C CA . ARG B 1 285 ? 7.598 -10.727 -20.516 1 98.94 285 ARG B CA 1
ATOM 5681 C C . ARG B 1 285 ? 9.008 -10.148 -20.422 1 98.94 285 ARG B C 1
ATOM 5683 O O . ARG B 1 285 ? 9.281 -9.312 -19.547 1 98.94 285 ARG B O 1
ATOM 5690 N N . THR B 1 286 ? 9.836 -10.648 -21.203 1 98.88 286 THR B N 1
ATOM 5691 C CA . THR B 1 286 ? 11.172 -10.102 -21.406 1 98.88 286 THR B CA 1
ATOM 5692 C C . THR B 1 286 ? 11.359 -9.664 -22.859 1 98.88 286 THR B C 1
ATOM 5694 O O . THR B 1 286 ? 11.016 -10.398 -23.781 1 98.88 286 THR B O 1
ATOM 5697 N N . TRP B 1 287 ? 11.828 -8.414 -23.062 1 98.88 287 TRP B N 1
ATOM 5698 C CA . TRP B 1 287 ? 12.07 -7.945 -24.438 1 98.88 287 TRP B CA 1
ATOM 5699 C C . TRP B 1 287 ? 13.297 -7.043 -24.484 1 98.88 287 TRP B C 1
ATOM 5701 O O . TRP B 1 287 ? 13.758 -6.543 -23.469 1 98.88 287 TRP B O 1
ATOM 5711 N N . PRO B 1 288 ? 13.93 -6.973 -25.719 1 98.62 288 PRO B N 1
ATOM 5712 C CA . PRO B 1 288 ? 15.078 -6.07 -25.859 1 98.62 288 PRO B CA 1
ATOM 5713 C C . PRO B 1 288 ? 14.688 -4.602 -25.75 1 98.62 288 PRO B C 1
ATOM 5715 O O . PRO B 1 288 ? 13.742 -4.16 -26.406 1 98.62 288 PRO B O 1
ATOM 5718 N N . VAL B 1 289 ? 15.391 -3.859 -24.953 1 97.88 289 VAL B N 1
ATOM 5719 C CA . VAL B 1 289 ? 15.109 -2.441 -24.766 1 97.88 289 VAL B CA 1
ATOM 5720 C C . VAL B 1 289 ? 15.133 -1.723 -26.109 1 97.88 289 VAL B C 1
ATOM 5722 O O . VAL B 1 289 ? 14.305 -0.838 -26.359 1 97.88 289 VAL B O 1
ATOM 5725 N N . SER B 1 290 ? 15.953 -2.168 -27.047 1 96.62 290 SER B N 1
ATOM 5726 C CA . SER B 1 290 ? 16.109 -1.545 -28.359 1 96.62 290 SER B CA 1
ATOM 5727 C C . SER B 1 290 ? 15.031 -2.002 -29.328 1 96.62 290 SER B C 1
ATOM 5729 O O . SER B 1 290 ? 14.844 -1.406 -30.391 1 96.62 290 SER B O 1
ATOM 5731 N N . GLY B 1 291 ? 14.398 -3.078 -29.016 1 97.25 291 GLY B N 1
ATOM 5732 C CA . GLY B 1 291 ? 13.383 -3.615 -29.906 1 97.25 291 GLY B CA 1
ATOM 5733 C C . GLY B 1 291 ? 13.867 -4.809 -30.703 1 97.25 291 GLY B C 1
ATOM 5734 O O . GLY B 1 291 ? 13.07 -5.531 -31.297 1 97.25 291 GLY B O 1
ATOM 5735 N N . LYS B 1 292 ? 15.18 -5.062 -30.672 1 97.81 292 LYS B N 1
ATOM 5736 C CA . LYS B 1 292 ? 15.734 -6.195 -31.406 1 97.81 292 LYS B CA 1
ATOM 5737 C C . LYS B 1 292 ? 16.656 -7.031 -30.516 1 97.81 292 LYS B C 1
ATOM 5739 O O . LYS B 1 292 ? 17.531 -6.492 -29.844 1 97.81 292 LYS B O 1
ATOM 5744 N N . PHE B 1 293 ? 16.453 -8.312 -30.609 1 98.44 293 PHE B N 1
ATOM 5745 C CA . PHE B 1 293 ? 17.297 -9.227 -29.859 1 98.44 293 PHE B CA 1
ATOM 5746 C C . PHE B 1 293 ? 18.672 -9.336 -30.5 1 98.44 293 PHE B C 1
ATOM 5748 O O . PHE B 1 293 ? 18.781 -9.383 -31.734 1 98.44 293 PHE B O 1
ATOM 5755 N N . SER B 1 294 ? 19.75 -9.344 -29.703 1 97.94 294 SER B N 1
ATOM 5756 C CA . SER B 1 294 ? 21.016 -9.844 -30.219 1 97.94 294 SER B CA 1
ATOM 5757 C C . SER B 1 294 ? 20.938 -11.344 -30.5 1 97.94 294 SER B C 1
ATOM 5759 O O . SER B 1 294 ? 20.031 -12.031 -30.016 1 97.94 294 SER B O 1
ATOM 5761 N N . PRO B 1 295 ? 21.828 -11.844 -31.266 1 97.81 295 PRO B N 1
ATOM 5762 C CA . PRO B 1 295 ? 21.781 -13.281 -31.562 1 97.81 295 PRO B CA 1
ATOM 5763 C C . PRO B 1 295 ? 21.812 -14.141 -30.297 1 97.81 295 PRO B C 1
ATOM 5765 O O . PRO B 1 295 ? 21.031 -15.078 -30.172 1 97.81 295 PRO B O 1
ATOM 5768 N N . ALA B 1 296 ? 22.688 -13.805 -29.359 1 97.69 296 ALA B N 1
ATOM 5769 C CA . ALA B 1 296 ? 22.781 -14.57 -28.109 1 97.69 296 ALA B CA 1
ATOM 5770 C C . ALA B 1 296 ? 21.5 -14.477 -27.297 1 97.69 296 ALA B C 1
ATOM 5772 O O . ALA B 1 296 ? 21.031 -15.469 -26.75 1 97.69 296 ALA B O 1
ATOM 5773 N N . GLN B 1 297 ? 20.969 -13.281 -27.188 1 98.38 297 GLN B N 1
ATOM 5774 C CA . GLN B 1 297 ? 19.688 -13.078 -26.5 1 98.38 297 GLN B CA 1
ATOM 5775 C C . GLN B 1 297 ? 18.594 -13.906 -27.141 1 98.38 297 GLN B C 1
ATOM 5777 O O . GLN B 1 297 ? 17.797 -14.547 -26.438 1 98.38 297 GLN B O 1
ATOM 5782 N N . ARG B 1 298 ? 18.578 -13.867 -28.422 1 98.56 298 ARG B N 1
ATOM 5783 C CA . ARG B 1 298 ? 17.547 -14.562 -29.203 1 98.56 298 ARG B CA 1
ATOM 5784 C C . ARG B 1 298 ? 17.609 -16.062 -28.953 1 98.56 298 ARG B C 1
ATOM 5786 O O . ARG B 1 298 ? 16.578 -16.719 -28.781 1 98.56 298 ARG B O 1
ATOM 5793 N N . ASP B 1 299 ? 18.75 -16.578 -28.953 1 98.31 299 ASP B N 1
ATOM 5794 C CA . ASP B 1 299 ? 18.922 -18.016 -28.75 1 98.31 299 ASP B CA 1
ATOM 5795 C C . ASP B 1 299 ? 18.391 -18.438 -27.375 1 98.31 299 ASP B C 1
ATOM 5797 O O . ASP B 1 299 ? 17.625 -19.406 -27.266 1 98.31 299 ASP B O 1
ATOM 5801 N N . LEU B 1 300 ? 18.828 -17.719 -26.375 1 98.69 300 LEU B N 1
ATOM 5802 C CA . LEU B 1 300 ? 18.391 -18.031 -25.016 1 98.69 300 LEU B CA 1
ATOM 5803 C C . LEU B 1 300 ? 16.875 -17.844 -24.875 1 98.69 300 LEU B C 1
ATOM 5805 O O . LEU B 1 300 ? 16.203 -18.672 -24.266 1 98.69 300 LEU B O 1
ATOM 5809 N N . TYR B 1 301 ? 16.375 -16.75 -25.406 1 98.88 301 TYR B N 1
ATOM 5810 C CA . TYR B 1 301 ? 14.953 -16.453 -25.359 1 98.88 301 TYR B CA 1
ATOM 5811 C C . TYR B 1 301 ? 14.148 -17.531 -26.078 1 98.88 301 TYR B C 1
ATOM 5813 O O . TYR B 1 301 ? 13.102 -17.953 -25.578 1 98.88 301 TYR B O 1
ATOM 5821 N N . SER B 1 302 ? 14.602 -17.938 -27.203 1 98.81 302 SER B N 1
ATOM 5822 C CA . SER B 1 302 ? 13.898 -18.938 -27.984 1 98.81 302 SER B CA 1
ATOM 5823 C C . SER B 1 302 ? 13.828 -20.266 -27.234 1 98.81 302 SER B C 1
ATOM 5825 O O . SER B 1 302 ? 12.812 -20.969 -27.312 1 98.81 302 SER B O 1
ATOM 5827 N N . LEU B 1 303 ? 14.93 -20.625 -26.594 1 98.81 303 LEU B N 1
ATOM 5828 C CA . LEU B 1 303 ? 14.898 -21.812 -25.766 1 98.81 303 LEU B CA 1
ATOM 5829 C C . LEU B 1 303 ? 13.82 -21.703 -24.688 1 98.81 303 LEU B C 1
ATOM 5831 O O . LEU B 1 303 ? 13 -22.609 -24.531 1 98.81 303 LEU B O 1
ATOM 5835 N N . LEU B 1 304 ? 13.82 -20.578 -23.969 1 98.94 304 LEU B N 1
ATOM 5836 C CA . LEU B 1 304 ? 12.867 -20.344 -22.891 1 98.94 304 LEU B CA 1
ATOM 5837 C C . LEU B 1 304 ? 11.438 -20.375 -23.406 1 98.94 304 LEU B C 1
ATOM 5839 O O . LEU B 1 304 ? 10.555 -20.984 -22.797 1 98.94 304 LEU B O 1
ATOM 5843 N N . LEU B 1 305 ? 11.227 -19.719 -24.547 1 98.94 305 LEU B N 1
ATOM 5844 C CA . LEU B 1 305 ? 9.906 -19.641 -25.156 1 98.94 305 LEU B CA 1
ATOM 5845 C C . LEU B 1 305 ? 9.406 -21.031 -25.531 1 98.94 305 LEU B C 1
ATOM 5847 O O . LEU B 1 305 ? 8.234 -21.359 -25.328 1 98.94 305 LEU B O 1
ATOM 5851 N N . ALA B 1 306 ? 10.258 -21.828 -26.109 1 98.88 306 ALA B N 1
ATOM 5852 C CA . ALA B 1 306 ? 9.883 -23.188 -26.484 1 98.88 306 ALA B CA 1
ATOM 5853 C C . ALA B 1 306 ? 9.445 -24 -25.25 1 98.88 306 ALA B C 1
ATOM 5855 O O . ALA B 1 306 ? 8.461 -24.734 -25.312 1 98.88 306 ALA B O 1
ATOM 5856 N N . VAL B 1 307 ? 10.188 -23.859 -24.203 1 98.88 307 VAL B N 1
ATOM 5857 C CA . VAL B 1 307 ? 9.867 -24.562 -22.953 1 98.88 307 VAL B CA 1
ATOM 5858 C C . VAL B 1 307 ? 8.516 -24.062 -22.422 1 98.88 307 VAL B C 1
ATOM 5860 O O . VAL B 1 307 ? 7.672 -24.875 -22.016 1 98.88 307 VAL B O 1
ATOM 5863 N N . GLN B 1 308 ? 8.305 -22.766 -22.391 1 98.88 308 GLN B N 1
ATOM 5864 C CA . GLN B 1 308 ? 7.059 -22.172 -21.922 1 98.88 308 GLN B CA 1
ATOM 5865 C C . GLN B 1 308 ? 5.867 -22.672 -22.719 1 98.88 308 GLN B C 1
ATOM 5867 O O . GLN B 1 308 ? 4.844 -23.062 -22.156 1 98.88 308 GLN B O 1
ATOM 5872 N N . ARG B 1 309 ? 6.012 -22.766 -24.047 1 98.5 309 ARG B N 1
ATOM 5873 C CA . ARG B 1 309 ? 4.957 -23.234 -24.938 1 98.5 309 ARG B CA 1
ATOM 5874 C C . ARG B 1 309 ? 4.625 -24.703 -24.656 1 98.5 309 ARG B C 1
ATOM 5876 O O . ARG B 1 309 ? 3.453 -25.078 -24.625 1 98.5 309 ARG B O 1
ATOM 5883 N N . SER B 1 310 ? 5.641 -25.406 -24.484 1 98.5 310 SER B N 1
ATOM 5884 C CA . SER B 1 310 ? 5.441 -26.828 -24.188 1 98.5 310 SER B CA 1
ATOM 5885 C C . SER B 1 310 ? 4.672 -27.016 -22.875 1 98.5 310 SER B C 1
ATOM 5887 O O . SER B 1 310 ? 3.738 -27.812 -22.812 1 98.5 310 SER B O 1
ATOM 5889 N N . CYS B 1 311 ? 5.055 -26.281 -21.891 1 98.75 311 CYS B N 1
ATOM 5890 C CA . CYS B 1 311 ? 4.383 -26.375 -20.609 1 98.75 311 CYS B CA 1
ATOM 5891 C C . CYS B 1 311 ? 2.928 -25.938 -20.719 1 98.75 311 CYS B C 1
ATOM 5893 O O . CYS B 1 311 ? 2.039 -26.578 -20.141 1 98.75 311 CYS B O 1
ATOM 5895 N N . ILE B 1 312 ? 2.66 -24.875 -21.453 1 98.75 312 ILE B N 1
ATOM 5896 C CA . ILE B 1 312 ? 1.294 -24.391 -21.625 1 98.75 312 ILE B CA 1
ATOM 5897 C C . ILE B 1 312 ? 0.448 -25.484 -22.297 1 98.75 312 ILE B C 1
ATOM 5899 O O . ILE B 1 312 ? -0.685 -25.734 -21.875 1 98.75 312 ILE B O 1
ATOM 5903 N N . SER B 1 313 ? 1.021 -26.141 -23.266 1 98.44 313 SER B N 1
ATOM 5904 C CA . SER B 1 313 ? 0.278 -27.141 -24.031 1 98.44 313 SER B CA 1
ATOM 5905 C C . SER B 1 313 ? -0.16 -28.312 -23.156 1 98.44 313 SER B C 1
ATOM 5907 O O . SER B 1 313 ? -1.065 -29.062 -23.516 1 98.44 313 SER B O 1
ATOM 5909 N N . LEU B 1 314 ? 0.446 -28.438 -21.984 1 98.38 314 LEU B N 1
ATOM 5910 C CA . LEU B 1 314 ? 0.161 -29.562 -21.094 1 98.38 314 LEU B CA 1
ATOM 5911 C C . LEU B 1 314 ? -0.866 -29.172 -20.047 1 98.38 314 LEU B C 1
ATOM 5913 O O . LEU B 1 314 ? -1.302 -30 -19.25 1 98.38 314 LEU B O 1
ATOM 5917 N N . CYS B 1 315 ? -1.332 -27.938 -20.016 1 98.38 315 CYS B N 1
ATOM 5918 C CA . CYS B 1 315 ? -2.299 -27.469 -19.031 1 98.38 315 CYS B CA 1
ATOM 5919 C C . CYS B 1 315 ? -3.719 -27.828 -19.438 1 98.38 315 CYS B C 1
ATOM 5921 O O . CYS B 1 315 ? -4.555 -26.953 -19.672 1 98.38 315 CYS B O 1
ATOM 5923 N N . ARG B 1 316 ? -3.943 -29.062 -19.469 1 97.88 316 ARG B N 1
ATOM 5924 C CA . ARG B 1 316 ? -5.223 -29.656 -19.812 1 97.88 316 ARG B CA 1
ATOM 5925 C C . ARG B 1 316 ? -5.492 -30.906 -18.969 1 97.88 316 ARG B C 1
ATOM 5927 O O . ARG B 1 316 ? -4.555 -31.578 -18.547 1 97.88 316 ARG B O 1
ATOM 5934 N N . THR B 1 317 ? -6.754 -31.203 -18.844 1 97.56 317 THR B N 1
ATOM 5935 C CA . THR B 1 317 ? -7.129 -32.312 -17.969 1 97.56 317 THR B CA 1
ATOM 5936 C C . THR B 1 317 ? -6.629 -33.625 -18.531 1 97.56 317 THR B C 1
ATOM 5938 O O . THR B 1 317 ? -6.18 -34.5 -17.766 1 97.56 317 THR B O 1
ATOM 5941 N N . ASP B 1 318 ? -6.684 -33.75 -19.812 1 97.56 318 ASP B N 1
ATOM 5942 C CA . ASP B 1 318 ? -6.387 -35.062 -20.406 1 97.56 318 ASP B CA 1
ATOM 5943 C C . ASP B 1 318 ? -4.879 -35.312 -20.453 1 97.56 318 ASP B C 1
ATOM 5945 O O . ASP B 1 318 ? -4.438 -36.438 -20.75 1 97.56 318 ASP B O 1
ATOM 5949 N N . SER B 1 319 ? -4.086 -34.344 -20.125 1 97.19 319 SER B N 1
ATOM 5950 C CA . SER B 1 319 ? -2.645 -34.562 -20.031 1 97.19 319 SER B CA 1
ATOM 5951 C C . SER B 1 319 ? -2.277 -35.312 -18.766 1 97.19 319 SER B C 1
ATOM 5953 O O . SER B 1 319 ? -1.17 -35.844 -18.656 1 97.19 319 SER B O 1
ATOM 5955 N N . HIS B 1 320 ? -3.164 -35.25 -17.734 1 97.69 320 HIS B N 1
ATOM 5956 C CA . HIS B 1 320 ? -2.961 -35.844 -16.422 1 97.69 320 HIS B CA 1
ATOM 5957 C C . HIS B 1 320 ? -1.741 -35.25 -15.719 1 97.69 320 HIS B C 1
ATOM 5959 O O . HIS B 1 320 ? -1.055 -35.938 -14.961 1 97.69 320 HIS B O 1
ATOM 5965 N N . PHE B 1 321 ? -1.486 -34.031 -16 1 98.31 321 PHE B N 1
ATOM 5966 C CA . PHE B 1 321 ? -0.335 -33.344 -15.422 1 98.31 321 PHE B CA 1
ATOM 5967 C C . PHE B 1 321 ? -0.724 -32.625 -14.133 1 98.31 321 PHE B C 1
ATOM 5969 O O . PHE B 1 321 ? -1.909 -32.5 -13.82 1 98.31 321 PHE B O 1
ATOM 5976 N N . THR B 1 322 ? 0.333 -32.281 -13.414 1 98.62 322 THR B N 1
ATOM 5977 C CA . THR B 1 322 ? 0.297 -31.422 -12.242 1 98.62 322 THR B CA 1
ATOM 5978 C C . THR B 1 322 ? 1.291 -30.281 -12.391 1 98.62 322 THR B C 1
ATOM 5980 O O . THR B 1 322 ? 2.107 -30.266 -13.312 1 98.62 322 THR B O 1
ATOM 5983 N N . LEU B 1 323 ? 1.197 -29.312 -11.531 1 98.69 323 LEU B N 1
ATOM 5984 C CA . LEU B 1 323 ? 2.191 -28.234 -11.531 1 98.69 323 LEU B CA 1
ATOM 5985 C C . LEU B 1 323 ? 3.588 -28.797 -11.281 1 98.69 323 LEU B C 1
ATOM 5987 O O . LEU B 1 323 ? 4.559 -28.344 -11.898 1 98.69 323 LEU B O 1
ATOM 5991 N N . ASP B 1 324 ? 3.697 -29.781 -10.406 1 98.75 324 ASP B N 1
ATOM 5992 C CA . ASP B 1 324 ? 4.992 -30.391 -10.117 1 98.75 324 ASP B CA 1
ATOM 5993 C C . ASP B 1 324 ? 5.555 -31.094 -11.352 1 98.75 324 ASP B C 1
ATOM 5995 O O . ASP B 1 324 ? 6.746 -30.984 -11.641 1 98.75 324 ASP B O 1
ATOM 5999 N N . LYS B 1 325 ? 4.703 -31.797 -12.008 1 98.62 325 LYS B N 1
ATOM 6000 C CA . LYS B 1 325 ? 5.141 -32.469 -13.234 1 98.62 325 LYS B CA 1
ATOM 6001 C C . LYS B 1 325 ? 5.559 -31.438 -14.281 1 98.62 325 LYS B C 1
ATOM 6003 O O . LYS B 1 325 ? 6.523 -31.641 -15.023 1 98.62 325 LYS B O 1
ATOM 6008 N N . LEU B 1 326 ? 4.805 -30.391 -14.367 1 98.62 326 LEU B N 1
ATOM 6009 C CA . LEU B 1 326 ? 5.172 -29.312 -15.273 1 98.62 326 LEU B CA 1
ATOM 6010 C C . LEU B 1 326 ? 6.562 -28.781 -14.945 1 98.62 326 LEU B C 1
ATOM 6012 O O . LEU B 1 326 ? 7.363 -28.516 -15.844 1 98.62 326 LEU B O 1
ATOM 6016 N N . HIS B 1 327 ? 6.816 -28.578 -13.648 1 98.69 327 HIS B N 1
ATOM 6017 C CA . HIS B 1 327 ? 8.109 -28.062 -13.219 1 98.69 327 HIS B CA 1
ATOM 6018 C C . HIS B 1 327 ? 9.242 -29 -13.609 1 98.69 327 HIS B C 1
ATOM 6020 O O . HIS B 1 327 ? 10.297 -28.562 -14.062 1 98.69 327 HIS B O 1
ATOM 6026 N N . HIS B 1 328 ? 9 -30.203 -13.453 1 98.25 328 HIS B N 1
ATOM 6027 C CA . HIS B 1 328 ? 9.984 -31.203 -13.852 1 98.25 328 HIS B CA 1
ATOM 6028 C C . HIS B 1 328 ? 10.242 -31.156 -15.352 1 98.25 328 HIS B C 1
ATOM 6030 O O . HIS B 1 328 ? 11.391 -31.203 -15.797 1 98.25 328 HIS B O 1
ATOM 6036 N N . THR B 1 329 ? 9.195 -31.078 -16.078 1 98.44 329 THR B N 1
ATOM 6037 C CA . THR B 1 329 ? 9.297 -30.984 -17.531 1 98.44 329 THR B CA 1
ATOM 6038 C C . THR B 1 329 ? 10.086 -29.75 -17.938 1 98.44 329 THR B C 1
ATOM 6040 O O . THR B 1 329 ? 11 -29.828 -18.766 1 98.44 329 THR B O 1
ATOM 6043 N N . ALA B 1 330 ? 9.781 -28.656 -17.375 1 98.75 330 ALA B N 1
ATOM 6044 C CA . ALA B 1 330 ? 10.461 -27.391 -17.672 1 98.75 330 ALA B CA 1
ATOM 6045 C C . ALA B 1 330 ? 11.938 -27.469 -17.312 1 98.75 330 ALA B C 1
ATOM 6047 O O . ALA B 1 330 ? 12.797 -27.094 -18.109 1 98.75 330 ALA B O 1
ATOM 6048 N N . SER B 1 331 ? 12.195 -28 -16.125 1 98.56 331 SER B N 1
ATOM 6049 C CA . SER B 1 331 ? 13.562 -28.078 -15.633 1 98.56 331 SER B CA 1
ATOM 6050 C C . SER B 1 331 ? 14.422 -28.969 -16.547 1 98.56 331 SER B C 1
ATOM 6052 O O . SER B 1 331 ? 15.547 -28.594 -16.891 1 98.56 331 SER B O 1
ATOM 6054 N N . ASN B 1 332 ? 13.859 -30.047 -16.906 1 98.19 332 ASN B N 1
ATOM 6055 C CA . ASN B 1 332 ? 14.594 -30.969 -17.781 1 98.19 332 ASN B CA 1
ATOM 6056 C C . ASN B 1 332 ? 14.828 -30.359 -19.156 1 98.19 332 ASN B C 1
ATOM 6058 O O . ASN B 1 332 ? 15.914 -30.484 -19.719 1 98.19 332 ASN B O 1
ATOM 6062 N N . SER B 1 333 ? 13.82 -29.781 -19.703 1 98.44 333 SER B N 1
ATOM 6063 C CA . SER B 1 333 ? 13.93 -29.172 -21.031 1 98.44 333 SER B CA 1
ATOM 6064 C C . SER B 1 333 ? 14.93 -28.031 -21.016 1 98.44 333 SER B C 1
ATOM 6066 O O . SER B 1 333 ? 15.734 -27.891 -21.953 1 98.44 333 SER B O 1
ATOM 6068 N N . LEU B 1 334 ? 14.914 -27.219 -19.984 1 98.69 334 LEU B N 1
ATOM 6069 C CA . LEU B 1 334 ? 15.875 -26.109 -19.875 1 98.69 334 LEU B CA 1
ATOM 6070 C C . LEU B 1 334 ? 17.297 -26.641 -19.719 1 98.69 334 LEU B C 1
ATOM 6072 O O . LEU B 1 334 ? 18.219 -26.125 -20.344 1 98.69 334 LEU B O 1
ATOM 6076 N N . ALA B 1 335 ? 17.406 -27.656 -18.891 1 98.25 335 ALA B N 1
ATOM 6077 C CA . ALA B 1 335 ? 18.734 -28.219 -18.672 1 98.25 335 ALA B CA 1
ATOM 6078 C C . ALA B 1 335 ? 19.344 -28.703 -19.984 1 98.25 335 ALA B C 1
ATOM 6080 O O . ALA B 1 335 ? 20.516 -28.422 -20.281 1 98.25 335 ALA B O 1
ATOM 6081 N N . SER B 1 336 ? 18.578 -29.406 -20.734 1 98 336 SER B N 1
ATOM 6082 C CA . SER B 1 336 ? 19.047 -29.922 -22.016 1 98 336 SER B CA 1
ATOM 6083 C C . SER B 1 336 ? 19.391 -28.797 -22.984 1 98 336 SER B C 1
ATOM 6085 O O . SER B 1 336 ? 20.438 -28.812 -23.625 1 98 336 SER B O 1
ATOM 6087 N N . GLY B 1 337 ? 18.516 -27.875 -23.094 1 98.31 337 GLY B N 1
ATOM 6088 C CA . GLY B 1 337 ? 18.75 -26.75 -23.984 1 98.31 337 GLY B CA 1
ATOM 6089 C C . GLY B 1 337 ? 19.953 -25.906 -23.609 1 98.31 337 GLY B C 1
ATOM 6090 O O . GLY B 1 337 ? 20.703 -25.453 -24.469 1 98.31 337 GLY B O 1
ATOM 6091 N N . LEU B 1 338 ? 20.094 -25.656 -22.328 1 98.69 338 LEU B N 1
ATOM 6092 C CA . LEU B 1 338 ? 21.219 -24.859 -21.844 1 98.69 338 LEU B CA 1
ATOM 6093 C C . LEU B 1 338 ? 22.547 -25.578 -22.094 1 98.69 338 LEU B C 1
ATOM 6095 O O . LEU B 1 338 ? 23.547 -24.953 -22.422 1 98.69 338 LEU B O 1
ATOM 6099 N N . LYS B 1 339 ? 22.531 -26.844 -21.922 1 97.88 339 LYS B N 1
ATOM 6100 C CA . LYS B 1 339 ? 23.703 -27.625 -22.266 1 97.88 339 LYS B CA 1
ATOM 6101 C C . LYS B 1 339 ? 24.094 -27.438 -23.734 1 97.88 339 LYS B C 1
ATOM 6103 O O . LYS B 1 339 ? 25.266 -27.219 -24.047 1 97.88 339 LYS B O 1
ATOM 6108 N N . ASP B 1 340 ? 23.141 -27.469 -24.578 1 97.88 340 ASP B N 1
ATOM 6109 C CA . ASP B 1 340 ? 23.359 -27.297 -26.016 1 97.88 340 ASP B CA 1
ATOM 6110 C C . ASP B 1 340 ? 23.922 -25.906 -26.312 1 97.88 340 ASP B C 1
ATOM 6112 O O . ASP B 1 340 ? 24.656 -25.734 -27.281 1 97.88 340 ASP B O 1
ATOM 6116 N N . LEU B 1 341 ? 23.594 -24.984 -25.438 1 98 341 LEU B N 1
ATOM 6117 C CA . LEU B 1 341 ? 24.016 -23.609 -25.656 1 98 341 LEU B CA 1
ATOM 6118 C C . LEU B 1 341 ? 25.375 -23.344 -25.016 1 98 341 LEU B C 1
ATOM 6120 O O . LEU B 1 341 ? 25.844 -22.203 -25.016 1 98 341 LEU B O 1
ATOM 6124 N N . GLY B 1 342 ? 25.922 -24.328 -24.359 1 97.31 342 GLY B N 1
ATOM 6125 C CA . GLY B 1 342 ? 27.297 -24.203 -23.891 1 97.31 342 GLY B CA 1
ATOM 6126 C C . GLY B 1 342 ? 27.406 -23.953 -22.391 1 97.31 342 GLY B C 1
ATOM 6127 O O . GLY B 1 342 ? 28.484 -23.656 -21.875 1 97.31 342 GLY B O 1
ATOM 6128 N N . PHE B 1 343 ? 26.297 -24.078 -21.672 1 98 343 PHE B N 1
ATOM 6129 C CA . PHE B 1 343 ? 26.359 -23.922 -20.219 1 98 343 PHE B CA 1
ATOM 6130 C C . PHE B 1 343 ? 26.969 -25.141 -19.562 1 98 343 PHE B C 1
ATOM 6132 O O . PHE B 1 343 ? 26.781 -26.266 -20.031 1 98 343 PHE B O 1
ATOM 6139 N N . ASP B 1 344 ? 27.688 -24.969 -18.469 1 96.69 344 ASP B N 1
ATOM 6140 C CA . ASP B 1 344 ? 28.234 -26.062 -17.656 1 96.69 344 ASP B CA 1
ATOM 6141 C C . ASP B 1 344 ? 27.141 -26.734 -16.844 1 96.69 344 ASP B C 1
ATOM 6143 O O . ASP B 1 344 ? 26.828 -26.297 -15.727 1 96.69 344 ASP B O 1
ATOM 6147 N N . MET B 1 345 ? 26.672 -27.875 -17.438 1 95.06 345 MET B N 1
ATOM 6148 C CA . MET B 1 345 ? 25.594 -28.594 -16.75 1 95.06 345 MET B CA 1
ATOM 6149 C C . MET B 1 345 ? 26.109 -29.875 -16.109 1 95.06 345 MET B C 1
ATOM 6151 O O . MET B 1 345 ? 25.375 -30.859 -16 1 95.06 345 MET B O 1
ATOM 6155 N N . THR B 1 346 ? 27.453 -29.906 -15.727 1 88.88 346 THR B N 1
ATOM 6156 C CA . THR B 1 346 ? 28.062 -31.094 -15.148 1 88.88 346 THR B CA 1
ATOM 6157 C C . THR B 1 346 ? 27.281 -31.578 -13.938 1 88.88 346 THR B C 1
ATOM 6159 O O . THR B 1 346 ? 26.922 -32.75 -13.852 1 88.88 346 THR B O 1
ATOM 6162 N N . SER B 1 347 ? 27.078 -30.734 -12.961 1 91.69 347 SER B N 1
ATOM 6163 C CA . SER B 1 347 ? 26.094 -30.984 -11.906 1 91.69 347 SER B CA 1
ATOM 6164 C C . SER B 1 347 ? 24.734 -30.406 -12.273 1 91.69 347 SER B C 1
ATOM 6166 O O . SER B 1 347 ? 24.406 -29.281 -11.859 1 91.69 347 SER B O 1
ATOM 6168 N N . THR B 1 348 ? 23.984 -31.188 -12.992 1 88.81 348 THR B N 1
ATOM 6169 C CA . THR B 1 348 ? 22.766 -30.688 -13.617 1 88.81 348 THR B CA 1
ATOM 6170 C C . THR B 1 348 ? 21.797 -30.156 -12.562 1 88.81 348 THR B C 1
ATOM 6172 O O . THR B 1 348 ? 21.219 -29.094 -12.734 1 88.81 348 THR B O 1
ATOM 6175 N N . THR B 1 349 ? 21.688 -30.875 -11.484 1 90 349 THR B N 1
ATOM 6176 C CA . THR B 1 349 ? 20.766 -30.484 -10.43 1 90 349 THR B CA 1
ATOM 6177 C C . THR B 1 349 ? 21.172 -29.141 -9.828 1 90 349 THR B C 1
ATOM 6179 O O . THR B 1 349 ? 20.344 -28.234 -9.703 1 90 349 THR B O 1
ATOM 6182 N N . ASP B 1 350 ? 22.359 -29.062 -9.594 1 92.38 350 ASP B N 1
ATOM 6183 C CA . ASP B 1 350 ? 22.875 -27.828 -9.016 1 92.38 350 ASP B CA 1
ATOM 6184 C C . ASP B 1 350 ? 22.766 -26.672 -10.008 1 92.38 350 ASP B C 1
ATOM 6186 O O . ASP B 1 350 ? 22.406 -25.562 -9.641 1 92.38 350 ASP B O 1
ATOM 6190 N N . ALA B 1 351 ? 23.094 -26.984 -11.273 1 96.25 351 ALA B N 1
ATOM 6191 C CA . ALA B 1 351 ? 23.078 -25.953 -12.305 1 96.25 351 ALA B CA 1
ATOM 6192 C C . ALA B 1 351 ? 21.672 -25.422 -12.523 1 96.25 351 ALA B C 1
ATOM 6194 O O . ALA B 1 351 ? 21.453 -24.203 -12.531 1 96.25 351 ALA B O 1
ATOM 6195 N N . ILE B 1 352 ? 20.75 -26.328 -12.641 1 97.06 352 ILE B N 1
ATOM 6196 C CA . ILE B 1 352 ? 19.375 -25.922 -12.945 1 97.06 352 ILE B CA 1
ATOM 6197 C C . ILE B 1 352 ? 18.781 -25.219 -11.727 1 97.06 352 ILE B C 1
ATOM 6199 O O . ILE B 1 352 ? 17.984 -24.281 -11.875 1 97.06 352 ILE B O 1
ATOM 6203 N N . GLN B 1 353 ? 19.141 -25.594 -10.539 1 95 353 GLN B N 1
ATOM 6204 C CA . GLN B 1 353 ? 18.656 -24.922 -9.328 1 95 353 GLN B CA 1
ATOM 6205 C C . GLN B 1 353 ? 19.172 -23.484 -9.258 1 95 353 GLN B C 1
ATOM 6207 O O . GLN B 1 353 ? 18.469 -22.609 -8.758 1 95 353 GLN B O 1
ATOM 6212 N N . THR B 1 354 ? 20.328 -23.281 -9.797 1 95.5 354 THR B N 1
ATOM 6213 C CA . THR B 1 354 ? 20.922 -21.953 -9.82 1 95.5 354 THR B CA 1
ATOM 6214 C C . THR B 1 354 ? 20.281 -21.094 -10.914 1 95.5 354 THR B C 1
ATOM 6216 O O . THR B 1 354 ? 19.906 -19.953 -10.68 1 95.5 354 THR B O 1
ATOM 6219 N N . LEU B 1 355 ? 20.078 -21.688 -12.094 1 97.88 355 LEU B N 1
ATOM 6220 C CA . LEU B 1 355 ? 19.672 -20.938 -13.281 1 97.88 355 LEU B CA 1
ATOM 6221 C C . LEU B 1 355 ? 18.156 -20.797 -13.352 1 97.88 355 LEU B C 1
ATOM 6223 O O . LEU B 1 355 ? 17.641 -19.922 -14.039 1 97.88 355 LEU B O 1
ATOM 6227 N N . PHE B 1 356 ? 17.438 -21.672 -12.695 1 98.06 356 PHE B N 1
ATOM 6228 C CA . PHE B 1 356 ? 15.984 -21.672 -12.625 1 98.06 356 PHE B CA 1
ATOM 6229 C C . PHE B 1 356 ? 15.516 -21.969 -11.211 1 98.06 356 PHE B C 1
ATOM 6231 O O . PHE B 1 356 ? 14.938 -23.031 -10.945 1 98.06 356 PHE B O 1
ATOM 6238 N N . PRO B 1 357 ? 15.594 -20.938 -10.297 1 96.31 357 PRO B N 1
ATOM 6239 C CA . PRO B 1 357 ? 15.492 -21.172 -8.852 1 96.31 357 PRO B CA 1
ATOM 6240 C C . PRO B 1 357 ? 14.062 -21.078 -8.336 1 96.31 357 PRO B C 1
ATOM 6242 O O . PRO B 1 357 ? 13.844 -20.953 -7.129 1 96.31 357 PRO B O 1
ATOM 6245 N N . HIS B 1 358 ? 13.078 -21.031 -9.117 1 96.69 358 HIS B N 1
ATOM 6246 C CA . HIS B 1 358 ? 11.703 -20.953 -8.641 1 96.69 358 HIS B CA 1
ATOM 6247 C C . HIS B 1 358 ? 10.82 -21.969 -9.359 1 96.69 358 HIS B C 1
ATOM 6249 O O . HIS B 1 358 ? 11.203 -22.5 -10.398 1 96.69 358 HIS B O 1
ATOM 6255 N N . HIS B 1 359 ? 9.688 -22.266 -8.789 1 97.94 359 HIS B N 1
ATOM 6256 C CA . HIS B 1 359 ? 8.734 -23.172 -9.414 1 97.94 359 HIS B CA 1
ATOM 6257 C C . HIS B 1 359 ? 8.172 -22.578 -10.703 1 97.94 359 HIS B C 1
ATOM 6259 O O . HIS B 1 359 ? 8.023 -21.359 -10.812 1 97.94 359 HIS B O 1
ATOM 6265 N N . VAL B 1 360 ? 7.801 -23.406 -11.641 1 98.56 360 VAL B N 1
ATOM 6266 C CA . VAL B 1 360 ? 7.383 -23 -12.977 1 98.56 360 VAL B CA 1
ATOM 6267 C C . VAL B 1 360 ? 6 -22.359 -12.906 1 98.56 360 VAL B C 1
ATOM 6269 O O . VAL B 1 360 ? 5.602 -21.625 -13.82 1 98.56 360 VAL B O 1
ATOM 6272 N N . GLY B 1 361 ? 5.316 -22.703 -11.781 1 98.19 361 GLY B N 1
ATOM 6273 C CA . GLY B 1 361 ? 3.975 -22.141 -11.75 1 98.19 361 GLY B CA 1
ATOM 6274 C C . GLY B 1 361 ? 3.346 -22.188 -10.367 1 98.19 361 GLY B C 1
ATOM 6275 O O . GLY B 1 361 ? 3.908 -22.781 -9.445 1 98.19 361 GLY B O 1
ATOM 6276 N N . HIS B 1 362 ? 2.221 -21.531 -10.211 1 98.12 362 HIS B N 1
ATOM 6277 C CA . HIS B 1 362 ? 1.376 -21.5 -9.023 1 98.12 362 HIS B CA 1
ATOM 6278 C C . HIS B 1 362 ? -0.082 -21.25 -9.391 1 98.12 362 HIS B C 1
ATOM 6280 O O . HIS B 1 362 ? -0.39 -20.922 -10.531 1 98.12 362 HIS B O 1
ATOM 6286 N N . TYR B 1 363 ? -0.96 -21.516 -8.469 1 98.38 363 TYR B N 1
ATOM 6287 C CA . TYR B 1 363 ? -2.367 -21.188 -8.664 1 98.38 363 TYR B CA 1
ATOM 6288 C C . TYR B 1 363 ? -2.588 -19.672 -8.648 1 98.38 363 TYR B C 1
ATOM 6290 O O . TYR B 1 363 ? -1.898 -18.953 -7.93 1 98.38 363 TYR B O 1
ATOM 6298 N N . VAL B 1 364 ? -3.531 -19.219 -9.469 1 98.19 364 VAL B N 1
ATOM 6299 C CA . VAL B 1 364 ? -3.811 -17.781 -9.57 1 98.19 364 VAL B CA 1
ATOM 6300 C C . VAL B 1 364 ? -5.32 -17.562 -9.602 1 98.19 364 VAL B C 1
ATOM 6302 O O . VAL B 1 364 ? -6.07 -18.391 -10.109 1 98.19 364 VAL B O 1
ATOM 6305 N N . GLY B 1 365 ? -5.832 -16.531 -9 1 97.88 365 GLY B N 1
ATOM 6306 C CA . GLY B 1 365 ? -7.23 -16.156 -8.914 1 97.88 365 GLY B CA 1
ATOM 6307 C C . GLY B 1 365 ? -7.449 -14.844 -8.18 1 97.88 365 GLY B C 1
ATOM 6308 O O . GLY B 1 365 ? -6.977 -13.797 -8.609 1 97.88 365 GLY B O 1
ATOM 6309 N N . LEU B 1 366 ? -8 -14.906 -6.977 1 97.06 366 LEU B N 1
ATOM 6310 C CA . LEU B 1 366 ? -8.25 -13.719 -6.164 1 97.06 366 LEU B CA 1
ATOM 6311 C C . LEU B 1 366 ? -6.961 -13.227 -5.52 1 97.06 366 LEU B C 1
ATOM 6313 O O . LEU B 1 366 ? -6.906 -12.102 -5.016 1 97.06 366 LEU B O 1
ATOM 6317 N N . ASP B 1 367 ? -5.973 -14.078 -5.641 1 95.12 367 ASP B N 1
ATOM 6318 C CA . ASP B 1 367 ? -4.617 -13.742 -5.207 1 95.12 367 ASP B CA 1
ATOM 6319 C C . ASP B 1 367 ? -3.59 -14.141 -6.266 1 95.12 367 ASP B C 1
ATOM 6321 O O . ASP B 1 367 ? -3.832 -15.039 -7.07 1 95.12 367 ASP B O 1
ATOM 6325 N N . VAL B 1 368 ? -2.475 -13.445 -6.223 1 95.56 368 VAL B N 1
ATOM 6326 C CA . VAL B 1 368 ? -1.404 -13.805 -7.148 1 95.56 368 VAL B CA 1
ATOM 6327 C C . VAL B 1 368 ? -0.957 -15.242 -6.891 1 95.56 368 VAL B C 1
ATOM 6329 O O . VAL B 1 368 ? -0.88 -16.047 -7.816 1 95.56 368 VAL B O 1
ATOM 6332 N N . HIS B 1 369 ? -0.658 -15.516 -5.664 1 95.44 369 HIS B N 1
ATOM 6333 C CA . HIS B 1 369 ? -0.481 -16.891 -5.223 1 95.44 369 HIS B CA 1
ATOM 6334 C C . HIS B 1 369 ? -1.744 -17.422 -4.547 1 95.44 369 HIS B C 1
ATOM 6336 O O . HIS B 1 369 ? -1.849 -17.406 -3.32 1 95.44 369 HIS B O 1
ATOM 6342 N N . ASP B 1 370 ? -2.594 -17.828 -5.332 1 96.56 370 ASP B N 1
ATOM 6343 C CA . ASP B 1 370 ? -3.932 -18.203 -4.895 1 96.56 370 ASP B CA 1
ATOM 6344 C C . ASP B 1 370 ? -3.914 -19.578 -4.223 1 96.56 370 ASP B C 1
ATOM 6346 O O . ASP B 1 370 ? -3.023 -20.391 -4.48 1 96.56 370 ASP B O 1
ATOM 6350 N N . SER B 1 371 ? -4.84 -19.797 -3.291 1 94.56 371 SER B N 1
ATOM 6351 C CA . SER B 1 371 ? -4.98 -21.047 -2.561 1 94.56 371 SER B CA 1
ATOM 6352 C C . SER B 1 371 ? -3.691 -21.422 -1.837 1 94.56 371 SER B C 1
ATOM 6354 O O . SER B 1 371 ? -3.135 -22.5 -2.057 1 94.56 371 SER B O 1
ATOM 6356 N N . PRO B 1 372 ? -3.371 -20.547 -0.946 1 92.38 372 PRO B N 1
ATOM 6357 C CA . PRO B 1 372 ? -2.094 -20.766 -0.265 1 92.38 372 PRO B CA 1
ATOM 6358 C C . PRO B 1 372 ? -2.049 -22.109 0.471 1 92.38 372 PRO B C 1
ATOM 6360 O O . PRO B 1 372 ? -3 -22.469 1.172 1 92.38 372 PRO B O 1
ATOM 6363 N N . GLY B 1 373 ? -0.975 -22.828 0.267 1 91.44 373 GLY B N 1
ATOM 6364 C CA . GLY B 1 373 ? -0.764 -24.078 0.967 1 91.44 373 GLY B CA 1
ATOM 6365 C C . GLY B 1 373 ? -1.271 -25.281 0.197 1 91.44 373 GLY B C 1
ATOM 6366 O O . GLY B 1 373 ? -0.95 -26.422 0.537 1 91.44 373 GLY B O 1
ATOM 6367 N N . LEU B 1 374 ? -2.055 -25.016 -0.795 1 95.31 374 LEU B N 1
ATOM 6368 C CA . LEU B 1 374 ? -2.533 -26.125 -1.6 1 95.31 374 LEU B CA 1
ATOM 6369 C C . LEU B 1 374 ? -1.385 -26.797 -2.354 1 95.31 374 LEU B C 1
ATOM 6371 O O . LEU B 1 374 ? -0.536 -26.109 -2.928 1 95.31 374 LEU B O 1
ATOM 6375 N N . SER B 1 375 ? -1.462 -28.062 -2.4 1 96.44 375 SER B N 1
ATOM 6376 C CA . SER B 1 375 ? -0.39 -28.844 -3.004 1 96.44 375 SER B CA 1
ATOM 6377 C C . SER B 1 375 ? -0.323 -28.625 -4.512 1 96.44 375 SER B C 1
ATOM 6379 O O . SER B 1 375 ? -1.356 -28.531 -5.176 1 96.44 375 SER B O 1
ATOM 6381 N N . ARG B 1 376 ? 0.86 -28.703 -5.074 1 97.62 376 ARG B N 1
ATOM 6382 C CA . ARG B 1 376 ? 1.083 -28.578 -6.512 1 97.62 376 ARG B CA 1
ATOM 6383 C C . ARG B 1 376 ? 1.104 -29.953 -7.184 1 97.62 376 ARG B C 1
ATOM 6385 O O . ARG B 1 376 ? 1.394 -30.062 -8.375 1 97.62 376 ARG B O 1
ATOM 6392 N N . SER B 1 377 ? 0.746 -30.938 -6.398 1 97.69 377 SER B N 1
ATOM 6393 C CA . SER B 1 377 ? 0.68 -32.281 -6.938 1 97.69 377 SER B CA 1
ATOM 6394 C C . SER B 1 377 ? -0.744 -32.656 -7.344 1 97.69 377 SER B C 1
ATOM 6396 O O . SER B 1 377 ? -0.997 -33.781 -7.801 1 97.69 377 SER B O 1
ATOM 6398 N N . ARG B 1 378 ? -1.587 -31.688 -7.215 1 96.69 378 ARG B N 1
ATOM 6399 C CA . ARG B 1 378 ? -2.965 -31.891 -7.652 1 96.69 378 ARG B CA 1
ATOM 6400 C C . ARG B 1 378 ? -3.049 -31.984 -9.172 1 96.69 378 ARG B C 1
ATOM 6402 O O . ARG B 1 378 ? -2.459 -31.172 -9.883 1 96.69 378 ARG B O 1
ATOM 6409 N N . LYS B 1 379 ? -3.771 -33.031 -9.648 1 97.94 379 LYS B N 1
ATOM 6410 C CA . LYS B 1 379 ? -3.973 -33.125 -11.086 1 97.94 379 LYS B CA 1
ATOM 6411 C C . LYS B 1 379 ? -4.793 -31.938 -11.609 1 97.94 379 LYS B C 1
ATOM 6413 O O . LYS B 1 379 ? -5.719 -31.484 -10.945 1 97.94 379 LYS B O 1
ATOM 6418 N N . PHE B 1 380 ? -4.449 -31.594 -12.82 1 98.38 380 PHE B N 1
ATOM 6419 C CA . PHE B 1 380 ? -5.184 -30.5 -13.445 1 98.38 380 PHE B CA 1
ATOM 6420 C C . PHE B 1 380 ? -6.652 -30.859 -13.633 1 98.38 380 PHE B C 1
ATOM 6422 O O . PHE B 1 380 ? -6.969 -31.953 -14.117 1 98.38 380 PHE B O 1
ATOM 6429 N N . GLU B 1 381 ? -7.488 -29.984 -13.211 1 98 381 GLU B N 1
ATOM 6430 C CA . GLU B 1 381 ? -8.93 -30.078 -13.406 1 98 381 GLU B CA 1
ATOM 6431 C C . GLU B 1 381 ? -9.477 -28.859 -14.148 1 98 381 GLU B C 1
ATOM 6433 O O . GLU B 1 381 ? -8.898 -27.781 -14.062 1 98 381 GLU B O 1
ATOM 6438 N N . LYS B 1 382 ? -10.562 -29.156 -14.883 1 98.19 382 LYS B N 1
ATOM 6439 C CA . LYS B 1 382 ? -11.188 -28.062 -15.609 1 98.19 382 LYS B CA 1
ATOM 6440 C C . LYS B 1 382 ? -11.555 -26.906 -14.664 1 98.19 382 LYS B C 1
ATOM 6442 O O . LYS B 1 382 ? -12.133 -27.141 -13.602 1 98.19 382 LYS B O 1
ATOM 6447 N N . GLY B 1 383 ? -11.148 -25.688 -15.039 1 98.25 383 GLY B N 1
ATOM 6448 C CA . GLY B 1 383 ? -11.484 -24.516 -14.25 1 98.25 383 GLY B CA 1
ATOM 6449 C C . GLY B 1 383 ? -10.359 -24.062 -13.336 1 98.25 383 GLY B C 1
ATOM 6450 O O . GLY B 1 383 ? -10.406 -22.969 -12.781 1 98.25 383 GLY B O 1
ATOM 6451 N N . MET B 1 384 ? -9.328 -24.938 -13.188 1 98.44 384 MET B N 1
ATOM 6452 C CA . MET B 1 384 ? -8.125 -24.5 -12.492 1 98.44 384 MET B CA 1
ATOM 6453 C C . MET B 1 384 ? -7.402 -23.422 -13.289 1 98.44 384 MET B C 1
ATOM 6455 O O . MET B 1 384 ? -7.312 -23.5 -14.516 1 98.44 384 MET B O 1
ATOM 6459 N N . CYS B 1 385 ? -7.016 -22.375 -12.625 1 98.75 385 CYS B N 1
ATOM 6460 C CA . CYS B 1 385 ? -6.172 -21.375 -13.266 1 98.75 385 CYS B CA 1
ATOM 6461 C C . CYS B 1 385 ? -4.773 -21.375 -12.664 1 98.75 385 CYS B C 1
ATOM 6463 O O . CYS B 1 385 ? -4.617 -21.312 -11.445 1 98.75 385 CYS B O 1
ATOM 6465 N N . VAL B 1 386 ? -3.752 -21.469 -13.492 1 98.75 386 VAL B N 1
ATOM 6466 C CA . VAL B 1 386 ? -2.363 -21.578 -13.055 1 98.75 386 VAL B CA 1
ATOM 6467 C C . VAL B 1 386 ? -1.483 -20.656 -13.898 1 98.75 386 VAL B C 1
ATOM 6469 O O . VAL B 1 386 ? -1.886 -20.219 -14.977 1 98.75 386 VAL B O 1
ATOM 6472 N N . THR B 1 387 ? -0.341 -20.328 -13.367 1 98.75 387 THR B N 1
ATOM 6473 C CA . THR B 1 387 ? 0.679 -19.641 -14.148 1 98.75 387 THR B CA 1
ATOM 6474 C C . THR B 1 387 ? 1.675 -20.641 -14.742 1 98.75 387 THR B C 1
ATOM 6476 O O . THR B 1 387 ? 1.876 -21.719 -14.195 1 98.7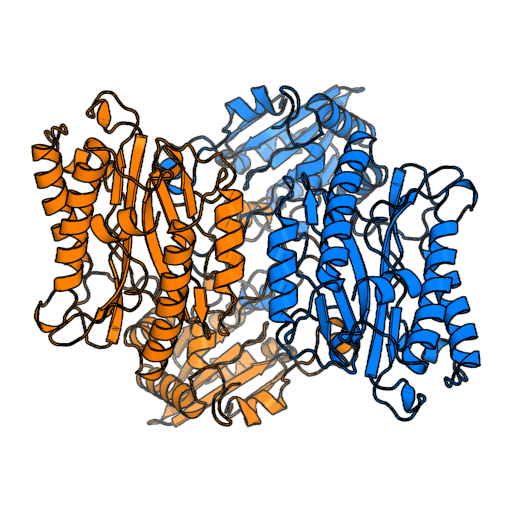5 387 THR B O 1
ATOM 6479 N N . VAL B 1 388 ? 2.215 -20.312 -15.836 1 98.88 388 VAL B N 1
ATOM 6480 C CA . VAL B 1 388 ? 3.35 -21 -16.453 1 98.88 388 VAL B CA 1
ATOM 6481 C C . VAL B 1 388 ? 4.48 -20 -16.703 1 98.88 388 VAL B C 1
ATOM 6483 O O . VAL B 1 388 ? 4.422 -19.219 -17.641 1 98.88 388 VAL B O 1
ATOM 6486 N N . GLU B 1 389 ? 5.523 -20.078 -15.836 1 98.81 389 GLU B N 1
ATOM 6487 C CA . GLU B 1 389 ? 6.48 -18.984 -15.828 1 98.81 389 GLU B CA 1
ATOM 6488 C C . GLU B 1 389 ? 7.91 -19.484 -15.695 1 98.81 389 GLU B C 1
ATOM 6490 O O . GLU B 1 389 ? 8.648 -19.062 -14.812 1 98.81 389 GLU B O 1
ATOM 6495 N N . PRO B 1 390 ? 8.344 -20.281 -16.672 1 98.88 390 PRO B N 1
ATOM 6496 C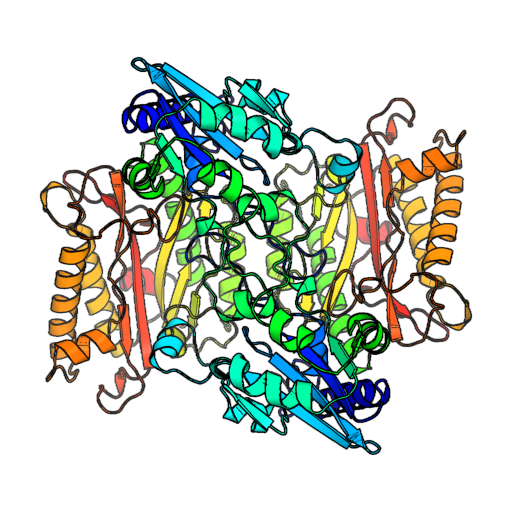 CA . PRO B 1 390 ? 9.773 -20.609 -16.625 1 98.88 390 PRO B CA 1
ATOM 6497 C C . PRO B 1 390 ? 10.664 -19.375 -16.734 1 98.88 390 PRO B C 1
ATOM 6499 O O . PRO B 1 390 ? 10.25 -18.359 -17.312 1 98.88 390 PRO B O 1
ATOM 6502 N N . GLY B 1 391 ? 11.852 -19.469 -16.141 1 98.81 391 GLY B N 1
ATOM 6503 C CA . GLY B 1 391 ? 12.836 -18.406 -16.188 1 98.81 391 GLY B CA 1
ATOM 6504 C C . GLY B 1 391 ? 14.266 -18.906 -16.234 1 98.81 391 GLY B C 1
ATOM 6505 O O . GLY B 1 391 ? 14.523 -20.078 -15.969 1 98.81 391 GLY B O 1
ATOM 6506 N N . ILE B 1 392 ? 15.141 -18.094 -16.734 1 98.75 392 ILE B N 1
ATOM 6507 C CA . ILE B 1 392 ? 16.578 -18.312 -16.719 1 98.75 392 ILE B CA 1
ATOM 6508 C C . ILE B 1 392 ? 17.297 -17.109 -16.094 1 98.75 392 ILE B C 1
ATOM 6510 O O . ILE B 1 392 ? 17.156 -15.984 -16.578 1 98.75 392 ILE B O 1
ATOM 6514 N N . TYR B 1 393 ? 18 -17.375 -15.055 1 98.19 393 TYR B N 1
ATOM 6515 C CA . TYR B 1 393 ? 18.75 -16.344 -14.352 1 98.19 393 TYR B CA 1
ATOM 6516 C C . TYR B 1 393 ? 20.234 -16.703 -14.289 1 98.19 393 TYR B C 1
ATOM 6518 O O . TYR B 1 393 ? 20.625 -17.656 -13.602 1 98.19 393 TYR B O 1
ATOM 6526 N N . VAL B 1 394 ? 21.047 -15.922 -14.961 1 98 394 VAL B N 1
ATOM 6527 C CA . VAL B 1 394 ? 22.453 -16.281 -15.086 1 98 394 VAL B CA 1
ATOM 6528 C C . VAL B 1 394 ? 23.297 -15.375 -14.203 1 98 394 VAL B C 1
ATOM 6530 O O . VAL B 1 394 ? 23.5 -14.203 -14.516 1 98 394 VAL B O 1
ATOM 6533 N N . PRO B 1 395 ? 23.828 -15.945 -13.164 1 95 395 PRO B N 1
ATOM 6534 C CA . PRO B 1 395 ? 24.734 -15.125 -12.352 1 95 395 PRO B CA 1
ATOM 6535 C C . PRO B 1 395 ? 25.953 -14.633 -13.133 1 95 395 PRO B C 1
ATOM 6537 O O . PRO B 1 395 ? 26.328 -15.234 -14.141 1 95 395 PRO B O 1
ATOM 6540 N N . ASP B 1 396 ? 26.484 -13.562 -12.625 1 94.38 396 ASP B N 1
ATOM 6541 C CA . ASP B 1 396 ? 27.75 -13.094 -13.188 1 94.38 396 ASP B CA 1
ATOM 6542 C C . ASP B 1 396 ? 28.938 -13.844 -12.594 1 94.38 396 ASP B C 1
ATOM 6544 O O . ASP B 1 396 ? 29.656 -13.297 -11.766 1 94.38 396 ASP B O 1
ATOM 6548 N N . ASP B 1 397 ? 29.047 -15 -13.062 1 93.38 397 ASP B N 1
ATOM 6549 C CA . ASP B 1 397 ? 30.047 -15.945 -12.57 1 93.38 397 ASP B CA 1
ATOM 6550 C C . ASP B 1 397 ? 30.75 -16.656 -13.727 1 93.38 397 ASP B C 1
ATOM 6552 O O . ASP B 1 397 ? 30.156 -16.906 -14.773 1 93.38 397 ASP B O 1
ATOM 6556 N N . GLU B 1 398 ? 32.031 -17.047 -13.508 1 95.25 398 GLU B N 1
ATOM 6557 C CA . GLU B 1 398 ? 32.875 -17.609 -14.562 1 95.25 398 GLU B CA 1
ATOM 6558 C C . GLU B 1 398 ? 32.406 -19.016 -14.953 1 95.25 398 GLU B C 1
ATOM 6560 O O . GLU B 1 398 ? 32.812 -19.531 -16 1 95.25 398 GLU B O 1
ATOM 6565 N N . ARG B 1 399 ? 31.609 -19.531 -14.195 1 95.25 399 ARG B N 1
ATOM 6566 C CA . ARG B 1 399 ? 31.094 -20.844 -14.516 1 95.25 399 ARG B CA 1
ATOM 6567 C C . ARG B 1 399 ? 30.25 -20.812 -15.797 1 95.25 399 ARG B C 1
ATOM 6569 O O . ARG B 1 399 ? 30.188 -21.797 -16.531 1 95.25 399 ARG B O 1
ATOM 6576 N N . TRP B 1 400 ? 29.656 -19.719 -16.047 1 97.62 400 TRP B N 1
ATOM 6577 C CA . TRP B 1 400 ? 28.703 -19.609 -17.141 1 97.62 400 TRP B CA 1
ATOM 6578 C C . TRP B 1 400 ? 29.328 -18.938 -18.359 1 97.62 400 TRP B C 1
ATOM 6580 O O . TRP B 1 400 ? 30.312 -18.203 -18.234 1 97.62 400 TRP B O 1
ATOM 6590 N N . PRO B 1 401 ? 28.812 -19.219 -19.547 1 97.69 401 PRO B N 1
ATOM 6591 C CA . PRO B 1 401 ? 29.375 -18.562 -20.734 1 97.69 401 PRO B CA 1
ATOM 6592 C C . PRO B 1 401 ? 29.391 -17.047 -20.625 1 97.69 401 PRO B C 1
ATOM 6594 O O . PRO B 1 401 ? 28.406 -16.438 -20.172 1 97.69 401 PRO B O 1
ATOM 6597 N N . LYS B 1 402 ? 30.438 -16.453 -21.078 1 97.12 402 LYS B N 1
ATOM 6598 C CA . LYS B 1 402 ? 30.641 -15.008 -20.969 1 97.12 402 LYS B CA 1
ATOM 6599 C C . LYS B 1 402 ? 29.469 -14.242 -21.594 1 97.12 402 LYS B C 1
ATOM 6601 O O . LYS B 1 402 ? 29.016 -13.25 -21.031 1 97.12 402 LYS B O 1
ATOM 6606 N N . TRP B 1 403 ? 28.953 -14.727 -22.703 1 96.56 403 TRP B N 1
ATOM 6607 C CA . TRP B 1 403 ? 27.922 -14.016 -23.453 1 96.56 403 TRP B CA 1
ATOM 6608 C C . TRP B 1 403 ? 26.594 -14.008 -22.672 1 96.56 403 TRP B C 1
ATOM 6610 O O . TRP B 1 403 ? 25.719 -13.195 -22.969 1 96.56 403 TRP B O 1
ATOM 6620 N N . ALA B 1 404 ? 26.406 -14.891 -21.688 1 97.81 404 ALA B N 1
ATOM 6621 C CA . ALA B 1 404 ? 25.109 -15.055 -21 1 97.81 404 ALA B CA 1
ATOM 6622 C C . ALA B 1 404 ? 25.141 -14.422 -19.609 1 97.81 404 ALA B C 1
ATOM 6624 O O . ALA B 1 404 ? 24.109 -14.234 -18.984 1 97.81 404 ALA B O 1
ATOM 6625 N N . ARG B 1 405 ? 26.375 -14.094 -19.141 1 97.5 405 ARG B N 1
ATOM 6626 C CA . ARG B 1 405 ? 26.531 -13.633 -17.766 1 97.5 405 ARG B CA 1
ATOM 6627 C C . ARG B 1 405 ? 25.719 -12.375 -17.516 1 97.5 405 ARG B C 1
ATOM 6629 O O . ARG B 1 405 ? 25.781 -11.414 -18.281 1 97.5 405 ARG B O 1
ATOM 6636 N N . GLY B 1 406 ? 24.875 -12.445 -16.453 1 96.5 406 GLY B N 1
ATOM 6637 C CA . GLY B 1 406 ? 24.062 -11.305 -16.047 1 96.5 406 GLY B CA 1
ATOM 6638 C C . GLY B 1 406 ? 22.703 -11.281 -16.719 1 96.5 406 GLY B C 1
ATOM 6639 O O . GLY B 1 406 ? 21.844 -10.477 -16.344 1 96.5 406 GLY B O 1
ATOM 6640 N N . MET B 1 407 ? 22.453 -12.18 -17.641 1 97.88 407 MET B N 1
ATOM 6641 C CA . MET B 1 407 ? 21.172 -12.18 -18.328 1 97.88 407 MET B CA 1
ATOM 6642 C C . MET B 1 407 ? 20.094 -12.844 -17.469 1 97.88 407 MET B C 1
ATOM 6644 O O . MET B 1 407 ? 20.359 -13.836 -16.797 1 97.88 407 MET B O 1
ATOM 6648 N N . GLY B 1 408 ? 18.969 -12.227 -17.328 1 98.19 408 GLY B N 1
ATOM 6649 C CA . GLY B 1 408 ? 17.766 -12.773 -16.719 1 98.19 408 GLY B CA 1
ATOM 6650 C C . GLY B 1 408 ? 16.547 -12.664 -17.594 1 98.19 408 GLY B C 1
ATOM 6651 O O . GLY B 1 408 ? 16.297 -11.617 -18.219 1 98.19 408 GLY B O 1
ATOM 6652 N N . MET B 1 409 ? 15.805 -13.758 -17.75 1 98.69 409 MET B N 1
ATOM 6653 C CA . MET B 1 409 ? 14.586 -13.742 -18.547 1 98.69 409 MET B CA 1
ATOM 6654 C C . MET B 1 409 ? 13.516 -14.633 -17.922 1 98.69 409 MET B C 1
ATOM 6656 O O . MET B 1 409 ? 13.836 -15.617 -17.25 1 98.69 409 MET B O 1
ATOM 6660 N N . ARG B 1 410 ? 12.344 -14.305 -18.094 1 98.88 410 ARG B N 1
ATOM 6661 C CA . ARG B 1 410 ? 11.148 -15.039 -17.688 1 98.88 410 ARG B CA 1
ATOM 6662 C C . ARG B 1 410 ? 9.992 -14.773 -18.656 1 98.88 410 ARG B C 1
ATOM 6664 O O . ARG B 1 410 ? 9.844 -13.664 -19.172 1 98.88 410 ARG B O 1
ATOM 6671 N N . ILE B 1 411 ? 9.281 -15.75 -19.047 1 98.94 411 ILE B N 1
ATOM 6672 C CA . ILE B 1 411 ? 8.062 -15.641 -19.828 1 98.94 411 ILE B CA 1
ATOM 6673 C C . ILE B 1 411 ? 6.91 -16.328 -19.094 1 98.94 411 ILE B C 1
ATOM 6675 O O . ILE B 1 411 ? 7.016 -17.5 -18.719 1 98.94 411 ILE B O 1
ATOM 6679 N N . GLU B 1 412 ? 5.871 -15.578 -18.859 1 98.88 412 GLU B N 1
ATOM 6680 C CA . GLU B 1 412 ? 4.805 -16.109 -18.016 1 98.88 412 GLU B CA 1
ATOM 6681 C C . GLU B 1 412 ? 3.428 -15.766 -18.578 1 98.88 412 GLU B C 1
ATOM 6683 O O . GLU B 1 412 ? 3.193 -14.641 -19.031 1 98.88 412 GLU B O 1
ATOM 6688 N N . ASP B 1 413 ? 2.537 -16.766 -18.609 1 98.88 413 ASP B N 1
ATOM 6689 C CA . ASP B 1 413 ? 1.112 -16.578 -18.875 1 98.88 413 ASP B CA 1
ATOM 6690 C C . ASP B 1 413 ? 0.273 -17.141 -17.719 1 98.88 413 ASP B C 1
ATOM 6692 O O . ASP B 1 413 ? 0.734 -18 -16.969 1 98.88 413 ASP B O 1
ATOM 6696 N N . SER B 1 414 ? -0.871 -16.578 -17.578 1 98.81 414 SER B N 1
ATOM 6697 C CA . SER B 1 414 ? -1.944 -17.203 -16.812 1 98.81 414 SER B CA 1
ATOM 6698 C C . SER B 1 414 ? -2.82 -18.078 -17.688 1 98.81 414 SER B C 1
ATOM 6700 O O . SER B 1 414 ? -3.244 -17.656 -18.766 1 98.81 414 SER B O 1
ATOM 6702 N N . VAL B 1 415 ? -3.078 -19.328 -17.219 1 98.81 415 VAL B N 1
ATOM 6703 C CA . VAL B 1 415 ? -3.756 -20.312 -18.047 1 98.81 415 VAL B CA 1
ATOM 6704 C C . VAL B 1 415 ? -4.918 -20.938 -17.266 1 98.81 415 VAL B C 1
ATOM 6706 O O . VAL B 1 415 ? -4.77 -21.281 -16.094 1 98.81 415 VAL B O 1
ATOM 6709 N N . CYS B 1 416 ? -6.051 -21 -17.906 1 98.75 416 CYS B N 1
ATOM 6710 C CA . CYS B 1 416 ? -7.172 -21.766 -17.375 1 98.75 416 CYS B CA 1
ATOM 6711 C C . CYS B 1 416 ? -7.184 -23.172 -17.969 1 98.75 416 CYS B C 1
ATOM 6713 O O . CYS B 1 416 ? -7.254 -23.344 -19.188 1 98.75 416 CYS B O 1
ATOM 6715 N N . VAL B 1 417 ? -7.102 -24.109 -17.109 1 98.56 417 VAL B N 1
ATOM 6716 C CA . VAL B 1 417 ? -7.102 -25.5 -17.531 1 98.56 417 VAL B CA 1
ATOM 6717 C C . VAL B 1 417 ? -8.461 -25.859 -18.141 1 98.56 417 VAL B C 1
ATOM 6719 O O . VAL B 1 417 ? -9.508 -25.516 -17.578 1 98.56 417 VAL B O 1
ATOM 6722 N N . ASP B 1 418 ? -8.43 -26.391 -19.234 1 96 418 ASP B N 1
ATOM 6723 C CA . ASP B 1 418 ? -9.617 -26.938 -19.891 1 96 418 ASP B CA 1
ATOM 6724 C C . ASP B 1 418 ? -9.422 -28.406 -20.281 1 96 418 ASP B C 1
ATOM 6726 O O . ASP B 1 418 ? -8.422 -29.016 -19.906 1 96 418 ASP B O 1
ATOM 6730 N N . GLU B 1 419 ? -10.383 -28.953 -20.969 1 94.06 419 GLU B N 1
ATOM 6731 C CA . GLU B 1 419 ? -10.391 -30.406 -21.188 1 94.06 419 GLU B CA 1
ATOM 6732 C C . GLU B 1 419 ? -9.297 -30.812 -22.172 1 94.06 419 GLU B C 1
ATOM 6734 O O . GLU B 1 419 ? -8.398 -31.578 -21.812 1 94.06 419 GLU B O 1
ATOM 6739 N N . GLU B 1 420 ? -9.359 -30.203 -23.391 1 92.94 420 GLU B N 1
ATOM 6740 C CA . GLU B 1 420 ? -8.469 -30.719 -24.438 1 92.94 420 GLU B CA 1
ATOM 6741 C C . GLU B 1 420 ? -7.496 -29.641 -24.906 1 92.94 420 GLU B C 1
ATOM 6743 O O . GLU B 1 420 ? -6.484 -29.938 -25.531 1 92.94 420 GLU B O 1
ATOM 6748 N N . SER B 1 421 ? -7.758 -28.422 -24.578 1 94.81 421 SER B N 1
ATOM 6749 C CA . SER B 1 421 ? -6.863 -27.328 -24.953 1 94.81 421 SER B CA 1
ATOM 6750 C C . SER B 1 421 ? -6.773 -26.297 -23.828 1 94.81 421 SER B C 1
ATOM 6752 O O . SER B 1 421 ? -7.785 -25.953 -23.219 1 94.81 421 SER B O 1
ATOM 6754 N N . PRO B 1 422 ? -5.535 -25.875 -23.594 1 97.25 422 PRO B N 1
ATOM 6755 C CA . PRO B 1 422 ? -5.41 -24.812 -22.578 1 97.25 422 PRO B CA 1
ATOM 6756 C C . PRO B 1 422 ? -6.059 -23.5 -23.016 1 97.25 422 PRO B C 1
ATOM 6758 O O . PRO B 1 422 ? -6.008 -23.141 -24.188 1 97.25 422 PRO B O 1
ATOM 6761 N N . PHE B 1 423 ? -6.688 -22.828 -22.109 1 98.25 423 PHE B N 1
ATOM 6762 C CA . PHE B 1 423 ? -7.23 -21.5 -22.359 1 98.25 423 PHE B CA 1
ATOM 6763 C C . PHE B 1 423 ? -6.309 -20.422 -21.781 1 98.25 423 PHE B C 1
ATOM 6765 O O . PHE B 1 423 ? -6.352 -20.141 -20.578 1 98.25 423 PHE B O 1
ATOM 6772 N N . VAL B 1 424 ? -5.48 -19.859 -22.656 1 98.75 424 VAL B N 1
ATOM 6773 C CA . VAL B 1 424 ? -4.535 -18.828 -22.203 1 98.75 424 VAL B CA 1
ATOM 6774 C C . VAL B 1 424 ? -5.27 -17.516 -21.984 1 98.75 424 VAL B C 1
ATOM 6776 O O . VAL B 1 424 ? -5.844 -16.953 -22.922 1 98.75 424 VAL B O 1
ATOM 6779 N N . LEU B 1 425 ? -5.219 -16.953 -20.797 1 98.75 425 LEU B N 1
ATOM 6780 C CA . LEU B 1 425 ? -5.988 -15.789 -20.391 1 98.75 425 LEU B CA 1
ATOM 6781 C C . LEU B 1 425 ? -5.277 -14.5 -20.797 1 98.75 425 LEU B C 1
ATOM 6783 O O . LEU B 1 425 ? -5.871 -13.422 -20.781 1 98.75 425 LEU B O 1
ATOM 6787 N N . THR B 1 426 ? -3.975 -14.594 -21.25 1 98.69 426 THR B N 1
ATOM 6788 C CA . THR B 1 426 ? -3.143 -13.414 -21.422 1 98.69 426 THR B CA 1
ATOM 6789 C C . THR B 1 426 ? -2.561 -13.367 -22.844 1 98.69 426 THR B C 1
ATOM 6791 O O . THR B 1 426 ? -1.456 -12.867 -23.047 1 98.69 426 THR B O 1
ATOM 6794 N N . THR B 1 427 ? -3.229 -13.82 -23.766 1 98 427 THR B N 1
ATOM 6795 C CA . THR B 1 427 ? -2.783 -14.008 -25.141 1 98 427 THR B CA 1
ATOM 6796 C C . THR B 1 427 ? -2.34 -12.68 -25.75 1 98 427 THR B C 1
ATOM 6798 O O . THR B 1 427 ? -1.449 -12.648 -26.609 1 98 427 THR B O 1
ATOM 6801 N N . GLU B 1 428 ? -2.877 -11.633 -25.359 1 98.44 428 GLU B N 1
ATOM 6802 C CA . GLU B 1 428 ? -2.641 -10.328 -25.969 1 98.44 428 GLU B CA 1
ATOM 6803 C C . GLU B 1 428 ? -1.245 -9.812 -25.625 1 98.44 428 GLU B C 1
ATOM 6805 O O . GLU B 1 428 ? -0.768 -8.852 -26.25 1 98.44 428 GLU B O 1
ATOM 6810 N N . ALA B 1 429 ? -0.567 -10.383 -24.656 1 98.75 429 ALA B N 1
ATOM 6811 C CA . ALA B 1 429 ? 0.84 -10.07 -24.422 1 98.75 429 ALA B CA 1
ATOM 6812 C C . ALA B 1 429 ? 1.744 -10.859 -25.359 1 98.75 429 ALA B C 1
ATOM 6814 O O . ALA B 1 429 ? 1.971 -12.055 -25.156 1 98.75 429 ALA B O 1
ATOM 6815 N N . VAL B 1 430 ? 2.287 -10.203 -26.297 1 98.62 430 VAL B N 1
ATOM 6816 C CA . VAL B 1 430 ? 3.023 -10.922 -27.328 1 98.62 430 VAL B CA 1
ATOM 6817 C C . VAL B 1 430 ? 4.305 -11.508 -26.75 1 98.62 430 VAL B C 1
ATOM 6819 O O . VAL B 1 430 ? 4.91 -10.914 -25.844 1 98.62 430 VAL B O 1
ATOM 6822 N N . LYS B 1 431 ? 4.703 -12.656 -27.266 1 98.62 431 LYS B N 1
ATOM 6823 C CA . LYS B 1 431 ? 5.918 -13.273 -26.734 1 98.62 431 LYS B CA 1
ATOM 6824 C C . LYS B 1 431 ? 6.742 -13.914 -27.844 1 98.62 431 LYS B C 1
ATOM 6826 O O . LYS B 1 431 ? 7.871 -14.352 -27.609 1 98.62 431 LYS B O 1
ATOM 6831 N N . GLU B 1 432 ? 6.227 -13.953 -29.078 1 98.62 432 GLU B N 1
ATOM 6832 C CA . GLU B 1 432 ? 7.016 -14.453 -30.203 1 98.62 432 GLU B CA 1
ATOM 6833 C C . GLU B 1 432 ? 8.078 -13.438 -30.625 1 98.62 432 GLU B C 1
ATOM 6835 O O . GLU B 1 432 ? 7.801 -12.234 -30.688 1 98.62 432 GLU B O 1
ATOM 6840 N N . VAL B 1 433 ? 9.234 -13.945 -30.984 1 98.5 433 VAL B N 1
ATOM 6841 C CA . VAL B 1 433 ? 10.359 -13.086 -31.312 1 98.5 433 VAL B CA 1
ATOM 6842 C C . VAL B 1 433 ? 9.969 -12.156 -32.469 1 98.5 433 VAL B C 1
ATOM 6844 O O . VAL B 1 433 ? 10.172 -10.938 -32.375 1 98.5 433 VAL B O 1
ATOM 6847 N N . VAL B 1 434 ? 9.336 -12.688 -33.469 1 98 434 VAL B N 1
ATOM 6848 C CA . VAL B 1 434 ? 9 -11.922 -34.656 1 98 434 VAL B CA 1
ATOM 6849 C C . VAL B 1 434 ? 7.988 -10.836 -34.312 1 98 434 VAL B C 1
ATOM 6851 O O . VAL B 1 434 ? 8.047 -9.727 -34.844 1 98 434 VAL B O 1
ATOM 6854 N N . ASP B 1 435 ? 7.082 -11.141 -33.5 1 98.38 435 ASP B N 1
ATOM 6855 C CA . ASP B 1 435 ? 6.062 -10.172 -33.094 1 98.38 435 ASP B CA 1
ATOM 6856 C C . ASP B 1 435 ? 6.664 -9.047 -32.25 1 98.38 435 ASP B C 1
ATOM 6858 O O . ASP B 1 435 ? 6.324 -7.875 -32.438 1 98.38 435 ASP B O 1
ATOM 6862 N N . ILE B 1 436 ? 7.539 -9.414 -31.328 1 98.5 436 ILE B N 1
ATOM 6863 C CA . ILE B 1 436 ? 8.188 -8.414 -30.484 1 98.5 436 ILE B CA 1
ATOM 6864 C C . ILE B 1 436 ? 9.016 -7.465 -31.344 1 98.5 436 ILE B C 1
ATOM 6866 O O . ILE B 1 436 ? 8.914 -6.242 -31.203 1 98.5 436 ILE B O 1
ATOM 6870 N N . GLU B 1 437 ? 9.789 -7.984 -32.281 1 98.25 437 GLU B N 1
ATOM 6871 C CA . GLU B 1 437 ? 10.695 -7.184 -33.094 1 98.25 437 GLU B CA 1
ATOM 6872 C C . GLU B 1 437 ? 9.922 -6.316 -34.094 1 98.25 437 GLU B C 1
ATOM 6874 O O . GLU B 1 437 ? 10.445 -5.316 -34.594 1 98.25 437 GLU B O 1
ATOM 6879 N N . ALA B 1 438 ? 8.68 -6.676 -34.344 1 98 438 ALA B N 1
ATOM 6880 C CA . ALA B 1 438 ? 7.855 -5.93 -35.312 1 98 438 ALA B CA 1
ATOM 6881 C C . ALA B 1 438 ? 7.246 -4.695 -34.656 1 98 438 ALA B C 1
ATOM 6883 O O . ALA B 1 438 ? 6.73 -3.811 -35.344 1 98 438 ALA B O 1
ATOM 6884 N N . LEU B 1 439 ? 7.215 -4.656 -33.375 1 97.06 439 LEU B N 1
ATOM 6885 C CA . LEU B 1 439 ? 6.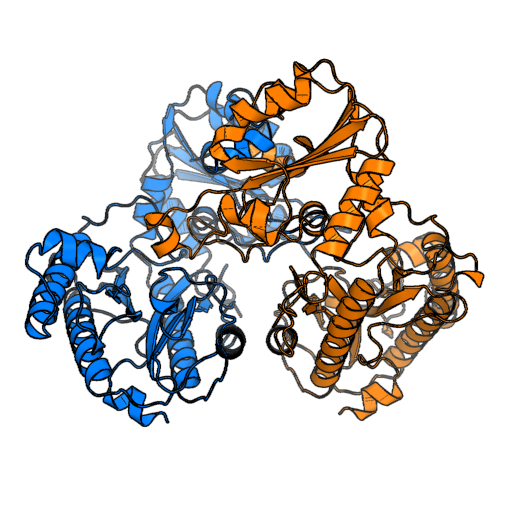547 -3.582 -32.656 1 97.06 439 LEU B CA 1
ATOM 6886 C C . LEU B 1 439 ? 7.352 -2.289 -32.75 1 97.06 439 LEU B C 1
ATOM 6888 O O . LEU B 1 439 ? 6.801 -1.197 -32.594 1 97.06 439 LEU B O 1
ATOM 6892 N N . LYS B 1 440 ? 8.617 -2.355 -32.875 1 88.94 440 LYS B N 1
ATOM 6893 C CA . LYS B 1 440 ? 9.469 -1.177 -33 1 88.94 440 LYS B CA 1
ATOM 6894 C C . LYS B 1 440 ? 10.227 -1.192 -34.312 1 88.94 440 LYS B C 1
ATOM 6896 O O . LYS B 1 440 ? 10.719 -2.238 -34.75 1 88.94 440 LYS B O 1
#

Solvent-accessible surface area (backbone atoms only — not comparable to full-atom values): 44037 Å² total; per-residue (Å²): 129,55,55,98,61,32,66,39,62,70,40,36,49,66,55,28,50,52,46,45,50,54,51,49,70,74,47,60,65,32,19,33,39,46,50,51,38,27,65,79,51,64,57,50,91,89,38,48,52,85,78,49,62,29,53,69,40,34,60,47,50,50,61,81,62,57,54,26,42,37,34,45,37,25,35,73,86,89,44,63,47,38,36,35,23,24,50,58,66,47,72,75,58,24,38,38,62,32,85,59,76,21,35,66,36,32,37,76,67,55,65,26,73,41,58,35,49,39,88,48,40,84,67,52,48,51,62,57,48,60,71,24,56,32,36,26,28,49,71,30,65,76,61,48,76,86,48,65,64,60,32,28,49,30,5,42,35,84,28,83,71,19,50,49,39,41,51,54,67,72,26,86,25,48,79,40,70,32,58,71,60,52,28,61,58,64,45,47,45,50,71,48,50,48,51,33,30,33,52,18,12,39,54,30,11,43,44,52,40,54,52,60,48,48,85,63,61,31,23,42,57,50,49,33,52,47,47,38,51,22,40,44,95,79,21,78,15,60,58,51,77,45,25,37,18,38,37,55,43,27,43,17,73,53,27,62,78,31,70,49,69,40,52,58,90,28,45,33,26,37,38,47,23,9,14,21,73,60,19,34,28,57,31,27,43,54,48,36,54,63,27,56,68,50,72,69,54,41,54,56,48,50,52,51,49,53,45,38,51,54,50,48,69,43,37,14,31,78,62,68,32,24,53,51,54,43,30,50,52,42,51,52,51,47,48,54,51,40,41,75,71,60,38,68,50,84,55,44,69,62,38,42,48,62,29,39,72,65,73,28,49,47,37,41,34,66,31,74,70,26,49,77,87,61,70,49,74,50,62,46,42,65,34,26,30,31,36,45,37,46,49,44,29,34,62,80,46,86,75,40,47,77,93,48,44,28,42,28,41,39,43,28,39,30,33,34,23,21,60,88,50,47,44,64,32,30,70,50,36,70,79,50,70,70,61,52,38,65,50,83,129,55,55,96,60,31,66,39,61,70,40,36,48,65,56,26,50,52,46,46,50,54,53,48,69,75,48,60,64,32,18,32,40,46,50,50,38,29,65,81,50,64,57,49,92,89,38,46,53,85,79,49,65,28,55,68,40,34,62,47,50,51,60,81,62,56,54,27,42,37,34,45,36,25,34,73,85,90,44,62,45,39,36,35,23,24,50,58,67,46,72,76,58,22,38,38,62,33,85,60,78,21,36,65,36,32,34,76,66,56,67,25,74,42,60,34,50,38,89,47,39,84,67,52,48,51,62,56,48,62,70,24,56,34,35,26,29,50,70,29,64,75,62,49,75,86,48,66,64,60,32,29,47,27,4,42,34,87,30,83,71,19,50,49,39,42,52,54,68,72,26,85,25,48,79,40,71,32,58,71,60,52,29,59,58,63,45,45,46,50,73,48,52,49,51,34,29,32,52,18,13,38,51,32,11,42,43,52,40,54,52,60,47,48,85,63,61,32,23,42,58,49,51,32,52,46,47,37,51,22,40,46,95,80,21,78,15,61,59,51,76,46,25,36,18,38,36,56,43,28,44,19,73,52,26,62,78,30,69,48,67,38,52,60,92,28,44,32,24,37,39,47,24,10,15,21,73,59,20,35,27,58,32,27,43,53,48,35,54,63,27,56,66,51,72,70,54,41,54,56,48,49,53,50,49,52,43,38,50,53,50,48,69,42,36,14,32,78,63,68,32,25,53,51,55,43,31,51,51,43,52,50,52,47,48,55,51,38,39,75,72,59,38,66,50,85,55,44,69,61,37,42,48,62,32,39,72,63,72,29,50,48,36,42,35,65,31,76,71,26,48,78,86,62,69,50,73,50,64,46,42,65,34,26,31,32,36,45,38,45,49,43,31,35,62,81,46,86,74,40,45,75,92,49,43,29,42,29,43,38,44,28,39,31,32,33,23,22,59,88,54,48,42,64,33,31,69,51,36,71,78,49,69,69,62,51,37,65,52,83

Radius of gyration: 28.46 Å; Cα contacts (8 Å, |Δi|>4): 2005; chains: 2; bounding box: 66×74×71 Å